Protein 8QHP (pdb70)

Structure (mmCIF, N/CA/C/O backbone):
data_8QHP
#
_entry.id   8QHP
#
_cell.length_a   1.00
_cell.length_b   1.00
_cell.length_c   1.00
_cell.angle_alpha   90.00
_cell.angle_beta   90.00
_cell.angle_gamma   90.00
#
_symmetry.space_group_name_H-M   'P 1'
#
loop_
_entity.id
_entity.type
_entity.pdbx_description
1 polymer 'Cysteine--tRNA ligase'
2 non-polymer 'ZINC ION'
#
loop_
_atom_site.group_PDB
_atom_site.id
_atom_site.type_symbol
_atom_site.label_atom_id
_atom_site.label_alt_id
_atom_site.label_comp_id
_atom_site.label_asym_id
_atom_site.label_entity_id
_atom_site.label_seq_id
_atom_site.pdbx_PDB_ins_code
_atom_site.Cartn_x
_atom_site.Cartn_y
_atom_site.Cartn_z
_atom_site.occupancy
_atom_site.B_iso_or_equiv
_atom_site.auth_seq_id
_atom_site.auth_comp_id
_atom_site.auth_asym_id
_atom_site.auth_atom_id
_atom_site.pdbx_PDB_model_num
ATOM 1 N N . GLY A 1 13 ? 127.91100 115.52000 104.92800 1.000 127.19441 0 GLY A N 1
ATOM 2 C CA . GLY A 1 13 ? 126.85900 114.69400 105.49200 1.000 128.64666 0 GLY A CA 1
ATOM 3 C C . GLY A 1 13 ? 125.53900 114.82900 104.76000 1.000 127.42163 0 GLY A C 1
ATOM 4 O O . GLY A 1 13 ? 124.62600 114.02600 104.95200 1.000 127.44435 0 GLY A O 1
ATOM 5 N N . GLY A 1 14 ? 125.43700 115.85400 103.91500 1.000 123.88571 1 GLY A N 1
ATOM 6 C CA . GLY A 1 14 ? 124.22400 116.07800 103.16200 1.000 114.00118 1 GLY A CA 1
ATOM 7 C C . GLY A 1 14 ? 124.08600 115.13500 101.98400 1.000 108.55607 1 GLY A C 1
ATOM 8 O O . GLY A 1 14 ? 124.98400 114.36300 101.65200 1.000 108.60053 1 GLY A O 1
ATOM 9 N N . LEU A 1 15 ? 122.92400 115.20900 101.34000 1.000 104.57321 2 LEU A N 1
ATOM 10 C CA . LEU A 1 15 ? 122.64700 114.36500 100.18600 1.000 101.70622 2 LEU A CA 1
ATOM 11 C C . LEU A 1 15 ? 123.47300 114.82700 98.99400 1.000 99.90495 2 LEU A C 1
ATOM 12 O O . LEU A 1 15 ? 123.43300 116.00200 98.61700 1.000 104.25246 2 LEU A O 1
ATOM 17 N N . LYS A 1 16 ? 124.22100 113.90200 98.40200 1.000 96.01174 3 LYS A N 1
ATOM 18 C CA . LYS A 1 16 ? 124.99800 114.15900 97.20000 1.000 94.21685 3 LYS A CA 1
ATOM 19 C C . LYS A 1 16 ? 124.45900 113.30300 96.06500 1.000 96.92430 3 LYS A C 1
ATOM 20 O O . LYS A 1 16 ? 124.04800 112.15900 96.28100 1.000 102.74556 3 LYS A O 1
ATOM 26 N N . VAL A 1 17 ? 124.45200 113.86200 94.85900 1.000 97.89552 4 VAL A N 1
ATOM 27 C CA . VAL A 1 17 ? 123.98100 113.15600 93.67700 1.000 96.97134 4 VAL A CA 1
ATOM 28 C C . VAL A 1 17 ? 125.05600 113.22300 92.60500 1.000 101.94908 4 VAL A C 1
ATOM 29 O O . VAL A 1 17 ? 125.82500 114.18500 92.52800 1.000 105.72787 4 VAL A O 1
ATOM 33 N N . TYR A 1 18 ? 125.10700 112.18800 91.77300 1.000 102.67645 5 TYR A N 1
ATOM 34 C CA . TYR A 1 18 ? 126.07200 112.12000 90.68200 1.000 103.16711 5 TYR A CA 1
ATOM 35 C C . TYR A 1 18 ? 125.49200 112.85300 89.48000 1.000 106.89533 5 TYR A C 1
ATOM 36 O O . TYR A 1 18 ? 124.50900 112.40400 88.88200 1.000 107.49931 5 TYR A O 1
ATOM 45 N N . ASN A 1 19 ? 126.10000 113.98100 89.12700 1.000 109.25788 6 ASN A N 1
ATOM 46 C CA . ASN A 1 19 ? 125.69000 114.76200 87.97200 1.000 110.94152 6 ASN A CA 1
ATOM 47 C C . ASN A 1 19 ? 126.45700 114.27400 86.75000 1.000 113.76757 6 ASN A C 1
ATOM 48 O O . ASN A 1 19 ? 127.69800 114.28000 86.74100 1.000 117.47793 6 ASN A O 1
ATOM 53 N N . THR A 1 20 ? 125.71100 113.82100 85.73800 1.000 112.36140 7 THR A N 1
ATOM 54 C CA . THR A 1 20 ? 126.30800 113.40000 84.47700 1.000 116.18207 7 THR A CA 1
ATOM 55 C C . THR A 1 20 ? 126.85100 114.58900 83.69600 1.000 122.07469 7 THR A C 1
ATOM 56 O O . THR A 1 20 ? 127.81500 114.44400 82.93700 1.000 126.82562 7 THR A O 1
ATOM 60 N N . LEU A 1 21 ? 126.24700 115.76600 83.87300 1.000 121.73592 8 LEU A N 1
ATOM 61 C CA . LEU A 1 21 ? 126.72100 116.95900 83.18100 1.000 125.26379 8 LEU A CA 1
ATOM 62 C C . LEU A 1 21 ? 128.15500 117.28400 83.57500 1.000 125.46221 8 LEU A C 1
ATOM 63 O O . LEU A 1 21 ? 128.98300 117.61700 82.72000 1.000 129.71750 8 LEU A O 1
ATOM 68 N N . THR A 1 22 ? 128.46700 117.18900 84.86400 1.000 122.19693 9 THR A N 1
ATOM 69 C CA . THR A 1 22 ? 129.82600 117.36400 85.35300 1.000 121.83199 9 THR A CA 1
ATOM 70 C C . THR A 1 22 ? 130.51200 116.04100 85.65700 1.000 120.07069 9 THR A C 1
ATOM 71 O O . THR A 1 22 ? 131.69500 116.04100 86.01100 1.000 120.46814 9 THR A O 1
ATOM 75 N N . LYS A 1 23 ? 129.79800 114.92100 85.52500 1.000 119.83085 10 LYS A N 1
ATOM 76 C CA . LYS A 1 23 ? 130.36500 113.58900 85.73100 1.000 117.52573 10 LYS A CA 1
ATOM 77 C C . LYS A 1 23 ? 130.99000 113.45400 87.11600 1.000 115.10247 10 LYS A C 1
ATOM 78 O O . LYS A 1 23 ? 132.05300 112.85300 87.27900 1.000 115.25942 10 LYS A O 1
ATOM 84 N N . GLN A 1 24 ? 130.33200 114.01600 88.12600 1.000 113.62795 11 GLN A N 1
ATOM 85 C CA . GLN A 1 24 ? 130.91200 114.00600 89.46500 1.000 111.25575 11 GLN A CA 1
ATOM 86 C C . GLN A 1 24 ? 129.80400 114.14600 90.49600 1.000 112.42444 11 GLN A C 1
ATOM 87 O O . GLN A 1 24 ? 128.68300 114.53800 90.17500 1.000 115.42306 11 GLN A O 1
ATOM 93 N N . LYS A 1 25 ? 130.13300 113.83000 91.74400 1.000 109.60375 12 LYS A N 1
ATOM 94 C CA . LYS A 1 25 ? 129.16600 113.91400 92.83000 1.000 108.19152 12 LYS A CA 1
ATOM 95 C C . LYS A 1 25 ? 129.13800 115.32700 93.39700 1.000 111.23718 12 LYS A C 1
ATOM 96 O O . LYS A 1 25 ? 130.17500 115.86600 93.79500 1.000 115.86274 12 LYS A O 1
ATOM 102 N N . GLU A 1 26 ? 127.94700 115.91900 93.43200 1.000 110.55519 13 GLU A N 1
ATOM 103 C CA . GLU A 1 26 ? 127.74200 117.27200 93.92100 1.000 110.00859 13 GLU A CA 1
ATOM 104 C C . GLU A 1 26 ? 126.67800 117.27300 95.00800 1.000 108.57863 13 GLU A C 1
ATOM 105 O O . GLU A 1 26 ? 125.74700 116.46200 94.98700 1.000 109.37587 13 GLU A O 1
ATOM 111 N N . GLU A 1 27 ? 126.82100 118.19700 95.95500 1.000 106.78214 14 GLU A N 1
ATOM 112 C CA . GLU A 1 27 ? 125.81800 118.35200 96.99800 1.000 105.44372 14 GLU A CA 1
ATOM 113 C C . GLU A 1 27 ? 124.50500 118.82300 96.38800 1.000 107.46876 14 GLU A C 1
ATOM 114 O O . GLU A 1 27 ? 124.48100 119.74600 95.57000 1.000 112.40534 14 GLU A O 1
ATOM 120 N N . PHE A 1 28 ? 123.41000 118.18400 96.79000 1.000 105.53842 15 PHE A N 1
ATOM 121 C CA . PHE A 1 28 ? 122.10400 118.44800 96.19400 1.000 104.41044 15 PHE A CA 1
ATOM 122 C C . PHE A 1 28 ? 121.51500 119.71400 96.80200 1.000 107.65753 15 PHE A C 1
ATOM 123 O O . PHE A 1 28 ? 121.16600 119.74000 97.98600 1.000 107.35593 15 PHE A O 1
ATOM 131 N N . LYS A 1 29 ? 121.40700 120.76200 95.99500 1.000 108.60341 16 LYS A N 1
ATOM 132 C CA . LYS A 1 29 ? 120.77100 122.01300 96.40700 1.000 109.31118 16 LYS A CA 1
ATOM 133 C C . LYS A 1 29 ? 119.67000 122.36700 95.42100 1.000 111.28473 16 LYS A C 1
ATOM 134 O O . LYS A 1 29 ? 119.97100 122.74500 94.27100 1.000 115.14193 16 LYS A O 1
ATOM 140 N N . PRO A 1 30 ? 118.39900 122.26500 95.79900 1.000 109.06221 17 PRO A N 1
ATOM 141 C CA . PRO A 1 30 ? 117.32000 122.58500 94.86100 1.000 107.84998 17 PRO A CA 1
ATOM 142 C C . PRO A 1 30 ? 117.23100 124.07900 94.58600 1.000 114.87930 17 PRO A C 1
ATOM 143 O O . PRO A 1 30 ? 117.70900 124.91600 95.35500 1.000 116.66482 17 PRO A O 1
ATOM 147 N N . LEU A 1 31 ? 116.60400 124.40300 93.45200 1.000 114.97362 18 LEU A N 1
ATOM 148 C CA . LEU A 1 31 ? 116.45400 125.80200 93.06000 1.000 112.65312 18 LEU A CA 1
ATOM 149 C C . LEU A 1 31 ? 115.59200 126.57000 94.05400 1.000 113.09572 18 LEU A C 1
ATOM 150 O O . LEU A 1 31 ? 115.91300 127.70900 94.41400 1.000 115.99694 18 LEU A O 1
ATOM 155 N N . ARG A 1 32 ? 114.49600 125.96900 94.50600 1.000 110.08143 19 ARG A N 1
ATOM 156 C CA . ARG A 1 32 ? 113.61200 126.58100 95.48700 1.000 112.16184 19 ARG A CA 1
ATOM 157 C C . ARG A 1 32 ? 113.58300 125.69800 96.72400 1.000 113.50827 19 ARG A C 1
ATOM 158 O O . ARG A 1 32 ? 113.42600 124.47800 96.61500 1.000 116.61059 19 ARG A O 1
ATOM 166 N N . GLU A 1 33 ? 113.74200 126.31600 97.89300 1.000 114.00749 20 GLU A N 1
ATOM 167 C CA . GLU A 1 33 ? 113.91000 125.56000 99.12700 1.000 114.69621 20 GLU A CA 1
ATOM 168 C C . GLU A 1 33 ? 112.66200 124.74400 99.43400 1.000 111.15203 20 GLU A C 1
ATOM 169 O O . GLU A 1 33 ? 111.54200 125.25900 99.38900 1.000 112.73255 20 GLU A O 1
ATOM 175 N N . GLY A 1 34 ? 112.86200 123.46800 99.75300 1.000 103.98127 21 GLY A N 1
ATOM 176 C CA . GLY A 1 34 ? 111.77200 122.58200 100.09200 1.000 100.29587 21 GLY A CA 1
ATOM 177 C C . GLY A 1 34 ? 111.03900 121.97600 98.91800 1.000 98.70066 21 GLY A C 1
ATOM 178 O O . GLY A 1 34 ? 110.09400 121.20700 99.13400 1.000 100.20303 21 GLY A O 1
ATOM 179 N N . GLU A 1 35 ? 111.43400 122.29100 97.68700 1.000 100.47197 22 GLU A N 1
ATOM 180 C CA . GLU A 1 35 ? 110.75800 121.78700 96.50000 1.000 100.72220 22 GLU A CA 1
ATOM 181 C C . GLU A 1 35 ? 111.77700 121.18900 95.54400 1.000 101.77202 22 GLU A C 1
ATOM 182 O O . GLU A 1 35 ? 112.82200 121.79300 95.28700 1.000 104.85110 22 GLU A O 1
ATOM 188 N N . VAL A 1 36 ? 111.46600 120.00900 95.02100 1.000 99.83996 23 VAL A N 1
ATOM 189 C CA . VAL A 1 36 ? 112.26500 119.35500 93.99500 1.000 99.27385 23 VAL A CA 1
ATOM 190 C C . VAL A 1 36 ? 111.35200 119.10500 92.80400 1.000 102.62054 23 VAL A C 1
ATOM 191 O O . VAL A 1 36 ? 110.39300 118.33000 92.90100 1.000 103.77141 23 VAL A O 1
ATOM 195 N N . LYS A 1 37 ? 111.64600 119.75600 91.68500 1.000 103.53564 24 LYS A N 1
ATOM 196 C CA . LYS A 1 37 ? 110.89800 119.57000 90.44500 1.000 99.88114 24 LYS A CA 1
ATOM 197 C C . LYS A 1 37 ? 111.67600 118.58300 89.58500 1.000 100.50754 24 LYS A C 1
ATOM 198 O O . LYS A 1 37 ? 112.69000 118.93400 88.97900 1.000 103.71657 24 LYS A O 1
ATOM 204 N N . MET A 1 38 ? 111.19500 117.34600 89.53000 1.000 97.07902 25 MET A N 1
ATOM 205 C CA . MET A 1 38 ? 111.88000 116.26300 88.84200 1.000 95.33593 25 MET A CA 1
ATOM 206 C C . MET A 1 38 ? 111.10200 115.88300 87.59200 1.000 97.87360 25 MET A C 1
ATOM 207 O O . MET A 1 38 ? 109.87900 115.72400 87.64000 1.000 101.11812 25 MET A O 1
ATOM 212 N N . TYR A 1 39 ? 111.81400 115.74900 86.47800 1.000 100.61537 26 TYR A N 1
ATOM 213 C CA . TYR A 1 39 ? 111.23200 115.35600 85.20500 1.000 97.41156 26 TYR A CA 1
ATOM 214 C C . TYR A 1 39 ? 111.91300 114.08400 84.73000 1.000 102.31209 26 TYR A C 1
ATOM 215 O O . TYR A 1 39 ? 113.14400 114.00500 84.71800 1.000 111.88821 26 TYR A O 1
ATOM 224 N N . VAL A 1 40 ? 111.11800 113.09000 84.34900 1.000 101.79114 27 VAL A N 1
ATOM 225 C CA . VAL A 1 40 ? 111.65700 111.84500 83.82100 1.000 102.31514 27 VAL A CA 1
ATOM 226 C C . VAL A 1 40 ? 111.05200 111.59600 82.44800 1.000 108.05437 27 VAL A C 1
ATOM 227 O O . VAL A 1 40 ? 109.89200 111.93000 82.18700 1.000 114.49462 27 VAL A O 1
ATOM 231 N N . CYS A 1 41 ? 111.85800 111.02800 81.55600 1.000 108.74356 28 CYS A N 1
ATOM 232 C CA . CYS A 1 41 ? 111.39100 110.70300 80.21600 1.000 111.75155 28 CYS A CA 1
ATOM 233 C C . CYS A 1 41 ? 110.55200 109.43500 80.27300 1.000 113.07537 28 CYS A C 1
ATOM 234 O O . CYS A 1 41 ? 111.03800 108.37900 80.69200 1.000 116.69608 28 CYS A O 1
ATOM 237 N N . GLY A 1 42 ? 109.29500 109.53800 79.85200 1.000 114.24484 29 GLY A N 1
ATOM 238 C CA . GLY A 1 42 ? 108.40500 108.40600 79.87100 1.000 113.68221 29 GLY A CA 1
ATOM 239 C C . GLY A 1 42 ? 108.66700 107.45800 78.72600 1.000 116.22324 29 GLY A C 1
ATOM 240 O O . GLY A 1 42 ? 109.47800 107.71300 77.82700 1.000 118.28272 29 GLY A O 1
ATOM 241 N N . PRO A 1 43 ? 107.96800 106.33000 78.74900 1.000 113.47236 30 PRO A N 1
ATOM 242 C CA . PRO A 1 43 ? 108.16500 105.31100 77.71800 1.000 119.88336 30 PRO A CA 1
ATOM 243 C C . PRO A 1 43 ? 107.40700 105.65700 76.44300 1.000 128.36486 30 PRO A C 1
ATOM 244 O O . PRO A 1 43 ? 106.50100 106.49100 76.42700 1.000 131.35673 30 PRO A O 1
ATOM 248 N N . THR A 1 44 ? 107.79800 104.99100 75.36100 1.000 132.97316 31 THR A N 1
ATOM 249 C CA . THR A 1 44 ? 107.06500 105.06800 74.10500 1.000 138.55146 31 THR A CA 1
ATOM 250 C C . THR A 1 44 ? 106.08700 103.90100 74.05700 1.000 137.75501 31 THR A C 1
ATOM 251 O O . THR A 1 44 ? 106.49500 102.73500 74.12000 1.000 139.41607 31 THR A O 1
ATOM 255 N N . VAL A 1 45 ? 104.79900 104.21700 73.95400 1.000 134.82221 32 VAL A N 1
ATOM 256 C CA . VAL A 1 45 ? 103.73800 103.23600 74.17500 1.000 134.84855 32 VAL A CA 1
ATOM 257 C C . VAL A 1 45 ? 103.42400 102.59200 72.81800 1.000 139.88940 32 VAL A C 1
ATOM 258 O O . VAL A 1 45 ? 102.51400 103.00600 72.10400 1.000 144.09365 32 VAL A O 1
ATOM 262 N N . TYR A 1 46 ? 104.19300 101.56100 72.48200 1.000 137.59413 33 TYR A N 1
ATOM 263 C CA . TYR A 1 46 ? 103.88200 100.71600 71.33600 1.000 138.78018 33 TYR A CA 1
ATOM 264 C C . TYR A 1 46 ? 103.90400 99.23000 71.65300 1.000 141.22387 33 TYR A C 1
ATOM 265 O O . TYR A 1 46 ? 103.30200 98.45600 70.89900 1.000 144.17640 33 TYR A O 1
ATOM 274 N N . ASP A 1 47 ? 104.58200 98.80100 72.71600 1.000 139.41871 34 ASP A N 1
ATOM 275 C CA . ASP A 1 47 ? 104.57900 97.40600 73.12900 1.000 136.41228 34 ASP A CA 1
ATOM 276 C C . ASP A 1 47 ? 104.60600 97.35900 74.65200 1.000 132.69601 34 ASP A C 1
ATOM 277 O O . ASP A 1 47 ? 104.68500 98.39100 75.32200 1.000 131.04080 34 ASP A O 1
ATOM 282 N N . TYR A 1 48 ? 104.53500 96.14700 75.19500 1.000 128.76698 35 TYR A N 1
ATOM 283 C CA . TYR A 1 48 ? 104.48400 95.97700 76.64000 1.000 122.78681 35 TYR A CA 1
ATOM 284 C C . TYR A 1 48 ? 105.79600 96.43400 77.27500 1.000 122.95009 35 TYR A C 1
ATOM 285 O O . TYR A 1 48 ? 106.86300 96.28400 76.67300 1.000 126.74352 35 TYR A O 1
ATOM 294 N N . PRO A 1 49 ? 105.74700 97.00300 78.47600 1.000 118.55114 36 PRO A N 1
ATOM 295 C CA . PRO A 1 49 ? 106.98700 97.39400 79.15500 1.000 117.40650 36 PRO A CA 1
ATOM 296 C C . PRO A 1 49 ? 107.84200 96.18300 79.48800 1.000 118.77281 36 PRO A C 1
ATOM 297 O O . PRO A 1 49 ? 107.33900 95.09900 79.79000 1.000 121.63161 36 PRO A O 1
ATOM 301 N N . HIS A 1 50 ? 109.15400 96.38100 79.43400 1.000 116.15271 37 HIS A N 1
ATOM 302 C CA . HIS A 1 50 ? 110.12000 95.34000 79.73800 1.000 114.73432 37 HIS A CA 1
ATOM 303 C C . HIS A 1 50 ? 110.86600 95.68900 81.02500 1.000 113.70864 37 HIS A C 1
ATOM 304 O O . HIS A 1 50 ? 110.53600 96.65800 81.71800 1.000 114.19407 37 HIS A O 1
ATOM 311 N N . LEU A 1 51 ? 111.88000 94.88500 81.34900 1.000 113.51808 38 LEU A N 1
ATOM 312 C CA . LEU A 1 51 ? 112.58000 95.04900 82.61700 1.000 110.33709 38 LEU A CA 1
ATOM 313 C C . LEU A 1 51 ? 113.42100 96.31800 82.66400 1.000 109.89811 38 LEU A C 1
ATOM 314 O O . LEU A 1 51 ? 113.70700 96.81000 83.75800 1.000 112.35948 38 LEU A O 1
ATOM 319 N N . GLY A 1 52 ? 113.82700 96.86200 81.51700 1.000 108.00214 39 GLY A N 1
ATOM 320 C CA . GLY A 1 52 ? 114.55100 98.12300 81.53200 1.000 106.54937 39 GLY A CA 1
ATOM 321 C C . GLY A 1 52 ? 113.69700 99.27400 82.02800 1.000 105.71143 39 GLY A C 1
ATOM 322 O O . GLY A 1 52 ? 114.14400 100.08700 82.84600 1.000 105.38308 39 GLY A O 1
ATOM 323 N N . HIS A 1 53 ? 112.45400 99.35200 81.54900 1.000 107.84948 40 HIS A N 1
ATOM 324 C CA . HIS A 1 53 ? 111.53000 100.36400 82.04700 1.000 107.02959 40 HIS A CA 1
ATOM 325 C C . HIS A 1 53 ? 111.27000 100.17500 83.53300 1.000 102.80462 40 HIS A C 1
ATOM 326 O O . HIS A 1 53 ? 111.24300 101.14900 84.29400 1.000 103.84592 40 HIS A O 1
ATOM 333 N N . ALA A 1 54 ? 111.08300 98.92600 83.96400 1.000 102.57147 41 ALA A N 1
ATOM 334 C CA . ALA A 1 54 ? 110.86900 98.66100 85.38200 1.000 100.13978 41 ALA A CA 1
ATOM 335 C C . ALA A 1 54 ? 112.05900 99.12000 86.20900 1.000 96.97073 41 ALA A C 1
ATOM 336 O O . ALA A 1 54 ? 111.88800 99.77300 87.24100 1.000 100.13383 41 ALA A O 1
ATOM 338 N N . ARG A 1 55 ? 113.27500 98.81500 85.75600 1.000 95.74022 42 ARG A N 1
ATOM 339 C CA . ARG A 1 55 ? 114.46900 99.21500 86.49200 1.000 95.50913 42 ARG A CA 1
ATOM 340 C C . ARG A 1 55 ? 114.56200 100.73100 86.59700 1.000 97.24385 42 ARG A C 1
ATOM 341 O O . ARG A 1 55 ? 114.72900 101.28100 87.69400 1.000 101.63103 42 ARG A O 1
ATOM 349 N N . THR A 1 56 ? 114.42600 101.42400 85.46500 1.000 97.35793 43 THR A N 1
ATOM 350 C CA . THR A 1 56 ? 114.55300 102.87800 85.46500 1.000 96.59755 43 THR A CA 1
ATOM 351 C C . THR A 1 56 ? 113.49500 103.52400 86.35300 1.000 97.69396 43 THR A C 1
ATOM 352 O O . THR A 1 56 ? 113.80400 104.38700 87.18600 1.000 101.67060 43 THR A O 1
ATOM 356 N N . TYR A 1 57 ? 112.24000 103.09900 86.21000 1.000 98.03661 44 TYR A N 1
ATOM 357 C CA . TYR A 1 57 ? 111.16900 103.77100 86.92900 1.000 94.56805 44 TYR A CA 1
ATOM 358 C C . TYR A 1 57 ? 111.12900 103.38600 88.39900 1.000 96.04021 44 TYR A C 1
ATOM 359 O O . TYR A 1 57 ? 110.75300 104.21400 89.22700 1.000 98.05138 44 TYR A O 1
ATOM 368 N N . ILE A 1 58 ? 111.54800 102.17200 88.75700 1.000 93.96956 45 ILE A N 1
ATOM 369 C CA . ILE A 1 58 ? 111.67400 101.83000 90.16800 1.000 90.29116 45 ILE A CA 1
ATOM 370 C C . ILE A 1 58 ? 112.80600 102.62400 90.80500 1.000 93.00909 45 ILE A C 1
ATOM 371 O O . ILE A 1 58 ? 112.67500 103.11600 91.93200 1.000 98.68182 45 ILE A O 1
ATOM 376 N N . ALA A 1 59 ? 113.92500 102.78500 90.09200 1.000 91.50346 46 ALA A N 1
ATOM 377 C CA . ALA A 1 59 ? 115.01700 103.59200 90.62600 1.000 91.42994 46 ALA A CA 1
ATOM 378 C C . ALA A 1 59 ? 114.57700 105.03200 90.85100 1.000 93.90026 46 ALA A C 1
ATOM 379 O O . ALA A 1 59 ? 114.84600 105.61700 91.90900 1.000 97.08140 46 ALA A O 1
ATOM 381 N N . PHE A 1 60 ? 113.86400 105.61400 89.88400 1.000 94.51668 47 PHE A N 1
ATOM 382 C CA . PHE A 1 60 ? 113.43100 106.99700 90.05400 1.000 95.20723 47 PHE A CA 1
ATOM 383 C C . PHE A 1 60 ? 112.30200 107.12400 91.06900 1.000 98.69744 47 PHE A C 1
ATOM 384 O O . PHE A 1 60 ? 112.18600 108.15900 91.73000 1.000 104.09416 47 PHE A O 1
ATOM 392 N N . ASP A 1 61 ? 111.47200 106.09100 91.22000 1.000 96.05574 48 ASP A N 1
ATOM 393 C CA . ASP A 1 61 ? 110.46400 106.10300 92.27200 1.000 93.36281 48 ASP A CA 1
ATOM 394 C C . ASP A 1 61 ? 111.11600 106.06800 93.64500 1.000 93.35611 48 ASP A C 1
ATOM 395 O O . ASP A 1 61 ? 110.65600 106.73700 94.57400 1.000 95.01548 48 ASP A O 1
ATOM 400 N N . VAL A 1 62 ? 112.19500 105.29800 93.79000 1.000 94.09082 49 VAL A N 1
ATOM 401 C CA . VAL A 1 62 ? 112.92100 105.26600 95.05500 1.000 93.69778 49 VAL A CA 1
ATOM 402 C C . VAL A 1 62 ? 113.59900 106.60400 95.31700 1.000 94.93612 49 VAL A C 1
ATOM 403 O O . VAL A 1 62 ? 113.63900 107.08200 96.45700 1.000 98.81401 49 VAL A O 1
ATOM 407 N N . ILE A 1 63 ? 114.13300 107.23400 94.26900 1.000 91.59406 50 ILE A N 1
ATOM 408 C CA . ILE A 1 63 ? 114.69800 108.57300 94.42100 1.000 88.80529 50 ILE A CA 1
ATOM 409 C C . ILE A 1 63 ? 113.62800 109.55600 94.88300 1.000 93.13597 50 ILE A C 1
ATOM 410 O O . ILE A 1 63 ? 113.85800 110.36900 95.78600 1.000 95.84482 50 ILE A O 1
ATOM 415 N N . ARG A 1 64 ? 112.44100 109.49400 94.27400 1.000 94.81485 51 ARG A N 1
ATOM 416 C CA . ARG A 1 64 ? 111.35100 110.37500 94.67600 1.000 92.88090 51 ARG A CA 1
ATOM 417 C C . ARG A 1 64 ? 110.93900 110.11500 96.11800 1.000 94.41772 51 ARG A C 1
ATOM 418 O O . ARG A 1 64 ? 110.72100 111.05400 96.89100 1.000 96.24209 51 ARG A O 1
ATOM 426 N N . ARG A 1 65 ? 110.81200 108.83900 96.49500 1.000 92.12753 52 ARG A N 1
ATOM 427 C CA . ARG A 1 65 ? 110.41300 108.49800 97.85600 1.000 92.05815 52 ARG A CA 1
ATOM 428 C C . ARG A 1 65 ? 111.43000 108.99500 98.86900 1.000 92.09178 52 ARG A C 1
ATOM 429 O O . ARG A 1 65 ? 111.06000 109.49100 99.93800 1.000 96.21930 52 ARG A O 1
ATOM 437 N N . TYR A 1 66 ? 112.71800 108.86600 98.55700 1.000 89.42871 53 TYR A N 1
ATOM 438 C CA . TYR A 1 66 ? 113.73300 109.33000 99.49300 1.000 91.53542 53 TYR A CA 1
ATOM 439 C C . TYR A 1 66 ? 113.75300 110.84800 99.57700 1.000 94.28896 53 TYR A C 1
ATOM 440 O O . TYR A 1 66 ? 113.95400 111.41000 100.66000 1.000 99.79353 53 TYR A O 1
ATOM 449 N N . LEU A 1 67 ? 113.55200 111.53400 98.45000 1.000 90.85512 54 LEU A N 1
ATOM 450 C CA . LEU A 1 67 ? 113.50300 112.99000 98.49300 1.000 89.87437 54 LEU A CA 1
ATOM 451 C C . LEU A 1 67 ? 112.31300 113.47600 99.31100 1.000 92.15892 54 LEU A C 1
ATOM 452 O O . LEU A 1 67 ? 112.42500 114.45700 100.05400 1.000 94.07497 54 LEU A O 1
ATOM 457 N N . GLU A 1 68 ? 111.16400 112.80900 99.18200 1.000 91.55315 55 GLU A N 1
ATOM 458 C CA . GLU A 1 68 ? 110.01700 113.16700 100.00900 1.000 91.24059 55 GLU A CA 1
ATOM 459 C C . GLU A 1 68 ? 110.24400 112.80000 101.46900 1.000 95.14818 55 GLU A C 1
ATOM 460 O O . GLU A 1 68 ? 109.72000 113.47000 102.36500 1.000 100.66014 55 GLU A O 1
ATOM 466 N N . HIS A 1 69 ? 111.01500 111.74200 101.72400 1.000 93.36699 56 HIS A N 1
ATOM 467 C CA . HIS A 1 69 ? 111.29100 111.33700 103.09500 1.000 88.92926 56 HIS A CA 1
ATOM 468 C C . HIS A 1 69 ? 112.16400 112.35300 103.81500 1.000 91.55810 56 HIS A C 1
ATOM 469 O O . HIS A 1 69 ? 112.08300 112.47800 105.04100 1.000 96.98639 56 HIS A O 1
ATOM 476 N N . LYS A 1 70 ? 112.99400 113.08900 103.08000 1.000 91.07915 57 LYS A N 1
ATOM 477 C CA . LYS A 1 70 ? 113.86400 114.08700 103.68500 1.000 92.81900 57 LYS A CA 1
ATOM 478 C C . LYS A 1 70 ? 113.18100 115.43400 103.87400 1.000 96.10198 57 LYS A C 1
ATOM 479 O O . LYS A 1 70 ? 113.83200 116.37700 104.33500 1.000 101.12390 57 LYS A O 1
ATOM 485 N N . GLY A 1 71 ? 111.90200 115.55200 103.52800 1.000 94.53308 58 GLY A N 1
ATOM 486 C CA . GLY A 1 71 ? 111.15900 116.77600 103.73000 1.000 94.84435 58 GLY A CA 1
ATOM 487 C C . GLY A 1 71 ? 110.90200 117.59700 102.48600 1.000 96.15458 58 GLY A C 1
ATOM 488 O O . GLY A 1 71 ? 110.23500 118.63400 102.58100 1.000 102.24960 58 GLY A O 1
ATOM 489 N N . TYR A 1 72 ? 111.40100 117.17300 101.33100 1.000 92.28800 59 TYR A N 1
ATOM 490 C CA . TYR A 1 72 ? 111.14900 117.90000 100.09700 1.000 89.37954 59 TYR A CA 1
ATOM 491 C C . TYR A 1 72 ? 109.75200 117.60100 99.57000 1.000 92.22109 59 TYR A C 1
ATOM 492 O O . TYR A 1 72 ? 109.21600 116.50500 99.75000 1.000 95.38035 59 TYR A O 1
ATOM 501 N N . THR A 1 73 ? 109.16500 118.59400 98.91200 1.000 93.11164 60 THR A N 1
ATOM 502 C CA . THR A 1 73 ? 107.94700 118.41100 98.13500 1.000 90.48811 60 THR A CA 1
ATOM 503 C C . THR A 1 73 ? 108.35900 118.17700 96.68900 1.000 94.06594 60 THR A C 1
ATOM 504 O O . THR A 1 73 ? 108.94900 119.06100 96.06000 1.000 97.99742 60 THR A O 1
ATOM 508 N N . VAL A 1 74 ? 108.06900 116.99000 96.16900 1.000 94.57541 61 VAL A N 1
ATOM 509 C CA . VAL A 1 74 ? 108.57000 116.56700 94.86800 1.000 95.50308 61 VAL A CA 1
ATOM 510 C C . VAL A 1 74 ? 107.43500 116.64300 93.85900 1.000 95.34192 61 VAL A C 1
ATOM 511 O O . VAL A 1 74 ? 106.41000 115.96800 94.00900 1.000 98.95057 61 VAL A O 1
ATOM 515 N N . LEU A 1 75 ? 107.62300 117.46500 92.83300 1.000 92.34213 62 LEU A N 1
ATOM 516 C CA . LEU A 1 75 ? 106.71600 117.53400 91.69200 1.000 91.37155 62 LEU A CA 1
ATOM 517 C C . LEU A 1 75 ? 107.36600 116.74500 90.56200 1.000 95.50503 62 LEU A C 1
ATOM 518 O O . LEU A 1 75 ? 108.32900 117.20500 89.94500 1.000 100.34188 62 LEU A O 1
ATOM 523 N N . MET A 1 76 ? 106.85500 115.54400 90.30600 1.000 94.22726 63 MET A N 1
ATOM 524 C CA . MET A 1 76 ? 107.43500 114.64600 89.31700 1.000 94.88187 63 MET A CA 1
ATOM 525 C C . MET A 1 76 ? 106.57100 114.63400 88.06500 1.000 96.62633 63 MET A C 1
ATOM 526 O O . MET A 1 76 ? 105.36500 114.37800 88.13600 1.000 101.45731 63 MET A O 1
ATOM 531 N N . VAL A 1 77 ? 107.19400 114.91300 86.92400 1.000 96.47914 64 VAL A N 1
ATOM 532 C CA . VAL A 1 77 ? 106.51000 114.98800 85.63800 1.000 96.25059 64 VAL A CA 1
ATOM 533 C C . VAL A 1 77 ? 107.10600 113.93400 84.71700 1.000 102.51773 64 VAL A C 1
ATOM 534 O O . VAL A 1 77 ? 108.32200 113.92200 84.47900 1.000 108.26614 64 VAL A O 1
ATOM 538 N N . MET A 1 78 ? 106.25100 113.06400 84.18800 1.000 100.85459 65 MET A N 1
ATOM 539 C CA . MET A 1 78 ? 106.65900 112.01900 83.25900 1.000 100.17586 65 MET A CA 1
ATOM 540 C C . MET A 1 78 ? 105.83700 112.15600 81.98900 1.000 105.73217 65 MET A C 1
ATOM 541 O O . MET A 1 78 ? 104.60800 112.02800 82.02900 1.000 113.30351 65 MET A O 1
ATOM 546 N N . ASN A 1 79 ? 106.50900 112.42000 80.87100 1.000 108.22123 66 ASN A N 1
ATOM 547 C CA . ASN A 1 79 ? 105.81100 112.57300 79.60600 1.000 113.03801 66 ASN A CA 1
ATOM 548 C C . ASN A 1 79 ? 105.28400 111.23000 79.11500 1.000 116.21161 66 ASN A C 1
ATOM 549 O O . ASN A 1 79 ? 105.74200 110.16100 79.52400 1.000 120.00419 66 ASN A O 1
ATOM 554 N N . PHE A 1 80 ? 104.29700 111.29600 78.22300 1.000 115.56618 67 PHE A N 1
ATOM 555 C CA . PHE A 1 80 ? 103.69000 110.11300 77.61200 1.000 116.23383 67 PHE A CA 1
ATOM 556 C C . PHE A 1 80 ? 103.69900 110.32100 76.10200 1.000 124.53970 67 PHE A C 1
ATOM 557 O O . PHE A 1 80 ? 102.73400 110.83000 75.52900 1.000 131.76645 67 PHE A O 1
ATOM 565 N N . THR A 1 81 ? 104.79100 109.92300 75.45700 1.000 125.82815 68 THR A N 1
ATOM 566 C CA . THR A 1 81 ? 104.89500 110.05400 74.00900 1.000 131.94446 68 THR A CA 1
ATOM 567 C C . THR A 1 81 ? 103.92100 109.08700 73.35200 1.000 133.84243 68 THR A C 1
ATOM 568 O O . THR A 1 81 ? 104.17500 107.87900 73.29800 1.000 138.97080 68 THR A O 1
ATOM 572 N N . ASP A 1 82 ? 102.80500 109.61400 72.85300 1.000 130.12717 69 ASP A N 1
ATOM 573 C CA . ASP A 1 82 ? 101.76300 108.79800 72.25000 1.000 134.60087 69 ASP A CA 1
ATOM 574 C C . ASP A 1 82 ? 101.75300 108.87600 70.73000 1.000 140.24298 69 ASP A C 1
ATOM 575 O O . ASP A 1 82 ? 100.89800 108.24900 70.09600 1.000 142.78510 69 ASP A O 1
ATOM 580 N N . ILE A 1 83 ? 102.67500 109.62200 70.12700 1.000 140.17279 70 ILE A N 1
ATOM 581 C CA . ILE A 1 83 ? 102.84300 109.62300 68.67900 1.000 143.05915 70 ILE A CA 1
ATOM 582 C C . ILE A 1 83 ? 104.33100 109.52800 68.36400 1.000 147.37005 70 ILE A C 1
ATOM 583 O O . ILE A 1 83 ? 105.14500 110.25800 68.94000 1.000 147.31507 70 ILE A O 1
ATOM 588 N N . ASP A 1 84 ? 104.68600 108.60100 67.47800 1.000 150.09641 71 ASP A N 1
ATOM 589 C CA . ASP A 1 84 ? 106.06300 108.39200 67.04800 1.000 153.23028 71 ASP A CA 1
ATOM 590 C C . ASP A 1 84 ? 106.04100 107.49400 65.82000 1.000 156.82703 71 ASP A C 1
ATOM 591 O O . ASP A 1 84 ? 105.03700 106.83700 65.53200 1.000 156.53245 71 ASP A O 1
ATOM 596 N N . ASP A 1 85 ? 107.16600 107.47400 65.09900 1.000 158.51382 72 ASP A N 1
ATOM 597 C CA . ASP A 1 85 ? 107.27100 106.63500 63.90800 1.000 156.13203 72 ASP A CA 1
ATOM 598 C C . ASP A 1 85 ? 107.14400 105.15700 64.25700 1.000 155.90701 72 ASP A C 1
ATOM 599 O O . ASP A 1 85 ? 106.54000 104.38500 63.50500 1.000 155.08000 72 ASP A O 1
ATOM 604 N N . LYS A 1 86 ? 107.73400 104.73900 65.37900 1.000 156.91008 73 LYS A N 1
ATOM 605 C CA . LYS A 1 86 ? 107.60000 103.35400 65.81900 1.000 155.65230 73 LYS A CA 1
ATOM 606 C C . LYS A 1 86 ? 106.14900 103.00900 66.12500 1.000 154.11853 73 LYS A C 1
ATOM 607 O O . LYS A 1 86 ? 105.69100 101.90100 65.82600 1.000 155.20239 73 LYS A O 1
ATOM 613 N N . ILE A 1 87 ? 105.41300 103.94300 66.73000 1.000 152.34106 74 ILE A N 1
ATOM 614 C CA . ILE A 1 87 ? 104.00700 103.70300 67.04100 1.000 150.69839 74 ILE A CA 1
ATOM 615 C C . ILE A 1 87 ? 103.19600 103.54400 65.76100 1.000 155.12997 74 ILE A C 1
ATOM 616 O O . ILE A 1 87 ? 102.33800 102.66000 65.65500 1.000 157.44056 74 ILE A O 1
ATOM 621 N N . ILE A 1 88 ? 103.45300 104.40000 64.77000 1.000 155.64911 75 ILE A N 1
ATOM 622 C CA . ILE A 1 88 ? 102.74400 104.29100 63.50000 1.000 155.12955 75 ILE A CA 1
ATOM 623 C C . ILE A 1 88 ? 103.09800 102.98400 62.80300 1.000 157.29199 75 ILE A C 1
ATOM 624 O O . ILE A 1 88 ? 102.24100 102.33800 62.19000 1.000 157.56384 75 ILE A O 1
ATOM 629 N N . LYS A 1 89 ? 104.36300 102.56900 62.89100 1.000 156.75050 76 LYS A N 1
ATOM 630 C CA . LYS A 1 89 ? 104.76600 101.30000 62.29500 1.000 156.69833 76 LYS A CA 1
ATOM 631 C C . LYS A 1 89 ? 104.06000 100.12800 62.96200 1.000 158.69493 76 LYS A C 1
ATOM 632 O O . LYS A 1 89 ? 103.59200 99.20800 62.28100 1.000 161.40856 76 LYS A O 1
ATOM 638 N N . ARG A 1 90 ? 103.97000 100.14700 64.29300 1.000 157.34551 77 ARG A N 1
ATOM 639 C CA . ARG A 1 90 ? 103.26700 99.08500 65.00500 1.000 156.88019 77 ARG A CA 1
ATOM 640 C C . ARG A 1 90 ? 101.78700 99.06500 64.64900 1.000 158.17447 77 ARG A C 1
ATOM 641 O O . ARG A 1 90 ? 101.19700 97.99200 64.47600 1.000 159.95707 77 ARG A O 1
ATOM 649 N N . ALA A 1 91 ? 101.16800 100.24300 64.54300 1.000 157.47918 78 ALA A N 1
ATOM 650 C CA . ALA A 1 91 ? 99.76000 100.30300 64.16700 1.000 157.90422 78 ALA A CA 1
ATOM 651 C C . ALA A 1 91 ? 99.54400 99.77100 62.75700 1.000 160.92345 78 ALA A C 1
ATOM 652 O O . ALA A 1 91 ? 98.55900 99.07100 62.49600 1.000 162.67939 78 ALA A O 1
ATOM 654 N N . ARG A 1 92 ? 100.45400 100.09400 61.83400 1.000 161.39791 79 ARG A N 1
ATOM 655 C CA . ARG A 1 92 ? 100.35900 99.56300 60.47800 1.000 161.98225 79 ARG A CA 1
ATOM 656 C C . ARG A 1 92 ? 100.53400 98.05000 60.46200 1.000 162.82637 79 ARG A C 1
ATOM 657 O O . ARG A 1 92 ? 99.84800 97.34900 59.70800 1.000 162.03328 79 ARG A O 1
ATOM 665 N N . GLU A 1 93 ? 101.45200 97.52900 61.27900 1.000 163.42073 80 GLU A N 1
ATOM 666 C CA . GLU A 1 93 ? 101.63000 96.08300 61.36500 1.000 163.63477 80 GLU A CA 1
ATOM 667 C C . GLU A 1 93 ? 100.38000 95.40600 61.91100 1.000 164.97150 80 GLU A C 1
ATOM 668 O O . GLU A 1 93 ? 99.96800 94.35100 61.41300 1.000 167.47572 80 GLU A O 1
ATOM 674 N N . THR A 1 94 ? 99.76100 95.99700 62.93000 1.000 164.11422 81 THR A N 1
ATOM 675 C CA . THR A 1 94 ? 98.56600 95.42800 63.53600 1.000 163.92900 81 THR A CA 1
ATOM 676 C C . THR A 1 94 ? 97.27600 95.91500 62.89000 1.000 164.11143 81 THR A C 1
ATOM 677 O O . THR A 1 94 ? 96.19800 95.44300 63.26600 1.000 162.68783 81 THR A O 1
ATOM 681 N N . GLY A 1 95 ? 97.35300 96.84000 61.93700 1.000 164.42878 82 GLY A N 1
ATOM 682 C CA . GLY A 1 95 ? 96.15400 97.34100 61.29400 1.000 163.21330 82 GLY A CA 1
ATOM 683 C C . GLY A 1 95 ? 95.27300 98.19200 62.18100 1.000 164.43522 82 GLY A C 1
ATOM 684 O O . GLY A 1 95 ? 94.06300 98.26900 61.94800 1.000 163.72265 82 GLY A O 1
ATOM 685 N N . GLU A 1 96 ? 95.84500 98.83600 63.19200 1.000 164.46662 83 GLU A N 1
ATO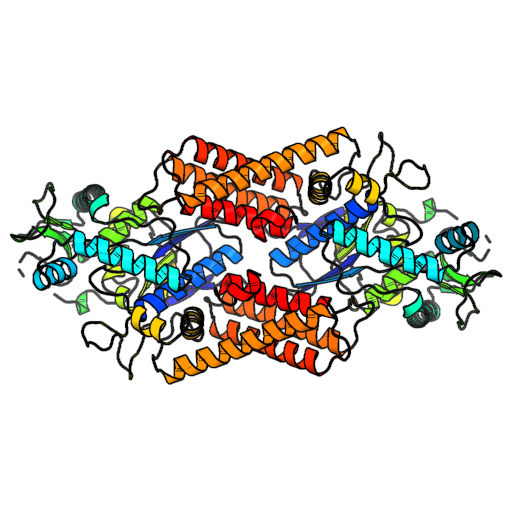M 686 C CA . GLU A 1 96 ? 95.10300 99.64300 64.14600 1.000 160.82993 83 GLU A CA 1
ATOM 687 C C . GLU A 1 96 ? 95.38100 101.12300 63.88600 1.000 160.49328 83 GLU A C 1
ATOM 688 O O . GLU A 1 96 ? 96.09600 101.48800 62.94600 1.000 160.75790 83 GLU A O 1
ATOM 694 N N . ASP A 1 97 ? 94.81000 101.98300 64.73100 1.000 159.49412 84 ASP A N 1
ATOM 695 C CA . ASP A 1 97 ? 94.99400 103.42600 64.64100 1.000 157.24422 84 ASP A CA 1
ATOM 696 C C . ASP A 1 97 ? 96.13500 103.85500 65.54800 1.000 153.30556 84 ASP A C 1
ATOM 697 O O . ASP A 1 97 ? 96.23600 103.35300 66.67700 1.000 153.92482 84 ASP A O 1
ATOM 702 N N . PRO A 1 98 ? 97.01600 104.76400 65.10100 1.000 148.67365 85 PRO A N 1
ATOM 703 C CA . PRO A 1 98 ? 98.17800 105.13900 65.92300 1.000 146.62721 85 PRO A CA 1
ATOM 704 C C . PRO A 1 98 ? 97.81100 105.80500 67.24100 1.000 146.38528 85 PRO A C 1
ATOM 705 O O . PRO A 1 98 ? 98.68900 106.06900 68.06700 1.000 144.80327 85 PRO A O 1
ATOM 709 N N . LYS A 1 99 ? 96.52500 106.08100 67.45500 1.000 146.79721 86 LYS A N 1
ATOM 710 C CA . LYS A 1 99 ? 96.05000 106.65400 68.70700 1.000 145.75519 86 LYS A CA 1
ATOM 711 C C . LYS A 1 99 ? 95.40400 105.62200 69.62100 1.000 145.35598 86 LYS A C 1
ATOM 712 O O . LYS A 1 99 ? 95.61900 105.66200 70.83500 1.000 144.72708 86 LYS A O 1
ATOM 718 N N . GLU A 1 100 ? 94.60300 104.70600 69.06800 1.000 145.39623 87 GLU A N 1
ATOM 719 C CA . GLU A 1 100 ? 94.02400 103.63900 69.88000 1.000 144.49030 87 GLU A CA 1
ATOM 720 C C . GLU A 1 100 ? 95.11300 102.77000 70.49000 1.000 143.16598 87 GLU A C 1
ATOM 721 O O . GLU A 1 100 ? 95.05800 102.42400 71.67700 1.000 143.85962 87 GLU A O 1
ATOM 727 N N . LEU A 1 101 ? 96.10600 102.39400 69.68200 1.000 142.92679 88 LEU A N 1
ATOM 728 C CA . LEU A 1 101 ? 97.23500 101.62200 70.19000 1.000 140.89261 88 LEU A CA 1
ATOM 729 C C . LEU A 1 101 ? 97.95500 102.37300 71.30000 1.000 137.77020 88 LEU A C 1
ATOM 730 O O . LEU A 1 101 ? 98.32000 101.78800 72.33000 1.000 137.87292 88 LEU A O 1
ATOM 735 N N . ALA A 1 102 ? 98.17000 103.67600 71.10100 1.000 137.30071 89 ALA A N 1
ATOM 736 C CA . ALA A 1 102 ? 98.86000 104.48600 72.09800 1.000 135.33467 89 ALA A CA 1
ATOM 737 C C . ALA A 1 102 ? 98.08400 104.52000 73.40600 1.000 132.96948 89 ALA A C 1
ATOM 738 O O . ALA A 1 102 ? 98.66200 104.36100 74.48400 1.000 132.07360 89 ALA A O 1
ATOM 740 N N . GLU A 1 103 ? 96.77000 104.73800 73.33000 1.000 132.64778 90 GLU A N 1
ATOM 741 C CA . GLU A 1 103 ? 95.95200 104.74700 74.53900 1.000 129.90469 90 GLU A CA 1
ATOM 742 C C . GLU A 1 103 ? 95.99100 103.39500 75.24200 1.000 130.75690 90 GLU A C 1
ATOM 743 O O . GLU A 1 103 ? 96.12800 103.32700 76.47200 1.000 132.08570 90 GLU A O 1
ATOM 749 N N . ARG A 1 104 ? 95.88400 102.30600 74.47400 1.000 131.56721 91 ARG A N 1
ATOM 750 C CA . ARG A 1 104 ? 95.85900 100.98100 75.08200 1.000 127.84695 91 ARG A CA 1
ATOM 751 C C . ARG A 1 104 ? 97.16400 100.68600 75.80700 1.000 126.52700 91 ARG A C 1
ATOM 752 O O . ARG A 1 104 ? 97.15700 100.19000 76.94000 1.000 125.81503 91 ARG A O 1
ATOM 760 N N . PHE A 1 105 ? 98.29800 101.01600 75.18900 1.000 127.70207 92 PHE A N 1
ATOM 761 C CA . PHE A 1 105 ? 99.56700 100.74100 75.85000 1.000 125.73561 92 PHE A CA 1
ATOM 762 C C . PHE A 1 105 ? 99.89300 101.74500 76.94700 1.000 123.04616 92 PHE A C 1
ATOM 763 O O . PHE A 1 105 ? 100.62700 101.40000 77.87600 1.000 122.25740 92 PHE A O 1
ATOM 771 N N . ILE A 1 106 ? 99.33800 102.95600 76.89200 1.000 124.68722 93 ILE A N 1
ATOM 772 C CA . ILE A 1 106 ? 99.43300 103.85100 78.04000 1.000 121.13330 93 ILE A CA 1
ATOM 773 C C . ILE A 1 106 ? 98.71900 103.24400 79.23600 1.000 117.67190 93 ILE A C 1
ATOM 774 O O . ILE A 1 106 ? 99.23800 103.25000 80.36100 1.000 116.72673 93 ILE A O 1
ATOM 779 N N . LYS A 1 107 ? 97.53500 102.67700 79.00600 1.000 119.96252 94 LYS A N 1
ATOM 780 C CA . LYS A 1 107 ? 96.81500 102.01900 80.09000 1.000 119.64362 94 LYS A CA 1
ATOM 781 C C . LYS A 1 107 ? 97.58500 100.80500 80.60400 1.000 121.16920 94 LYS A C 1
ATOM 782 O O . LYS A 1 107 ? 97.65500 100.57100 81.81700 1.000 120.24842 94 LYS A O 1
ATOM 788 N N . ILE A 1 108 ? 98.15600 100.01200 79.69100 1.000 122.47731 95 ILE A N 1
ATOM 789 C CA . ILE A 1 108 ? 98.94300 98.84500 80.09800 1.000 118.66270 95 ILE A CA 1
ATOM 790 C C . ILE A 1 108 ? 100.13300 99.27300 80.95200 1.000 113.29685 95 ILE A C 1
ATOM 791 O O . ILE A 1 108 ? 100.43400 98.66300 81.98600 1.000 114.57974 95 ILE A O 1
ATOM 796 N N . PHE A 1 109 ? 100.83200 100.32900 80.52700 1.000 112.00396 96 PHE A N 1
ATOM 797 C CA . PHE A 1 109 ? 101.98600 100.81100 81.27700 1.000 110.04619 96 PHE A CA 1
ATOM 798 C C . PHE A 1 109 ? 101.58000 101.32400 82.65100 1.000 111.53555 96 PHE A C 1
ATOM 799 O O . PHE A 1 109 ? 102.28600 101.09500 83.64100 1.000 114.08191 96 PHE A O 1
ATOM 807 N N . LEU A 1 110 ? 100.45800 102.04100 82.73000 1.000 112.61858 97 LEU A N 1
ATOM 808 C CA . LEU A 1 110 ? 99.99600 102.52700 84.02500 1.000 107.67225 97 LEU A CA 1
ATOM 809 C C . LEU A 1 110 ? 99.63300 101.37200 84.94600 1.000 108.79577 97 LEU A C 1
ATOM 810 O O . LEU A 1 110 ? 99.94900 101.40300 86.14100 1.000 109.43797 97 LEU A O 1
ATOM 815 N N . GLU A 1 111 ? 98.98900 100.33300 84.40900 1.000 111.91683 98 GLU A N 1
ATOM 816 C CA . GLU A 1 111 ? 98.68600 99.16100 85.22300 1.000 109.90668 98 GLU A CA 1
ATOM 817 C C . GLU A 1 111 ? 99.96000 98.47900 85.70500 1.000 109.51720 98 GLU A C 1
ATOM 818 O O . GLU A 1 111 ? 100.03600 98.03200 86.85500 1.000 110.68533 98 GLU A O 1
ATOM 824 N N . ASP A 1 112 ? 100.97000 98.38100 84.83800 1.000 111.48723 99 ASP A N 1
ATOM 825 C CA . ASP A 1 112 ? 102.21900 97.73600 85.23500 1.000 105.37878 99 ASP A CA 1
ATOM 826 C C . ASP A 1 112 ? 102.93800 98.53200 86.31600 1.000 102.29269 99 ASP A C 1
ATOM 827 O O . ASP A 1 112 ? 103.47900 97.95200 87.26400 1.000 102.41691 99 ASP A O 1
ATOM 832 N N . MET A 1 113 ? 102.95500 99.85900 86.19200 1.000 104.59052 100 MET A N 1
ATOM 833 C CA . MET A 1 113 ? 103.57000 100.68000 87.22800 1.000 104.21086 100 MET A CA 1
ATOM 834 C C . MET A 1 113 ? 102.78800 100.61200 88.53200 1.000 104.96377 100 MET A C 1
ATOM 835 O O . MET A 1 113 ? 103.38500 100.64800 89.61300 1.000 104.27162 100 MET A O 1
ATOM 840 N N . GLU A 1 114 ? 101.45900 100.51400 88.45600 1.000 106.57789 101 GLU A N 1
ATOM 841 C CA . GLU A 1 114 ? 100.66300 100.33900 89.66400 1.000 105.68504 101 GLU A CA 1
ATOM 842 C C . GLU A 1 114 ? 100.96700 99.00600 90.33500 1.000 106.86461 101 GLU A C 1
ATOM 843 O O . GLU A 1 114 ? 101.03400 98.92500 91.56600 1.000 108.82237 101 GLU A O 1
ATOM 849 N N . ALA A 1 115 ? 101.14900 97.94900 89.54000 1.000 107.36210 102 ALA A N 1
ATOM 850 C CA . ALA A 1 115 ? 101.47100 96.64400 90.10600 1.000 102.32340 102 ALA A CA 1
ATOM 851 C C . ALA A 1 115 ? 102.82700 96.65800 90.79900 1.000 99.78496 102 ALA A C 1
ATOM 852 O O . ALA A 1 115 ? 102.98400 96.07300 91.87700 1.000 100.55239 102 ALA A O 1
ATOM 854 N N . LEU A 1 116 ? 103.81400 97.32900 90.20700 1.000 99.52524 103 LEU A N 1
ATOM 855 C CA . LEU A 1 116 ? 105.15200 97.41400 90.78000 1.000 96.53782 103 LEU A CA 1
ATOM 856 C C . LEU A 1 116 ? 105.24600 98.41200 91.92700 1.000 99.66796 103 LEU A C 1
ATOM 857 O O . LEU A 1 116 ? 106.36100 98.74300 92.34400 1.000 101.08605 103 LEU A O 1
ATOM 862 N N . LYS A 1 117 ? 104.11000 98.90000 92.42900 1.000 102.41516 104 LYS A N 1
ATOM 863 C CA . LYS A 1 117 ? 104.06300 99.81400 93.57000 1.000 103.01982 104 LYS A CA 1
ATOM 864 C C . LYS A 1 117 ? 104.84600 101.09500 93.30800 1.000 102.15652 104 LYS A C 1
ATOM 865 O O . LYS A 1 117 ? 105.37100 101.71700 94.23400 1.000 104.75268 104 LYS A O 1
ATOM 871 N N . VAL A 1 118 ? 104.93000 101.49800 92.04600 1.000 103.13309 105 VAL A N 1
ATOM 872 C CA . VAL A 1 118 ? 105.56900 102.75700 91.68700 1.000 103.74258 105 VAL A CA 1
ATOM 873 C C . VAL A 1 118 ? 104.55500 103.88000 91.84700 1.000 107.71274 105 VAL A C 1
ATOM 874 O O . VAL A 1 118 ? 103.44000 103.80600 91.31800 1.000 109.19424 105 VAL A O 1
ATOM 878 N N . LYS A 1 119 ? 104.93300 104.91400 92.58800 1.000 107.38306 106 LYS A N 1
ATOM 879 C CA . LYS A 1 119 ? 104.03700 106.04300 92.79600 1.000 106.44841 106 LYS A CA 1
ATOM 880 C C . LYS A 1 119 ? 103.78900 106.75200 91.47100 1.000 107.65417 106 LYS A C 1
ATOM 881 O O . LYS A 1 119 ? 104.74700 107.08100 90.76100 1.000 109.58413 106 LYS A O 1
ATOM 887 N N . PRO A 1 120 ? 102.53600 107.00200 91.10100 1.000 106.30318 107 PRO A N 1
ATOM 888 C CA . PRO A 1 120 ? 102.26400 107.65500 89.81900 1.000 106.04624 107 PRO A CA 1
ATOM 889 C C . PRO A 1 120 ? 102.80100 109.07500 89.79000 1.000 104.52267 107 PRO A C 1
ATOM 890 O O . PRO A 1 120 ? 102.84600 109.77000 90.80700 1.000 105.54130 107 PRO A O 1
ATOM 894 N N . ALA A 1 121 ? 103.21700 109.49900 88.60100 1.000 102.78308 108 ALA A N 1
ATOM 895 C CA . ALA A 1 121 ? 103.72300 110.85000 88.43500 1.000 102.25524 108 ALA A CA 1
ATOM 896 C C . ALA A 1 121 ? 102.60100 111.86200 88.63300 1.000 104.11333 108 ALA A C 1
ATOM 897 O O . ALA A 1 121 ? 101.42000 111.57500 88.42200 1.000 107.91754 108 ALA A O 1
ATOM 899 N N . ASP A 1 122 ? 102.98800 113.06500 89.05700 1.000 101.80626 109 ASP A N 1
ATOM 900 C CA . ASP A 1 122 ? 101.99900 114.10400 89.31800 1.000 97.53223 109 ASP A CA 1
ATOM 901 C C . ASP A 1 122 ? 101.31600 114.55600 88.03500 1.000 97.92536 109 ASP A C 1
ATOM 902 O O . ASP A 1 122 ? 100.09800 114.76300 88.01500 1.000 103.80153 109 ASP A O 1
ATOM 907 N N . ILE A 1 123 ? 102.07700 114.71400 86.95600 1.000 93.55246 110 ILE A N 1
ATOM 908 C CA . ILE A 1 123 ? 101.53900 115.12400 85.66600 1.000 93.38834 110 ILE A CA 1
ATOM 909 C C . ILE A 1 123 ? 102.01900 114.14200 84.60800 1.000 100.39533 110 ILE A C 1
ATOM 910 O O . ILE A 1 123 ? 103.17300 113.69900 84.63700 1.000 102.76131 110 ILE A O 1
ATOM 915 N N . TYR A 1 124 ? 101.13200 113.80000 83.67100 1.000 104.42832 111 TYR A N 1
ATOM 916 C CA . TYR A 1 124 ? 101.44700 112.91700 82.54900 1.000 104.55327 111 TYR A CA 1
ATOM 917 C C . TYR A 1 124 ? 101.10500 113.64600 81.25600 1.000 110.83626 111 TYR A C 1
ATOM 918 O O . TYR A 1 124 ? 100.07500 113.36000 80.62600 1.000 120.85858 111 TYR A O 1
ATOM 927 N N . PRO A 1 125 ? 101.93800 114.59400 80.82900 1.000 105.64041 112 PRO A N 1
ATOM 928 C CA . PRO A 1 125 ? 101.64900 115.31000 79.58300 1.000 109.97309 112 PRO A CA 1
ATOM 929 C C . PRO A 1 125 ? 101.77600 114.39600 78.37500 1.000 115.33816 112 PRO A C 1
ATOM 930 O O . PRO A 1 125 ? 102.65700 113.53700 78.31100 1.000 120.55922 112 PRO A O 1
ATOM 934 N N . ARG A 1 126 ? 100.87800 114.59000 77.41500 1.000 115.62846 113 ARG A N 1
ATOM 935 C CA . ARG A 1 126 ? 100.85000 113.82200 76.18100 1.000 120.82237 113 ARG A CA 1
ATOM 936 C C . ARG A 1 126 ? 101.16900 114.72100 74.99300 1.000 126.82427 113 ARG A C 1
ATOM 937 O O . ARG A 1 126 ? 100.84600 115.91200 74.99200 1.000 130.15673 113 ARG A O 1
ATOM 945 N N . VAL A 1 127 ? 101.81000 114.13600 73.97800 1.000 125.82882 114 VAL A N 1
ATOM 946 C CA . VAL A 1 127 ? 102.22700 114.91600 72.81700 1.000 127.56958 114 VAL A CA 1
ATOM 947 C C . VAL A 1 127 ? 101.01900 115.43600 72.05000 1.000 130.69841 114 VAL A C 1
ATOM 948 O O . VAL A 1 127 ? 100.99700 116.59300 71.61400 1.000 135.14270 114 VAL A O 1
ATOM 952 N N . THR A 1 128 ? 99.99800 114.59500 71.86900 1.000 127.38318 115 THR A N 1
ATOM 953 C CA . THR A 1 128 ? 98.83200 115.00300 71.09300 1.000 131.40922 115 THR A CA 1
ATOM 954 C C . THR A 1 128 ? 98.06500 116.14600 71.74500 1.000 133.49155 115 THR A C 1
ATOM 955 O O . THR A 1 128 ? 97.31000 116.84100 71.05700 1.000 135.16767 115 THR A O 1
ATOM 959 N N . ASP A 1 129 ? 98.23400 116.35600 73.04700 1.000 131.01298 116 ASP A N 1
ATOM 960 C CA . ASP A 1 129 ? 97.56800 117.44400 73.74900 1.000 131.60071 116 ASP A CA 1
ATOM 961 C C . ASP A 1 129 ? 98.42800 118.69700 73.86500 1.000 131.39494 116 ASP A C 1
ATOM 962 O O . ASP A 1 129 ? 97.98100 119.68100 74.46200 1.000 134.41390 116 ASP A O 1
ATOM 967 N N . HIS A 1 130 ? 99.64300 118.68900 73.31500 1.000 128.19479 117 HIS A N 1
ATOM 968 C CA . HIS A 1 130 ? 100.55800 119.81900 73.43400 1.000 128.65063 117 HIS A CA 1
ATOM 969 C C . HIS A 1 130 ? 101.17200 120.18500 72.08800 1.000 133.34407 117 HIS A C 1
ATOM 970 O O . HIS A 1 130 ? 102.30900 120.65800 72.02900 1.000 137.46235 117 HIS A O 1
ATOM 977 N N . ILE A 1 131 ? 100.43200 119.97100 70.99900 1.000 134.69931 118 ILE A N 1
ATOM 978 C CA . ILE A 1 131 ? 100.96100 120.26800 69.67100 1.000 137.17510 118 ILE A CA 1
ATOM 979 C C . ILE A 1 131 ? 101.18500 121.76700 69.50100 1.000 141.79251 118 ILE A C 1
ATOM 980 O O . ILE A 1 131 ? 102.20300 122.19600 68.94400 1.000 144.02977 118 ILE A O 1
ATOM 985 N N . ASP A 1 132 ? 100.24400 122.58600 69.97700 1.000 141.86173 119 ASP A N 1
ATOM 986 C CA . ASP A 1 132 ? 100.35800 124.03100 69.80500 1.000 142.83937 119 ASP A CA 1
ATOM 987 C C . ASP A 1 132 ? 101.54900 124.59300 70.57200 1.000 143.44461 119 ASP A C 1
ATOM 988 O O . ASP A 1 132 ? 102.23400 125.50200 70.08600 1.000 147.80961 119 ASP A O 1
ATOM 993 N N . ASP A 1 133 ? 101.80700 124.07600 71.77500 1.000 141.59194 120 ASP A N 1
ATOM 994 C CA . ASP A 1 133 ? 102.97100 124.52200 72.53300 1.000 143.24549 120 ASP A CA 1
ATOM 995 C C . ASP A 1 133 ? 104.26200 124.17000 71.80700 1.000 146.20385 120 ASP A C 1
ATOM 996 O O . ASP A 1 133 ? 105.20800 124.96500 71.78400 1.000 149.15666 120 ASP A O 1
ATOM 1001 N N . ILE A 1 134 ? 104.31500 122.98200 71.20400 1.000 145.61298 121 ILE A N 1
ATOM 1002 C CA . ILE A 1 134 ? 105.48400 122.58700 70.42300 1.000 146.53604 121 ILE A CA 1
ATOM 1003 C C . ILE A 1 134 ? 105.66100 123.50900 69.22400 1.000 149.54823 121 ILE A C 1
ATOM 1004 O O . ILE A 1 134 ? 106.78300 123.90800 68.88900 1.000 152.19763 121 ILE A O 1
ATOM 1009 N N . ILE A 1 135 ? 104.56000 123.84500 68.54800 1.000 148.49735 122 ILE A N 1
ATOM 1010 C CA . ILE A 1 135 ? 104.63600 124.73700 67.39400 1.000 150.94773 122 ILE A CA 1
ATOM 1011 C C . ILE A 1 135 ? 105.15400 126.10700 67.81200 1.000 152.74627 122 ILE A C 1
ATOM 1012 O O . ILE A 1 135 ? 106.00500 126.69800 67.13600 1.000 155.95365 122 ILE A O 1
ATOM 1017 N N . GLU A 1 136 ? 104.64800 126.63500 68.92800 1.000 150.76629 123 GLU A N 1
ATOM 1018 C CA . GLU A 1 136 ? 105.13200 127.91900 69.42400 1.000 153.86521 123 GLU A CA 1
ATOM 1019 C C . GLU A 1 136 ? 106.60700 127.84300 69.80100 1.000 155.24725 123 GLU A C 1
ATOM 1020 O O . GLU A 1 136 ? 107.36900 128.78900 69.56100 1.000 159.58610 123 GLU A O 1
ATOM 1026 N N . PHE A 1 137 ? 107.02900 126.72400 70.39200 1.000 151.24565 124 PHE A N 1
ATOM 1027 C CA . PHE A 1 137 ? 108.43000 126.56500 70.76300 1.000 152.15479 124 PHE A CA 1
ATOM 1028 C C . PHE A 1 137 ? 109.32400 126.55600 69.52900 1.000 156.94070 124 PHE A C 1
ATOM 1029 O O . PHE A 1 137 ? 110.37900 127.20000 69.50700 1.000 159.64308 124 PHE A O 1
ATOM 1037 N N . ILE A 1 138 ? 108.90700 125.83900 68.48400 1.000 157.59820 125 ILE A N 1
ATOM 1038 C CA . ILE A 1 138 ? 109.69400 125.80500 67.25700 1.000 158.46044 125 ILE A CA 1
ATOM 1039 C C . ILE A 1 138 ? 109.71400 127.17600 66.59400 1.000 161.66978 125 ILE A C 1
ATOM 1040 O O . ILE A 1 138 ? 110.74200 127.59100 66.04800 1.000 166.27563 125 ILE A O 1
ATOM 1045 N N . GLY A 1 139 ? 108.59800 127.90700 66.63700 1.000 159.84459 126 GLY A N 1
ATOM 1046 C CA . GLY A 1 139 ? 108.59300 129.25700 66.09600 1.000 160.62669 126 GLY A CA 1
ATOM 1047 C C . GLY A 1 139 ? 109.54100 130.18200 66.83300 1.000 164.77860 126 GLY A C 1
ATOM 1048 O O . GLY A 1 139 ? 110.24500 130.98700 66.21700 1.000 167.58460 126 GLY A O 1
ATOM 1049 N N . LYS A 1 140 ? 109.57300 130.08000 68.16400 1.000 164.83675 127 LYS A N 1
ATOM 1050 C CA . LYS A 1 140 ? 110.50500 130.88200 68.95100 1.000 167.51494 127 LYS A CA 1
ATOM 1051 C C . LYS A 1 140 ? 111.95000 130.48900 68.68500 1.000 168.34461 127 LYS A C 1
ATOM 1052 O O . LYS A 1 140 ? 112.84300 131.34300 68.73700 1.000 170.29730 127 LYS A O 1
ATOM 1058 N N . LEU A 1 141 ? 112.20700 129.20400 68.43900 1.000 166.75454 128 LEU A N 1
ATOM 1059 C CA . LEU A 1 141 ? 113.55000 128.78800 68.04900 1.000 166.60295 128 LEU A CA 1
ATOM 1060 C C . LEU A 1 141 ? 113.92800 129.36000 66.68900 1.000 168.96714 128 LEU A C 1
ATOM 1061 O O . LEU A 1 141 ? 115.07200 129.78000 66.48000 1.000 170.61584 128 LEU A O 1
ATOM 1066 N N . LYS A 1 142 ? 112.97800 129.38000 65.75200 1.000 168.40181 129 LYS A N 1
ATOM 1067 C CA . LYS A 1 142 ? 113.26600 129.89400 64.41800 1.000 168.30890 129 LYS A CA 1
ATOM 1068 C C . LYS A 1 142 ? 113.51600 131.39600 64.44300 1.000 170.25701 129 LYS A C 1
ATOM 1069 O O . LYS A 1 142 ? 114.41800 131.88900 63.75700 1.000 171.41949 129 LYS A O 1
ATOM 1075 N N . GLU A 1 143 ? 112.72800 132.14400 65.22100 1.000 170.69781 130 GLU A N 1
ATOM 1076 C CA . GLU A 1 143 ? 112.92000 133.58900 65.26000 1.000 171.75146 130 GLU A CA 1
ATOM 1077 C C . GLU A 1 143 ? 114.24000 133.97400 65.91300 1.000 172.52049 130 GLU A C 1
ATOM 1078 O O . GLU A 1 143 ? 114.73700 135.07800 65.67000 1.000 172.71150 130 GLU A O 1
ATOM 1084 N N . LYS A 1 144 ? 114.81400 133.09600 66.73100 1.000 173.06569 131 LYS A N 1
ATOM 1085 C CA . LYS A 1 144 ? 116.14200 133.30600 67.28800 1.000 174.54374 131 LYS A CA 1
ATOM 1086 C C . LYS A 1 144 ? 117.24800 132.80700 66.36700 1.000 173.18312 131 LYS A C 1
ATOM 1087 O O . LYS A 1 144 ? 118.42700 132.93700 66.70900 1.000 171.90773 131 LYS A O 1
ATOM 1093 N N . GLY A 1 145 ? 116.89600 132.24000 65.21600 1.000 172.71947 132 GLY A N 1
ATOM 1094 C CA . GLY A 1 145 ? 117.87500 131.79600 64.24700 1.000 172.34648 132 GLY A CA 1
ATOM 1095 C C . GLY A 1 145 ? 118.43200 130.40900 64.46500 1.000 174.94289 132 GLY A C 1
ATOM 1096 O O . GLY A 1 145 ? 119.36300 130.01800 63.75300 1.000 178.39261 132 GLY A O 1
ATOM 1097 N N . TYR A 1 146 ? 117.89400 129.65100 65.41500 1.000 172.89787 133 TYR A N 1
ATOM 1098 C CA . TYR A 1 146 ? 118.40600 128.32400 65.72800 1.000 172.75711 133 TYR A CA 1
ATOM 1099 C C . TYR A 1 146 ? 117.74800 127.21600 64.91500 1.000 173.21675 133 TYR A C 1
ATOM 1100 O O . TYR A 1 146 ? 118.12000 126.04900 65.07400 1.000 174.98415 133 TYR A O 1
ATOM 1109 N N . ALA A 1 147 ? 116.78600 127.54400 64.05500 1.000 172.28790 134 ALA A N 1
ATOM 1110 C CA . ALA A 1 147 ? 116.09300 126.55400 63.24500 1.000 172.90818 134 ALA A CA 1
ATOM 1111 C C . ALA A 1 147 ? 116.02000 127.02400 61.80000 1.000 172.90309 134 ALA A C 1
ATOM 1112 O O . ALA A 1 147 ? 116.03400 128.22500 61.51800 1.000 172.14263 134 ALA A O 1
ATOM 1114 N N . TYR A 1 148 ? 115.94000 126.06200 60.88400 1.000 174.06804 135 TYR A N 1
ATOM 1115 C CA . TYR A 1 148 ? 115.80300 126.35800 59.46600 1.000 174.20853 135 TYR A CA 1
ATOM 1116 C C . TYR A 1 148 ? 114.78300 125.40500 58.86200 1.000 174.03832 135 TYR A C 1
ATOM 1117 O O . TYR A 1 148 ? 114.42100 124.39100 59.46200 1.000 175.06412 135 TYR A O 1
ATOM 1126 N N . GLU A 1 149 ? 114.30600 125.74800 57.67000 1.000 172.98646 136 GLU A N 1
ATOM 1127 C CA . GLU A 1 149 ? 113.30400 124.95000 56.97700 1.000 173.88581 136 GLU A CA 1
ATOM 1128 C C . GLU A 1 149 ? 113.97700 124.14200 55.87500 1.000 175.81685 136 GLU A C 1
ATOM 1129 O O . GLU A 1 149 ? 114.65800 124.70500 55.01300 1.000 175.91063 136 GLU A O 1
ATOM 1135 N N . GLY A 1 150 ? 113.78300 122.82400 55.90900 1.000 177.49379 137 GLY A N 1
ATOM 1136 C CA . GLY A 1 150 ? 114.26500 121.94200 54.87200 1.000 177.98613 137 GLY A CA 1
ATOM 1137 C C . GLY A 1 150 ? 113.16500 121.55900 53.89800 1.000 177.58386 137 GLY A C 1
ATOM 1138 O O . GLY A 1 150 ? 112.04400 122.06800 53.93900 1.000 177.39783 137 GLY A O 1
ATOM 1139 N N . SER A 1 151 ? 113.50600 120.63100 53.00300 1.000 178.74938 138 SER A N 1
ATOM 1140 C CA . SER A 1 151 ? 112.53400 120.16500 52.02100 1.000 181.38352 138 SER A CA 1
ATOM 1141 C C . SER A 1 151 ? 111.45600 119.29100 52.64400 1.000 180.56213 138 SER A C 1
ATOM 1142 O O . SER A 1 151 ? 110.37100 119.16200 52.06600 1.000 179.69290 138 SER A O 1
ATOM 1145 N N . ASP A 1 152 ? 111.72300 118.68900 53.80300 1.000 178.79418 139 ASP A N 1
ATOM 1146 C CA . ASP A 1 152 ? 110.77100 117.79200 54.44600 1.000 175.71965 139 ASP A CA 1
ATOM 1147 C C . ASP A 1 152 ? 110.44700 118.18800 55.88100 1.000 172.30555 139 ASP A C 1
ATOM 1148 O O . ASP A 1 152 ? 109.86400 117.37800 56.61300 1.000 169.90057 139 ASP A O 1
ATOM 1153 N N . GLY A 1 153 ? 110.80600 119.38800 56.31000 1.000 172.00094 140 GLY A N 1
ATOM 1154 C CA . GLY A 1 153 ? 110.42600 119.85400 57.62600 1.000 168.88370 140 GLY A CA 1
ATOM 1155 C C . GLY A 1 153 ? 111.40200 120.88600 58.15800 1.000 170.40270 140 GLY A C 1
ATOM 1156 O O . GLY A 1 153 ? 112.26900 121.38200 57.44600 1.000 173.19090 140 GLY A O 1
ATOM 1157 N N . ILE A 1 154 ? 111.23000 121.18700 59.44300 1.000 167.59032 141 ILE A N 1
ATOM 1158 C CA . ILE A 1 154 ? 112.03700 122.16400 60.16400 1.000 168.80688 141 ILE A CA 1
ATOM 1159 C C . ILE A 1 154 ? 113.09500 121.42300 60.96900 1.000 169.81032 141 ILE A C 1
ATOM 1160 O O . ILE A 1 154 ? 112.77000 120.50100 61.73100 1.000 170.08847 141 ILE A O 1
ATOM 1165 N N . TYR A 1 155 ? 114.35200 121.84000 60.81400 1.000 171.39533 142 TYR A N 1
ATOM 1166 C CA . TYR A 1 155 ? 115.49900 121.21200 61.45400 1.000 172.40089 142 TYR A CA 1
ATOM 1167 C C . TYR A 1 155 ? 116.24500 122.21700 62.32200 1.000 173.21333 142 TYR A C 1
ATOM 1168 O O . TYR A 1 155 ? 116.37200 123.39400 61.96500 1.000 174.75803 142 TYR A O 1
ATOM 1177 N N . PHE A 1 156 ? 116.75700 121.73700 63.45300 1.000 173.70442 143 PHE A N 1
ATOM 1178 C CA . PHE A 1 156 ? 117.61200 122.52800 64.32700 1.000 174.89037 143 PHE A CA 1
ATOM 1179 C C . PHE A 1 156 ? 119.06000 122.42700 63.86400 1.000 179.99457 143 PHE A C 1
ATOM 1180 O O . PHE A 1 156 ? 119.54000 121.34100 63.52800 1.000 181.31660 143 PHE A O 1
ATOM 1188 N N . GLU A 1 157 ? 119.75400 123.56200 63.85100 1.000 181.58966 144 GLU A N 1
ATOM 1189 C CA . GLU A 1 157 ? 121.14100 123.62300 63.40600 1.000 184.76244 144 GLU A CA 1
ATOM 1190 C C . GLU A 1 157 ? 122.05900 123.53000 64.62000 1.000 185.93438 144 GLU A C 1
ATOM 1191 O O . GLU A 1 157 ? 122.00100 124.37900 65.51600 1.000 184.92865 144 GLU A O 1
ATOM 1197 N N . VAL A 1 158 ? 122.90900 122.50100 64.63900 1.000 188.08935 145 VAL A N 1
ATOM 1198 C CA . VAL A 1 158 ? 123.72100 122.21400 65.81800 1.000 187.39483 145 VAL A CA 1
ATOM 1199 C C . VAL A 1 158 ? 124.80600 123.26800 66.00900 1.000 1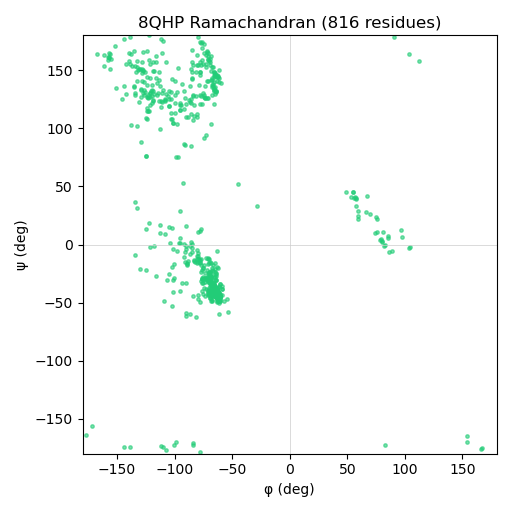87.17186 14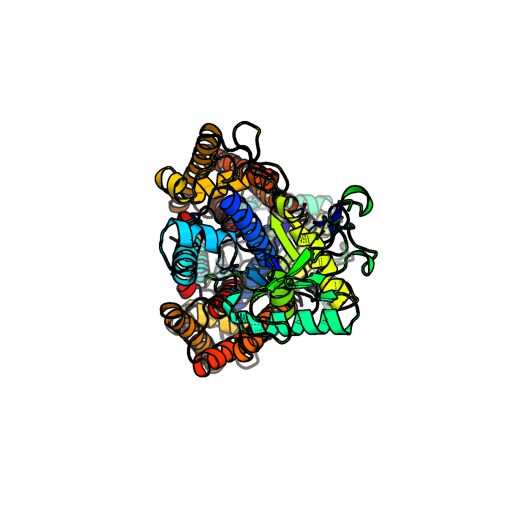5 VAL A C 1
ATOM 1200 O O . VAL A 1 158 ? 125.06300 123.71500 67.13300 1.000 185.30143 145 VAL A O 1
ATOM 1204 N N . LYS A 1 159 ? 125.45700 123.68500 64.91900 1.000 187.90816 146 LYS A N 1
ATOM 1205 C CA . LYS A 1 159 ? 126.63100 124.54600 65.02800 1.000 188.39053 146 LYS A CA 1
ATOM 1206 C C . LYS A 1 159 ? 126.31100 125.91900 65.60100 1.000 187.57874 146 LYS A C 1
ATOM 1207 O O . LYS A 1 159 ? 127.23100 126.63200 66.01700 1.000 187.07025 146 LYS A O 1
ATOM 1213 N N . LYS A 1 160 ? 125.03800 126.30800 65.63500 1.000 186.47235 147 LYS A N 1
ATOM 1214 C CA . LYS A 1 160 ? 124.65800 127.57900 66.23400 1.000 184.57051 147 LYS A CA 1
ATOM 1215 C C . LYS A 1 160 ? 124.57800 127.51000 67.75200 1.000 183.96328 147 LYS A C 1
ATOM 1216 O O . LYS A 1 160 ? 124.38900 128.54800 68.39400 1.000 181.89176 147 LYS A O 1
ATOM 1222 N N . PHE A 1 161 ? 124.71300 126.31900 68.33400 1.000 184.56101 148 PHE A N 1
ATOM 1223 C CA . PHE A 1 161 ? 124.77100 126.14800 69.78100 1.000 184.80504 148 PHE A CA 1
ATOM 1224 C C . PHE A 1 161 ? 126.16600 125.67000 70.15900 1.000 185.65669 148 PHE A C 1
ATOM 1225 O O . PHE A 1 161 ? 126.47000 124.47400 70.02500 1.000 185.17212 148 PHE A O 1
ATOM 1233 N N . PRO A 1 162 ? 127.05100 126.55800 70.62200 1.000 185.32322 149 PRO A N 1
ATOM 1234 C CA . PRO A 1 162 ? 128.44500 126.15200 70.87000 1.000 186.65418 149 PRO A CA 1
ATOM 1235 C C . PRO A 1 162 ? 128.60600 125.10000 71.95200 1.000 186.02822 149 PRO A C 1
ATOM 1236 O O . PRO A 1 162 ? 129.60900 124.37600 71.93900 1.000 186.56929 149 PRO A O 1
ATOM 1240 N N . GLU A 1 163 ? 127.66200 124.98900 72.88500 1.000 184.73753 150 GLU A N 1
ATOM 1241 C CA . GLU A 1 163 ? 127.79400 124.08200 74.01600 1.000 184.34979 150 GLU A CA 1
ATOM 1242 C C . GLU A 1 163 ? 127.22200 122.69700 73.73600 1.000 183.77437 150 GLU A C 1
ATOM 1243 O O . GLU A 1 163 ? 126.99000 121.93100 74.67800 1.000 181.82566 150 GLU A O 1
ATOM 1249 N N . TYR A 1 164 ? 126.98700 122.36100 72.46900 1.000 184.37095 151 TYR A N 1
ATOM 1250 C CA . TYR A 1 164 ? 126.53400 121.02000 72.12500 1.000 183.02502 151 TYR A CA 1
ATOM 1251 C C . TYR A 1 164 ? 127.62800 120.01000 72.44500 1.000 183.42167 151 TYR A C 1
ATOM 1252 O O . TYR A 1 164 ? 128.79600 120.21500 72.10100 1.000 186.37687 151 TYR A O 1
ATOM 1261 N N . GLY A 1 165 ? 127.25100 118.92100 73.10400 1.000 181.27900 152 GLY A N 1
ATOM 1262 C CA . GLY A 1 165 ? 128.21100 117.96800 73.61600 1.000 181.76763 152 GLY A CA 1
ATOM 1263 C C . GLY A 1 165 ? 128.56500 118.15200 75.07300 1.000 179.96312 152 GLY A C 1
ATOM 1264 O O . GLY A 1 165 ? 129.54500 117.55600 75.53400 1.000 179.89712 152 GLY A O 1
ATOM 1265 N N . LYS A 1 166 ? 127.80300 118.96400 75.80800 1.000 178.03668 153 LYS A N 1
ATOM 1266 C CA . LYS A 1 166 ? 128.10800 119.22200 77.21000 1.000 173.41121 153 LYS A CA 1
ATOM 1267 C C . LYS A 1 166 ? 127.83300 117.99600 78.07300 1.000 170.34158 153 LYS A C 1
ATOM 1268 O O . LYS A 1 166 ? 128.60600 117.68700 78.98600 1.000 165.55476 153 LYS A O 1
ATOM 1274 N N . LEU A 1 167 ? 126.73600 117.28800 77.79800 1.000 170.49225 154 LEU A N 1
ATOM 1275 C CA . LEU A 1 167 ? 126.33500 116.16200 78.63400 1.000 166.35837 154 LEU A CA 1
ATOM 1276 C C . LEU A 1 167 ? 127.10400 114.89600 78.27500 1.000 168.27915 154 LEU A C 1
ATOM 1277 O O . LEU A 1 167 ? 127.84400 114.34900 79.09900 1.000 164.11579 154 LEU A O 1
ATOM 1282 N N . SER A 1 168 ? 126.94100 114.41600 77.04100 1.000 170.92052 155 SER A N 1
ATOM 1283 C CA . SER A 1 168 ? 127.55500 113.15500 76.64100 1.000 176.66276 155 SER A CA 1
ATOM 1284 C C . SER A 1 168 ? 129.05100 113.28800 76.39300 1.000 182.44190 155 SER A C 1
ATOM 1285 O O . SER A 1 168 ? 129.79000 112.31200 76.56200 1.000 183.39008 155 SER A O 1
ATOM 1288 N N . GLY A 1 169 ? 129.51600 114.47000 75.99700 1.000 183.66737 156 GLY A N 1
ATOM 1289 C CA . GLY A 1 169 ? 130.90400 114.65700 75.63700 1.000 186.23282 156 GLY A CA 1
ATOM 1290 C C . GLY A 1 169 ? 131.24600 114.30800 74.20600 1.000 193.54996 156 GLY A C 1
ATOM 1291 O O . GLY A 1 169 ? 132.42800 114.34500 73.84400 1.000 196.09042 156 GLY A O 1
ATOM 1292 N N . VAL A 1 170 ? 130.25700 113.97200 73.38300 1.000 195.30142 157 VAL A N 1
ATOM 1293 C CA . VAL A 1 170 ? 130.50100 113.63700 71.98400 1.000 200.11878 157 VAL A CA 1
ATOM 1294 C C . VAL A 1 170 ? 130.79300 114.91500 71.21000 1.000 206.15427 157 VAL A C 1
ATOM 1295 O O . VAL A 1 170 ? 130.01200 115.87300 71.25000 1.000 202.57790 157 VAL A O 1
ATOM 1299 N N . LYS A 1 171 ? 131.91800 114.93000 70.50200 1.000 212.39059 158 LYS A N 1
ATOM 1300 C CA . LYS A 1 171 ? 132.31000 116.09100 69.72000 1.000 214.59356 158 LYS A CA 1
ATOM 1301 C C . LYS A 1 171 ? 131.51200 116.16400 68.42400 1.000 217.78638 158 LYS A C 1
ATOM 1302 O O . LYS A 1 171 ? 131.03100 115.15200 67.90500 1.000 218.84078 158 LYS A O 1
ATOM 1308 N N . ILE A 1 172 ? 131.37000 117.38500 67.90400 1.000 218.42564 159 ILE A N 1
ATOM 1309 C CA . ILE A 1 172 ? 130.64300 117.58000 66.65300 1.000 219.51391 159 ILE A CA 1
ATOM 1310 C C . ILE A 1 172 ? 131.38700 116.92700 65.49500 1.000 223.94650 159 ILE A C 1
ATOM 1311 O O . ILE A 1 172 ? 130.77100 116.35100 64.58900 1.000 223.85684 159 ILE A O 1
ATOM 1316 N N . GLU A 1 173 ? 132.72000 117.00400 65.50500 1.000 226.14611 160 GLU A N 1
ATOM 1317 C CA . GLU A 1 173 ? 133.50700 116.44100 64.41300 1.000 226.12788 160 GLU A CA 1
ATOM 1318 C C . GLU A 1 173 ? 133.36100 114.92700 64.32900 1.000 226.33618 160 GLU A C 1
ATOM 1319 O O . GLU A 1 173 ? 133.44900 114.35800 63.23500 1.000 225.37070 160 GLU A O 1
ATOM 1325 N N . ASP A 1 174 ? 133.14300 114.25900 65.46500 1.000 226.79375 161 ASP A N 1
ATOM 1326 C CA . ASP A 1 174 ? 132.94600 112.81300 65.44100 1.000 226.28797 161 ASP A CA 1
ATOM 1327 C C . ASP A 1 174 ? 131.62500 112.43700 64.78200 1.000 225.62606 161 ASP A C 1
ATOM 1328 O O . ASP A 1 174 ? 131.53600 111.38900 64.13200 1.000 224.93037 161 ASP A O 1
ATOM 1333 N N . LEU A 1 175 ? 130.59500 113.27200 64.93700 1.000 225.31351 162 LEU A N 1
ATOM 1334 C CA . LEU A 1 175 ? 129.30700 112.98200 64.31500 1.000 223.95760 162 LEU A CA 1
ATOM 1335 C C . LEU A 1 175 ? 129.37200 113.10700 62.79900 1.000 226.02116 162 LEU A C 1
ATOM 1336 O O . LEU A 1 175 ? 128.67600 112.37200 62.08900 1.000 225.14388 162 LEU A O 1
ATOM 1341 N N . GLN A 1 176 ? 130.19200 114.02000 62.28800 1.000 226.40775 163 GLN A N 1
ATOM 1342 C CA . GLN A 1 176 ? 130.32600 114.21200 60.84900 1.000 223.36245 163 GLN A CA 1
ATOM 1343 C C . GLN A 1 176 ? 131.05900 113.04100 60.20500 1.000 224.09257 163 GLN A C 1
ATOM 1344 O O . GLN A 1 176 ? 130.61700 112.50200 59.19000 1.000 221.70586 163 GLN A O 1
ATOM 1350 N N . GLY A 1 186 ? 116.24400 116.54600 53.25900 1.000 180.80396 173 GLY A N 1
ATOM 1351 C CA . GLY A 1 186 ? 116.63700 117.93600 53.12400 1.000 183.37598 173 GLY A CA 1
ATOM 1352 C C . GLY A 1 186 ? 117.29400 118.48900 54.37200 1.000 184.83574 173 GLY A C 1
ATOM 1353 O O . GLY A 1 186 ? 116.89800 119.53700 54.88200 1.000 183.52822 173 GLY A O 1
ATOM 1354 N N . LYS A 1 187 ? 118.30300 117.78000 54.86600 1.000 186.13853 174 LYS A N 1
ATOM 1355 C CA . LYS A 1 187 ? 119.03700 118.18100 56.05800 1.000 185.73146 174 LYS A CA 1
ATOM 1356 C C . LYS A 1 187 ? 120.39100 118.74700 55.65100 1.000 189.58384 174 LYS A C 1
ATOM 1357 O O . LYS A 1 187 ? 121.10000 118.14900 54.83500 1.000 190.96936 174 LYS A O 1
ATOM 1363 N N . LYS A 1 188 ? 120.74100 119.90500 56.21600 1.000 189.26851 175 LYS A N 1
ATOM 1364 C CA . LYS A 1 188 ? 121.98200 120.57300 55.83500 1.000 190.96644 175 LYS A CA 1
ATOM 1365 C C . LYS A 1 188 ? 123.20300 119.79500 56.31100 1.000 193.62780 175 LYS A C 1
ATOM 1366 O O . LYS A 1 188 ? 124.15400 119.58600 55.54900 1.000 193.23478 175 LYS A O 1
ATOM 1372 N N . ASN A 1 189 ? 123.19400 119.35200 57.56300 1.000 195.01208 176 ASN A N 1
ATOM 1373 C CA . ASN A 1 189 ? 124.35400 118.69900 58.14200 1.000 196.74889 176 ASN A CA 1
ATOM 1374 C C . ASN A 1 189 ? 123.95400 117.36500 58.75000 1.000 197.75399 176 ASN A C 1
ATOM 1375 O O . ASN A 1 189 ? 122.83300 117.21400 59.24400 1.000 197.31855 176 ASN A O 1
ATOM 1380 N N . PRO A 1 190 ? 124.85300 116.37600 58.72300 1.000 199.20673 177 PRO A N 1
ATOM 1381 C CA . PRO A 1 190 ? 124.50800 115.06700 59.30500 1.000 200.51295 177 PRO A CA 1
ATOM 1382 C C . PRO A 1 190 ? 124.17400 115.13100 60.78400 1.000 200.17312 177 PRO A C 1
ATOM 1383 O O . PRO A 1 190 ? 123.32000 114.36900 61.25400 1.000 199.67616 177 PRO A O 1
ATOM 1387 N N . GLU A 1 191 ? 124.82000 116.02200 61.53700 1.000 201.02066 178 GLU A N 1
ATOM 1388 C CA . GLU A 1 191 ? 124.57400 116.10500 62.97000 1.000 200.58862 178 GLU A CA 1
ATOM 1389 C C . GLU A 1 191 ? 123.29000 116.84600 63.31400 1.000 198.11789 178 GLU A C 1
ATOM 1390 O O . GLU A 1 191 ? 122.84600 116.77400 64.46500 1.000 195.56014 178 GLU A O 1
ATOM 1396 N N . ASP A 1 192 ? 122.68500 117.54600 62.35800 1.000 196.73025 179 ASP A N 1
ATOM 1397 C CA . ASP A 1 192 ? 121.42000 118.21200 62.61900 1.000 192.52975 179 ASP A CA 1
ATOM 1398 C C . ASP A 1 192 ? 120.31100 117.18300 62.82100 1.000 189.32952 179 ASP A C 1
ATOM 1399 O O . ASP A 1 192 ? 120.43800 116.01000 62.45900 1.000 191.47116 179 ASP A O 1
ATOM 1404 N N . PHE A 1 193 ? 119.21100 117.63800 63.41400 1.000 182.44142 180 PHE A N 1
ATOM 1405 C CA . PHE A 1 193 ? 118.10300 116.75600 63.74600 1.000 178.61411 180 PHE A CA 1
ATOM 1406 C C . PHE A 1 193 ? 116.78600 117.45200 63.44400 1.000 176.01550 180 PHE A C 1
ATOM 1407 O O . PHE A 1 193 ? 116.70400 118.68100 63.38000 1.000 176.41062 180 PHE A O 1
ATOM 1415 N N . ALA A 1 194 ? 115.74800 116.64100 63.26200 1.000 173.89635 181 ALA A N 1
ATOM 1416 C CA . ALA A 1 194 ? 114.44100 117.14700 62.87400 1.000 170.43468 181 ALA A CA 1
ATOM 1417 C C . ALA A 1 194 ? 113.68100 117.66600 64.08700 1.000 168.53878 181 ALA A C 1
ATOM 1418 O O . ALA A 1 194 ? 113.53600 116.96100 65.09100 1.000 168.75483 181 ALA A O 1
ATOM 1420 N N . LEU A 1 195 ? 113.19700 118.90300 63.99000 1.000 168.72356 182 LEU A N 1
ATOM 1421 C CA . LEU A 1 195 ? 112.27600 119.46900 64.96700 1.000 166.32134 182 LEU A CA 1
ATOM 1422 C C . LEU A 1 195 ? 110.82300 119.29200 64.56100 1.000 163.07343 182 LEU A C 1
ATOM 1423 O O . LEU A 1 195 ? 109.95600 119.12800 65.42400 1.000 159.62759 182 LEU A O 1
ATOM 1428 N N . TRP A 1 196 ? 110.54000 119.32600 63.26200 1.000 162.66763 183 TRP A N 1
ATOM 1429 C CA . TRP A 1 196 ? 109.18900 119.10100 62.76200 1.000 157.54225 183 TRP A CA 1
ATOM 1430 C C . TRP A 1 196 ? 109.30200 118.37300 61.43400 1.000 158.91982 183 TRP A C 1
ATOM 1431 O O . TRP A 1 196 ? 109.99000 118.85100 60.53100 1.000 161.78833 183 TRP A O 1
ATOM 1442 N N . LYS A 1 197 ? 108.64100 117.22600 61.31400 1.000 155.97790 184 LYS A N 1
ATOM 1443 C CA . LYS A 1 197 ? 108.73800 116.39000 60.12600 1.000 155.91110 184 LYS A CA 1
ATOM 1444 C C . LYS A 1 197 ? 107.43700 116.46900 59.34200 1.000 157.07359 184 LYS A C 1
ATOM 1445 O O . LYS A 1 197 ? 106.36300 116.20300 59.89000 1.000 157.16986 184 LYS A O 1
ATOM 1451 N N . LYS A 1 198 ? 107.53500 116.82800 58.06400 1.000 159.91371 185 LYS A N 1
ATOM 1452 C CA . LYS A 1 198 ? 106.34500 116.90900 57.23000 1.000 160.96976 185 LYS A CA 1
ATOM 1453 C C . LYS A 1 198 ? 105.72200 115.52900 57.06500 1.000 161.91858 185 LYS A C 1
ATOM 1454 O O . LYS A 1 198 ? 106.41500 114.51000 56.99900 1.000 162.83200 185 LYS A O 1
ATOM 1460 N N . ALA A 1 199 ? 104.39400 115.50600 57.00100 1.000 162.10453 186 ALA A N 1
ATOM 1461 C CA . ALA A 1 199 ? 103.64700 114.26300 57.11300 1.000 163.64511 186 ALA A CA 1
ATOM 1462 C C . ALA A 1 199 ? 103.76200 113.41800 55.85300 1.000 166.07852 186 ALA A C 1
ATOM 1463 O O . ALA A 1 199 ? 103.66900 113.92600 54.73200 1.000 164.43775 186 ALA A O 1
ATOM 1465 N N . LYS A 1 200 ? 103.96700 112.11700 56.05000 1.000 168.29068 187 LYS A N 1
ATOM 1466 C CA . LYS A 1 200 ? 103.81700 111.14900 54.97900 1.000 168.02638 187 LYS A CA 1
ATOM 1467 C C . LYS A 1 200 ? 102.33500 110.83200 54.78900 1.000 170.12045 187 LYS A C 1
ATOM 1468 O O . LYS A 1 200 ? 101.54000 110.98300 55.72100 1.000 169.93667 187 LYS A O 1
ATOM 1474 N N . PRO A 1 201 ? 101.93200 110.41100 53.59300 1.000 171.04442 188 PRO A N 1
ATOM 1475 C CA . PRO A 1 201 ? 100.53700 109.99900 53.40400 1.000 173.03216 188 PRO A CA 1
ATOM 1476 C C . PRO A 1 201 ? 100.18500 108.82000 54.30100 1.000 173.04790 188 PRO A C 1
ATOM 1477 O O . PRO A 1 201 ? 100.98100 107.89700 54.48700 1.000 171.83403 188 PRO A O 1
ATOM 1481 N N . GLY A 1 202 ? 98.97600 108.86400 54.86100 1.000 171.01926 189 GLY A N 1
ATOM 1482 C CA . GLY A 1 202 ? 98.45100 107.77800 55.66000 1.000 169.19148 189 GLY A CA 1
ATOM 1483 C C . GLY A 1 202 ? 98.78100 107.82500 57.13700 1.000 169.27014 189 GLY A C 1
ATOM 1484 O O . GLY A 1 202 ? 98.27800 106.98100 57.89100 1.000 170.68693 189 GLY A O 1
ATOM 1485 N N . GLU A 1 203 ? 99.60100 108.77100 57.57900 1.000 166.30564 190 GLU A N 1
ATOM 1486 C CA . GLU A 1 203 ? 99.98500 108.88000 58.97700 1.000 162.91092 190 GLU A CA 1
ATOM 1487 C C . GLU A 1 203 ? 99.31200 110.08000 59.63300 1.000 161.46058 190 GLU A C 1
ATOM 1488 O O . GLU A 1 203 ? 98.89800 111.02400 58.95200 1.000 161.70030 190 GLU A O 1
ATOM 1494 N N . PRO A 1 204 ? 99.17300 110.07000 60.96000 1.000 158.64395 191 PRO A N 1
ATOM 1495 C CA . PRO A 1 204 ? 98.57100 111.21900 61.64600 1.000 156.87336 191 PRO A CA 1
ATOM 1496 C C . PRO A 1 204 ? 99.38800 112.48600 61.44200 1.000 158.08119 191 PRO A C 1
ATOM 1497 O O . PRO A 1 204 ? 100.60900 112.44700 61.27700 1.000 159.53414 191 PRO A O 1
ATOM 1501 N N . LYS A 1 205 ? 98.69400 113.62200 61.45400 1.000 156.15512 192 LYS A N 1
ATOM 1502 C CA . LYS A 1 205 ? 99.32500 114.90300 61.16800 1.000 153.97247 192 LYS A CA 1
ATOM 1503 C C . LYS A 1 205 ? 98.50000 116.01600 61.79600 1.000 152.76070 192 LYS A C 1
ATOM 1504 O O . LYS A 1 205 ? 97.32600 115.83100 62.13000 1.000 152.69928 192 LYS A O 1
ATOM 1510 N N . TRP A 1 206 ? 99.13200 117.17700 61.95200 1.000 153.03045 193 TRP A N 1
ATOM 1511 C CA . TRP A 1 206 ? 98.47900 118.34600 62.52200 1.000 153.90288 193 TRP A CA 1
ATOM 1512 C C . TRP A 1 206 ? 98.85500 119.58100 61.71700 1.000 155.46128 193 TRP A C 1
ATOM 1513 O O . TRP A 1 206 ? 99.91900 119.63500 61.09500 1.000 156.50240 193 TRP A O 1
ATOM 1524 N N . ASP A 1 207 ? 97.96900 120.57400 61.74000 1.000 156.51591 194 ASP A N 1
ATOM 1525 C CA . ASP A 1 207 ? 98.22600 121.82300 61.03900 1.000 158.42202 194 ASP A CA 1
ATOM 1526 C C . ASP A 1 207 ? 99.39700 122.56000 61.67500 1.000 157.06729 194 ASP A C 1
ATOM 1527 O O . ASP A 1 207 ? 99.58400 122.53200 62.89400 1.000 156.74962 194 ASP A O 1
ATOM 1532 N N . SER A 1 208 ? 100.19000 123.22300 60.83700 1.000 157.14891 195 SER A N 1
ATOM 1533 C CA . SER A 1 208 ? 101.34500 123.97600 61.30300 1.000 158.23223 195 SER A CA 1
ATOM 1534 C C . SER A 1 208 ? 101.66000 125.05200 60.27800 1.000 160.70761 195 SER A C 1
ATOM 1535 O O . SER A 1 208 ? 101.37400 124.87000 59.09000 1.000 162.68261 195 SER A O 1
ATOM 1538 N N . PRO A 1 209 ? 102.24000 126.17800 60.69900 1.000 159.86943 196 PRO A N 1
ATOM 1539 C CA . PRO A 1 209 ? 102.61000 127.22000 59.72800 1.000 161.47162 196 PRO A CA 1
ATOM 1540 C C . PRO A 1 209 ? 103.64900 126.77000 58.71700 1.000 161.98633 196 PRO A C 1
ATOM 1541 O O . PRO A 1 209 ? 103.77500 127.40100 57.66000 1.000 162.62183 196 PRO A O 1
ATOM 1545 N N . TRP A 1 210 ? 104.39800 125.70600 59.00500 1.000 162.21056 197 TRP A N 1
ATOM 1546 C CA . TRP A 1 210 ? 105.45200 125.22200 58.12400 1.000 164.30507 197 TRP A CA 1
ATOM 1547 C C . TRP A 1 210 ? 105.04300 123.96000 57.37200 1.000 165.44062 197 TRP A C 1
ATOM 1548 O O . TRP A 1 210 ? 105.90100 123.26700 56.81700 1.000 165.14122 197 TRP A O 1
ATOM 1559 N N . GLY A 1 211 ? 103.75700 123.64700 57.34700 1.000 164.65962 198 GLY A N 1
ATOM 1560 C CA . GLY A 1 211 ? 103.25200 122.46900 56.67900 1.000 162.37032 198 GLY A CA 1
ATOM 1561 C C . GLY A 1 211 ? 102.71000 121.44700 57.66700 1.000 160.90330 198 GLY A C 1
ATOM 1562 O O . GLY A 1 211 ? 103.06600 121.42300 58.84900 1.000 160.21389 198 GLY A O 1
ATOM 1563 N N . GLU A 1 212 ? 101.84300 120.57600 57.15900 1.000 159.14112 199 GLU A N 1
ATOM 1564 C CA . GLU A 1 212 ? 101.19800 119.57400 57.99800 1.000 157.85933 199 GLU A CA 1
ATOM 1565 C C . GLU A 1 212 ? 102.17600 118.44200 58.28200 1.000 156.87391 199 GLU A C 1
ATOM 1566 O O . GLU A 1 212 ? 102.75900 117.86900 57.35600 1.000 157.50011 199 GLU A O 1
ATOM 1572 N N . GLY A 1 213 ? 102.35200 118.12000 59.55500 1.000 155.91954 200 GLY A N 1
ATOM 1573 C CA . GLY A 1 213 ? 103.30600 117.10100 59.92400 1.000 154.58096 200 GLY A CA 1
ATOM 1574 C C . GLY A 1 213 ? 103.20700 116.73800 61.38700 1.000 151.42450 200 GLY A C 1
ATOM 1575 O O . GLY A 1 213 ? 102.16700 116.91700 62.02200 1.000 152.45087 200 GLY A O 1
ATOM 1576 N N . ARG A 1 214 ? 104.30900 116.22100 61.90900 1.000 149.58635 201 ARG A N 1
ATOM 1577 C CA . ARG A 1 214 ? 104.41200 115.73700 63.27500 1.000 147.24060 201 ARG A CA 1
ATOM 1578 C C . ARG A 1 214 ? 105.61000 116.37500 63.95500 1.000 148.19130 201 ARG A C 1
ATOM 1579 O O . ARG A 1 214 ? 106.54300 116.83700 63.28700 1.000 152.91551 201 ARG A O 1
ATOM 1587 N N . PRO A 1 215 ? 105.60900 116.43900 65.28300 1.000 146.08115 202 PRO A N 1
ATOM 1588 C CA . PRO A 1 215 ? 106.78600 116.94400 65.99700 1.000 149.04429 202 PRO A CA 1
ATOM 1589 C C . PRO A 1 215 ? 107.93200 115.94700 65.93000 1.000 152.24307 202 PRO A C 1
ATOM 1590 O O . PRO A 1 215 ? 107.77300 114.78500 65.55300 1.000 152.32450 202 PRO A O 1
ATOM 1594 N N . GLY A 1 216 ? 109.11400 116.42700 66.30900 1.000 156.06634 203 GLY A N 1
ATOM 1595 C CA . GLY A 1 216 ? 110.28300 115.58100 66.37900 1.000 159.20737 203 GLY A CA 1
ATOM 1596 C C . GLY A 1 216 ? 110.27800 114.71200 67.62100 1.000 161.77632 203 GLY A C 1
ATOM 1597 O O . GLY A 1 216 ? 109.35600 114.73400 68.43600 1.000 160.78870 203 GLY A O 1
ATOM 1598 N N . TRP A 1 217 ? 111.34100 113.92900 67.76900 1.000 163.64006 204 TRP A N 1
ATOM 1599 C CA . TRP A 1 217 ? 111.44400 112.99900 68.88500 1.000 165.41864 204 TRP A CA 1
ATOM 1600 C C . TRP A 1 217 ? 112.14500 113.59600 70.09600 1.000 163.20963 204 TRP A C 1
ATOM 1601 O O . TRP A 1 217 ? 112.30200 112.89900 71.10300 1.000 164.98761 204 TRP A O 1
ATOM 1612 N N . HIS A 1 218 ? 112.56400 114.86000 70.03000 1.000 157.46632 205 HIS A N 1
ATOM 1613 C CA . HIS A 1 218 ? 113.28300 115.48700 71.12600 1.000 157.76748 205 HIS A CA 1
ATOM 1614 C C . HIS A 1 218 ? 112.65400 116.78000 71.61700 1.000 155.00541 205 HIS A C 1
ATOM 1615 O O . HIS A 1 218 ? 112.91700 117.17900 72.75700 1.000 152.63765 205 HIS A O 1
ATOM 1622 N N . ILE A 1 219 ? 111.84200 117.44500 70.79400 1.000 153.63974 206 ILE A N 1
ATOM 1623 C CA . ILE A 1 219 ? 111.24400 118.71500 71.18600 1.000 149.73023 206 ILE A CA 1
ATOM 1624 C C . ILE A 1 219 ? 110.16300 118.51100 72.24300 1.000 146.70413 206 ILE A C 1
ATOM 1625 O O . ILE A 1 219 ? 109.91600 119.40000 73.06900 1.000 143.68720 206 ILE A O 1
ATOM 1630 N N . GLU A 1 220 ? 109.51900 117.34100 72.24900 1.000 147.30399 207 GLU A N 1
ATOM 1631 C CA . GLU A 1 220 ? 108.35000 117.12300 73.09800 1.000 141.77044 207 GLU A CA 1
ATOM 1632 C C . GLU A 1 220 ? 108.70600 117.21900 74.57600 1.000 138.93560 207 GLU A C 1
ATOM 1633 O O . GLU A 1 220 ? 108.02000 117.89900 75.35100 1.000 138.33668 207 GLU A O 1
ATOM 1639 N N . CYS A 1 221 ? 109.77100 116.52800 74.98700 1.000 136.80599 208 CYS A N 1
ATOM 1640 C CA . CYS A 1 221 ? 110.12500 116.50000 76.40100 1.000 136.95996 208 CYS A CA 1
ATOM 1641 C C . CYS A 1 221 ? 110.53300 117.88000 76.89600 1.000 135.62141 208 CYS A C 1
ATOM 1642 O O . CYS A 1 221 ? 110.13700 118.29400 77.99200 1.000 134.33068 208 CYS A O 1
ATOM 1645 N N . SER A 1 222 ? 111.30700 118.61500 76.09500 1.000 134.79550 209 SER A N 1
ATOM 1646 C CA . SER A 1 222 ? 111.69400 119.96600 76.48500 1.000 132.74394 209 SER A CA 1
ATOM 1647 C C . SER A 1 222 ? 110.47900 120.87600 76.59300 1.000 129.85494 209 SER A C 1
ATOM 1648 O O . SER A 1 222 ? 110.36500 121.65800 77.54600 1.000 130.39525 209 SER A O 1
ATOM 1651 N N . VAL A 1 223 ? 109.55000 120.77900 75.63700 1.000 131.42619 210 VAL A N 1
ATOM 1652 C CA . VAL A 1 223 ? 108.36300 121.62900 75.67400 1.000 133.39618 210 VAL A CA 1
ATOM 1653 C C . VAL A 1 223 ? 107.54300 121.34300 76.92500 1.000 130.48354 210 VAL A C 1
ATOM 1654 O O . VAL A 1 223 ? 107.13700 122.26200 77.64400 1.000 129.28518 210 VAL A O 1
ATOM 1658 N N . MET A 1 224 ? 107.30600 120.06200 77.21600 1.000 129.20231 211 MET A N 1
ATOM 1659 C CA . MET A 1 224 ? 106.48000 119.71700 78.37100 1.000 124.75499 211 MET A CA 1
ATOM 1660 C C . MET A 1 224 ? 107.16400 120.09300 79.68000 1.000 124.56399 211 MET A C 1
ATOM 1661 O O . MET A 1 224 ? 106.51000 120.58600 80.60900 1.000 124.20953 211 MET A O 1
ATOM 1666 N N . SER A 1 225 ? 108.47600 119.86500 79.77700 1.000 124.36621 212 SER A N 1
ATOM 1667 C CA . SER A 1 225 ? 109.19500 120.22300 80.99200 1.000 121.75822 212 SER A CA 1
ATOM 1668 C C . SER A 1 225 ? 109.17100 121.72700 81.22200 1.000 124.34301 212 SER A C 1
ATOM 1669 O O . SER A 1 225 ? 108.93800 122.18400 82.34500 1.000 123.09376 212 SER A O 1
ATOM 1672 N N . SER A 1 226 ? 109.38700 122.51600 80.16700 1.000 127.78176 213 SER A N 1
ATOM 1673 C CA . SER A 1 226 ? 109.35300 123.96400 80.33000 1.000 127.50865 213 SER A CA 1
ATOM 1674 C C . SER A 1 226 ? 107.93900 124.46600 80.59000 1.000 126.77699 213 SER A C 1
ATOM 1675 O O . SER A 1 226 ? 107.76300 125.51400 81.22100 1.000 129.24114 213 SER A O 1
ATOM 1678 N N . LYS A 1 227 ? 106.92300 123.73800 80.11700 1.000 123.54520 214 LYS A N 1
ATOM 1679 C CA . LYS A 1 227 ? 105.54600 124.16200 80.34400 1.000 119.83888 214 LYS A CA 1
ATOM 1680 C C . LYS A 1 227 ? 105.10400 123.89700 81.77800 1.000 119.30099 214 LYS A C 1
ATOM 1681 O O . LYS A 1 227 ? 104.44600 124.74200 82.39400 1.000 119.03044 214 LYS A O 1
ATOM 1687 N N . TYR A 1 228 ? 105.45000 122.73200 82.32700 1.000 120.68282 215 TYR A N 1
ATOM 1688 C CA . TYR A 1 228 ? 104.91100 122.34000 83.62400 1.000 117.34086 215 TYR A CA 1
ATOM 1689 C C . TYR A 1 228 ? 105.86300 122.56300 84.79200 1.000 116.47992 215 TYR A C 1
ATOM 1690 O O . TYR A 1 228 ? 105.40900 122.57100 85.94000 1.000 115.82142 215 TYR A O 1
ATOM 1699 N N . LEU A 1 229 ? 107.15700 122.75200 84.54100 1.000 117.12356 216 LEU A N 1
ATOM 1700 C CA . LEU A 1 229 ? 108.12400 122.96400 85.60600 1.000 115.74661 216 LEU A CA 1
ATOM 1701 C C . LEU A 1 229 ? 108.80600 124.32000 85.53400 1.000 119.59686 216 LEU A C 1
ATOM 1702 O O . LEU A 1 229 ? 109.62500 124.63100 86.40500 1.000 122.83315 216 LEU A O 1
ATOM 1707 N N . GLY A 1 230 ? 108.49500 125.13300 84.53100 1.000 120.39919 217 GLY A N 1
ATOM 1708 C CA . GLY A 1 230 ? 109.16800 126.40100 84.35200 1.000 123.97944 217 GLY A CA 1
ATOM 1709 C C . GLY A 1 230 ? 110.39200 126.27700 83.47200 1.000 129.25867 217 GLY A C 1
ATOM 1710 O O . GLY A 1 230 ? 110.76700 125.20200 82.99700 1.000 128.82797 217 GLY A O 1
ATOM 1711 N N . GLU A 1 231 ? 111.03700 127.42400 83.25500 1.000 134.88977 218 GLU A N 1
ATOM 1712 C CA . GLU A 1 231 ? 112.20800 127.47600 82.39100 1.000 141.90795 218 GLU A CA 1
ATOM 1713 C C . GLU A 1 231 ? 113.42800 126.80000 83.00100 1.000 137.59148 218 GLU A C 1
ATOM 1714 O O . GLU A 1 231 ? 114.41200 126.58000 82.28800 1.000 140.33761 218 GLU A O 1
ATOM 1720 N N . SER A 1 232 ? 113.39500 126.47300 84.29100 1.000 129.28858 219 SER A N 1
ATOM 1721 C CA . SER A 1 232 ? 114.49600 125.77000 84.93500 1.000 124.82468 219 SER A CA 1
ATOM 1722 C C . SER A 1 232 ? 113.94800 124.94100 86.08400 1.000 120.03597 219 SER A C 1
ATOM 1723 O O . SER A 1 232 ? 113.13100 125.43200 86.86800 1.000 123.18925 219 SER A O 1
ATOM 1726 N N . PHE A 1 233 ? 114.39400 123.69000 86.18100 1.000 116.90530 220 PHE A N 1
ATOM 1727 C CA . PHE A 1 233 ? 114.00600 122.81200 87.27500 1.000 115.77798 220 PHE A CA 1
ATOM 1728 C C . PHE A 1 233 ? 115.22800 122.02600 87.73300 1.000 115.61374 220 PHE A C 1
ATOM 1729 O O . PHE A 1 233 ? 116.35000 122.25300 87.26900 1.000 120.41109 220 PHE A O 1
ATOM 1737 N N . ASP A 1 234 ? 115.00500 121.09100 88.65600 1.000 110.47994 221 ASP A N 1
ATOM 1738 C CA . ASP A 1 234 ? 116.09800 120.47500 89.40100 1.000 105.31623 221 ASP A CA 1
ATOM 1739 C C . ASP A 1 234 ? 116.65600 119.22800 88.72000 1.000 105.74054 221 ASP A C 1
ATOM 1740 O O . ASP A 1 234 ? 117.83500 119.18700 88.35800 1.000 112.73149 221 ASP A O 1
ATOM 1745 N N . ILE A 1 235 ? 115.82300 118.20700 88.53600 1.000 102.38327 222 ILE A N 1
ATOM 1746 C CA . ILE A 1 235 ? 116.28300 116.88000 88.14700 1.000 101.00101 222 ILE A CA 1
ATOM 1747 C C . ILE A 1 235 ? 115.62900 116.48200 86.83300 1.000 103.92213 222 ILE A C 1
ATOM 1748 O O . ILE A 1 235 ? 114.40100 116.53400 86.70200 1.000 111.28343 222 ILE A O 1
ATOM 1753 N N . HIS A 1 236 ? 116.45100 116.08600 85.86600 1.000 100.82398 223 HIS A N 1
ATOM 1754 C CA . HIS A 1 2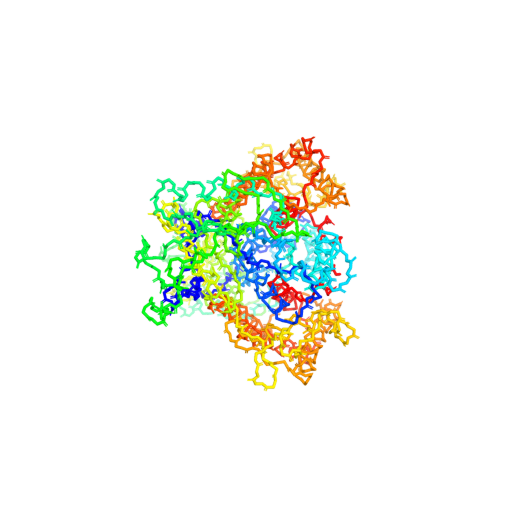36 ? 115.99200 115.44000 84.64500 1.000 103.14925 223 HIS A CA 1
ATOM 1755 C C . HIS A 1 236 ? 116.52800 114.01700 84.63100 1.000 104.45575 223 HIS A C 1
ATOM 1756 O O . HIS A 1 236 ? 117.72500 113.80000 84.84300 1.000 109.96749 223 HIS A O 1
ATOM 1763 N N . GLY A 1 237 ? 115.64400 113.05100 84.38200 1.000 105.08521 224 GLY A N 1
ATOM 1764 C CA . GLY A 1 237 ? 116.00700 111.65700 84.48200 1.000 101.66439 224 GLY A CA 1
ATOM 1765 C C . GLY A 1 237 ? 115.65500 110.88900 83.22400 1.000 110.68570 224 GLY A C 1
ATOM 1766 O O . GLY A 1 237 ? 114.89700 111.34800 82.37100 1.000 116.50665 224 GLY A O 1
ATOM 1767 N N . GLY A 1 238 ? 116.22800 109.69700 83.12700 1.000 113.00137 225 GLY A N 1
ATOM 1768 C CA . GLY A 1 238 ? 115.97000 108.83100 81.99600 1.000 117.70975 225 GLY A CA 1
ATOM 1769 C C . GLY A 1 238 ? 116.97100 107.69900 81.96600 1.000 122.31878 225 GLY A C 1
ATOM 1770 O O . GLY A 1 238 ? 117.80200 107.54400 82.86500 1.000 120.92954 225 GLY A O 1
ATOM 1771 N N . GLY A 1 239 ? 116.87400 106.90300 80.90400 1.000 126.86642 226 GLY A N 1
ATOM 1772 C CA . GLY A 1 239 ? 117.80000 105.81100 80.71100 1.000 129.56564 226 GLY A CA 1
ATOM 1773 C C . GLY A 1 239 ? 119.16700 106.28600 80.26400 1.000 135.14204 226 GLY A C 1
ATOM 1774 O O . GLY A 1 239 ? 119.35700 107.42400 79.83500 1.000 140.51440 226 GLY A O 1
ATOM 1775 N N . ASN A 1 240 ? 120.14300 105.38200 80.37100 1.000 133.33472 227 ASN A N 1
ATOM 1776 C CA . ASN A 1 240 ? 121.50400 105.72100 79.97400 1.000 137.76004 227 ASN A CA 1
ATOM 1777 C C . ASN A 1 240 ? 121.64200 105.86700 78.46500 1.000 143.17071 227 ASN A C 1
ATOM 1778 O O . ASN A 1 240 ? 122.55400 106.56300 78.00500 1.000 144.22860 227 ASN A O 1
ATOM 1783 N N . ASP A 1 241 ? 120.76200 105.23000 77.68800 1.000 145.17939 228 ASP A N 1
ATOM 1784 C CA . ASP A 1 241 ? 120.79600 105.40700 76.24000 1.000 148.76437 228 ASP A CA 1
ATOM 1785 C C . ASP A 1 241 ? 120.33600 106.80200 75.83800 1.000 151.07253 228 ASP A C 1
ATOM 1786 O O . ASP A 1 241 ? 120.71800 107.29900 74.77200 1.000 153.71332 228 ASP A O 1
ATOM 1791 N N . LEU A 1 242 ? 119.52900 107.44700 76.68200 1.000 150.01586 229 LEU A N 1
ATOM 1792 C CA . LEU A 1 242 ? 119.01200 108.77700 76.39100 1.000 152.04044 229 LEU A CA 1
ATOM 1793 C C . LEU A 1 242 ? 120.06400 109.86900 76.51800 1.000 153.16544 229 LEU A C 1
ATOM 1794 O O . LEU A 1 242 ? 119.79700 111.00500 76.11200 1.000 155.78916 229 LEU A O 1
ATOM 1799 N N . ILE A 1 243 ? 121.23600 109.56100 77.08400 1.000 151.36706 230 ILE A N 1
ATOM 1800 C CA . ILE A 1 243 ? 122.29100 110.56600 77.22000 1.000 152.33983 230 ILE A CA 1
ATOM 1801 C C . ILE A 1 243 ? 122.60200 111.19100 75.86700 1.000 161.09141 230 ILE A C 1
ATOM 1802 O O . ILE A 1 243 ? 122.70100 112.41600 75.73200 1.000 164.97349 230 ILE A O 1
ATOM 1807 N N . PHE A 1 244 ? 122.76700 110.35400 74.84600 1.000 161.77414 231 PHE A N 1
ATOM 1808 C CA . PHE A 1 244 ? 122.93800 110.82500 73.48500 1.000 164.96181 231 PHE A CA 1
ATOM 1809 C C . PHE A 1 244 ? 122.06000 109.98200 72.56900 1.000 165.39546 231 PHE A C 1
ATOM 1810 O O . PHE A 1 244 ? 122.02700 108.74600 72.70700 1.000 164.53777 231 PHE A O 1
ATOM 1818 N N . PRO A 1 245 ? 121.33600 110.59500 71.62800 1.000 166.93928 232 PRO A N 1
ATOM 1819 C CA . PRO A 1 245 ? 121.23000 112.03600 71.37400 1.000 167.59894 232 PRO A CA 1
ATOM 1820 C C . PRO A 1 245 ? 120.08600 112.70900 72.12700 1.000 165.71329 232 PRO A C 1
ATOM 1821 O O . PRO A 1 245 ? 119.97200 113.93000 72.09400 1.000 167.15420 232 PRO A O 1
ATOM 1825 N N . HIS A 1 246 ? 119.23900 111.94400 72.81900 1.000 164.03281 233 HIS A N 1
ATOM 1826 C CA . HIS A 1 246 ? 117.95900 112.46900 73.29100 1.000 161.72092 233 HIS A CA 1
ATOM 1827 C C . HIS A 1 246 ? 118.14600 113.63500 74.26000 1.000 159.62726 233 HIS A C 1
ATOM 1828 O O . HIS A 1 246 ? 117.68100 114.75400 74.00600 1.000 160.65023 233 HIS A O 1
ATOM 1835 N N . HIS A 1 247 ? 118.83800 113.39700 75.37500 1.000 155.05894 234 HIS A N 1
ATOM 1836 C CA . HIS A 1 247 ? 118.94700 114.43500 76.39500 1.000 153.64717 234 HIS A CA 1
ATOM 1837 C C . HIS A 1 247 ? 119.89500 115.55300 75.98200 1.000 157.13400 234 HIS A C 1
ATOM 1838 O O . HIS A 1 247 ? 119.70400 116.70400 76.39500 1.000 157.86844 234 HIS A O 1
ATOM 1845 N N . GLU A 1 248 ? 120.91100 115.24300 75.17300 1.000 160.30897 235 GLU A N 1
ATOM 1846 C CA . GLU A 1 248 ? 121.72900 116.30000 74.58900 1.000 162.80651 235 GLU A CA 1
ATOM 1847 C C . GLU A 1 248 ? 120.88600 117.21100 73.70900 1.000 164.30292 235 GLU A C 1
ATOM 1848 O O . GLU A 1 248 ? 121.02200 118.43900 73.75900 1.000 164.32238 235 GLU A O 1
ATOM 1854 N N . ASN A 1 249 ? 119.99800 116.62500 72.90500 1.000 165.54630 236 ASN A N 1
ATOM 1855 C CA . ASN A 1 249 ? 119.07300 117.42300 72.11000 1.000 163.03226 236 ASN A CA 1
ATOM 1856 C C . ASN A 1 249 ? 118.17400 118.26800 73.00300 1.000 160.81732 236 ASN A C 1
ATOM 1857 O O . ASN A 1 249 ? 117.91100 119.43900 72.70600 1.000 161.56166 236 ASN A O 1
ATOM 1862 N N . GLU A 1 250 ? 117.68900 117.68800 74.10400 1.000 159.66526 237 GLU A N 1
ATOM 1863 C CA . GLU A 1 250 ? 116.81200 118.43300 75.00400 1.000 156.45009 237 GLU A CA 1
ATOM 1864 C C . GLU A 1 250 ? 117.52400 119.64700 75.59000 1.000 155.33042 237 GLU A C 1
ATOM 1865 O O . GLU A 1 250 ? 116.98700 120.76200 75.57900 1.000 155.18399 237 GLU A O 1
ATOM 1871 N N . ILE A 1 251 ? 118.73900 119.44800 76.10800 1.000 154.83664 238 ILE A N 1
ATOM 1872 C CA . ILE A 1 251 ? 119.44900 120.56300 76.72700 1.000 154.40439 238 ILE A CA 1
ATOM 1873 C C . ILE A 1 251 ? 119.84000 121.59500 75.67700 1.000 157.93327 238 ILE A C 1
ATOM 1874 O O . ILE A 1 251 ? 119.78800 122.80400 75.94000 1.000 160.12671 238 ILE A O 1
ATOM 1879 N N . ALA A 1 252 ? 120.20200 121.15100 74.46900 1.000 157.93498 239 ALA A N 1
ATOM 1880 C CA . ALA A 1 252 ? 120.53100 122.09300 73.40500 1.000 161.07645 239 ALA A CA 1
ATOM 1881 C C . ALA A 1 252 ? 119.33000 122.95700 73.04700 1.000 164.09680 239 ALA A C 1
ATOM 1882 O O . ALA A 1 252 ? 119.43800 124.18600 72.96700 1.000 167.25554 239 ALA A O 1
ATOM 1884 N N . GLN A 1 253 ? 118.16500 122.33200 72.85100 1.000 161.51478 240 GLN A N 1
ATOM 1885 C CA . GLN A 1 253 ? 116.96500 123.09300 72.51600 1.000 159.67246 240 GLN A CA 1
ATOM 1886 C C . GLN A 1 253 ? 116.59400 124.05500 73.63400 1.000 160.58537 240 GLN A C 1
ATOM 1887 O O . GLN A 1 253 ? 116.26400 125.22100 73.38100 1.000 162.52151 240 GLN A O 1
ATOM 1893 N N . SER A 1 254 ? 116.65600 123.58800 74.88200 1.000 160.69446 241 SER A N 1
ATOM 1894 C CA . SER A 1 254 ? 116.23400 124.42500 75.99700 1.000 159.41457 241 SER A CA 1
ATOM 1895 C C . SER A 1 254 ? 117.15700 125.62200 76.17900 1.000 163.38569 241 SER A C 1
ATOM 1896 O O . SER A 1 254 ? 116.68500 126.74700 76.38300 1.000 165.61395 241 SER A O 1
ATOM 1899 N N . GLU A 1 255 ? 118.47300 125.40900 76.11600 1.000 162.68260 242 GLU A N 1
ATOM 1900 C CA . GLU A 1 255 ? 119.38500 126.53500 76.26900 1.000 165.84290 242 GLU A CA 1
ATOM 1901 C C . GLU A 1 255 ? 119.40200 127.43700 75.04200 1.000 168.65051 242 GLU A C 1
ATOM 1902 O O . GLU A 1 255 ? 119.74600 128.61700 75.16500 1.000 170.66181 242 GLU A O 1
ATOM 1908 N N . ALA A 1 256 ? 119.04500 126.91800 73.86400 1.000 167.87349 243 ALA A N 1
ATOM 1909 C CA . ALA A 1 256 ? 118.87600 127.79100 72.70900 1.000 169.60826 243 ALA A CA 1
ATOM 1910 C C . ALA A 1 256 ? 117.65300 128.68200 72.87400 1.000 169.46299 243 ALA A C 1
ATOM 1911 O O . ALA A 1 256 ? 117.68000 129.86100 72.50300 1.000 170.51078 243 ALA A O 1
ATOM 1913 N N . CYS A 1 257 ? 116.56800 128.13400 73.42500 1.000 167.69484 244 CYS A N 1
ATOM 1914 C CA . CYS A 1 257 ? 115.34500 128.91000 73.58900 1.000 166.99654 244 CYS A CA 1
ATOM 1915 C C . CYS A 1 257 ? 115.42100 129.88800 74.75500 1.000 167.61488 244 CYS A C 1
ATOM 1916 O O . CYS A 1 257 ? 114.83300 130.97200 74.68400 1.000 166.60471 244 CYS A O 1
ATOM 1919 N N . PHE A 1 258 ? 116.13000 129.53400 75.82700 1.000 169.21713 245 PHE A N 1
ATOM 1920 C CA . PHE A 1 258 ? 116.13000 130.33300 77.04500 1.000 169.19940 245 PHE A CA 1
ATOM 1921 C C . PHE A 1 258 ? 117.41600 131.10500 77.28200 1.000 169.23645 245 PHE A C 1
ATOM 1922 O O . PHE A 1 258 ? 117.36900 132.18400 77.87700 1.000 168.26095 245 PHE A O 1
ATOM 1930 N N . GLY A 1 259 ? 118.55700 130.58800 76.83400 1.000 169.12486 246 GLY A N 1
ATOM 1931 C CA . GLY A 1 259 ? 119.81500 131.27600 77.04400 1.000 169.94891 246 GLY A CA 1
ATOM 1932 C C . GLY A 1 259 ? 120.37600 131.18600 78.44500 1.000 171.21944 246 GLY A C 1
ATOM 1933 O O . GLY A 1 259 ? 121.32400 131.91000 78.76200 1.000 171.64361 246 GLY A O 1
ATOM 1934 N N . HIS A 1 260 ? 119.82100 130.32500 79.29600 1.000 169.17828 247 HIS A N 1
ATOM 1935 C CA . HIS A 1 260 ? 120.33100 130.11800 80.64400 1.000 165.92978 247 HIS A CA 1
ATOM 1936 C C . HIS A 1 260 ? 120.29900 128.62600 80.95000 1.000 165.02624 247 HIS A C 1
ATOM 1937 O O . HIS A 1 260 ? 119.87400 127.81100 80.12400 1.000 164.21241 247 HIS A O 1
ATOM 1944 N N . GLU A 1 261 ? 120.75700 128.26700 82.14700 1.000 162.51051 248 GLU A N 1
ATOM 1945 C CA . GLU A 1 261 ? 120.80300 126.86500 82.53600 1.000 155.84529 248 GLU A CA 1
ATOM 1946 C C . GLU A 1 261 ? 119.39400 126.30700 82.68600 1.000 150.93281 248 GLU A C 1
ATOM 1947 O O . GLU A 1 261 ? 118.50800 126.95200 83.25300 1.000 150.58972 248 GLU A O 1
ATOM 1953 N N . TRP A 1 262 ? 119.19100 125.09400 82.17400 1.000 144.04409 249 TRP A N 1
ATOM 1954 C CA . TRP A 1 262 ? 117.87200 124.47700 82.11900 1.000 138.05248 249 TRP A CA 1
ATOM 1955 C C . TRP A 1 262 ? 117.65800 123.43200 83.20600 1.000 132.34134 249 TRP A C 1
ATOM 1956 O O . TRP A 1 262 ? 116.67600 123.50500 83.94800 1.000 132.93835 249 TRP A O 1
ATOM 1967 N N . VAL A 1 263 ? 118.55700 122.45800 83.31900 1.000 128.25857 250 VAL A N 1
ATOM 1968 C CA . VAL A 1 263 ? 118.46100 121.40400 84.32200 1.000 120.01164 250 VAL A CA 1
ATOM 1969 C C . VAL A 1 263 ? 119.71400 121.44300 85.18100 1.000 121.36230 250 VAL A C 1
ATOM 1970 O O . VAL A 1 263 ? 120.83200 121.48100 84.65500 1.000 127.39067 250 VAL A O 1
ATOM 1974 N N . LYS A 1 264 ? 119.52700 121.43400 86.50100 1.000 115.96961 251 LYS A N 1
ATOM 1975 C CA . LYS A 1 264 ? 120.66300 121.52300 87.41000 1.000 117.45587 251 LYS A CA 1
ATOM 1976 C C . LYS A 1 264 ? 121.36500 120.18000 87.57600 1.000 116.73738 251 LYS A C 1
ATOM 1977 O O . LYS A 1 264 ? 122.59900 120.12100 87.56200 1.000 118.74832 251 LYS A O 1
ATOM 1983 N N . TYR A 1 265 ? 120.60600 119.09600 87.72800 1.000 112.11953 252 TYR A N 1
ATOM 1984 C CA . TYR A 1 265 ? 121.17000 117.77200 87.96200 1.000 106.77554 252 TYR A CA 1
ATOM 1985 C C . TYR A 1 265 ? 120.59600 116.78300 86.96000 1.000 107.17596 252 TYR A C 1
ATOM 1986 O O . TYR A 1 265 ? 119.37600 116.70000 86.79400 1.000 111.80964 252 TYR A O 1
ATOM 1995 N N . TRP A 1 266 ? 121.47500 116.02800 86.30600 1.000 108.27414 253 TRP A N 1
ATOM 1996 C CA . TRP A 1 266 ? 121.08900 114.99900 85.34900 1.000 110.24918 253 TRP A CA 1
ATOM 1997 C C . TRP A 1 266 ? 121.35200 113.63100 85.96100 1.000 112.77700 253 TRP A C 1
ATOM 1998 O O . TRP A 1 266 ? 122.47900 113.34000 86.37700 1.000 116.65788 253 TRP A O 1
ATOM 2009 N N . LEU A 1 267 ? 120.31900 112.79500 86.01200 1.000 109.13534 254 LEU A N 1
ATOM 2010 C CA . LEU A 1 267 ? 120.41900 111.44800 86.55500 1.000 105.21775 254 LEU A CA 1
ATOM 2011 C C . LEU A 1 267 ? 120.05500 110.44700 85.47000 1.000 109.99154 254 LEU A C 1
ATOM 2012 O O . LEU A 1 267 ? 119.04000 110.61200 84.78600 1.000 116.80701 254 LEU A O 1
ATOM 2017 N N . HIS A 1 268 ? 120.87600 109.41100 85.31700 1.000 109.87005 255 HIS A N 1
ATOM 2018 C CA . HIS A 1 268 ? 120.64100 108.37000 84.32600 1.000 113.36410 255 HIS A CA 1
ATOM 2019 C C . HIS A 1 268 ? 120.84400 107.00700 84.96500 1.000 112.97237 255 HIS A C 1
ATOM 2020 O O . HIS A 1 268 ? 121.88000 106.76000 85.59000 1.000 115.45169 255 HIS A O 1
ATOM 2027 N N . THR A 1 269 ? 119.86300 106.12600 84.80300 1.000 111.04226 256 THR A N 1
ATOM 2028 C CA . THR A 1 269 ? 119.97400 104.76900 85.31200 1.000 104.93347 256 THR A CA 1
ATOM 2029 C C . THR A 1 269 ? 120.78700 103.90700 84.35500 1.000 111.46286 256 THR A C 1
ATOM 2030 O O . THR A 1 269 ? 120.77400 104.11000 83.13900 1.000 119.67386 256 THR A O 1
ATOM 2034 N N . GLY A 1 270 ? 121.49700 102.93600 84.91600 1.000 108.32770 257 GLY A N 1
ATOM 2035 C CA . GLY A 1 270 ? 122.30700 102.05000 84.10900 1.000 109.84702 257 GLY A CA 1
ATOM 2036 C C . GLY A 1 270 ? 121.46800 101.08600 83.29200 1.000 111.34048 257 GLY A C 1
ATOM 2037 O O . GLY A 1 270 ? 120.27400 100.89000 83.51800 1.000 109.31492 257 GLY A O 1
ATOM 2038 N N . PHE A 1 271 ? 122.12200 100.47000 82.31100 1.000 113.97412 258 PHE A N 1
ATOM 2039 C CA . PHE A 1 271 ? 121.44100 99.53200 81.43300 1.000 114.40916 258 PHE A CA 1
ATOM 2040 C C . PHE A 1 271 ? 121.13400 98.22600 82.15400 1.000 113.18579 258 PHE A C 1
ATOM 2041 O O . PHE A 1 271 ? 121.79800 97.85000 83.12300 1.000 114.17958 258 PHE A O 1
ATOM 2049 N N . VAL A 1 272 ? 120.11200 97.53300 81.66500 1.000 111.55726 259 VAL A N 1
ATOM 2050 C CA . VAL A 1 272 ? 119.85500 96.15000 82.04400 1.000 111.62104 259 VAL A CA 1
ATOM 2051 C C . VAL A 1 272 ? 120.56300 95.24900 81.04200 1.000 115.31776 259 VAL A C 1
ATOM 2052 O O . VAL A 1 272 ? 120.45600 95.45200 79.82700 1.000 122.52568 259 VAL A O 1
ATOM 2056 N N . MET A 1 273 ? 121.29600 94.26300 81.54500 1.000 114.60459 260 MET A N 1
ATOM 2057 C CA . MET A 1 273 ? 122.11300 93.39300 80.71400 1.000 120.03112 260 MET A CA 1
ATOM 2058 C C . MET A 1 273 ? 121.55600 91.97700 80.72600 1.000 123.48409 260 MET A C 1
ATOM 2059 O O . MET A 1 273 ? 121.16900 91.45800 81.77800 1.000 123.06319 260 MET A O 1
ATOM 2064 N N . VAL A 1 274 ? 121.50800 91.36000 79.54800 1.000 125.81512 261 VAL A N 1
ATOM 2065 C CA . VAL A 1 274 ? 121.11300 89.96500 79.39400 1.000 124.63354 261 VAL A CA 1
ATOM 2066 C C . VAL A 1 274 ? 122.26300 89.23300 78.72000 1.000 131.36254 261 VAL A C 1
ATOM 2067 O O . VAL A 1 274 ? 122.58200 89.50900 77.55800 1.000 134.18139 261 VAL A O 1
ATOM 2071 N N . LYS A 1 275 ? 122.86600 88.29100 79.43800 1.000 133.51534 262 LYS A N 1
ATOM 2072 C CA . LYS A 1 275 ? 124.01100 87.53000 78.94500 1.000 135.71698 262 LYS A CA 1
ATOM 2073 C C . LYS A 1 275 ? 125.08200 88.44900 78.36300 1.000 134.01044 262 LYS A C 1
ATOM 2074 O O . LYS A 1 275 ? 125.63300 88.21000 77.28800 1.000 133.36435 262 LYS A O 1
ATOM 2080 N N . GLY A 1 276 ? 125.36900 89.52400 79.09000 1.000 132.74799 263 GLY A N 1
ATOM 2081 C CA . GLY A 1 276 ? 126.44500 90.41800 78.72300 1.000 135.06069 263 GLY A CA 1
ATOM 2082 C C . GLY A 1 276 ? 126.12900 91.42100 77.63500 1.000 136.48985 263 GLY A C 1
ATOM 2083 O O . GLY A 1 276 ? 127.02200 92.18300 77.24500 1.000 137.44733 263 GLY A O 1
ATOM 2084 N N . GLU A 1 277 ? 124.89800 91.45700 77.13500 1.000 135.55204 264 GLU A N 1
ATOM 2085 C CA . GLU A 1 277 ? 124.50700 92.40300 76.10300 1.000 134.31914 264 GLU A CA 1
ATOM 2086 C C . GLU A 1 277 ? 123.33200 93.24100 76.58900 1.000 134.76557 264 GLU A C 1
ATOM 2087 O O . GLU A 1 277 ? 122.60000 92.85400 77.50400 1.000 133.40748 264 GLU A O 1
ATOM 2093 N N . LYS A 1 278 ? 123.16200 94.40100 75.96100 1.000 134.78324 265 LYS A N 1
ATOM 2094 C CA . LYS A 1 278 ? 122.14600 95.35200 76.39200 1.000 132.89180 265 LYS A CA 1
ATOM 2095 C C . LYS A 1 278 ? 120.74400 94.79900 76.16100 1.000 134.48922 265 LYS A C 1
ATOM 2096 O O . LYS A 1 278 ? 120.45500 94.22400 75.10700 1.000 137.54107 265 LYS A O 1
ATOM 2102 N N . MET A 1 279 ? 119.87500 94.97700 77.15300 1.000 133.31821 266 MET A N 1
ATOM 2103 C CA . MET A 1 279 ? 118.47100 94.60600 77.03000 1.000 135.40945 266 MET A CA 1
ATOM 2104 C C . MET A 1 279 ? 117.74900 95.64300 76.17800 1.000 140.93846 266 MET A C 1
ATOM 2105 O O . MET A 1 279 ? 117.74300 96.83300 76.51000 1.000 143.07761 266 MET A O 1
ATOM 2110 N N . SER A 1 280 ? 117.15700 95.19500 75.07500 1.000 145.31818 267 SER A N 1
ATOM 2111 C CA . SER A 1 280 ? 116.39200 96.07300 74.20200 1.000 148.46161 267 SER A CA 1
ATOM 2112 C C . SER A 1 280 ? 115.48300 95.21700 73.33300 1.000 150.21491 267 SER A C 1
ATOM 2113 O O . SER A 1 280 ? 115.67600 94.00600 73.20200 1.000 148.70541 267 SER A O 1
ATOM 2116 N N . LYS A 1 281 ? 114.48400 95.86600 72.73700 1.000 150.88859 268 LYS A N 1
ATOM 2117 C CA . LYS A 1 281 ? 113.53200 95.15900 71.89000 1.000 150.85773 268 LYS A CA 1
ATOM 2118 C C . LYS A 1 281 ? 114.08500 94.84800 70.50600 1.000 152.52461 268 LYS A C 1
ATOM 2119 O O . LYS A 1 281 ? 113.51800 94.00500 69.80500 1.000 152.26856 268 LYS A O 1
ATOM 2125 N N . SER A 1 282 ? 115.17400 95.50300 70.09700 1.000 153.38145 269 SER A N 1
ATOM 2126 C CA . SER A 1 282 ? 115.72000 95.26200 68.76500 1.000 153.53775 269 SER A CA 1
ATOM 2127 C C . SER A 1 282 ? 116.35900 93.88200 68.66700 1.000 154.35744 269 SER A C 1
ATOM 2128 O O . SER A 1 282 ? 116.16900 93.17500 67.67100 1.000 153.02348 269 SER A O 1
ATOM 2131 N N . LEU A 1 283 ? 117.11900 93.48000 69.68600 1.000 153.61997 270 LEU A N 1
ATOM 2132 C CA . LEU A 1 283 ? 117.72700 92.15700 69.69100 1.000 151.89042 270 LEU A CA 1
ATOM 2133 C C . LEU A 1 283 ? 116.75700 91.06600 70.12100 1.000 151.36359 270 LEU A C 1
ATOM 2134 O O . LEU A 1 283 ? 117.08600 89.88200 69.99300 1.000 150.65190 270 LEU A O 1
ATOM 2139 N N . GLY A 1 284 ? 115.58100 91.43100 70.62600 1.000 150.11646 271 GLY A N 1
ATOM 2140 C CA . GLY A 1 284 ? 114.59200 90.46000 71.04100 1.000 149.92601 271 GLY A CA 1
ATOM 2141 C C . GLY A 1 284 ? 114.85100 89.80700 72.37700 1.000 148.55447 271 GLY A C 1
ATOM 2142 O O . GLY A 1 284 ? 114.08900 88.91400 72.76900 1.000 147.62691 271 GLY A O 1
ATOM 2143 N N . ASN A 1 285 ? 115.89300 90.21900 73.08900 1.000 147.61397 272 ASN A N 1
ATOM 2144 C CA . ASN A 1 285 ? 116.19700 89.68500 74.41700 1.000 142.44381 272 ASN A CA 1
ATOM 2145 C C . ASN A 1 285 ? 115.55900 90.53200 75.51200 1.000 139.78175 272 ASN A C 1
ATOM 2146 O O . ASN A 1 285 ? 116.22600 90.97200 76.45100 1.000 138.27485 272 ASN A O 1
ATOM 2151 N N . PHE A 1 286 ? 114.25200 90.76200 75.41300 1.000 138.66822 273 PHE A N 1
ATOM 2152 C CA . PHE A 1 286 ? 113.52400 91.57800 76.37300 1.000 135.34645 273 PHE A CA 1
ATOM 2153 C C . PHE A 1 286 ? 112.42900 90.75000 77.02500 1.000 130.74155 273 PHE A C 1
ATOM 2154 O O . PHE A 1 286 ? 111.67500 90.05300 76.33600 1.000 132.51072 273 PHE A O 1
ATOM 2162 N N . VAL A 1 287 ? 112.35900 90.81800 78.35200 1.000 123.76566 274 VAL A N 1
ATOM 2163 C CA . VAL A 1 287 ? 111.34300 90.12600 79.13300 1.000 119.06550 274 VAL A CA 1
ATOM 2164 C C . VAL A 1 287 ? 110.36200 91.16100 79.66200 1.000 121.16575 274 VAL A C 1
ATOM 2165 O O . VAL A 1 287 ? 110.77100 92.17900 80.23300 1.000 122.85187 274 VAL A O 1
ATOM 2169 N N . THR A 1 288 ? 109.07200 90.91600 79.45900 1.000 117.68438 275 THR A N 1
ATOM 2170 C CA . THR A 1 288 ? 108.06300 91.89000 79.84000 1.000 114.49010 275 THR A CA 1
ATOM 2171 C C . THR A 1 288 ? 107.81000 91.84400 81.34300 1.000 115.84710 275 THR A C 1
ATOM 2172 O O . THR A 1 288 ? 108.06100 90.84100 82.01300 1.000 117.59459 275 THR A O 1
ATOM 2176 N N . ILE A 1 289 ? 107.30400 92.96100 81.87000 1.000 113.39547 276 ILE A N 1
ATOM 2177 C CA . ILE A 1 289 ? 106.92900 93.01400 83.28100 1.000 108.36522 276 ILE A CA 1
ATOM 2178 C C . ILE A 1 289 ? 105.78000 92.05500 83.55800 1.000 111.89162 276 ILE A C 1
ATOM 2179 O O . ILE A 1 289 ? 105.71800 91.42600 84.62200 1.000 115.13860 276 ILE A O 1
ATOM 2184 N N . ARG A 1 290 ? 104.85100 91.92900 82.60900 1.000 112.13932 277 ARG A N 1
ATOM 2185 C CA . ARG A 1 290 ? 103.74700 90.98900 82.77000 1.000 113.25593 277 ARG A CA 1
ATOM 2186 C C . ARG A 1 290 ? 104.25900 89.55800 82.88300 1.000 116.54973 277 ARG A C 1
ATOM 2187 O O . ARG A 1 290 ? 103.70400 88.74900 83.63600 1.000 117.82175 277 ARG A O 1
ATOM 2195 N N . GLU A 1 291 ? 105.31400 89.22800 82.13600 1.000 116.91614 278 GLU A N 1
ATOM 2196 C CA . GLU A 1 291 ? 105.89500 87.89100 82.21500 1.000 116.13112 278 GLU A CA 1
ATOM 2197 C C . GLU A 1 291 ? 106.53400 87.64200 83.57600 1.000 115.58556 278 GLU A C 1
ATOM 2198 O O . GLU A 1 291 ? 106.38600 86.55500 84.14600 1.000 117.45471 278 GLU A O 1
ATOM 2204 N N . LEU A 1 292 ? 107.24700 88.63500 84.11300 1.000 112.74153 279 LEU A N 1
ATOM 2205 C CA . LEU A 1 292 ? 107.87300 88.47100 85.42100 1.000 110.37790 279 LEU A CA 1
ATOM 2206 C C . LEU A 1 292 ? 106.83100 88.37800 86.52800 1.000 111.11570 279 LEU A C 1
ATOM 2207 O O . LEU A 1 292 ? 107.00500 87.61600 87.48700 1.000 112.27123 279 LEU A O 1
ATOM 2212 N N . LEU A 1 293 ? 105.74600 89.14600 86.41800 1.000 112.38126 280 LEU A N 1
ATOM 2213 C CA . LEU A 1 293 ? 104.70800 89.10900 87.44300 1.000 111.52681 280 LEU A CA 1
ATOM 2214 C C . LEU A 1 293 ? 104.04200 87.74300 87.52400 1.000 114.21606 280 LEU A C 1
ATOM 2215 O O . LEU A 1 293 ? 103.50600 87.37900 88.57600 1.000 117.54262 280 LEU A O 1
ATOM 2220 N N . LYS A 1 294 ? 104.05700 86.97800 86.43100 1.000 114.49597 281 LYS A N 1
ATOM 2221 C CA . LYS A 1 294 ? 103.50700 85.62900 86.46500 1.000 116.58428 281 LYS A CA 1
ATOM 2222 C C . LYS A 1 294 ? 104.37500 84.67000 87.26900 1.000 114.31473 281 LYS A C 1
ATOM 2223 O O . LYS A 1 294 ? 103.90000 83.59400 87.64700 1.000 115.59513 281 LYS A O 1
ATOM 2229 N N . ARG A 1 295 ? 105.62800 85.02700 87.53200 1.000 111.93717 282 ARG A N 1
ATOM 2230 C CA . ARG A 1 295 ? 106.54500 84.16300 88.26100 1.000 111.21396 282 ARG A CA 1
ATOM 2231 C C . ARG A 1 295 ? 107.01200 84.72900 89.59200 1.000 112.98679 282 ARG A C 1
ATOM 2232 O O . ARG A 1 295 ? 107.34200 83.95100 90.48800 1.000 113.78107 282 ARG A O 1
ATOM 2240 N N . TYR A 1 296 ? 107.05400 86.05000 89.75000 1.000 112.62500 283 TYR A N 1
ATOM 2241 C CA . TYR A 1 296 ? 107.58200 86.66400 90.95900 1.000 109.06040 283 TYR A CA 1
ATOM 2242 C C . TYR A 1 296 ? 106.65900 87.77300 91.44200 1.000 111.73224 283 TYR A C 1
ATOM 2243 O O . TYR A 1 296 ? 105.92900 88.38500 90.65800 1.000 113.67461 283 TYR A O 1
ATOM 2252 N N . GLU A 1 297 ? 106.70100 88.02000 92.74900 1.000 109.39725 284 GLU A N 1
ATOM 2253 C CA . GLU A 1 297 ? 105.92400 89.09700 93.33600 1.000 106.41621 284 GLU A CA 1
ATOM 2254 C C . GLU A 1 297 ? 106.53200 90.44800 92.96000 1.000 102.73419 284 GLU A C 1
ATOM 2255 O O . GLU A 1 297 ? 107.73300 90.54500 92.69800 1.000 102.84976 284 GLU A O 1
ATOM 2261 N N . PRO A 1 298 ? 105.71900 91.50700 92.91600 1.000 101.39857 285 PRO A N 1
ATOM 2262 C CA . PRO A 1 298 ? 106.27000 92.83000 92.57900 1.000 99.89045 285 PRO A CA 1
ATOM 2263 C C . PRO A 1 298 ? 107.35300 93.30000 93.53200 1.000 97.24976 285 PRO A C 1
ATOM 2264 O O . PRO A 1 298 ? 108.31100 93.95300 93.09500 1.000 98.92182 285 PRO A O 1
ATOM 2268 N N . GLU A 1 299 ? 107.23800 92.98600 94.82400 1.000 94.70842 286 GLU A N 1
ATOM 2269 C CA . GLU A 1 299 ? 108.27800 93.39200 95.76200 1.000 95.39961 286 GLU A CA 1
ATOM 2270 C C . GLU A 1 299 ? 109.57500 92.63700 95.51500 1.000 97.52181 286 GLU A C 1
ATOM 2271 O O . GLU A 1 299 ? 110.65700 93.17200 95.77300 1.000 99.62450 286 GLU A O 1
ATOM 2277 N N . VAL A 1 300 ? 109.49300 91.40700 95.00500 1.000 98.55002 287 VAL A N 1
ATOM 2278 C CA . VAL A 1 300 ? 110.70400 90.68500 94.62900 1.000 93.58722 287 VAL A CA 1
ATOM 2279 C C . VAL A 1 300 ? 111.42100 91.40600 93.49400 1.000 92.61026 287 VAL A C 1
ATOM 2280 O O . VAL A 1 300 ? 112.65000 91.54200 93.50600 1.000 93.65976 287 VAL A O 1
ATOM 2284 N N . ILE A 1 301 ? 110.66900 91.88300 92.50000 1.000 93.40784 288 ILE A N 1
ATOM 2285 C CA . ILE A 1 301 ? 111.27700 92.62800 91.40200 1.000 91.27339 288 ILE A CA 1
ATOM 2286 C C . ILE A 1 301 ? 111.86200 93.94100 91.90500 1.000 91.79369 288 ILE A C 1
ATOM 2287 O O . ILE A 1 301 ? 112.95100 94.35100 91.48500 1.000 96.96189 288 ILE A O 1
ATOM 2292 N N . ARG A 1 302 ? 111.15300 94.62200 92.80900 1.000 89.57123 289 ARG A N 1
ATOM 2293 C CA . ARG A 1 302 ? 111.69000 95.85300 93.37900 1.000 90.05079 289 ARG A CA 1
ATOM 2294 C C . ARG A 1 302 ? 112.99200 95.59200 94.12500 1.000 93.86439 289 ARG A C 1
ATOM 2295 O O . ARG A 1 302 ? 113.95100 96.36200 94.00200 1.000 99.22817 289 ARG A O 1
ATOM 2303 N N . PHE A 1 303 ? 113.04500 94.51000 94.90200 1.000 90.87778 290 PHE A N 1
ATOM 2304 C CA . PHE A 1 303 ? 114.25900 94.17800 95.63700 1.000 87.31020 290 PHE A CA 1
ATOM 2305 C C . PHE A 1 303 ? 115.39700 93.82100 94.69000 1.000 93.18539 290 PHE A C 1
ATOM 2306 O O . PHE A 1 303 ? 116.55100 94.19500 94.92900 1.000 98.78551 290 PHE A O 1
ATOM 2314 N N . PHE A 1 304 ? 115.09400 93.09600 93.61100 1.000 94.40429 291 PHE A N 1
ATOM 2315 C CA . PHE A 1 304 ? 116.12300 92.75800 92.63300 1.000 94.08173 291 PHE A CA 1
ATOM 2316 C C . PHE A 1 304 ? 116.67300 94.00700 91.95900 1.000 93.70064 291 PHE A C 1
ATOM 2317 O O . PHE A 1 304 ? 117.87800 94.10100 91.70000 1.000 97.96330 291 PHE A O 1
ATOM 2325 N N . VAL A 1 305 ? 115.80400 94.97200 91.65800 1.000 92.91459 292 VAL A N 1
ATOM 2326 C CA . VAL A 1 305 ? 116.27100 96.22700 91.07600 1.000 92.59527 292 VAL A CA 1
ATOM 2327 C C . VAL A 1 305 ? 117.11600 97.00200 92.08000 1.000 92.29283 292 VAL A C 1
ATOM 2328 O O . VAL A 1 305 ? 118.16000 97.56400 91.73000 1.000 95.75320 292 VAL A O 1
ATOM 2332 N N . LEU A 1 306 ? 116.69100 97.03500 93.34300 1.000 90.48070 293 LEU A N 1
ATOM 2333 C CA . LEU A 1 306 ? 117.36200 97.84400 94.35300 1.000 91.15658 293 LEU A CA 1
ATOM 2334 C C . LEU A 1 306 ? 118.62900 97.20500 94.90400 1.000 93.75953 293 LEU A C 1
ATOM 2335 O O . LEU A 1 306 ? 119.37300 97.88000 95.62400 1.000 97.45074 293 LEU A O 1
ATOM 2340 N N . GLN A 1 307 ? 118.90000 95.93600 94.59700 1.000 93.12913 294 GLN A N 1
ATOM 2341 C CA . GLN A 1 307 ? 120.13700 95.32100 95.06000 1.000 91.24482 294 GLN A CA 1
ATOM 2342 C C . GLN A 1 307 ? 121.36800 95.88900 94.37100 1.000 98.52022 294 GLN A C 1
ATOM 2343 O O . GLN A 1 307 ? 122.48300 95.67100 94.85500 1.000 107.89720 294 GLN A O 1
ATOM 2349 N N . LYS A 1 308 ? 121.19600 96.60800 93.26800 1.000 98.76980 295 LYS A N 1
ATOM 2350 C CA . LYS A 1 308 ? 122.29400 97.22600 92.54400 1.000 97.37014 295 LYS A CA 1
ATOM 2351 C C . LYS A 1 308 ? 122.10800 98.73600 92.51500 1.000 99.57836 295 LYS A C 1
ATOM 2352 O O . LYS A 1 308 ? 120.98200 99.24000 92.53000 1.000 101.63045 295 LYS A O 1
ATOM 2358 N N . HIS A 1 309 ? 123.22800 99.45200 92.48300 1.000 99.52878 296 HIS A N 1
ATOM 2359 C CA . HIS A 1 309 ? 123.18200 100.90000 92.34700 1.000 98.27204 296 HIS A CA 1
ATOM 2360 C C . HIS A 1 309 ? 122.54200 101.26900 91.01500 1.000 102.31623 296 HIS A C 1
ATOM 2361 O O . HIS A 1 309 ? 122.71800 100.57400 90.01100 1.000 107.47181 296 HIS A O 1
ATOM 2368 N N . TYR A 1 310 ? 121.78500 102.36900 91.00900 1.000 99.40884 297 TYR A N 1
ATOM 2369 C CA . TYR A 1 310 ? 120.98700 102.69300 89.83100 1.000 96.70965 297 TYR A CA 1
ATOM 2370 C C . TYR A 1 310 ? 121.85700 103.07400 88.64000 1.000 100.34388 297 TYR A C 1
ATOM 2371 O O . TYR A 1 310 ? 121.44500 102.87700 87.49100 1.000 103.90526 297 TYR A O 1
ATOM 2380 N N . ARG A 1 311 ? 123.05400 103.60900 88.88000 1.000 99.41277 298 ARG A N 1
ATOM 2381 C CA . ARG A 1 311 ? 123.95100 103.91500 87.77400 1.000 98.02128 298 ARG A CA 1
ATOM 2382 C C . ARG A 1 311 ? 124.71200 102.69400 87.27800 1.000 99.51258 298 ARG A C 1
ATOM 2383 O O . ARG A 1 311 ? 125.27700 102.73700 86.18000 1.000 101.74024 298 ARG A O 1
ATOM 2391 N N . SER A 1 312 ? 124.74500 101.61700 88.05500 1.000 102.32354 299 SER A N 1
ATOM 2392 C CA . SER A 1 312 ? 125.47800 100.43100 87.65100 1.000 102.56120 299 SER A CA 1
ATOM 2393 C C . SER A 1 312 ? 124.62300 99.54900 86.74300 1.000 100.59317 299 SER A C 1
ATOM 2394 O O . SER A 1 312 ? 123.39800 99.50900 86.87900 1.000 99.04318 299 SER A O 1
ATOM 2397 N N . PRO A 1 313 ? 125.25000 98.84100 85.80600 1.000 101.34917 300 PRO A N 1
ATOM 2398 C CA . PRO A 1 313 ? 124.49400 97.91100 84.95900 1.000 103.81463 300 PRO A CA 1
ATOM 2399 C C . PRO A 1 313 ? 123.88400 96.79000 85.78200 1.000 105.64476 300 PRO A C 1
ATOM 2400 O O . PRO A 1 313 ? 124.46400 96.33000 86.76800 1.000 110.34519 300 PRO A O 1
ATOM 2404 N N . LEU A 1 314 ? 122.70300 96.34600 85.36500 1.000 104.54893 301 LEU A N 1
ATOM 2405 C CA . LEU A 1 314 ? 121.96600 95.29700 86.05600 1.000 104.61490 301 LEU A CA 1
ATOM 2406 C C . LEU A 1 314 ? 121.93400 94.05500 85.17800 1.000 109.08855 301 LEU A C 1
ATOM 2407 O O . LEU A 1 314 ? 121.39200 94.08900 84.06900 1.000 112.28967 301 LEU A O 1
ATOM 2412 N N . GLU A 1 315 ? 122.51000 92.96500 85.67500 1.000 111.18567 302 GLU A N 1
ATOM 2413 C CA . GLU A 1 315 ? 122.52000 91.70400 84.94500 1.000 112.15253 302 GLU A CA 1
ATOM 2414 C C . GLU A 1 315 ? 121.24700 90.93200 85.26300 1.000 110.84006 302 GLU A C 1
ATOM 2415 O O . GLU A 1 315 ? 120.96800 90.63900 86.43100 1.000 112.92844 302 GLU A O 1
ATOM 2421 N N . TYR A 1 316 ? 120.47400 90.60200 84.23300 1.000 111.13243 303 TYR A N 1
ATOM 2422 C CA . TYR A 1 316 ? 119.21800 89.88300 84.41000 1.000 110.13636 303 TYR A CA 1
ATOM 2423 C C . TYR A 1 316 ? 119.48300 88.38400 84.34000 1.000 113.06505 303 TYR A C 1
ATOM 2424 O O . TYR A 1 316 ? 119.79800 87.85000 83.27200 1.000 117.59066 303 TYR A O 1
ATOM 2433 N N . THR A 1 317 ? 119.36100 87.71100 85.47900 1.000 111.35532 304 THR A N 1
ATOM 2434 C CA . THR A 1 317 ? 119.40000 86.26000 85.54800 1.000 113.26157 304 THR A CA 1
ATOM 2435 C C . THR A 1 317 ? 118.25100 85.77800 86.42100 1.000 117.86248 304 THR A C 1
ATOM 2436 O O . THR A 1 317 ? 117.83800 86.46100 87.36000 1.000 121.53339 304 THR A O 1
ATOM 2440 N N . GLU A 1 318 ? 117.73300 84.59200 86.10200 1.000 115.76512 305 GLU A N 1
ATOM 2441 C CA . GLU A 1 318 ? 116.69200 84.00200 86.93600 1.000 116.69618 305 GLU A CA 1
ATOM 2442 C C . GLU A 1 318 ? 117.23500 83.64600 88.31300 1.000 117.88940 305 GLU A C 1
ATOM 2443 O O . GLU A 1 318 ? 116.51100 83.72900 89.31200 1.000 118.58793 305 GLU A O 1
ATOM 2449 N N . GLU A 1 319 ? 118.50200 83.23600 88.38300 1.000 118.76659 306 GLU A N 1
ATOM 2450 C CA . GLU A 1 319 ? 119.12200 82.96400 89.67400 1.000 119.83966 306 GLU A CA 1
ATOM 2451 C C . GLU A 1 319 ? 119.21800 84.22900 90.51700 1.000 118.43013 306 GLU A C 1
ATOM 2452 O O . GLU A 1 319 ? 119.04000 84.18200 91.73800 1.000 120.20322 306 GLU A O 1
ATOM 2458 N N . GLY A 1 320 ? 119.52000 85.36700 89.88800 1.000 114.89222 307 GLY A N 1
ATOM 2459 C CA . GLY A 1 320 ? 119.52400 86.62300 90.62100 1.000 113.55750 307 GLY A CA 1
ATOM 2460 C C . GLY A 1 320 ? 118.16400 86.96300 91.19700 1.000 113.57849 307 GLY A C 1
ATOM 2461 O O . GLY A 1 320 ? 118.05500 87.40900 92.34300 1.000 115.18402 307 GLY A O 1
ATOM 2462 N N . LEU A 1 321 ? 117.10500 86.74900 90.41300 1.000 110.46482 308 LEU A N 1
ATOM 2463 C CA . LEU A 1 321 ? 115.75500 86.98100 90.91200 1.000 107.99144 308 LEU A CA 1
ATOM 2464 C C . LEU A 1 321 ? 115.41300 86.01600 92.04000 1.000 111.46526 308 LEU A C 1
ATOM 2465 O O . LEU A 1 321 ? 114.74300 86.39500 93.00600 1.000 113.63853 308 LEU A O 1
ATOM 2470 N N . GLN A 1 322 ? 115.87000 84.76700 91.94000 1.000 112.62445 309 GLN A N 1
ATOM 2471 C CA . GLN A 1 322 ? 115.64200 83.81100 93.01900 1.000 111.24601 309 GLN A CA 1
ATOM 2472 C C . GLN A 1 322 ? 116.36100 84.23700 94.29400 1.000 111.28060 309 GLN A C 1
ATOM 2473 O O . GLN A 1 322 ? 115.81900 84.10200 95.39700 1.000 113.05731 309 GLN A O 1
ATOM 2479 N N . HIS A 1 323 ? 117.58700 84.74800 94.16400 1.000 110.56116 310 HIS A N 1
ATOM 2480 C CA . HIS A 1 323 ? 118.31700 85.22600 95.33500 1.000 112.66085 310 HIS A CA 1
ATOM 2481 C C . HIS A 1 323 ? 117.63000 86.43300 95.95900 1.000 109.62506 310 HIS A C 1
ATOM 2482 O O . HIS A 1 323 ? 117.55500 86.54900 97.18900 1.000 111.25868 310 HIS A O 1
ATOM 2489 N N . ALA A 1 324 ? 117.13200 87.34900 95.12600 1.000 103.86955 311 ALA A N 1
ATOM 2490 C CA . ALA A 1 324 ? 116.38800 88.48800 95.65100 1.000 102.68063 311 ALA A CA 1
ATOM 2491 C C . ALA A 1 324 ? 115.12500 88.02800 96.36600 1.000 101.73457 311 ALA A C 1
ATOM 2492 O O . ALA A 1 324 ? 114.76900 88.56000 97.42400 1.000 102.54168 311 ALA A O 1
ATOM 2494 N N . LYS A 1 325 ? 114.44400 87.02600 95.80600 1.000 100.51212 312 LYS A N 1
ATOM 2495 C CA . LYS A 1 325 ? 113.26300 86.46400 96.45000 1.000 100.71882 312 LYS A CA 1
ATOM 2496 C C . LYS A 1 325 ? 113.60800 85.85800 97.80400 1.000 103.34422 312 LYS A C 1
ATOM 2497 O O . LYS A 1 325 ? 112.87700 86.04800 98.78200 1.000 106.25817 312 LYS A O 1
ATOM 2503 N N . ASN A 1 326 ? 114.72000 85.12700 97.87900 1.000 102.51757 313 ASN A N 1
ATOM 2504 C CA . ASN A 1 326 ? 115.11500 84.50800 99.14100 1.000 100.81403 313 ASN A CA 1
ATOM 2505 C C . ASN A 1 326 ? 115.48100 85.55600 100.18600 1.000 101.48821 313 ASN A C 1
ATOM 2506 O O . ASN A 1 326 ? 115.12000 85.41900 101.36100 1.000 102.28491 313 ASN A O 1
ATOM 2511 N N . ASN A 1 327 ? 116.19500 86.60800 99.78300 1.000 100.49736 314 ASN A N 1
ATOM 2512 C CA . ASN A 1 327 ? 116.53800 87.66400 100.73300 1.000 99.27030 314 ASN A CA 1
ATOM 2513 C C . ASN A 1 327 ? 115.29400 88.40000 101.21900 1.000 99.92998 314 ASN A C 1
ATOM 2514 O O . ASN A 1 327 ? 115.16900 88.71100 102.41300 1.000 104.54975 314 ASN A O 1
ATOM 2519 N N . LEU A 1 328 ? 114.35700 88.68100 100.31100 1.000 96.41005 315 LEU A N 1
ATOM 2520 C CA . LEU A 1 328 ? 113.12000 89.33200 100.72300 1.000 93.21720 315 LEU A CA 1
ATOM 2521 C C . LEU A 1 328 ? 112.31200 88.43100 101.64500 1.000 97.63663 315 LEU A C 1
ATOM 2522 O O . LEU A 1 328 ? 111.66400 88.91100 102.58000 1.000 102.58947 315 LEU A O 1
ATOM 2527 N N . GLN A 1 329 ? 112.33700 87.11900 101.40100 1.000 96.02321 316 GLN A N 1
ATOM 2528 C CA . GLN A 1 329 ? 111.66200 86.19200 102.30000 1.000 95.35943 316 GLN A CA 1
ATOM 2529 C C . GLN A 1 329 ? 112.32400 86.16000 103.67000 1.000 96.95043 316 GLN A C 1
ATOM 2530 O O . GLN A 1 329 ? 111.63500 86.02500 104.68400 1.000 99.23452 316 GLN A O 1
ATOM 2536 N N . ARG A 1 330 ? 113.65200 86.27700 103.72100 1.000 96.76118 317 ARG A N 1
ATOM 2537 C CA . ARG A 1 330 ? 114.33400 86.37100 105.00900 1.000 96.00444 317 ARG A CA 1
ATOM 2538 C C . ARG A 1 330 ? 113.90300 87.62000 105.76700 1.000 94.83269 317 ARG A C 1
ATOM 2539 O O . ARG A 1 330 ? 113.65900 87.57100 106.98100 1.000 98.95730 317 ARG A O 1
ATOM 2547 N N . LEU A 1 331 ? 113.80000 88.74900 105.06700 1.000 92.03717 318 LEU A N 1
ATOM 2548 C CA . LEU A 1 331 ? 113.33000 89.96900 105.72100 1.000 91.55186 318 LEU A CA 1
ATOM 2549 C C . LEU A 1 331 ? 111.88000 89.83100 106.17800 1.000 92.91055 318 LEU A C 1
ATOM 2550 O O . LEU A 1 331 ? 111.51100 90.31600 107.25700 1.000 96.35276 318 LEU A O 1
ATOM 2555 N N . TYR A 1 332 ? 111.04400 89.16600 105.37600 1.000 93.92780 319 TYR A N 1
ATOM 2556 C CA . TYR A 1 332 ? 109.66600 88.91100 105.78200 1.000 94.40892 319 TYR A CA 1
ATOM 2557 C C . TYR A 1 332 ? 109.61400 88.04600 107.03300 1.000 97.67962 319 TYR A C 1
ATOM 2558 O O . TYR A 1 332 ? 108.79100 88.27900 107.92400 1.000 102.13381 319 TYR A O 1
ATOM 2567 N N . ASN A 1 333 ? 110.47300 87.02900 107.10600 1.000 95.95521 320 ASN A N 1
ATOM 2568 C CA . ASN A 1 333 ? 110.52100 86.18300 108.29200 1.000 96.64402 320 ASN A CA 1
ATOM 2569 C C . ASN A 1 333 ? 110.95700 86.98000 109.51100 1.000 95.89055 320 ASN A C 1
ATOM 2570 O O . ASN A 1 333 ? 110.42200 86.79000 110.60800 1.000 98.42742 320 ASN A O 1
ATOM 2575 N N . THR A 1 334 ? 111.92700 87.88000 109.33900 1.000 93.45777 321 THR A N 1
ATOM 2576 C CA . THR A 1 334 ? 112.34100 88.72800 110.45200 1.000 94.09732 321 THR A CA 1
ATOM 2577 C C . THR A 1 334 ? 111.18900 89.60200 110.93800 1.000 95.47410 321 THR A C 1
ATOM 2578 O O . THR A 1 334 ? 110.94800 89.71500 112.14800 1.000 100.63145 321 THR A O 1
ATOM 2582 N N . LEU A 1 335 ? 110.45500 90.21500 110.00700 1.000 93.68390 322 LEU A N 1
ATOM 2583 C CA . LEU A 1 335 ? 109.33000 91.06000 110.39900 1.000 93.03374 322 LEU A CA 1
ATOM 2584 C C . LEU A 1 335 ? 108.23500 90.24700 111.08000 1.000 96.90989 322 LEU A C 1
ATOM 2585 O O . LEU A 1 335 ? 107.63300 90.70300 112.06100 1.000 102.01083 322 LEU A O 1
ATOM 2590 N N . GLU A 1 336 ? 107.96300 89.04100 110.57900 1.000 97.48880 323 GLU A N 1
ATOM 2591 C CA . GLU A 1 336 ? 106.95500 88.19300 111.20400 1.000 99.51603 323 GLU A CA 1
ATOM 2592 C C . GLU A 1 336 ? 107.38000 87.77300 112.60400 1.000 100.13904 323 GLU A C 1
ATOM 2593 O O . GLU A 1 336 ? 106.55000 87.70900 113.51700 1.000 105.53973 323 GLU A O 1
ATOM 2599 N N . ASN A 1 337 ? 108.66800 87.47900 112.79400 1.000 96.69707 324 ASN A N 1
ATOM 2600 C CA . ASN A 1 337 ? 109.15800 87.13900 114.12500 1.000 96.77031 324 ASN A CA 1
ATOM 2601 C C . ASN A 1 337 ? 109.01900 88.31800 115.07600 1.000 98.49051 324 ASN A C 1
ATOM 2602 O O . ASN A 1 337 ? 108.65100 88.14100 116.24200 1.000 100.76164 324 ASN A O 1
ATOM 2607 N N . ILE A 1 338 ? 109.30300 89.53000 114.59500 1.000 97.17003 325 ILE A N 1
ATOM 2608 C CA . ILE A 1 338 ? 109.11200 90.71400 115.43200 1.000 94.19907 325 ILE A CA 1
ATOM 2609 C C . ILE A 1 338 ? 107.64500 90.86200 115.81700 1.000 97.49328 325 ILE A C 1
ATOM 2610 O O . ILE A 1 338 ? 107.31500 91.14300 116.97700 1.000 100.55997 325 ILE A O 1
ATOM 2615 N N . ARG A 1 339 ? 106.74300 90.67000 114.85300 1.000 97.40253 326 ARG A N 1
ATOM 2616 C CA . ARG A 1 339 ? 105.31600 90.78900 115.13900 1.000 99.14508 326 ARG A CA 1
ATOM 2617 C C . ARG A 1 339 ? 104.86400 89.74900 116.15700 1.000 100.76550 326 ARG A C 1
ATOM 2618 O O . ARG A 1 339 ? 104.08400 90.05700 117.06600 1.000 105.32127 326 ARG A O 1
ATOM 2626 N N . VAL A 1 340 ? 105.33800 88.51100 116.01700 1.000 99.25623 327 VAL A N 1
ATOM 2627 C CA . VAL A 1 340 ? 104.96100 87.45900 116.95600 1.000 101.75535 327 VAL A CA 1
ATOM 2628 C C . VAL A 1 340 ? 105.50800 87.76100 118.34500 1.000 105.81086 327 VAL A C 1
ATOM 2629 O O . VAL A 1 340 ? 104.81100 87.58600 119.35200 1.000 110.47365 327 VAL A O 1
ATOM 2633 N N . ALA A 1 341 ? 106.75500 88.23100 118.42500 1.000 102.19583 328 ALA A N 1
ATOM 2634 C CA . ALA A 1 341 ? 107.35700 88.51300 119.72300 1.000 101.79346 328 ALA A CA 1
ATOM 2635 C C . ALA A 1 341 ? 106.71400 89.71600 120.39900 1.000 105.60158 328 ALA A C 1
ATOM 2636 O O . ALA A 1 341 ? 106.72200 89.80700 121.63100 1.000 110.73233 328 ALA A O 1
ATOM 2638 N N . LEU A 1 342 ? 106.16000 90.64800 119.62100 1.000 102.51400 329 LEU A N 1
ATOM 2639 C CA . LEU A 1 342 ? 105.51900 91.81300 120.22200 1.000 101.10739 329 LEU A CA 1
ATOM 2640 C C . LEU A 1 342 ? 104.23900 91.46100 120.96700 1.000 105.08514 329 LEU A C 1
ATOM 2641 O O . LEU A 1 342 ? 103.75800 92.27700 121.76000 1.000 106.65751 329 LEU A O 1
ATOM 2646 N N . ARG A 1 343 ? 103.67300 90.27700 120.73100 1.000 106.74123 330 ARG A N 1
ATOM 2647 C CA . ARG A 1 343 ? 102.46200 89.89100 121.44600 1.000 108.20646 330 ARG A CA 1
ATOM 2648 C C . ARG A 1 343 ? 102.74200 89.61100 122.91700 1.000 113.31984 330 ARG A C 1
ATOM 2649 O O . ARG A 1 343 ? 101.87400 89.84500 123.76600 1.000 116.21401 330 ARG A O 1
ATOM 2657 N N . ASN A 1 344 ? 103.93600 89.11600 123.23800 1.000 113.97603 331 ASN A N 1
ATOM 2658 C CA . ASN A 1 344 ? 104.32200 88.84100 124.61600 1.000 115.95492 331 ASN A CA 1
ATOM 2659 C C . ASN A 1 344 ? 105.43500 89.75900 125.10200 1.000 114.23353 331 ASN A C 1
ATOM 2660 O O . ASN A 1 344 ? 105.99200 89.52200 126.18000 1.000 115.37801 331 ASN A O 1
ATOM 2665 N N . ALA A 1 345 ? 105.77800 90.79100 124.33800 1.000 112.01269 332 ALA A N 1
ATOM 2666 C CA . ALA A 1 345 ? 106.81000 91.72200 124.76800 1.000 109.12116 332 ALA A CA 1
ATOM 2667 C C . ALA A 1 345 ? 106.30100 92.58200 125.91500 1.000 112.35567 332 ALA A C 1
ATOM 2668 O O . ALA A 1 345 ? 105.14300 93.00800 125.92900 1.000 117.28932 332 ALA A O 1
ATOM 2670 N N . GLU A 1 346 ? 107.17600 92.83800 126.87900 1.000 109.03520 333 GLU A N 1
ATOM 2671 C CA . GLU A 1 346 ? 106.84000 93.61800 128.05800 1.000 109.98428 333 GLU A CA 1
ATOM 2672 C C . GLU A 1 346 ? 107.66200 94.89800 128.08700 1.000 108.05685 333 GLU A C 1
ATOM 2673 O O . GLU A 1 346 ? 108.67900 95.02600 127.40100 1.000 107.45643 333 GLU A O 1
ATOM 2679 N N . ILE A 1 347 ? 107.20200 95.85700 128.89100 1.000 106.95742 334 ILE A N 1
ATOM 2680 C CA . ILE A 1 347 ? 107.93000 97.10900 129.02600 1.000 105.27588 334 ILE A CA 1
ATOM 2681 C C . ILE A 1 347 ? 109.23600 96.85300 129.76700 1.000 104.02537 334 ILE A C 1
ATOM 2682 O O . ILE A 1 347 ? 109.36400 95.89700 130.54300 1.000 105.51115 334 ILE A O 1
ATOM 2687 N N . SER A 1 348 ? 110.22000 97.70800 129.52000 1.000 99.13199 335 SER A N 1
ATOM 2688 C CA . SER A 1 348 ? 111.56500 97.52200 130.04700 1.000 98.06715 335 SER A CA 1
ATOM 2689 C C . SER A 1 348 ? 111.78200 98.46900 131.21900 1.000 98.32386 335 SER A C 1
ATOM 2690 O O . SER A 1 348 ? 111.92000 99.68200 131.02900 1.000 99.41050 335 SER A O 1
ATOM 2693 N N . TYR A 1 349 ? 111.81500 97.91400 132.43000 1.000 97.89677 336 TYR A N 1
ATOM 2694 C CA . TYR A 1 349 ? 112.22900 98.68500 133.59300 1.000 95.26057 336 TYR A CA 1
ATOM 2695 C C . TYR A 1 349 ? 113.74100 98.80100 133.68800 1.000 98.06981 336 TYR A C 1
ATOM 2696 O O . TYR A 1 349 ? 114.24200 99.63400 134.45100 1.000 102.56408 336 TYR A O 1
ATOM 2705 N N . THR A 1 350 ? 114.47100 97.98200 132.93700 1.000 98.51235 337 THR A N 1
ATOM 2706 C CA . THR A 1 350 ? 115.92200 98.05000 132.88000 1.000 97.35218 337 THR A CA 1
ATOM 2707 C C . THR A 1 350 ? 116.37700 97.41600 131.57600 1.000 98.38819 337 THR A C 1
ATOM 2708 O O . THR A 1 350 ? 115.63700 96.65800 130.94300 1.000 101.11260 337 THR A O 1
ATOM 2712 N N . TRP A 1 351 ? 117.60200 97.73900 131.17900 1.000 96.16250 338 TRP A N 1
ATOM 2713 C CA . TRP A 1 351 ? 118.20600 97.19000 129.97500 1.000 95.54270 338 TRP A CA 1
ATOM 2714 C C . TRP A 1 351 ? 119.51300 96.50200 130.33300 1.000 99.65708 338 TRP A C 1
ATOM 2715 O O . TRP A 1 351 ? 120.37000 97.09500 130.99700 1.000 102.48852 338 TRP A O 1
ATOM 2726 N N . GLY A 1 352 ? 119.66200 95.25700 129.89000 1.000 99.52344 339 GLY A N 1
ATOM 2727 C CA . GLY A 1 352 ? 120.89500 94.52200 130.06000 1.000 97.40142 339 GLY A CA 1
ATOM 2728 C C . GLY A 1 352 ? 121.88900 94.84300 128.96500 1.000 102.27871 339 GLY A C 1
ATOM 2729 O O . GLY A 1 352 ? 121.70600 95.75600 128.15900 1.000 105.31483 339 GLY A O 1
ATOM 2730 N N . GLU A 1 353 ? 122.97400 94.06900 128.94500 1.000 103.52971 340 GLU A N 1
ATOM 2731 C CA . GLU A 1 353 ? 123.97900 94.25500 127.90600 1.000 107.70820 340 GLU A CA 1
ATOM 2732 C C . GLU A 1 353 ? 123.44700 93.85900 126.53600 1.000 105.35671 340 GLU A C 1
ATOM 2733 O O . GLU A 1 353 ? 123.81400 94.47500 125.52800 1.000 104.54143 340 GLU A O 1
ATOM 2739 N N . LEU A 1 354 ? 122.58000 92.84500 126.48100 1.000 102.92354 341 LEU A N 1
ATOM 2740 C CA . LEU A 1 354 ? 122.01300 92.42100 125.20600 1.000 100.27309 341 LEU A CA 1
ATOM 2741 C C . LEU A 1 354 ? 121.10900 93.49500 124.61300 1.000 99.53230 341 LEU A C 1
ATOM 2742 O O . LEU A 1 354 ? 121.15300 93.75500 123.40300 1.000 100.74394 341 LEU A O 1
ATOM 2747 N N . GLU A 1 355 ? 120.27900 94.12800 125.44600 1.000 97.56845 342 GLU A N 1
ATOM 2748 C CA . GLU A 1 355 ? 119.40200 95.18200 124.94800 1.000 94.29782 342 GLU A CA 1
ATOM 2749 C C . GLU A 1 355 ? 120.20500 96.36500 124.42800 1.000 95.00945 342 GLU A C 1
ATOM 2750 O O . GLU A 1 355 ? 119.88000 96.93000 123.37800 1.000 97.01811 342 GLU A O 1
ATOM 2756 N N . PHE A 1 356 ? 121.26000 96.75400 125.14600 1.000 94.82906 343 PHE A N 1
ATOM 2757 C CA . PHE A 1 356 ? 122.09000 97.85900 124.68000 1.000 96.38042 343 PHE A CA 1
ATOM 2758 C C . PHE A 1 356 ? 122.83500 97.49400 123.40300 1.000 97.44064 343 PHE A C 1
ATOM 2759 O O . PHE A 1 356 ? 122.98000 98.33100 122.50700 1.000 100.88053 343 PHE A O 1
ATOM 2767 N N . LYS A 1 357 ? 123.30700 96.25000 123.29400 1.000 96.25566 344 LYS A N 1
ATOM 2768 C CA . LYS A 1 357 ? 123.95900 95.81700 122.06200 1.000 94.05016 344 LYS A CA 1
ATOM 2769 C C . LYS A 1 357 ? 123.00100 95.90300 120.88200 1.000 94.20428 344 LYS A C 1
ATOM 2770 O O . LYS A 1 357 ? 123.34800 96.43300 119.81700 1.000 96.21752 344 LYS A O 1
ATOM 2776 N N . THR A 1 358 ? 121.77700 95.40200 121.06100 1.000 92.69358 345 THR A N 1
ATOM 2777 C CA . THR A 1 358 ? 120.80200 95.43900 119.97800 1.000 89.58589 345 THR A CA 1
ATOM 2778 C C . THR A 1 358 ? 120.43300 96.87200 119.61800 1.000 92.38013 345 THR A C 1
ATOM 2779 O O . THR A 1 358 ? 120.31000 97.20800 118.43400 1.000 96.42929 345 THR A O 1
ATOM 2783 N N . TYR A 1 359 ? 120.25500 97.73300 120.62400 1.000 89.87401 346 TYR A N 1
ATOM 2784 C CA . TYR A 1 359 ? 119.93800 99.13000 120.35200 1.000 89.10353 346 TYR A CA 1
ATOM 2785 C C . TYR A 1 359 ? 121.06500 99.81100 119.59000 1.000 92.07505 346 TYR A C 1
ATOM 2786 O O . TYR A 1 359 ? 120.81300 100.59200 118.66600 1.000 95.83308 346 TYR A O 1
ATOM 2795 N N . GLU A 1 360 ? 122.31400 99.53900 119.97100 1.000 91.01048 347 GLU A N 1
ATOM 2796 C CA . GLU A 1 360 ? 123.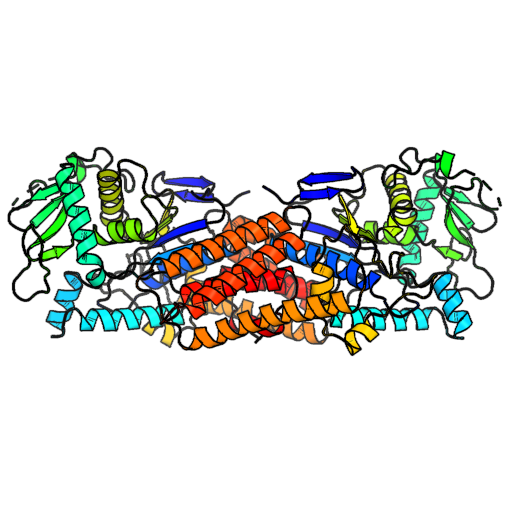44000 100.13700 119.26700 1.000 93.16871 347 GLU A CA 1
ATOM 2797 C C . GLU A 1 360 ? 123.48800 99.67400 117.82000 1.000 94.35516 347 GLU A C 1
ATOM 2798 O O . GLU A 1 360 ? 123.73700 100.47600 116.91400 1.000 99.63565 347 GLU A O 1
ATOM 2804 N N . ILE A 1 361 ? 123.23700 98.38600 117.57900 1.000 92.12493 348 ILE A N 1
ATOM 2805 C CA . ILE A 1 361 ? 123.25800 97.90300 116.20300 1.000 88.27412 348 ILE A CA 1
ATOM 2806 C C . ILE A 1 361 ? 122.12400 98.52600 115.39600 1.000 88.31915 348 ILE A C 1
ATOM 2807 O O . ILE A 1 361 ? 122.30900 98.89200 114.23200 1.000 92.83793 348 ILE A O 1
ATOM 2812 N N . ILE A 1 362 ? 120.94000 98.66900 115.99700 1.000 87.99191 349 ILE A N 1
ATOM 2813 C CA . ILE A 1 362 ? 119.81500 99.27400 115.28300 1.000 88.71238 349 ILE A CA 1
ATOM 2814 C C . ILE A 1 362 ? 120.10700 100.73300 114.95300 1.000 90.91302 349 ILE A C 1
ATOM 2815 O O . ILE A 1 362 ? 119.84700 101.20000 113.83400 1.000 93.47195 349 ILE A O 1
ATOM 2820 N N . ARG A 1 363 ? 120.65100 101.47600 115.91900 1.000 89.10514 350 ARG A N 1
ATOM 2821 C CA . ARG A 1 363 ? 120.97900 102.87900 115.69000 1.000 89.55016 350 ARG A CA 1
ATOM 2822 C C . ARG A 1 363 ? 122.04000 103.02400 114.60800 1.000 94.59479 350 ARG A C 1
ATOM 2823 O O . ARG A 1 363 ? 121.92800 103.87800 113.71800 1.000 100.82466 350 ARG A O 1
ATOM 2831 N N . GLU A 1 364 ? 123.08100 102.19000 114.66300 1.000 93.37996 351 GLU A N 1
ATOM 2832 C CA . GLU A 1 364 ? 124.12700 102.25800 113.65300 1.000 94.58293 351 GLU A CA 1
ATOM 2833 C C . GLU A 1 364 ? 123.60300 101.85000 112.28600 1.000 93.99612 351 GLU A C 1
ATOM 2834 O O . GLU A 1 364 ? 124.02800 102.40800 111.27200 1.000 97.66602 351 GLU A O 1
ATOM 2840 N N . GLY A 1 365 ? 122.67300 100.89600 112.23700 1.000 91.20210 352 GLY A N 1
ATOM 2841 C CA . GLY A 1 365 ? 122.08000 100.52100 110.96700 1.000 90.21096 352 GLY A CA 1
ATOM 2842 C C . GLY A 1 365 ? 121.24500 101.63100 110.36700 1.000 90.05823 352 GLY A C 1
ATOM 2843 O O . GLY A 1 365 ? 121.28000 101.85700 109.15700 1.000 94.07862 352 GLY A O 1
ATOM 2844 N N . LYS A 1 366 ? 120.48300 102.34100 111.20100 1.000 87.25120 353 LYS A N 1
ATOM 2845 C CA . LYS A 1 366 ? 119.72800 103.48900 110.70400 1.000 87.60077 353 LYS A CA 1
ATOM 2846 C C . LYS A 1 366 ? 120.66100 104.58200 110.19600 1.000 88.48400 353 LYS A C 1
ATOM 2847 O O . LYS A 1 366 ? 120.42700 105.17200 109.13000 1.000 92.19103 353 LYS A O 1
ATOM 2853 N N . ARG A 1 367 ? 121.73500 104.85800 110.94200 1.000 87.52242 354 ARG A N 1
ATOM 2854 C CA . ARG A 1 367 ? 122.69200 105.86900 110.50500 1.000 87.00108 354 ARG A CA 1
ATOM 2855 C C . ARG A 1 367 ? 123.35300 105.47200 109.19100 1.000 90.94940 354 ARG A C 1
ATOM 2856 O O . ARG A 1 367 ? 123.51600 106.30600 108.29500 1.000 95.16659 354 ARG A O 1
ATOM 2864 N N . LYS A 1 368 ? 123.73500 104.19900 109.05500 1.000 88.76338 355 LYS A N 1
ATOM 2865 C CA . LYS A 1 368 ? 124.35200 103.73600 107.81700 1.000 84.61617 355 LYS A CA 1
ATOM 2866 C C . LYS A 1 368 ? 123.36500 103.74000 106.66100 1.000 86.72791 355 LYS A C 1
ATOM 2867 O O . LYS A 1 368 ? 123.75400 104.01200 105.52400 1.000 90.90170 355 LYS A O 1
ATOM 2873 N N . PHE A 1 369 ? 122.09300 103.44100 106.92600 1.000 85.40751 356 PHE A N 1
ATOM 2874 C CA . PHE A 1 369 ? 121.07700 103.52300 105.88400 1.000 86.31583 356 PHE A CA 1
ATOM 2875 C C . PHE A 1 369 ? 120.95400 104.94700 105.36300 1.000 90.76503 356 PHE A C 1
ATOM 2876 O O . PHE A 1 369 ? 120.93200 105.17900 104.14700 1.000 96.29975 356 PHE A O 1
ATOM 2884 N N . TYR A 1 370 ? 120.88700 105.92000 106.27400 1.000 89.65206 357 TYR A N 1
ATOM 2885 C CA . TYR A 1 370 ? 120.78900 107.30900 105.83600 1.000 87.17106 357 TYR A CA 1
ATOM 2886 C C . TYR A 1 370 ? 122.06100 107.76000 105.12900 1.000 90.54485 357 TYR A C 1
ATOM 2887 O O . TYR A 1 370 ? 121.99700 108.50100 104.14300 1.000 97.26335 357 TYR A O 1
ATOM 2896 N N . GLU A 1 371 ? 123.22400 107.31200 105.60500 1.000 87.47430 358 GLU A N 1
ATOM 2897 C CA . GLU A 1 371 ? 124.48000 107.68200 104.96100 1.000 89.72008 358 GLU A CA 1
ATOM 2898 C C . GLU A 1 371 ? 124.57900 107.09200 103.55900 1.000 92.12562 358 GLU A C 1
ATOM 2899 O O . GLU A 1 371 ? 125.08500 107.74500 102.63900 1.000 98.37282 358 GLU A O 1
ATOM 2905 N N . ALA A 1 372 ? 124.10600 105.85800 103.38000 1.000 88.44469 359 ALA A N 1
ATOM 2906 C CA . ALA A 1 372 ? 124.14600 105.22600 102.06700 1.000 88.40000 359 ALA A CA 1
ATOM 2907 C C . ALA A 1 372 ? 123.16300 105.87900 101.10900 1.000 93.04614 359 ALA A C 1
ATOM 2908 O O . ALA A 1 372 ? 123.48900 106.11000 99.93900 1.000 95.58362 359 ALA A O 1
ATOM 2910 N N . MET A 1 373 ? 121.95100 106.18100 101.58000 1.000 90.21557 360 MET A N 1
ATOM 2911 C CA . MET A 1 373 ? 120.97800 106.82800 100.70800 1.000 87.62796 360 MET A CA 1
ATOM 2912 C C . MET A 1 373 ? 121.37600 108.26400 100.39300 1.000 94.52039 360 MET A C 1
ATOM 2913 O O . MET A 1 373 ? 120.98100 108.79900 99.35200 1.000 100.41705 360 MET A O 1
ATOM 2918 N N . ASP A 1 374 ? 122.15300 108.90200 101.26900 1.000 94.35106 361 ASP A N 1
ATOM 2919 C CA . ASP A 1 374 ? 122.68700 110.22500 100.97900 1.000 93.21608 361 ASP A CA 1
ATOM 2920 C C . ASP A 1 374 ? 123.87600 110.18800 100.03100 1.000 93.15766 361 ASP A C 1
ATOM 2921 O O . ASP A 1 374 ? 124.27200 111.24000 99.52100 1.000 100.80456 361 ASP A O 1
ATOM 2926 N N . ASP A 1 375 ? 124.45800 109.01400 99.79000 1.000 91.94357 362 ASP A N 1
ATOM 2927 C CA . ASP A 1 375 ? 125.61100 108.88100 98.90300 1.000 95.49675 362 ASP A CA 1
ATOM 2928 C C . ASP A 1 375 ? 125.12000 108.40800 97.53800 1.000 99.40578 362 ASP A C 1
ATOM 2929 O O . ASP A 1 375 ? 125.27200 107.24800 97.15600 1.000 104.97604 362 ASP A O 1
ATOM 2934 N N . ASP A 1 376 ? 124.52400 109.34200 96.79500 1.000 95.27193 363 ASP A N 1
ATOM 2935 C CA . ASP A 1 376 ? 124.05500 109.09500 95.43100 1.000 92.12383 363 ASP A CA 1
ATOM 2936 C C . ASP A 1 376 ? 123.05300 107.94400 95.38200 1.000 93.55783 363 ASP A C 1
ATOM 2937 O O . ASP A 1 376 ? 123.06800 107.12200 94.46400 1.000 99.52511 363 ASP A O 1
ATOM 2942 N N . PHE A 1 377 ? 122.17500 107.88800 96.38400 1.000 91.79125 364 PHE A N 1
ATOM 2943 C CA . PHE A 1 377 ? 121.10900 106.88700 96.45300 1.000 94.15389 364 PHE A CA 1
ATOM 2944 C C . PHE A 1 377 ? 121.66300 105.46900 96.34500 1.000 96.29787 364 PHE A C 1
ATOM 2945 O O . PHE A 1 377 ? 121.13900 104.62700 95.61400 1.000 98.80724 364 PHE A O 1
ATOM 2953 N N . ASN A 1 378 ? 122.73600 105.20200 97.08600 1.000 94.54069 365 ASN A N 1
ATOM 2954 C CA . ASN A 1 378 ? 123.36400 103.88800 97.05500 1.000 93.94608 365 ASN A CA 1
ATOM 2955 C C . ASN A 1 378 ? 122.51700 102.88300 97.82100 1.000 97.98961 365 ASN A C 1
ATOM 2956 O O . ASN A 1 378 ? 122.68000 102.72200 99.03400 1.000 101.62209 365 ASN A O 1
ATOM 2961 N N . THR A 1 379 ? 121.61000 102.20100 97.12100 1.000 98.10419 366 THR A N 1
ATOM 2962 C CA . THR A 1 379 ? 120.70300 101.27500 97.78500 1.000 95.03082 366 THR A CA 1
ATOM 2963 C C . THR A 1 379 ? 121.38300 99.97600 98.19600 1.000 94.90745 366 THR A C 1
ATOM 2964 O O . THR A 1 379 ? 120.84400 99.25700 99.04200 1.000 98.38024 366 THR A O 1
ATOM 2968 N N . ALA A 1 380 ? 122.54600 99.65600 97.62600 1.000 91.76130 367 ALA A N 1
ATOM 2969 C CA . ALA A 1 380 ? 123.22900 98.42000 97.99900 1.000 91.95625 367 ALA A CA 1
ATOM 2970 C C . ALA A 1 380 ? 123.72500 98.47900 99.43900 1.000 95.09339 367 ALA A C 1
ATOM 2971 O O . ALA A 1 380 ? 123.48800 97.55600 100.22800 1.000 96.16563 367 ALA A O 1
ATOM 2973 N N . GLU A 1 381 ? 124.40400 99.56700 99.80700 1.000 92.69775 368 GLU A N 1
ATOM 2974 C CA . GLU A 1 381 ? 124.84800 99.72200 101.18700 1.000 95.18359 368 GLU A CA 1
ATOM 2975 C C . GLU A 1 381 ? 123.66900 99.88600 102.13600 1.000 95.53663 368 GLU A C 1
ATOM 2976 O O . GLU A 1 381 ? 123.72900 99.43200 103.28700 1.000 98.20149 368 GLU A O 1
ATOM 2982 N N . ALA A 1 382 ? 122.59000 100.52300 101.67700 1.000 91.70507 369 ALA A N 1
ATOM 2983 C CA . ALA A 1 382 ? 121.39000 100.61900 102.49800 1.000 90.07303 369 ALA A CA 1
ATOM 2984 C C . ALA A 1 382 ? 120.82000 99.23900 102.79600 1.000 94.10454 369 ALA A C 1
ATOM 2985 O O . ALA A 1 382 ? 120.43800 98.94800 103.93500 1.000 95.77669 369 ALA A O 1
ATOM 2987 N N . LEU A 1 383 ? 120.77200 98.36600 101.78700 1.000 93.69339 370 LEU A N 1
ATOM 2988 C CA . LEU A 1 383 ? 120.31300 97.00100 102.01800 1.000 88.72236 370 LEU A CA 1
ATOM 2989 C C . LEU A 1 383 ? 121.27300 96.23000 102.91200 1.000 90.58269 370 LEU A C 1
ATOM 2990 O O . LEU A 1 383 ? 120.83600 95.39100 103.70500 1.000 94.66708 370 LEU A O 1
ATOM 2995 N N . LYS A 1 384 ? 122.57700 96.48900 102.79700 1.000 90.35650 371 LYS A N 1
ATOM 2996 C CA . LYS A 1 384 ? 123.52400 95.85800 103.71200 1.000 91.12941 371 LYS A CA 1
ATOM 2997 C C . LYS A 1 384 ? 123.23600 96.25400 105.15500 1.000 91.26509 371 LYS A C 1
ATOM 2998 O O . LYS A 1 384 ? 123.24400 95.40500 106.05500 1.000 94.97728 371 LYS A O 1
ATOM 3004 N N . ALA A 1 385 ? 122.96600 97.53900 105.39000 1.000 87.19353 372 ALA A N 1
ATOM 3005 C CA . ALA A 1 385 ? 122.60600 97.98600 106.73300 1.000 86.71532 372 ALA A CA 1
ATOM 3006 C C . ALA A 1 385 ? 121.30200 97.34700 107.19600 1.000 87.70019 372 ALA A C 1
ATOM 3007 O O . ALA A 1 385 ? 121.16900 96.95800 108.36400 1.000 92.53301 372 ALA A O 1
ATOM 3009 N N . VAL A 1 386 ? 120.32800 97.23300 106.29100 1.000 87.99480 373 VAL A N 1
ATOM 3010 C CA . VAL A 1 386 ? 119.05500 96.60600 106.63800 1.000 87.57850 373 VAL A CA 1
ATOM 3011 C C . VAL A 1 386 ? 119.27100 95.16200 107.06400 1.000 88.53387 373 VAL A C 1
ATOM 3012 O O . VAL A 1 386 ? 118.69300 94.69700 108.05300 1.000 91.90582 373 VAL A O 1
ATOM 3016 N N . PHE A 1 387 ? 120.10400 94.42800 106.32500 1.000 85.21014 374 PHE A N 1
ATOM 3017 C CA . PHE A 1 387 ? 120.36200 93.03800 106.67800 1.000 86.41117 374 PHE A CA 1
ATOM 3018 C C . PHE A 1 387 ? 121.15500 92.92100 107.97100 1.000 89.82025 374 PHE A C 1
ATOM 3019 O O . PHE A 1 387 ? 120.94800 91.97200 108.73400 1.000 94.19293 374 PHE A O 1
ATOM 3027 N N . GLU A 1 388 ? 122.05200 93.87000 108.24500 1.000 89.25936 375 GLU A N 1
ATOM 3028 C CA . GLU A 1 388 ? 122.73300 93.87500 109.53600 1.000 86.39518 375 GLU A CA 1
ATOM 3029 C C . GLU A 1 388 ? 121.73300 94.04000 110.67400 1.000 87.74897 375 GLU A C 1
ATOM 3030 O O . GLU A 1 388 ? 121.79300 93.32400 111.68200 1.000 93.08247 375 GLU A O 1
ATOM 3036 N N . VAL A 1 389 ? 120.79100 94.97100 110.51700 1.000 87.25535 376 VAL A N 1
ATOM 3037 C CA . VAL A 1 389 ? 119.77900 95.17800 111.54900 1.000 83.17443 376 VAL A CA 1
ATOM 3038 C C . VAL A 1 389 ? 118.90600 93.93700 111.70300 1.000 87.26650 376 VAL A C 1
ATOM 3039 O O . VAL A 1 389 ? 118.55700 93.54300 112.82200 1.000 91.12245 376 VAL A O 1
ATOM 3043 N N . ALA A 1 390 ? 118.53200 93.30800 110.58700 1.000 86.63408 377 ALA A N 1
ATOM 3044 C CA . ALA A 1 390 ? 117.69400 92.11400 110.65600 1.000 87.11074 377 ALA A CA 1
ATOM 3045 C C . ALA A 1 390 ? 118.41400 90.96600 111.35200 1.000 89.11164 377 ALA A C 1
ATOM 3046 O O . ALA A 1 390 ? 117.81300 90.25000 112.16200 1.000 92.42345 377 ALA A O 1
ATOM 3048 N N . ASN A 1 391 ? 119.69800 90.77100 111.04800 1.000 90.53768 378 ASN A N 1
ATOM 3049 C CA . ASN A 1 391 ? 120.46400 89.73000 111.72500 1.000 90.86645 378 ASN A CA 1
ATOM 3050 C C . ASN A 1 391 ? 120.58900 90.02500 113.21200 1.000 90.56154 378 ASN A C 1
ATOM 3051 O O . ASN A 1 391 ? 120.48400 89.11500 114.04400 1.000 95.25941 378 ASN A O 1
ATOM 3056 N N . ALA A 1 392 ? 120.80200 91.29400 113.57000 1.000 85.65084 379 ALA A N 1
ATOM 3057 C CA . ALA A 1 392 ? 120.88200 91.64900 114.98200 1.000 85.43458 379 ALA A CA 1
ATOM 3058 C C . ALA A 1 392 ? 119.56600 91.37500 115.69500 1.000 88.67900 379 ALA A C 1
ATOM 3059 O O . ALA A 1 392 ? 119.55700 90.88400 116.82900 1.000 95.31002 379 ALA A O 1
ATOM 3061 N N . ILE A 1 393 ? 118.44400 91.68200 115.04600 1.000 86.01056 380 ILE A N 1
ATOM 3062 C CA . ILE A 1 393 ? 117.14300 91.45100 115.66400 1.000 85.30757 380 ILE A CA 1
ATOM 3063 C C . ILE A 1 393 ? 116.87300 89.96000 115.81300 1.000 90.02877 380 ILE A C 1
ATOM 3064 O O . ILE A 1 393 ? 116.32900 89.51400 116.83100 1.000 92.27522 380 ILE A O 1
ATOM 3069 N N . ASN A 1 394 ? 117.24000 89.16400 114.80700 1.000 90.64821 381 ASN A N 1
ATOM 3070 C CA . ASN A 1 394 ? 117.06900 87.71900 114.92500 1.000 87.96993 381 ASN A CA 1
ATOM 3071 C C . ASN A 1 394 ? 117.91500 87.16000 116.06000 1.000 92.52746 381 ASN A C 1
ATOM 3072 O O . ASN A 1 394 ? 117.45000 86.31500 116.83500 1.000 97.56552 381 ASN A O 1
ATOM 3077 N N . LYS A 1 395 ? 119.15700 87.63500 116.18600 1.000 93.47750 382 LYS A N 1
ATOM 3078 C CA . LYS A 1 395 ? 120.00800 87.19100 117.28400 1.000 93.65749 382 LYS A CA 1
ATOM 3079 C C . LYS A 1 395 ? 119.42200 87.59100 118.63100 1.000 95.01412 382 LYS A C 1
ATOM 3080 O O . LYS A 1 395 ? 119.44100 86.80200 119.58400 1.000 99.31566 382 LYS A O 1
ATOM 3086 N N . TYR A 1 396 ? 118.89300 88.81200 118.72900 1.000 93.39223 383 TYR A N 1
ATOM 3087 C CA . TYR A 1 396 ? 118.28600 89.26100 119.97700 1.000 93.86854 383 TYR A CA 1
ATOM 3088 C C . TYR A 1 396 ? 117.07300 88.41500 120.34000 1.000 95.19046 383 TYR A C 1
ATOM 3089 O O . TYR A 1 396 ? 116.90400 88.02800 121.50100 1.000 100.78786 383 TYR A O 1
ATOM 3098 N N . LEU A 1 397 ? 116.22000 88.11200 119.36100 1.000 93.95501 384 LEU A N 1
ATOM 3099 C CA . LEU A 1 397 ? 115.04200 87.30000 119.64400 1.000 94.48961 384 LEU A CA 1
ATOM 3100 C C . LEU A 1 397 ? 115.42100 85.86800 119.99500 1.000 99.15165 384 LEU A C 1
ATOM 3101 O O . LEU A 1 397 ? 114.71300 85.21300 120.76700 1.000 100.24170 384 LEU A O 1
ATOM 3106 N N . THR A 1 398 ? 116.52600 85.36700 119.44200 1.000 98.62612 385 THR A N 1
ATOM 3107 C CA . THR A 1 398 ? 116.97800 84.02600 119.79600 1.000 99.91609 385 THR A CA 1
ATOM 3108 C C . THR A 1 398 ? 117.56200 83.99200 121.20300 1.000 104.45295 385 THR A C 1
ATOM 3109 O O . THR A 1 398 ? 117.34200 83.03100 121.95000 1.000 106.53309 385 THR A O 1
ATOM 3113 N N . GLU A 1 399 ? 118.29700 85.03500 121.58900 1.000 104.13371 386 GLU A N 1
ATOM 3114 C CA . GLU A 1 399 ? 119.02800 85.02200 122.85100 1.000 105.57915 386 GLU A CA 1
ATOM 3115 C C . GLU A 1 399 ? 118.22200 85.55600 124.02800 1.000 108.72891 386 GLU A C 1
ATOM 3116 O O . GLU A 1 399 ? 118.40700 85.08200 125.15400 1.000 114.87919 386 GLU A O 1
ATOM 3122 N N . ALA A 1 400 ? 117.33900 86.52600 123.80600 1.000 110.55568 387 ALA A N 1
ATOM 3123 C CA . ALA A 1 400 ? 116.62300 87.15300 124.90900 1.000 112.49174 387 ALA A CA 1
ATOM 3124 C C . ALA A 1 400 ? 115.54700 86.22100 125.45100 1.000 114.02372 387 ALA A C 1
ATOM 3125 O O . ALA A 1 400 ? 114.72700 85.69500 124.69400 1.000 114.03305 387 ALA A O 1
ATOM 3127 N N . ASN A 1 401 ? 115.55300 86.02300 126.77100 1.000 116.07951 388 ASN A N 1
ATOM 3128 C CA . ASN A 1 401 ? 114.52000 85.20900 127.40300 1.000 120.92454 388 ASN A CA 1
ATOM 3129 C C . ASN A 1 401 ? 113.16200 85.89700 127.34600 1.000 123.01103 388 ASN A C 1
ATOM 3130 O O . ASN A 1 401 ? 112.14100 85.24900 127.09100 1.000 124.27287 388 ASN A O 1
ATOM 3135 N N . LYS A 1 402 ? 113.13300 87.20700 127.57800 1.000 121.41787 389 LYS A N 1
ATOM 3136 C CA . LYS A 1 402 ? 111.91500 88.00100 127.49900 1.000 118.22610 389 LYS A CA 1
ATOM 3137 C C . LYS A 1 402 ? 112.19300 89.25800 126.68600 1.000 114.00695 389 LYS A C 1
ATOM 3138 O O . LYS A 1 402 ? 112.80600 90.20500 127.19700 1.000 113.63986 389 LYS A O 1
ATOM 3144 N N . PRO A 1 403 ? 111.77800 89.30000 125.42100 1.000 109.50033 390 PRO A N 1
ATOM 3145 C CA . PRO A 1 403 ? 112.08700 90.46500 124.58300 1.000 102.93510 390 PRO A CA 1
ATOM 3146 C C . PRO A 1 403 ? 111.44000 91.73300 125.11700 1.000 102.17586 390 PRO A C 1
ATOM 3147 O O . PRO A 1 403 ? 110.30000 91.72300 125.58600 1.000 107.98971 390 PRO A O 1
ATOM 3151 N N . LYS A 1 404 ? 112.18500 92.83100 125.03800 1.000 97.49930 391 LYS A N 1
ATOM 3152 C CA . LYS A 1 404 ? 111.67300 94.12700 125.45400 1.000 93.59164 391 LYS A CA 1
ATOM 3153 C C . LYS A 1 404 ? 110.90200 94.77900 124.31500 1.000 95.44972 391 LYS A C 1
ATOM 3154 O O . LYS A 1 404 ? 111.28400 94.67600 123.14600 1.000 98.71834 391 LYS A O 1
ATOM 3160 N N . GLU A 1 405 ? 109.80900 95.45900 124.66700 1.000 95.98615 392 GLU A N 1
ATOM 3161 C CA . GLU A 1 405 ? 108.95100 96.06600 123.65700 1.000 95.67836 392 GLU A CA 1
ATOM 3162 C C . GLU A 1 405 ? 109.63200 97.23800 122.96300 1.000 96.68314 392 GLU A C 1
ATOM 3163 O O . GLU A 1 405 ? 109.38300 97.47900 121.77600 1.000 99.82061 392 GLU A O 1
ATOM 3169 N N . SER A 1 406 ? 110.48500 97.97500 123.68000 1.000 95.16412 393 SER A N 1
ATOM 3170 C CA . SER A 1 406 ? 111.14200 99.13600 123.08600 1.000 93.03875 393 SER A CA 1
ATOM 3171 C C . SER A 1 406 ? 112.09300 98.73800 121.96100 1.000 94.09248 393 SER A C 1
ATOM 3172 O O . SER A 1 406 ? 112.15100 99.41400 120.92600 1.000 99.07749 393 SER A O 1
ATOM 3175 N N . ILE A 1 407 ? 112.85300 97.65600 122.14400 1.000 91.59657 394 ILE A N 1
ATOM 3176 C CA . ILE A 1 407 ? 113.79000 97.22000 121.11000 1.000 88.97542 394 ILE A CA 1
ATOM 3177 C C . ILE A 1 407 ? 113.03800 96.82800 119.84200 1.000 89.63250 394 ILE A C 1
ATOM 3178 O O . ILE A 1 407 ? 113.40500 97.22400 118.72700 1.000 92.75795 394 ILE A O 1
ATOM 3183 N N . LEU A 1 408 ? 111.96700 96.04500 119.99600 1.000 87.16242 395 LEU A N 1
ATOM 3184 C CA . LEU A 1 408 ? 111.17500 95.64200 118.84100 1.000 86.62522 395 LEU A CA 1
ATOM 3185 C C . LEU A 1 408 ? 110.51000 96.84400 118.18600 1.000 89.75980 395 LEU A C 1
ATOM 3186 O O . LEU A 1 408 ? 110.38800 96.90000 116.95900 1.000 93.95212 395 LEU A O 1
ATOM 3191 N N . ARG A 1 409 ? 110.07800 97.81900 118.98800 1.000 88.46684 396 ARG A N 1
ATOM 3192 C CA . ARG A 1 409 ? 109.47600 99.02100 118.42500 1.000 88.38468 396 ARG A CA 1
ATOM 3193 C C . ARG A 1 409 ? 110.48600 99.81600 117.60700 1.000 93.10425 396 ARG A C 1
ATOM 3194 O O . ARG A 1 409 ? 110.15800 100.31500 116.52700 1.000 98.53068 396 ARG A O 1
ATOM 3202 N N . LYS A 1 410 ? 111.72000 99.94000 118.09800 1.000 91.58566 397 LYS A N 1
ATOM 3203 C CA . LYS A 1 410 ? 112.74400 100.64200 117.33000 1.000 92.83024 397 LYS A CA 1
ATOM 3204 C C . LYS A 1 410 ? 113.08200 99.89400 116.04600 1.000 94.35160 397 LYS A C 1
ATOM 3205 O O . LYS A 1 410 ? 113.28800 100.51200 114.99200 1.000 97.65744 397 LYS A O 1
ATOM 3211 N N . ALA A 1 411 ? 113.14200 98.56200 116.11500 1.000 90.86802 398 ALA A N 1
ATOM 3212 C CA . ALA A 1 411 ? 113.37300 97.77900 114.90600 1.000 85.08032 398 ALA A CA 1
ATOM 3213 C C . ALA A 1 411 ? 112.25500 97.99000 113.89500 1.000 90.00062 398 ALA A C 1
ATOM 3214 O O . ALA A 1 411 ? 112.51300 98.15700 112.69700 1.000 94.83019 398 ALA A O 1
ATOM 3216 N N . LEU A 1 412 ? 111.00500 97.99700 114.36200 1.000 89.29432 399 LEU A N 1
ATOM 3217 C CA . LEU A 1 412 ? 109.88300 98.23300 113.46200 1.000 86.82447 399 LEU A CA 1
ATOM 3218 C C . LEU A 1 412 ? 109.90400 99.64300 112.89400 1.000 91.02260 399 LEU A C 1
ATOM 3219 O O . LEU A 1 412 ? 109.50600 99.84300 111.74800 1.000 96.05800 399 LEU A O 1
ATOM 3224 N N . GLU A 1 413 ? 110.35500 100.62900 113.67000 1.000 89.40238 400 GLU A N 1
ATOM 3225 C CA . GLU A 1 413 ? 110.48100 101.98200 113.13500 1.000 90.94526 400 GLU A CA 1
ATOM 3226 C C . GLU A 1 413 ? 111.52400 102.03800 112.02600 1.000 93.88240 400 GLU A C 1
ATOM 3227 O O . GLU A 1 413 ? 111.30400 102.67000 110.98200 1.000 100.49949 400 GLU A O 1
ATOM 3233 N N . PHE A 1 414 ? 112.66700 101.38100 112.23100 1.000 89.88970 401 PHE A N 1
ATOM 3234 C CA . PHE A 1 414 ? 113.68600 101.34400 111.18600 1.000 87.08462 401 PHE A CA 1
ATOM 3235 C C . PHE A 1 414 ? 113.15800 100.65300 109.93400 1.000 89.39388 401 PHE A C 1
ATOM 3236 O O . PHE A 1 414 ? 113.34600 101.13900 108.81100 1.000 91.17987 401 PHE A O 1
ATOM 3244 N N . PHE A 1 415 ? 112.47200 99.52300 110.10900 1.000 88.74249 402 PHE A N 1
ATOM 3245 C CA . PHE A 1 415 ? 111.93900 98.81800 108.95000 1.000 87.81367 402 PHE A CA 1
ATOM 3246 C C . PHE A 1 415 ? 110.79800 99.58600 108.29800 1.000 93.44776 402 PHE A C 1
ATOM 3247 O O . PHE A 1 415 ? 110.57600 99.44900 107.09500 1.000 97.04128 402 PHE A O 1
ATOM 3255 N N . LYS A 1 416 ? 110.08400 100.41400 109.06000 1.000 92.78348 403 LYS A N 1
ATOM 3256 C CA . LYS A 1 416 ? 109.06100 101.27100 108.47300 1.000 91.37062 403 LYS A CA 1
ATOM 3257 C C . LYS A 1 416 ? 109.69000 102.36100 107.61900 1.000 93.53369 403 LYS A C 1
ATOM 3258 O O . LYS A 1 416 ? 109.17600 102.69100 106.54500 1.000 98.15438 403 LYS A O 1
ATOM 3264 N N . ILE A 1 417 ? 110.80900 102.92400 108.07700 1.000 90.22509 404 ILE A N 1
ATOM 3265 C CA . ILE A 1 417 ? 111.54300 103.87800 107.24800 1.000 91.20314 404 ILE A CA 1
ATOM 3266 C C . ILE A 1 417 ? 112.02200 103.20300 105.96900 1.000 94.00660 404 ILE A C 1
ATOM 3267 O O . ILE A 1 417 ? 111.92300 103.76800 104.87000 1.000 95.56547 404 ILE A O 1
ATOM 3272 N N . VAL A 1 418 ? 112.54500 101.98100 106.09300 1.000 94.98320 405 VAL A N 1
ATOM 3273 C CA . VAL A 1 418 ? 112.99000 101.23700 104.91600 1.000 90.74779 405 VAL A CA 1
ATOM 3274 C C . VAL A 1 418 ? 111.82100 100.97200 103.97500 1.000 92.43256 405 VAL A C 1
ATOM 3275 O O . VAL A 1 418 ? 111.95900 101.05400 102.75100 1.000 94.71354 405 VAL A O 1
ATOM 3279 N N . SER A 1 419 ? 110.65400 100.64600 104.53200 1.000 93.10400 406 SER A N 1
ATOM 3280 C CA . SER A 1 419 ? 109.47100 100.40400 103.71500 1.000 94.27586 406 SER A CA 1
ATOM 3281 C C . SER A 1 419 ? 109.04200 101.66100 102.97400 1.000 94.50230 406 SER A C 1
ATOM 3282 O O . SER A 1 419 ? 108.67400 101.60400 101.79600 1.000 94.34893 406 SER A O 1
ATOM 3285 N N . GLU A 1 420 ? 109.07400 102.80600 103.65500 1.000 95.70688 407 GLU A N 1
ATOM 3286 C CA . GLU A 1 420 ? 108.66000 104.05300 103.02400 1.000 93.99530 407 GLU A CA 1
ATOM 3287 C C . GLU A 1 420 ? 109.63300 104.46900 101.92800 1.000 94.06065 407 GLU A C 1
ATOM 3288 O O . GLU A 1 420 ? 109.21800 105.01200 100.89800 1.000 96.77551 407 GLU A O 1
ATOM 3294 N N . VAL A 1 421 ? 110.92800 104.22300 102.12500 1.000 95.78293 408 VAL A N 1
ATOM 3295 C CA . VAL A 1 421 ? 111.91200 104.66200 101.14000 1.000 91.73136 408 VAL A CA 1
ATOM 3296 C C . VAL A 1 421 ? 111.97000 103.70400 99.95400 1.000 92.68973 408 VAL A C 1
ATOM 3297 O O . VAL A 1 421 ? 111.96600 104.13000 98.79400 1.000 93.11608 408 VAL A O 1
ATOM 3301 N N . PHE A 1 422 ? 112.02300 102.39900 100.21800 1.000 92.77206 409 PHE A N 1
ATOM 3302 C CA . PHE A 1 422 ? 112.20700 101.41300 99.16000 1.000 89.02607 409 PHE A CA 1
ATOM 3303 C C . PHE A 1 422 ? 110.90300 100.89300 98.57500 1.000 94.00011 409 PHE A C 1
ATOM 3304 O O . PHE A 1 422 ? 110.92600 100.28200 97.50200 1.000 101.07029 409 PHE A O 1
ATOM 3312 N N . GLY A 1 423 ? 109.77400 101.11600 99.24000 1.000 94.73056 410 GLY A N 1
ATOM 3313 C CA . GLY A 1 423 ? 108.51600 100.60100 98.73800 1.000 98.02144 410 GLY A CA 1
ATOM 3314 C C . GLY A 1 423 ? 108.30600 99.12000 98.94000 1.000 99.70265 410 GLY A C 1
ATOM 3315 O O . GLY A 1 423 ? 107.50100 98.51700 98.22500 1.000 104.36012 410 GLY A O 1
ATOM 3316 N N . VAL A 1 424 ? 109.00500 98.51100 99.89600 1.000 99.58255 411 VAL A N 1
ATOM 3317 C CA . VAL A 1 424 ? 108.83000 97.09800 100.21100 1.000 100.34641 411 VAL A CA 1
ATOM 3318 C C . VAL A 1 424 ? 108.16200 96.99500 101.57400 1.000 104.71334 411 VAL A C 1
ATOM 3319 O O . VAL A 1 424 ? 107.91900 98.01200 102.23000 1.000 106.02597 411 VAL A O 1
ATOM 3323 N N . PHE A 1 425 ? 107.82900 95.77400 101.99300 1.000 105.17278 412 PHE A N 1
ATOM 3324 C CA . PHE A 1 425 ? 107.17800 95.50600 103.27600 1.000 102.54689 412 PHE A CA 1
ATOM 3325 C C . PHE A 1 425 ? 105.84200 96.22700 103.41100 1.000 110.66599 412 PHE A C 1
ATOM 3326 O O . PHE A 1 425 ? 105.37000 96.45300 104.52900 1.000 115.76497 412 PHE A O 1
ATOM 3334 N N . GLU A 1 426 ? 105.21700 96.60100 102.29200 1.000 114.93515 413 GLU A N 1
ATOM 3335 C CA . GLU A 1 426 ? 104.00700 97.41300 102.36500 1.000 118.13455 413 GLU A CA 1
ATOM 3336 C C . GLU A 1 426 ? 102.85200 96.64100 102.99100 1.000 123.29431 413 GLU A C 1
ATOM 3337 O O . GLU A 1 426 ? 102.09700 97.19400 103.80000 1.000 125.75593 413 GLU A O 1
ATOM 3343 N N . ASP A 1 427 ? 102.70400 95.36100 102.64200 1.000 124.02092 414 ASP A N 1
ATOM 3344 C CA . ASP A 1 427 ? 101.62200 94.56700 103.21400 1.000 126.55614 414 ASP A CA 1
ATOM 3345 C C . ASP A 1 427 ? 101.80500 94.36000 104.71100 1.000 125.21695 414 ASP A C 1
ATOM 3346 O O . ASP A 1 427 ? 100.81600 94.30100 105.45100 1.000 130.46973 414 ASP A O 1
ATOM 3351 N N . TYR A 1 428 ? 103.05000 94.24400 105.17500 1.000 120.19037 415 TYR A N 1
ATOM 3352 C CA . TYR A 1 428 ? 103.28800 94.03400 106.59900 1.000 118.22433 415 TYR A CA 1
ATOM 3353 C C . TYR A 1 428 ? 102.90300 95.26400 107.41000 1.000 122.13808 415 TYR A C 1
ATOM 3354 O O . TYR A 1 428 ? 102.21100 95.15600 108.43000 1.000 126.88344 415 TYR A O 1
ATOM 3363 N N . PHE A 1 429 ? 103.34200 96.44400 106.97600 1.000 119.21419 416 PHE A N 1
ATOM 3364 C CA . PHE A 1 429 ? 103.06200 97.66700 107.71500 1.000 115.50087 416 PHE A CA 1
ATOM 3365 C C . PHE A 1 429 ? 101.67000 98.22200 107.45100 1.000 124.60183 416 PHE A C 1
ATOM 3366 O O . PHE A 1 429 ? 101.23300 99.11700 108.18200 1.000 127.42846 416 PHE A O 1
ATOM 3374 N N . ARG A 1 430 ? 100.96700 97.72200 106.43400 1.000 127.58909 417 ARG A N 1
ATOM 3375 C CA . ARG A 1 430 ? 99.57400 98.11000 106.25300 1.000 130.26961 417 ARG A CA 1
ATOM 3376 C C . ARG A 1 430 ? 98.71500 97.62000 107.41300 1.000 134.16306 417 ARG A C 1
ATOM 3377 O O . ARG A 1 430 ? 97.82000 98.33600 107.87800 1.000 134.38276 417 ARG A O 1
ATOM 3385 N N . GLU A 1 431 ? 98.97500 96.40800 107.89500 1.000 135.05757 418 GLU A N 1
ATOM 3386 C CA . GLU A 1 431 ? 98.25400 95.85500 109.03600 1.000 139.24468 418 GLU A CA 1
ATOM 3387 C C . GLU A 1 431 ? 98.93300 96.22800 110.35200 1.000 135.81371 418 GLU A C 1
ATOM 3388 O O . GLU A 1 431 ? 98.42000 95.93300 111.43300 1.000 137.04453 418 GLU A O 1
ATOM 3394 N N . GLY B 1 13 ? 117.38000 126.50200 107.53200 1.000 136.49371 0 GLY B N 1
ATOM 3395 C CA . GLY B 1 13 ? 117.87700 126.55300 108.89400 1.000 137.50724 0 GLY B CA 1
ATOM 3396 C C . GLY B 1 13 ? 117.66800 125.26100 109.65800 1.000 137.92838 0 GLY B C 1
ATOM 3397 O O . GLY B 1 13 ? 116.64700 124.59200 109.49900 1.000 137.32269 0 GLY B O 1
ATOM 3398 N N . GLY B 1 14 ? 118.64000 124.90800 110.49200 1.000 131.08829 1 GLY B N 1
ATOM 3399 C CA . GLY B 1 14 ? 118.54200 123.69900 111.28000 1.000 120.65481 1 GLY B CA 1
ATOM 3400 C C . GLY B 1 14 ? 117.57300 123.84000 112.43800 1.000 115.12188 1 GLY B C 1
ATOM 3401 O O . GLY B 1 14 ? 117.04600 124.91300 112.73500 1.000 117.24172 1 GLY B O 1
ATOM 3402 N N . LEU B 1 15 ? 117.33100 122.71300 113.10200 1.000 108.75165 2 LEU B N 1
ATOM 3403 C CA . LEU B 1 15 ? 116.44900 122.70200 114.26000 1.000 103.39285 2 LEU B CA 1
ATOM 3404 C C . LEU B 1 15 ? 117.07400 123.48100 115.40900 1.000 100.63819 2 LEU B C 1
ATOM 3405 O O . LEU B 1 15 ? 118.22700 123.24500 115.78100 1.000 105.00088 2 LEU B O 1
ATOM 3410 N N . LYS B 1 16 ? 116.30900 124.41200 115.97000 1.000 95.84342 3 LYS B N 1
ATOM 3411 C CA . LYS B 1 16 ? 116.72800 125.19600 117.12100 1.000 95.57526 3 LYS B CA 1
ATOM 3412 C C . LYS B 1 16 ? 115.85900 124.84800 118.31900 1.000 98.10806 3 LYS B C 1
ATOM 3413 O O . LYS B 1 16 ? 114.65400 124.62200 118.17800 1.000 103.06499 3 LYS B O 1
ATOM 3419 N N . VAL B 1 17 ? 116.47700 124.79500 119.49500 1.000 97.14541 4 VAL B N 1
ATOM 3420 C CA . VAL B 1 17 ? 115.77300 124.49800 120.73400 1.000 95.67778 4 VAL B CA 1
ATOM 3421 C C . VAL B 1 17 ? 116.09600 125.57900 121.75100 1.000 99.08787 4 VAL B C 1
ATOM 3422 O O . VAL B 1 17 ? 117.18000 126.17000 121.73700 1.000 103.11848 4 VAL B O 1
ATOM 3426 N N . TYR B 1 18 ? 115.14600 125.83500 122.64500 1.000 100.40267 5 TYR B N 1
ATOM 3427 C CA . TYR B 1 18 ? 115.31100 126.84200 123.68500 1.000 100.51240 5 TYR B CA 1
ATOM 3428 C C . TYR B 1 18 ? 115.97100 126.18700 124.89200 1.000 104.86168 5 TYR B C 1
ATOM 3429 O O . TYR B 1 18 ? 115.34900 125.37500 125.58400 1.000 107.61092 5 TYR B O 1
ATOM 3438 N N . ASN B 1 19 ? 117.22700 126.53800 125.14300 1.000 107.32915 6 ASN B N 1
ATOM 3439 C CA . ASN B 1 19 ? 117.96600 126.02500 126.28500 1.000 106.89150 6 ASN B CA 1
ATOM 3440 C C . ASN B 1 19 ? 117.69600 126.92400 127.48500 1.000 110.14895 6 ASN B C 1
ATOM 3441 O O . ASN B 1 19 ? 117.90500 128.14400 127.41800 1.000 115.81878 6 ASN B O 1
ATOM 3446 N N . THR B 1 20 ? 117.21300 126.31700 128.57200 1.000 106.65132 7 THR B N 1
ATOM 3447 C CA . THR B 1 20 ? 116.97300 127.05800 129.80300 1.000 111.19824 7 THR B CA 1
ATOM 3448 C C . THR B 1 20 ? 118.27600 127.38600 130.51800 1.000 117.55967 7 THR B C 1
ATOM 3449 O O . THR B 1 20 ? 118.35800 128.40100 131.21800 1.000 124.29956 7 THR B O 1
ATOM 3453 N N . LEU B 1 21 ? 119.29900 126.54400 130.35700 1.000 118.27128 8 LEU B N 1
ATOM 3454 C CA . LEU B 1 21 ? 120.58500 126.81400 130.99200 1.000 122.97790 8 LEU B CA 1
ATOM 3455 C C . LEU B 1 21 ? 121.17400 128.12500 130.48800 1.000 124.28210 8 LEU B C 1
ATOM 3456 O O . LEU B 1 21 ? 121.68400 128.93000 131.27700 1.000 128.43978 8 LEU B O 1
ATOM 3461 N N . THR B 1 22 ? 121.11100 128.36000 129.17800 1.000 120.62754 9 THR B N 1
ATOM 3462 C CA . THR B 1 22 ? 121.51500 129.63100 128.59700 1.000 118.58750 9 THR B CA 1
ATOM 3463 C C . THR B 1 22 ? 120.34100 130.56500 128.34100 1.000 117.68975 9 THR B C 1
ATOM 3464 O O . THR B 1 22 ? 120.56400 131.71700 127.95300 1.000 118.17673 9 THR B O 1
ATOM 3468 N N . LYS B 1 23 ? 119.10900 130.09700 128.55000 1.000 117.66227 10 LYS B N 1
ATOM 3469 C CA . LYS B 1 23 ? 117.90400 130.91300 128.38400 1.000 115.28998 10 LYS B CA 1
ATOM 3470 C C . LYS B 1 23 ? 117.81500 131.51200 126.98300 1.000 111.93899 10 LYS B C 1
ATOM 3471 O O . LYS B 1 23 ? 117.43000 132.67000 126.81100 1.000 112.19376 10 LYS B O 1
ATOM 3477 N N . GLN B 1 24 ? 118.16900 130.72700 125.97000 1.000 111.34191 11 GLN B N 1
ATOM 3478 C CA . GLN B 1 24 ? 118.17400 131.25500 124.61000 1.000 111.11009 11 GLN B CA 1
ATOM 3479 C C . GLN B 1 24 ? 118.04700 130.10600 123.62100 1.000 110.55581 11 GLN B C 1
ATOM 3480 O O . GLN B 1 24 ? 118.23500 128.93900 123.96600 1.000 112.93821 11 GLN B O 1
ATOM 3486 N N . LYS B 1 25 ? 117.72100 130.45300 122.38000 1.000 108.56986 12 LYS B N 1
ATOM 3487 C CA . LYS B 1 25 ? 117.58100 129.45600 121.32800 1.000 108.54768 12 LYS B CA 1
ATOM 3488 C C . LYS B 1 25 ? 118.94100 129.13300 120.72400 1.000 112.05011 12 LYS B C 1
ATOM 3489 O O . LYS B 1 25 ? 119.68400 130.03300 120.32100 1.000 116.25966 12 LYS B O 1
ATOM 3495 N N . GLU B 1 26 ? 119.26200 127.84300 120.66200 1.000 109.94330 13 GLU B N 1
ATOM 3496 C CA . GLU B 1 26 ? 120.52500 127.36400 120.12600 1.000 107.31178 13 GLU B CA 1
ATOM 3497 C C . GLU B 1 26 ? 120.26100 126.29900 119.07500 1.000 107.42672 13 GLU B C 1
ATOM 3498 O O . GLU B 1 26 ? 119.26100 125.57700 119.13600 1.000 109.69750 13 GLU B O 1
ATOM 3504 N N . GLU B 1 27 ? 121.17500 126.20000 118.11300 1.000 106.94162 14 GLU B N 1
ATOM 3505 C CA . GLU B 1 27 ? 121.10100 125.13200 117.12800 1.000 106.45798 14 GLU B CA 1
ATOM 3506 C C . GLU B 1 27 ? 121.28200 123.78600 117.81400 1.000 105.49994 14 GLU B C 1
ATOM 3507 O O . GLU B 1 27 ? 122.20400 123.60200 118.61200 1.000 111.76463 14 GLU B O 1
ATOM 3513 N N . PHE B 1 28 ? 120.39800 122.84400 117.50200 1.000 104.54035 15 PHE B N 1
ATOM 3514 C CA . PHE B 1 28 ? 120.40900 121.54200 118.15900 1.000 105.70127 15 PHE B CA 1
ATOM 3515 C C . PHE B 1 28 ? 121.47100 120.66400 117.51000 1.000 109.68706 15 PHE B C 1
ATOM 3516 O O . PHE B 1 28 ? 121.31500 120.23100 116.36400 1.000 110.38052 15 PHE B O 1
ATOM 3524 N N . LYS B 1 29 ? 122.54700 120.40200 118.24100 1.000 111.26253 16 LYS B N 1
ATOM 3525 C CA . LYS B 1 29 ? 123.61600 119.51800 117.78300 1.000 111.62989 16 LYS B CA 1
ATOM 3526 C C . LYS B 1 29 ? 123.80800 118.42000 118.81800 1.000 113.10921 16 LYS B C 1
ATOM 3527 O O . LYS B 1 29 ? 124.33100 118.69700 119.91700 1.000 116.08012 16 LYS B O 1
ATOM 3533 N N . PRO B 1 30 ? 123.40600 117.18600 118.52800 1.000 109.88985 17 PRO B N 1
ATOM 3534 C CA . PRO B 1 30 ? 123.55900 116.11100 119.51100 1.000 109.35675 17 PRO B CA 1
ATOM 3535 C C . PRO B 1 30 ? 125.01900 115.74400 119.72400 1.000 116.69011 17 PRO B C 1
ATOM 3536 O O . PRO B 1 30 ? 125.89100 116.02200 118.89900 1.000 118.13584 17 PRO B O 1
ATOM 3540 N N . LEU B 1 31 ? 125.27500 115.11200 120.87300 1.000 118.02713 18 LEU B N 1
ATOM 3541 C CA . LEU B 1 31 ? 126.63400 114.69700 121.20500 1.000 115.00016 18 LEU B CA 1
ATOM 3542 C C . LEU B 1 31 ? 127.15600 113.66800 120.21200 1.000 116.62712 18 LEU B C 1
ATOM 3543 O O . LEU B 1 31 ? 128.31700 113.73100 119.79100 1.000 118.65008 18 LEU B O 1
ATOM 3548 N N . ARG B 1 32 ? 126.31700 112.71300 119.82500 1.000 114.23706 19 ARG B N 1
ATOM 3549 C CA . ARG B 1 32 ? 126.68200 111.68600 118.86300 1.000 114.55718 19 ARG B CA 1
ATOM 3550 C C . ARG B 1 32 ? 125.75900 111.78600 117.65800 1.000 116.51069 19 ARG B C 1
ATOM 3551 O O . ARG B 1 32 ? 124.54800 111.97300 117.80900 1.000 120.00995 19 ARG B O 1
ATOM 3559 N N . GLU B 1 33 ? 126.33900 111.67200 116.46600 1.000 115.68533 20 GLU B N 1
ATOM 3560 C CA . GLU B 1 33 ? 125.58000 111.87100 115.23900 1.000 117.53054 20 GLU B CA 1
ATOM 3561 C C . GLU B 1 33 ? 124.49400 110.81300 115.09900 1.000 114.53708 20 GLU B C 1
ATOM 3562 O O . GLU B 1 33 ? 124.75200 109.61600 115.25800 1.000 116.61060 20 GLU B O 1
ATOM 3568 N N . GLY B 1 34 ? 123.27700 111.25800 114.79600 1.000 108.58533 21 GLY B N 1
ATOM 3569 C CA . GLY B 1 34 ? 122.16600 110.36500 114.56100 1.000 104.80734 21 GLY B CA 1
ATOM 3570 C C . GLY B 1 34 ? 121.47300 109.84700 115.80000 1.000 101.82856 21 GLY B C 1
ATOM 3571 O O . GLY B 1 34 ? 120.49900 109.09500 115.67000 1.000 100.73961 21 GLY B O 1
ATOM 3572 N N . GLU B 1 35 ? 121.93000 110.22200 116.99200 1.000 104.84473 22 GLU B N 1
ATOM 3573 C CA . GLU B 1 35 ? 121.35600 109.72700 118.23500 1.000 102.32842 22 GLU B CA 1
ATOM 3574 C C . GLU B 1 35 ? 121.04000 110.89200 119.15700 1.000 104.41359 22 GLU B C 1
ATOM 3575 O O . GLU B 1 35 ? 121.87400 111.78200 119.35000 1.000 107.83076 22 GLU B O 1
ATOM 3581 N N . VAL B 1 36 ? 119.83600 110.88000 119.72100 1.000 102.32073 23 VAL B N 1
ATOM 3582 C CA . VAL B 1 36 ? 119.42100 111.83600 120.73900 1.000 102.07292 23 VAL B CA 1
ATOM 3583 C C . VAL B 1 36 ? 119.03400 111.04800 121.98000 1.000 104.21742 23 VAL B C 1
ATOM 3584 O O . VAL B 1 36 ? 118.10900 110.22700 121.93600 1.000 105.49619 23 VAL B O 1
ATOM 3588 N N . LYS B 1 37 ? 119.72700 111.30200 123.08300 1.000 105.30518 24 LYS B N 1
ATOM 3589 C CA . LYS B 1 37 ? 119.41800 110.67700 124.36300 1.000 101.93049 24 LYS B CA 1
ATOM 3590 C C . LYS B 1 37 ? 118.61900 111.67400 125.19100 1.000 102.42643 24 LYS B C 1
ATOM 3591 O O . LYS B 1 37 ? 119.14300 112.71800 125.59300 1.000 104.29516 24 LYS B O 1
ATOM 3597 N N . MET B 1 38 ? 117.35700 111.35200 125.44700 1.000 99.23208 25 MET B N 1
ATOM 3598 C CA . MET B 1 38 ? 116.44500 112.24200 126.14800 1.000 97.82406 25 MET B CA 1
ATOM 3599 C C . MET B 1 38 ? 116.04500 111.61900 127.47600 1.000 99.17943 25 MET B C 1
ATOM 3600 O O . MET B 1 38 ? 115.80700 110.41100 127.55900 1.000 101.26419 25 MET B O 1
ATOM 3605 N N . TYR B 1 39 ? 115.98800 112.44600 128.51500 1.000 100.23377 26 TYR B N 1
ATOM 3606 C CA . TYR B 1 39 ? 115.58600 112.00800 129.84300 1.000 97.56231 26 TYR B CA 1
ATOM 3607 C C . TYR B 1 39 ? 114.45400 112.89600 130.32800 1.000 103.40236 26 TYR B C 1
ATOM 3608 O O . TYR B 1 39 ? 114.56800 114.12400 130.29400 1.000 112.32283 26 TYR B O 1
ATOM 3617 N N . VAL B 1 40 ? 113.36800 112.27600 130.77900 1.000 103.19123 27 VAL B N 1
ATOM 3618 C CA . VAL B 1 40 ? 112.19000 112.99300 131.25200 1.000 102.54300 27 VAL B CA 1
ATOM 3619 C C . VAL B 1 40 ? 111.90700 112.56100 132.68200 1.000 107.72934 27 VAL B C 1
ATOM 3620 O O . VAL B 1 40 ? 111.78000 111.36300 132.95900 1.000 112.69698 27 VAL B O 1
ATOM 3624 N N . CYS B 1 41 ? 111.80700 113.53300 133.58500 1.000 108.78578 28 CYS B N 1
ATOM 3625 C CA . CYS B 1 41 ? 111.44000 113.23200 134.96100 1.000 115.06717 28 CYS B CA 1
ATOM 3626 C C . CYS B 1 41 ? 110.01400 112.70600 135.00600 1.000 113.47134 28 CYS B C 1
ATOM 3627 O O . CYS B 1 41 ? 109.07700 113.38700 134.57800 1.000 115.87605 28 CYS B O 1
ATOM 3630 N N . GLY B 1 42 ? 109.85200 111.49200 135.52400 1.000 113.64578 29 GLY B N 1
ATOM 3631 C CA . GLY B 1 42 ? 108.56000 110.85700 135.54900 1.000 113.75113 29 GLY B CA 1
ATOM 3632 C C . GLY B 1 42 ? 107.69200 111.37000 136.67300 1.000 116.05611 29 GLY B C 1
ATOM 3633 O O . GLY B 1 42 ? 108.09100 112.21300 137.48700 1.000 119.01674 29 GLY B O 1
ATOM 3634 N N . PRO B 1 43 ? 106.47100 110.85200 136.73000 1.000 112.82403 30 PRO B N 1
ATOM 3635 C CA . PRO B 1 43 ? 105.52000 111.30400 137.74500 1.000 120.45745 30 PRO B CA 1
ATOM 3636 C C . PRO B 1 43 ? 105.69800 110.56000 139.06000 1.000 128.97296 30 PRO B C 1
ATOM 3637 O O . PRO B 1 43 ? 106.23000 109.45000 139.11900 1.000 130.88448 30 PRO B O 1
ATOM 3641 N N . THR B 1 44 ? 105.23600 111.20300 140.12800 1.000 132.72461 31 THR B N 1
ATOM 3642 C CA . THR B 1 44 ? 105.16800 110.56600 141.43800 1.000 136.31923 31 THR B CA 1
ATOM 3643 C C . THR B 1 44 ? 103.88300 109.75200 141.49900 1.000 137.04703 31 THR B C 1
ATOM 3644 O O . THR B 1 44 ? 102.78500 110.31600 141.53800 1.000 138.17991 31 THR B O 1
ATOM 3648 N N . VAL B 1 45 ? 104.01400 108.42800 141.50500 1.000 133.61628 32 VAL B N 1
ATOM 3649 C CA . VAL B 1 45 ? 102.85700 107.55200 141.36900 1.000 131.37829 32 VAL B CA 1
ATOM 3650 C C . VAL B 1 45 ? 102.21300 107.30700 142.72500 1.000 136.10014 32 VAL B C 1
ATOM 3651 O O . VAL B 1 45 ? 102.49200 106.30300 143.39000 1.000 140.37672 32 VAL B O 1
ATOM 3655 N N . TYR B 1 46 ? 101.34300 108.22300 143.14000 1.000 135.66457 33 TYR B N 1
ATOM 3656 C CA . TYR B 1 46 ? 100.50800 108.00900 144.31200 1.000 137.14166 33 TYR B CA 1
ATOM 3657 C C . TYR B 1 46 ? 99.05500 108.39100 144.09200 1.000 138.63271 33 TYR B C 1
ATOM 3658 O O . TYR B 1 46 ? 98.22900 108.09600 144.96100 1.000 141.99243 33 TYR B O 1
ATOM 3667 N N . ASP B 1 47 ? 98.71400 109.03800 142.98100 1.000 136.28424 34 ASP B N 1
ATOM 3668 C CA . ASP B 1 47 ? 97.34700 109.44700 142.70200 1.000 134.94064 34 ASP B CA 1
ATOM 3669 C C . ASP B 1 47 ? 97.15900 109.48800 141.19200 1.000 132.54362 34 ASP B C 1
ATOM 3670 O O . ASP B 1 47 ? 98.11700 109.36600 140.42400 1.000 129.63029 34 ASP B O 1
ATOM 3675 N N . TYR B 1 48 ? 95.90900 109.65900 140.77200 1.000 129.89266 35 TYR B N 1
ATOM 3676 C CA . TYR B 1 48 ? 95.59500 109.64600 139.35100 1.000 119.51078 35 TYR B CA 1
ATOM 3677 C C . TYR B 1 48 ? 96.24400 110.84000 138.65300 1.000 119.40297 35 TYR B C 1
ATOM 3678 O O . TYR B 1 48 ? 96.27000 111.94400 139.20500 1.000 124.65322 35 TYR B O 1
ATOM 3687 N N . PRO B 1 49 ? 96.78400 110.64700 137.45300 1.000 114.56048 36 PRO B N 1
ATOM 3688 C CA . PRO B 1 49 ? 97.41000 111.76400 136.73800 1.000 115.20169 36 PRO B CA 1
ATOM 3689 C C . PRO B 1 49 ? 96.39800 112.84000 136.37800 1.000 117.38086 36 PRO B C 1
ATOM 3690 O O . PRO B 1 49 ? 95.23300 112.56200 136.08700 1.000 121.90573 36 PRO B O 1
ATOM 3694 N N . HIS B 1 50 ? 96.86300 114.08500 136.39200 1.000 113.57648 37 HIS B N 1
ATOM 3695 C CA . HIS B 1 50 ? 96.04500 115.24000 136.06400 1.000 113.56152 37 HIS B CA 1
ATOM 3696 C C . HIS B 1 50 ? 96.50300 115.83400 134.73300 1.000 113.51858 37 HIS B C 1
ATOM 3697 O O . HIS B 1 50 ? 97.36200 115.27900 134.04100 1.000 114.12328 37 HIS B O 1
ATOM 3704 N N . LEU B 1 51 ? 95.91700 116.97800 134.37000 1.000 114.91451 38 LEU B N 1
ATOM 3705 C CA . LEU B 1 51 ? 96.16800 117.56100 133.05800 1.000 110.29829 38 LEU B CA 1
ATOM 3706 C C . LEU B 1 51 ? 97.58700 118.09700 132.91100 1.000 109.79202 38 LEU B C 1
ATOM 3707 O O . LEU B 1 51 ? 98.07500 118.20600 131.78300 1.000 113.88643 38 LEU B O 1
ATOM 3712 N N . GLY B 1 52 ? 98.26000 118.43500 134.01100 1.000 106.68570 39 GLY B N 1
ATOM 3713 C CA . GLY B 1 52 ? 99.63900 118.88700 133.90200 1.000 105.31084 39 GLY B CA 1
ATOM 3714 C C . GLY B 1 52 ? 100.56700 117.79800 133.39900 1.000 104.68129 39 GLY B C 1
ATOM 3715 O O . GLY B 1 52 ? 101.41300 118.03900 132.52900 1.000 105.79845 39 GLY B O 1
ATOM 3716 N N . HIS B 1 53 ? 100.41500 116.58300 133.92900 1.000 104.98132 40 HIS B N 1
ATOM 3717 C CA . HIS B 1 53 ? 101.19500 115.45600 133.43200 1.000 105.98453 40 HIS B CA 1
ATOM 3718 C C . HIS B 1 53 ? 100.88500 115.18800 131.96800 1.000 104.13023 40 HIS B C 1
ATOM 3719 O O . HIS B 1 53 ? 101.79300 114.92200 131.17200 1.000 107.07958 40 HIS B O 1
ATOM 3726 N N . ALA B 1 54 ? 99.60600 115.25900 131.59500 1.000 102.58438 41 ALA B N 1
ATOM 3727 C CA . ALA B 1 54 ? 99.23500 115.05300 130.20100 1.000 99.25984 41 ALA B CA 1
ATOM 3728 C C . ALA B 1 54 ? 99.89400 116.08700 129.30300 1.000 96.91946 41 ALA B C 1
ATOM 3729 O O . ALA B 1 54 ? 100.45100 115.74200 128.25800 1.000 99.36030 41 ALA B O 1
ATOM 3731 N N . ARG B 1 55 ? 99.87700 117.35600 129.71200 1.000 96.02472 42 ARG B N 1
ATOM 3732 C CA . ARG B 1 55 ? 100.48400 118.40700 128.90400 1.000 95.62111 42 ARG B CA 1
ATOM 3733 C C . ARG B 1 55 ? 101.98100 118.18000 128.74900 1.000 98.09131 42 ARG B C 1
ATOM 3734 O O . ARG B 1 55 ? 102.51400 118.21100 127.63100 1.000 102.25680 42 ARG B O 1
ATOM 3742 N N . THR B 1 56 ? 102.66900 117.90500 129.86000 1.000 97.91454 43 THR B N 1
ATOM 3743 C CA . THR B 1 56 ? 104.11600 117.72400 129.81000 1.000 97.01475 43 THR B CA 1
ATOM 3744 C C . THR B 1 56 ? 104.49100 116.53500 128.93400 1.000 98.21644 43 THR B C 1
ATOM 3745 O O . THR B 1 56 ? 105.35100 116.64200 128.04800 1.000 100.02615 43 THR B O 1
ATOM 3749 N N . TYR B 1 57 ? 103.83400 115.39600 129.14700 1.000 98.86542 44 TYR B N 1
ATOM 3750 C CA . TYR B 1 57 ? 104.23200 114.18800 128.44200 1.000 95.27542 44 TYR B CA 1
ATOM 3751 C C . TYR B 1 57 ? 103.77300 114.19100 126.99200 1.000 96.59189 44 TYR B C 1
ATOM 3752 O O . TYR B 1 57 ? 104.45900 113.62400 126.14200 1.000 97.76296 44 TYR B O 1
ATOM 3761 N N . ILE B 1 58 ? 102.65900 114.85100 126.67200 1.000 95.35361 45 ILE B N 1
ATOM 3762 C CA . ILE B 1 58 ? 102.27600 115.00000 125.27400 1.000 90.72722 45 ILE B CA 1
ATOM 3763 C C . ILE B 1 58 ? 103.25100 115.92000 124.55200 1.000 92.17940 45 ILE B C 1
ATOM 3764 O O . ILE B 1 58 ? 103.63800 115.65500 123.40800 1.000 98.28520 45 ILE B O 1
ATOM 3769 N N . ALA B 1 59 ? 103.68300 117.00300 125.20800 1.000 90.16803 46 ALA B N 1
ATOM 3770 C CA . ALA B 1 59 ? 104.67100 117.87900 124.58900 1.000 90.03447 46 ALA B CA 1
ATOM 3771 C C . ALA B 1 59 ? 105.97600 117.13900 124.32700 1.000 93.21531 46 ALA B C 1
ATOM 3772 O O . ALA B 1 59 ? 106.55600 117.24800 123.23800 1.000 94.55580 46 ALA B O 1
ATOM 3774 N N . PHE B 1 60 ? 106.44300 116.35400 125.30000 1.000 93.93866 47 PHE B N 1
ATOM 3775 C CA . PHE B 1 60 ? 107.69500 115.63400 125.09200 1.000 92.95933 47 PHE B CA 1
ATOM 3776 C C . PHE B 1 60 ? 107.53300 114.48300 124.10600 1.000 95.56363 47 PHE B C 1
ATOM 3777 O O . PHE B 1 60 ? 108.48300 114.14900 123.39000 1.000 101.15132 47 PHE B O 1
ATOM 3785 N N . ASP B 1 61 ? 106.34400 113.88300 124.02900 1.000 93.07481 48 ASP B N 1
ATOM 3786 C CA . ASP B 1 61 ? 106.09300 112.87200 123.01000 1.000 91.64177 48 ASP B CA 1
ATOM 3787 C C . ASP B 1 61 ? 106.12400 113.48000 121.61600 1.000 92.37276 48 ASP B C 1
ATOM 3788 O O . ASP B 1 61 ? 106.64500 112.87100 120.67900 1.000 95.19524 48 ASP B O 1
ATOM 3793 N N . VAL B 1 62 ? 105.56600 114.68100 121.45900 1.000 93.38480 49 VAL B N 1
ATOM 3794 C CA . VAL B 1 62 ? 105.63000 115.35800 120.16800 1.000 91.46479 49 VAL B CA 1
ATOM 3795 C C . VAL B 1 62 ? 107.07000 115.72300 119.82800 1.000 90.29134 49 VAL B C 1
ATOM 3796 O O . VAL B 1 62 ? 107.49500 115.61700 118.67100 1.000 93.57539 49 VAL B O 1
ATOM 3800 N N . ILE B 1 63 ? 107.84700 116.14300 120.82900 1.000 86.71201 50 ILE B N 1
ATOM 3801 C CA . ILE B 1 63 ? 109.26100 116.42700 120.59100 1.000 85.63996 50 ILE B CA 1
ATOM 3802 C C . ILE B 1 63 ? 109.98500 115.17200 120.11900 1.000 90.01853 50 ILE B C 1
ATOM 3803 O O . ILE B 1 63 ? 110.77000 115.21300 119.16400 1.000 93.51431 50 ILE B O 1
ATOM 3808 N N . ARG B 1 64 ? 109.72900 114.03800 120.77500 1.000 91.33511 51 ARG B N 1
ATOM 3809 C CA . ARG B 1 64 ? 110.36700 112.78700 120.37600 1.000 90.29660 51 ARG B CA 1
ATOM 3810 C C . ARG B 1 64 ? 109.93600 112.36500 118.97700 1.000 92.97742 51 ARG B C 1
ATOM 3811 O O . ARG B 1 64 ? 110.75800 111.89500 118.18100 1.000 95.09647 51 ARG B O 1
ATOM 3819 N N . ARG B 1 65 ? 108.64900 112.51900 118.66200 1.000 90.80115 52 ARG B N 1
ATOM 3820 C CA . ARG B 1 65 ? 108.15700 112.15800 117.33700 1.000 88.12325 52 ARG B CA 1
ATOM 3821 C C . ARG B 1 65 ? 108.80300 113.01500 116.25900 1.000 88.31049 52 ARG B C 1
ATOM 3822 O O . ARG B 1 65 ? 109.16900 112.50700 115.19400 1.000 94.02633 52 ARG B O 1
ATOM 3830 N N . TYR B 1 66 ? 108.95400 114.31500 116.51400 1.000 85.62166 53 TYR B N 1
ATOM 3831 C CA . TYR B 1 66 ? 109.60200 115.17500 115.53000 1.000 87.87422 53 TYR B CA 1
ATOM 3832 C C . TYR B 1 66 ? 111.08200 114.84200 115.39100 1.000 92.36388 53 TYR B C 1
ATOM 3833 O O . TYR B 1 66 ? 111.62200 114.85600 114.27900 1.000 98.97631 53 TYR B O 1
ATOM 3842 N N . LEU B 1 67 ? 111.75700 114.55100 116.50500 1.000 89.23713 54 LEU B N 1
ATOM 3843 C CA . LEU B 1 67 ? 113.17100 114.19800 116.43100 1.000 87.78279 54 LEU B CA 1
ATOM 3844 C C . LEU B 1 67 ? 113.37800 112.90900 115.64700 1.000 89.80808 54 LEU B C 1
ATOM 3845 O O . LEU B 1 67 ? 114.32100 112.80300 114.85500 1.000 90.70660 54 LEU B O 1
ATOM 3850 N N . GLU B 1 68 ? 112.50900 111.91900 115.85200 1.000 90.02210 55 GLU B N 1
ATOM 3851 C CA . GLU B 1 68 ? 112.59700 110.69400 115.06600 1.000 89.87981 55 GLU B CA 1
ATOM 3852 C C . GLU B 1 68 ? 112.21200 110.93500 113.61300 1.000 94.54555 55 GLU B C 1
ATOM 3853 O O . GLU B 1 68 ? 112.73100 110.26400 112.71400 1.000 97.24154 55 GLU B O 1
ATOM 3859 N N . HIS B 1 69 ? 111.30900 111.88400 113.36500 1.000 93.90230 56 HIS B N 1
ATOM 3860 C CA . HIS B 1 69 ? 110.91300 112.20400 112.00000 1.000 87.91678 56 HIS B CA 1
ATOM 3861 C C . HIS B 1 69 ? 112.05100 112.84800 111.22100 1.000 90.79582 56 HIS B C 1
ATOM 3862 O O . HIS B 1 69 ? 112.09500 112.74400 109.99100 1.000 97.24506 56 HIS B O 1
ATOM 3869 N N . LYS B 1 70 ? 112.97600 113.50700 111.91200 1.000 89.73408 57 LYS B N 1
ATOM 3870 C CA . LYS B 1 70 ? 114.11200 114.15500 111.27600 1.000 91.60350 57 LYS B CA 1
ATOM 3871 C C . LYS B 1 70 ? 115.27600 113.20600 111.03100 1.000 95.74673 57 LYS B C 1
ATOM 3872 O O . LYS B 1 70 ? 116.30900 113.63900 110.51100 1.000 101.45296 57 LYS B O 1
ATOM 3878 N N . GLY B 1 71 ? 115.14100 111.93300 111.39600 1.000 93.85953 58 GLY B N 1
ATOM 3879 C CA . GLY B 1 71 ? 116.17900 110.94800 111.17100 1.000 93.72883 58 GLY B CA 1
ATOM 3880 C C . GLY B 1 71 ? 116.99000 110.57300 112.39000 1.000 94.83538 58 GLY B C 1
ATOM 3881 O O . GLY B 1 71 ? 117.86100 109.70200 112.28400 1.000 100.19694 58 GLY B O 1
ATOM 3882 N N . TYR B 1 72 ? 116.74700 111.19500 113.53900 1.000 91.35300 59 TYR B N 1
ATOM 3883 C CA . TYR B 1 72 ? 117.46500 110.83700 114.75100 1.000 89.14244 59 TYR B CA 1
ATOM 3884 C C . TYR B 1 72 ? 116.90300 109.55700 115.35400 1.000 92.98177 59 TYR B C 1
ATOM 3885 O O . TYR B 1 72 ? 115.71000 109.26200 115.24200 1.000 96.80929 59 TYR B O 1
ATOM 3894 N N . THR B 1 73 ? 117.78100 108.79100 115.99300 1.000 93.76395 60 THR B N 1
ATOM 3895 C CA . THR B 1 73 ? 117.37000 107.67800 116.83700 1.000 92.46081 60 THR B CA 1
ATOM 3896 C C . THR B 1 73 ? 117.30500 108.18400 118.27100 1.000 95.27084 60 THR B C 1
ATOM 3897 O O . THR B 1 73 ? 118.32600 108.58800 118.83500 1.000 99.80332 60 THR B O 1
ATOM 3901 N N . VAL B 1 74 ? 116.11200 108.17900 118.85400 1.000 93.88041 61 VAL B N 1
ATOM 3902 C CA . VAL B 1 74 ? 115.87800 108.79900 120.15200 1.000 94.00657 61 VAL B CA 1
ATOM 3903 C C . VAL B 1 74 ? 115.75600 107.70200 121.19700 1.000 96.50130 61 VAL B C 1
ATOM 3904 O O . VAL B 1 74 ? 114.87000 106.84300 121.11300 1.000 100.70087 61 VAL B O 1
ATOM 3908 N N . LEU B 1 75 ? 116.65200 107.73200 122.17700 1.000 96.38854 62 LEU B N 1
ATOM 3909 C CA . LEU B 1 75 ? 116.58300 106.86400 123.34900 1.000 93.60668 62 LEU B CA 1
ATOM 3910 C C . LEU B 1 75 ? 116.03200 107.70800 124.49100 1.000 96.98597 62 LEU B C 1
ATOM 3911 O O . LEU B 1 75 ? 116.73600 108.55600 125.04300 1.000 100.78953 62 LEU B O 1
ATOM 3916 N N . MET B 1 76 ? 114.76700 107.49000 124.83400 1.000 96.56156 63 MET B N 1
ATOM 3917 C CA . MET B 1 76 ? 114.08900 108.27200 125.85700 1.000 96.82697 63 MET B CA 1
ATOM 3918 C C . MET B 1 76 ? 113.93400 107.43700 127.11800 1.000 99.68835 63 MET B C 1
ATOM 3919 O O . MET B 1 76 ? 113.43600 106.30800 127.06500 1.000 103.71878 63 MET B O 1
ATOM 3924 N N . VAL B 1 77 ? 114.36500 107.99600 128.24400 1.000 98.77580 64 VAL B N 1
ATOM 3925 C CA . VAL B 1 77 ? 114.28300 107.33900 129.54300 1.000 98.47797 64 VAL B CA 1
ATOM 3926 C C . VAL B 1 77 ? 113.40800 108.19100 130.44900 1.000 104.29926 64 VAL B C 1
ATOM 3927 O O . VAL B 1 77 ? 113.69100 109.37800 130.65800 1.000 108.71677 64 VAL B O 1
ATOM 3931 N N . MET B 1 78 ? 112.35100 107.58900 130.98500 1.000 101.80813 65 MET B N 1
ATOM 3932 C CA . MET B 1 78 ? 111.47100 108.23800 131.94800 1.000 100.80886 65 MET B CA 1
ATOM 3933 C C . MET B 1 78 ? 111.50900 107.43700 133.23800 1.000 105.10425 65 MET B C 1
ATOM 3934 O O . MET B 1 78 ? 111.18500 106.24500 133.23900 1.000 111.72249 65 MET B O 1
ATOM 3939 N N . ASN B 1 79 ? 111.89700 108.08500 134.32700 1.000 107.49886 66 ASN B N 1
ATOM 3940 C CA . ASN B 1 79 ? 112.05200 107.39500 135.59500 1.000 112.92656 66 ASN B CA 1
ATOM 3941 C C . ASN B 1 79 ? 110.72200 107.31000 136.33400 1.000 115.38476 66 ASN B C 1
ATOM 3942 O O . ASN B 1 79 ? 109.73900 107.96700 135.98500 1.000 119.22775 66 ASN B O 1
ATOM 3947 N N . PHE B 1 80 ? 110.70200 106.47900 137.37000 1.000 114.84771 67 PHE B N 1
ATOM 3948 C CA . PHE B 1 80 ? 109.54100 106.34500 138.23400 1.000 117.27966 67 PHE B CA 1
ATOM 3949 C C . PHE B 1 80 ? 109.99200 106.44200 139.68100 1.000 128.02898 67 PHE B C 1
ATOM 3950 O O . PHE B 1 80 ? 110.84100 105.66200 140.12300 1.000 133.44980 67 PHE B O 1
ATOM 3958 N N . THR B 1 81 ? 109.42800 107.40000 140.41200 1.000 131.47019 68 THR B N 1
ATOM 3959 C CA . THR B 1 81 ? 109.70000 107.53700 141.84100 1.000 136.17744 68 THR B CA 1
ATOM 3960 C C . THR B 1 81 ? 108.63200 106.73900 142.57400 1.000 138.28387 68 THR B C 1
ATOM 3961 O O . THR B 1 81 ? 107.59000 107.26700 142.96600 1.000 144.26265 68 THR B O 1
ATOM 3965 N N . ASP B 1 82 ? 108.88900 105.44300 142.75300 1.000 132.97111 69 ASP B N 1
ATOM 3966 C CA . ASP B 1 82 ? 107.89000 104.57900 143.36500 1.000 137.22124 69 ASP B CA 1
ATOM 3967 C C . ASP B 1 82 ? 107.90700 104.64300 144.88700 1.000 143.70559 69 ASP B C 1
ATOM 3968 O O . ASP B 1 82 ? 106.95900 104.17000 145.52400 1.000 147.73790 69 ASP B O 1
ATOM 3973 N N . ILE B 1 83 ? 108.95000 105.21400 145.48600 1.000 142.89317 70 ILE B N 1
ATOM 3974 C CA . ILE B 1 83 ? 109.01200 105.41900 146.92800 1.000 145.93618 70 ILE B CA 1
ATOM 3975 C C . ILE B 1 83 ? 109.22400 106.90500 147.18800 1.000 149.80143 70 ILE B C 1
ATOM 3976 O O . ILE B 1 83 ? 110.13600 107.51700 146.62200 1.000 146.62604 70 ILE B O 1
ATOM 3981 N N . ASP B 1 84 ? 108.35600 107.48800 148.01200 1.000 155.35082 71 ASP B N 1
ATOM 3982 C CA . ASP B 1 84 ? 108.41000 108.91100 148.31000 1.000 156.61919 71 ASP B CA 1
ATOM 3983 C C . ASP B 1 84 ? 107.63000 109.15900 149.59300 1.000 159.35092 71 ASP B C 1
ATOM 3984 O O . ASP B 1 84 ? 106.71100 108.41000 149.93200 1.000 160.00423 71 ASP B O 1
ATOM 3989 N N . ASP B 1 85 ? 108.00700 110.22900 150.30200 1.000 160.94025 72 ASP B N 1
ATOM 3990 C CA . ASP B 1 85 ? 107.32800 110.56200 151.55200 1.000 159.44138 72 ASP B CA 1
ATOM 3991 C C . ASP B 1 85 ? 105.85000 110.85500 151.31900 1.000 158.33165 72 ASP B C 1
ATOM 3992 O O . ASP B 1 85 ? 105.00500 110.52700 152.16200 1.000 158.43776 72 ASP B O 1
ATOM 3997 N N . LYS B 1 86 ? 105.52000 111.48400 150.18600 1.000 158.69306 73 LYS B N 1
ATOM 3998 C CA . LYS B 1 86 ? 104.11700 111.67500 149.83900 1.000 159.26488 73 LYS B CA 1
ATOM 3999 C C . LYS B 1 86 ? 103.43300 110.34600 149.54400 1.000 156.70898 73 LYS B C 1
ATOM 4000 O O . LYS B 1 86 ? 102.26000 110.15700 149.89400 1.000 157.31539 73 LYS B O 1
ATOM 4006 N N . ILE B 1 87 ? 104.14900 109.41100 148.91800 1.000 154.23815 74 ILE B N 1
ATOM 4007 C CA . ILE B 1 87 ? 103.59500 108.08000 148.69600 1.000 151.54998 74 ILE B CA 1
ATOM 4008 C C . ILE B 1 87 ? 103.36800 107.36700 150.02200 1.000 154.44713 74 ILE B C 1
ATOM 4009 O O . ILE B 1 87 ? 102.34800 106.69700 150.21100 1.000 156.44911 74 ILE B O 1
ATOM 4014 N N . ILE B 1 88 ? 104.31200 107.49100 150.95800 1.000 155.09287 75 ILE B N 1
ATOM 4015 C CA . ILE B 1 88 ? 104.12900 106.88500 152.27400 1.000 155.93705 75 ILE B CA 1
ATOM 4016 C C . ILE B 1 88 ? 102.93300 107.50800 152.98200 1.000 159.13298 75 ILE B C 1
ATOM 4017 O O . ILE B 1 88 ? 102.16300 106.81600 153.65800 1.000 160.43107 75 ILE B O 1
ATOM 4022 N N . LYS B 1 89 ? 102.75800 108.82400 152.83700 1.000 159.64259 76 LYS B N 1
ATOM 4023 C CA . LYS B 1 89 ? 101.61100 109.49400 153.44200 1.000 160.44397 76 LYS B CA 1
ATOM 4024 C C . LYS B 1 89 ? 100.30200 108.96300 152.87100 1.000 160.55324 76 LYS B C 1
ATOM 4025 O O . LYS B 1 89 ? 99.36200 108.65800 153.61500 1.000 161.59512 76 LYS B O 1
ATOM 4031 N N . ARG B 1 90 ? 100.22700 108.84200 151.54400 1.000 158.61453 77 ARG B N 1
ATOM 4032 C CA . ARG B 1 90 ? 99.01500 108.31800 150.92100 1.000 158.25027 77 ARG B CA 1
ATOM 4033 C C . ARG B 1 90 ? 98.76600 106.87300 151.33300 1.000 159.62327 77 ARG B C 1
ATOM 4034 O O . ARG B 1 90 ? 97.61800 106.46800 151.54800 1.000 160.81629 77 ARG B O 1
ATOM 4042 N N . ALA B 1 91 ? 99.83200 106.08000 151.44800 1.000 159.64473 78 ALA B N 1
ATOM 4043 C CA . ALA B 1 91 ? 99.68600 104.68900 151.85900 1.000 158.15409 78 ALA B CA 1
ATOM 4044 C C . ALA B 1 91 ? 99.17800 104.58300 153.29000 1.000 160.62927 78 ALA B C 1
ATOM 4045 O O . ALA B 1 91 ? 98.36000 103.70800 153.60000 1.000 161.72793 78 ALA B O 1
ATOM 4047 N N . ARG B 1 92 ? 99.66300 105.45200 154.18100 1.000 161.70165 79 ARG B N 1
ATOM 4048 C CA . ARG B 1 92 ? 99.15100 105.46500 155.54800 1.000 163.77599 79 ARG B CA 1
ATOM 4049 C C . ARG B 1 92 ? 97.69700 105.91600 155.58500 1.000 164.96496 79 ARG B C 1
ATOM 4050 O O . ARG B 1 92 ? 96.90500 105.40700 156.38600 1.000 164.88019 79 ARG B O 1
ATOM 4058 N N . GLU B 1 93 ? 97.33200 106.87800 154.73400 1.000 164.75193 80 GLU B N 1
ATOM 4059 C CA . GLU B 1 93 ? 95.94100 107.31900 154.68000 1.000 163.88328 80 GLU B CA 1
ATOM 4060 C C . GLU B 1 93 ? 95.02200 106.19800 154.21000 1.000 162.13425 80 GLU B C 1
ATOM 4061 O O . GLU B 1 93 ? 93.94900 105.98400 154.78500 1.000 161.90551 80 GLU B O 1
ATOM 4067 N N . THR B 1 94 ? 95.43100 105.46600 153.17600 1.000 162.60903 81 THR B N 1
ATOM 4068 C CA . THR B 1 94 ? 94.60600 104.41300 152.60000 1.000 163.93647 81 THR B CA 1
ATOM 4069 C C . THR B 1 94 ? 94.74500 103.07600 153.31600 1.000 163.18942 81 THR B C 1
ATOM 4070 O O . THR B 1 94 ? 94.00100 102.14400 152.99400 1.000 161.12724 81 THR B O 1
ATOM 4074 N N . GLY B 1 95 ? 95.66400 102.95700 154.27000 1.000 163.15116 82 GLY B N 1
ATOM 4075 C CA . GLY B 1 95 ? 95.88000 101.68300 154.93100 1.000 162.96596 82 GLY B CA 1
ATOM 4076 C C . GLY B 1 95 ? 96.44100 100.60900 154.02800 1.000 163.37921 82 GLY B C 1
ATOM 4077 O O . GLY B 1 95 ? 96.19500 99.42200 154.25900 1.000 162.80664 82 GLY B O 1
ATOM 4078 N N . GLU B 1 96 ? 97.18700 100.99700 152.99800 1.000 162.42600 83 GLU B N 1
ATOM 4079 C CA . GLU B 1 96 ? 97.75100 100.07500 152.02700 1.000 158.29656 83 GLU B CA 1
ATOM 4080 C C . GLU B 1 96 ? 99.27100 100.12800 152.09900 1.000 159.48403 83 GLU B C 1
ATOM 4081 O O . GLU B 1 96 ? 99.85700 101.11400 152.55200 1.000 159.91357 83 GLU B O 1
ATOM 4087 N N . ASP B 1 97 ? 99.90800 99.05000 151.65200 1.000 159.85587 84 ASP B N 1
ATOM 4088 C CA . ASP B 1 97 ? 101.36100 99.03000 151.59100 1.000 156.99379 84 ASP B CA 1
ATOM 4089 C C . ASP B 1 97 ? 101.84700 100.02800 150.54300 1.000 154.31734 84 ASP B C 1
ATOM 4090 O O . ASP B 1 97 ? 101.25200 100.13500 149.46600 1.000 154.41585 84 ASP B O 1
ATOM 4095 N N . PRO B 1 98 ? 102.91200 100.78200 150.83300 1.000 151.01788 85 PRO B N 1
ATOM 4096 C CA . PRO B 1 98 ? 103.38300 101.77900 149.85500 1.000 150.20064 85 PRO B CA 1
ATOM 4097 C C . PRO B 1 98 ? 103.76000 101.18500 148.51100 1.000 147.13178 85 PRO B C 1
ATOM 4098 O O . PRO B 1 98 ? 103.47200 101.78800 147.46900 1.000 147.09873 85 PRO B O 1
ATOM 4102 N N . LYS B 1 99 ? 104.38400 100.00600 148.50200 1.000 145.33334 86 LYS B N 1
ATOM 4103 C CA . LYS B 1 99 ? 104.82300 99.41900 147.24100 1.000 146.01839 86 LYS B CA 1
ATOM 4104 C C . LYS B 1 99 ? 103.63800 99.01500 146.37300 1.000 146.41568 86 LYS B C 1
ATOM 4105 O O . LYS B 1 99 ? 103.66100 99.21300 145.15300 1.000 145.04079 86 LYS B O 1
ATOM 4111 N N . GLU B 1 100 ? 102.59600 98.44500 146.98200 1.000 147.95176 87 GLU B N 1
ATOM 4112 C CA . GLU B 1 100 ? 101.43200 98.02400 146.20900 1.000 148.62024 87 GLU B CA 1
ATOM 4113 C C . GLU B 1 100 ? 100.69900 99.22000 145.61300 1.000 145.62244 87 GLU B C 1
ATOM 4114 O O . GLU B 1 100 ? 100.29000 99.18400 144.44700 1.000 145.66324 87 GLU B O 1
ATOM 4120 N N . LEU B 1 101 ? 100.52700 100.28800 146.39500 1.000 144.56188 88 LEU B N 1
ATOM 4121 C CA . LEU B 1 101 ? 99.91700 101.50200 145.86100 1.000 142.03074 88 LEU B CA 1
ATOM 4122 C C . LEU B 1 101 ? 100.76700 102.09500 144.74600 1.000 138.21553 88 LEU B C 1
ATOM 4123 O O . LEU B 1 101 ? 100.23600 102.54800 143.72200 1.000 137.14581 88 LEU B O 1
ATOM 4128 N N . ALA B 1 102 ? 102.09000 102.09500 144.92700 1.000 136.94722 89 ALA B N 1
ATOM 4129 C CA . ALA B 1 102 ? 102.98100 102.61500 143.89700 1.000 134.89294 89 ALA B CA 1
ATOM 4130 C C . ALA B 1 102 ? 102.84200 101.82500 142.60400 1.000 132.43035 89 ALA B C 1
ATOM 4131 O O . ALA B 1 102 ? 102.74900 102.40600 141.52000 1.000 130.39429 89 ALA B O 1
ATOM 4133 N N . GLU B 1 103 ? 102.81300 100.49500 142.70000 1.000 134.11295 90 GLU B N 1
ATOM 4134 C CA . GLU B 1 103 ? 102.67600 99.66400 141.50700 1.000 133.11614 90 GLU B CA 1
ATOM 4135 C C . GLU B 1 103 ? 101.31800 99.86300 140.84300 1.000 132.43966 90 GLU B C 1
ATOM 4136 O O . GLU B 1 103 ? 101.22300 99.92900 139.60800 1.000 132.75164 90 GLU B O 1
ATOM 4142 N N . ARG B 1 104 ? 100.25600 99.96700 141.64500 1.000 131.94203 91 ARG B N 1
ATOM 4143 C CA . ARG B 1 104 ? 98.92500 100.17300 141.08800 1.000 128.11456 91 ARG B CA 1
ATOM 4144 C C . ARG B 1 104 ? 98.84600 101.48800 140.32600 1.000 126.89603 91 ARG B C 1
ATOM 4145 O O . ARG B 1 104 ? 98.30300 101.54100 139.21600 1.000 127.89033 91 ARG B O 1
ATOM 4153 N N . PHE B 1 105 ? 99.40500 102.55800 140.89000 1.000 126.29533 92 PHE B N 1
ATOM 4154 C CA . PHE B 1 105 ? 99.37100 103.82600 140.17400 1.000 124.55606 92 PHE B CA 1
ATOM 4155 C C . PHE B 1 105 ? 100.37600 103.88200 139.03200 1.000 122.85426 92 PHE B C 1
ATOM 4156 O O . PHE B 1 105 ? 100.16500 104.64400 138.08600 1.000 123.00873 92 PHE B O 1
ATOM 4164 N N . ILE B 1 106 ? 101.42900 103.06200 139.06400 1.000 124.46491 93 ILE B N 1
ATOM 4165 C CA . ILE B 1 106 ? 102.27000 102.89000 137.88200 1.000 122.30442 93 ILE B CA 1
ATOM 4166 C C . ILE B 1 106 ? 101.44400 102.32300 136.74000 1.000 118.40646 93 ILE B C 1
ATOM 4167 O O . ILE B 1 106 ? 101.49600 102.80600 135.60200 1.000 115.07753 93 ILE B O 1
ATOM 4172 N N . LYS B 1 107 ? 100.66200 101.28500 137.03600 1.000 121.68694 94 LYS B N 1
ATOM 4173 C CA . LYS B 1 107 ? 99.80900 100.68200 136.01700 1.000 120.02690 94 LYS B CA 1
ATOM 4174 C C . LYS B 1 107 ? 98.76200 101.67400 135.52100 1.000 120.48128 94 LYS B C 1
ATOM 4175 O O . LYS B 1 107 ? 98.48600 101.75000 134.31600 1.000 120.06503 94 LYS B O 1
ATOM 4181 N N . ILE B 1 108 ? 98.18500 102.45700 136.43500 1.000 122.75385 95 ILE B N 1
ATOM 4182 C CA . ILE B 1 108 ? 97.19000 103.45700 136.04600 1.000 119.37158 95 ILE B CA 1
ATOM 4183 C C . ILE B 1 108 ? 97.81300 104.51500 135.13900 1.000 114.63428 95 ILE B C 1
ATOM 4184 O O . ILE B 1 108 ? 97.22100 104.91400 134.12800 1.000 114.56677 95 ILE B O 1
ATOM 4189 N N . PHE B 1 109 ? 99.01700 104.98300 135.48100 1.000 114.18846 96 PHE B N 1
ATOM 4190 C CA . PHE B 1 109 ? 99.68600 105.98400 134.65800 1.000 109.59990 96 PHE B CA 1
ATOM 4191 C C . PHE B 1 109 ? 100.03400 105.42800 133.28500 1.000 111.72660 96 PHE B C 1
ATOM 4192 O O . PHE B 1 109 ? 99.91500 106.13300 132.27500 1.000 113.01221 96 PHE B O 1
ATOM 4200 N N . LEU B 1 110 ? 100.47900 104.17200 133.22700 1.000 114.82750 97 LEU B N 1
ATOM 4201 C CA . LEU B 1 110 ? 100.77000 103.56300 131.93500 1.000 110.16441 97 LEU B CA 1
ATOM 4202 C C . LEU B 1 110 ? 99.51100 103.45000 131.08800 1.000 111.97677 97 LEU B C 1
ATOM 4203 O O . LEU B 1 110 ? 99.54300 103.71600 129.88200 1.000 112.29568 97 LEU B O 1
ATOM 4208 N N . GLU B 1 111 ? 98.38800 103.07300 131.70500 1.000 116.11526 98 GLU B N 1
ATOM 4209 C CA . GLU B 1 111 ? 97.13300 103.00700 130.96500 1.000 113.05925 98 GLU B CA 1
ATOM 4210 C C . GLU B 1 111 ? 96.72400 104.38200 130.45000 1.000 110.31220 98 GLU B C 1
ATOM 4211 O O . GLU B 1 111 ? 96.25800 104.51400 129.31200 1.000 109.92319 98 GLU B O 1
ATOM 4217 N N . ASP B 1 112 ? 96.89700 105.42000 131.27300 1.000 112.87456 99 ASP B N 1
ATOM 4218 C CA . ASP B 1 112 ? 96.52500 106.76800 130.85100 1.000 107.15559 99 ASP B CA 1
ATOM 4219 C C . ASP B 1 112 ? 97.39800 107.25700 129.70300 1.000 103.84790 99 ASP B C 1
ATOM 4220 O O . ASP B 1 112 ? 96.89800 107.88200 128.76000 1.000 103.14024 99 ASP B O 1
ATOM 4225 N N . MET B 1 113 ? 98.70300 106.99000 129.76300 1.000 107.05792 100 MET B N 1
ATOM 4226 C CA . MET B 1 113 ? 99.57900 107.40000 128.67100 1.000 104.73419 100 MET B CA 1
ATOM 4227 C C . MET B 1 113 ? 99.30700 106.60300 127.40400 1.000 106.46447 100 MET B C 1
ATOM 4228 O O . MET B 1 113 ? 99.42000 107.14300 126.29900 1.000 103.45063 100 MET B O 1
ATOM 4233 N N . GLU B 1 114 ? 98.94800 105.32400 127.53800 1.000 109.74864 101 GLU B N 1
ATOM 4234 C CA . GLU B 1 114 ? 98.57600 104.54300 126.36500 1.000 107.63635 101 GLU B CA 1
ATOM 4235 C C . GLU B 1 114 ? 97.29000 105.07000 125.74200 1.000 108.39010 101 GLU B C 1
ATOM 4236 O O . GLU B 1 114 ? 97.14800 105.08200 124.51400 1.000 108.54143 101 GLU B O 1
ATOM 4242 N N . ALA B 1 115 ? 96.34200 105.50800 126.57400 1.000 109.12201 102 ALA B N 1
ATOM 4243 C CA . ALA B 1 115 ? 95.10300 106.07400 126.05100 1.000 105.17595 102 ALA B CA 1
ATOM 4244 C C . ALA B 1 115 ? 95.36100 107.36100 125.27800 1.000 101.84876 102 ALA B C 1
ATOM 4245 O O . ALA B 1 115 ? 94.76000 107.58700 124.22200 1.000 101.68404 102 ALA B O 1
ATOM 4247 N N . LEU B 1 116 ? 96.25300 108.21200 125.78100 1.000 101.03665 103 LEU B N 1
ATOM 4248 C CA . LEU B 1 116 ? 96.56400 109.48800 125.14700 1.000 97.80404 103 LEU B CA 1
ATOM 4249 C C . LEU B 1 116 ? 97.47700 109.35200 123.93600 1.000 100.89516 103 LEU B C 1
ATOM 4250 O O . LEU B 1 116 ? 98.01700 110.36500 123.47900 1.000 101.94410 103 LEU B O 1
ATOM 4255 N N . LYS B 1 117 ? 97.67100 108.13700 123.42000 1.000 103.40540 104 LYS B N 1
ATOM 4256 C CA . LYS B 1 117 ? 98.48400 107.89600 122.22700 1.000 103.59664 104 LYS B CA 1
ATOM 4257 C C . LYS B 1 117 ? 99.91300 108.40200 122.39900 1.000 102.14638 104 LYS B C 1
ATOM 4258 O O . LYS B 1 117 ? 100.54800 108.84100 121.43800 1.000 106.19460 104 LYS B O 1
ATOM 4264 N N . VAL B 1 118 ? 100.42900 108.34000 123.62000 1.000 101.46660 105 VAL B N 1
ATOM 4265 C CA . VAL B 1 118 ? 101.80600 108.71900 123.90700 1.000 102.58463 105 VAL B CA 1
ATOM 4266 C C . VAL B 1 118 ? 102.68300 107.48300 123.77700 1.000 107.73779 105 VAL B C 1
ATOM 4267 O O . VAL B 1 118 ? 102.41000 106.45000 124.40100 1.000 111.47498 105 VAL B O 1
ATOM 4271 N N . LYS B 1 119 ? 103.72600 107.58000 122.96300 1.000 107.18329 106 LYS B N 1
ATOM 4272 C CA . LYS B 1 119 ? 104.62100 106.44700 122.77300 1.000 106.77152 106 LYS B CA 1
ATOM 4273 C C . LYS B 1 119 ? 105.34300 106.14000 124.07800 1.000 107.19573 106 LYS B C 1
ATOM 4274 O O . LYS B 1 119 ? 105.87300 107.05600 124.71700 1.000 110.27502 106 LYS B O 1
ATOM 4280 N N . PRO B 1 120 ? 105.38300 104.88300 124.50800 1.000 104.09226 107 PRO B N 1
ATOM 4281 C CA . PRO B 1 120 ? 106.05100 104.55900 125.77000 1.000 104.23302 107 PRO B CA 1
ATOM 4282 C C . PRO B 1 120 ? 107.54600 104.80800 125.68900 1.000 105.45857 107 PRO B C 1
ATOM 4283 O O . PRO B 1 120 ? 108.17000 104.66600 124.63500 1.000 106.81898 107 PRO B O 1
ATOM 4287 N N . ALA B 1 121 ? 108.11900 105.18900 126.82600 1.000 105.51920 108 ALA B N 1
ATOM 4288 C CA . ALA B 1 121 ? 109.55200 105.41000 126.89200 1.000 103.47617 108 ALA B CA 1
ATOM 4289 C C . ALA B 1 121 ? 110.29500 104.08600 126.76500 1.000 104.04020 108 ALA B C 1
ATOM 4290 O O . ALA B 1 121 ? 109.75500 103.00800 127.02800 1.000 106.59596 108 ALA B O 1
ATOM 4292 N N . ASP B 1 122 ? 111.55600 104.17800 126.34600 1.000 103.27792 109 ASP B N 1
ATOM 4293 C CA . ASP B 1 122 ? 112.34500 102.97400 126.11700 1.000 98.97371 109 ASP B CA 1
ATOM 4294 C C . ASP B 1 122 ? 112.65500 102.26100 127.42600 1.000 97.92955 109 ASP B C 1
ATOM 4295 O O . ASP B 1 122 ? 112.53900 101.03500 127.51800 1.000 105.59193 109 ASP B O 1
ATOM 4300 N N . ILE B 1 123 ? 113.04600 103.01100 128.45100 1.000 92.34115 110 ILE B N 1
ATOM 4301 C CA . ILE B 1 123 ? 113.38600 102.45600 129.75400 1.000 93.74898 110 ILE B CA 1
ATOM 4302 C C . ILE B 1 123 ? 112.57000 103.17600 130.81700 1.000 99.86931 110 ILE B C 1
ATOM 4303 O O . ILE B 1 123 ? 112.38900 104.39600 130.75200 1.000 102.86127 110 ILE B O 1
ATOM 4308 N N . TYR B 1 124 ? 112.07800 102.41600 131.79800 1.000 101.68395 111 TYR B N 1
ATOM 4309 C CA . TYR B 1 124 ? 111.32000 102.95100 132.92700 1.000 103.69738 111 TYR B CA 1
ATOM 4310 C C . TYR B 1 124 ? 111.99600 102.50400 134.21700 1.000 110.43904 111 TYR B C 1
ATOM 4311 O O . TYR B 1 124 ? 111.51100 101.58900 134.89900 1.000 121.25791 111 TYR B O 1
ATOM 4320 N N . PRO B 1 125 ? 113.11400 103.12200 134.58600 1.000 104.27866 112 PRO B N 1
ATOM 4321 C CA . PRO B 1 125 ? 113.80000 102.72000 135.81600 1.000 109.96034 112 PRO B CA 1
ATOM 4322 C C . PRO B 1 125 ? 112.99100 103.07400 137.05200 1.000 115.75862 112 PRO B C 1
ATOM 4323 O O . PRO B 1 125 ? 112.24300 104.05400 137.07900 1.000 117.10520 112 PRO B O 1
ATOM 4327 N N . ARG B 1 126 ? 113.15100 102.25600 138.08800 1.000 116.77644 113 ARG B N 1
ATOM 4328 C CA . ARG B 1 126 ? 112.44300 102.42200 139.34600 1.000 121.03834 113 ARG B CA 1
ATOM 4329 C C . ARG B 1 126 ? 113.44100 102.67100 140.46800 1.000 126.43909 113 ARG B C 1
ATOM 4330 O O . ARG B 1 126 ? 114.57900 102.19400 140.42400 1.000 129.36470 113 ARG B O 1
ATOM 4338 N N . VAL B 1 127 ? 113.01000 103.43300 141.47600 1.000 127.36692 114 VAL B N 1
ATOM 4339 C CA . VAL B 1 127 ? 113.89400 103.73900 142.59600 1.000 128.94685 114 VAL B CA 1
ATOM 4340 C C . VAL B 1 127 ? 114.17900 102.48700 143.41400 1.000 132.51281 114 VAL B C 1
ATOM 4341 O O . VAL B 1 127 ? 115.31600 102.25500 143.84100 1.000 138.21406 114 VAL B O 1
ATOM 4345 N N . THR B 1 128 ? 113.15900 101.65700 143.64400 1.000 130.41623 115 THR B N 1
ATOM 4346 C CA . THR B 1 128 ? 113.35600 100.45000 144.43800 1.000 133.91982 115 THR B CA 1
ATOM 4347 C C . THR B 1 128 ? 114.25700 99.43600 143.74500 1.000 134.71466 115 THR B C 1
ATOM 4348 O O . THR B 1 128 ? 114.76500 98.52600 144.40800 1.000 138.83132 115 THR B O 1
ATOM 4352 N N . ASP B 1 129 ? 114.46200 99.56500 142.43800 1.000 131.90874 116 ASP B N 1
ATOM 4353 C CA . ASP B 1 129 ? 115.33800 98.66900 141.69600 1.000 133.50524 116 ASP B CA 1
ATOM 4354 C C . ASP B 1 129 ? 116.74500 99.22200 141.51400 1.000 132.83179 116 ASP B C 1
ATOM 4355 O O . ASP B 1 129 ? 117.57400 98.56300 140.87800 1.000 134.81825 116 ASP B O 1
ATOM 4360 N N . HIS B 1 130 ? 117.03800 100.40700 142.04600 1.000 129.06736 117 HIS B N 1
ATOM 4361 C CA . HIS B 1 130 ? 118.34300 101.03600 141.86300 1.000 127.99707 117 HIS B CA 1
ATOM 4362 C C . HIS B 1 130 ? 118.86300 101.58900 143.18000 1.000 134.11840 117 HIS B C 1
ATOM 4363 O O . HIS B 1 130 ? 119.50600 102.64300 143.21900 1.000 139.57462 117 HIS B O 1
ATOM 4370 N N . ILE B 1 131 ? 118.59700 100.88300 144.28000 1.000 135.91817 118 ILE B N 1
ATOM 4371 C CA . ILE B 1 131 ? 119.06100 101.34500 145.58400 1.000 140.86770 118 ILE B CA 1
ATOM 4372 C C . ILE B 1 131 ? 120.58200 101.27900 145.67000 1.000 145.42531 118 ILE B C 1
ATOM 4373 O O . ILE B 1 131 ? 121.23000 102.21400 146.15600 1.000 146.64709 118 ILE B O 1
ATOM 4378 N N . ASP B 1 132 ? 121.17600 100.18200 145.19200 1.000 145.84538 119 ASP B N 1
ATOM 4379 C CA . ASP B 1 132 ? 122.62300 100.01600 145.29800 1.000 146.65696 119 ASP B CA 1
ATOM 4380 C C . ASP B 1 132 ? 123.36900 101.05100 144.46600 1.000 146.83513 119 ASP B C 1
ATOM 4381 O O . ASP B 1 132 ? 124.41100 101.56100 144.89200 1.000 150.41776 119 ASP B O 1
ATOM 4386 N N . ASP B 1 133 ? 122.85900 101.37100 143.27600 1.000 143.66084 120 ASP B N 1
ATOM 4387 C CA . ASP B 1 133 ? 123.48500 102.41100 142.46500 1.000 145.74044 120 ASP B CA 1
ATOM 4388 C C . ASP B 1 133 ? 123.40500 103.77100 143.14900 1.000 149.71577 120 ASP B C 1
ATOM 4389 O O . ASP B 1 133 ? 124.36000 104.55400 143.09800 1.000 153.98577 120 ASP B O 1
ATOM 4394 N N . ILE B 1 134 ? 122.27300 104.07100 143.78600 1.000 148.71541 121 ILE B N 1
ATOM 4395 C CA . ILE B 1 134 ? 122.14800 105.32000 144.53300 1.000 149.60295 121 ILE B CA 1
ATOM 4396 C C . ILE B 1 134 ? 123.14800 105.35700 145.68200 1.000 153.79444 121 ILE B C 1
ATOM 4397 O O . ILE B 1 134 ? 123.77900 106.39000 145.94300 1.000 156.91769 121 ILE B O 1
ATOM 4402 N N . ILE B 1 135 ? 123.30400 104.23700 146.39100 1.000 151.44905 122 ILE B N 1
ATOM 4403 C CA . ILE B 1 135 ? 124.26400 104.17900 147.49200 1.000 153.02679 122 ILE B CA 1
ATOM 4404 C C . ILE B 1 135 ? 125.68100 104.39000 146.97600 1.000 156.45377 122 ILE B C 1
ATOM 4405 O O . ILE B 1 135 ? 126.48400 105.10100 147.59300 1.000 159.66211 122 ILE B O 1
ATOM 4410 N N . GLU B 1 136 ? 126.01100 103.77700 145.83800 1.000 155.25390 123 GLU B N 1
ATOM 4411 C CA . GLU B 1 136 ? 127.32800 103.97200 145.24000 1.000 157.30155 123 GLU B CA 1
ATOM 4412 C C . GLU B 1 136 ? 127.54500 105.42700 144.84300 1.000 159.99661 123 GLU B C 1
ATOM 4413 O O . GLU B 1 136 ? 128.63600 105.97700 145.03800 1.000 164.29417 123 GLU B O 1
ATOM 4419 N N . PHE B 1 137 ? 126.51400 106.06900 144.29100 1.000 157.05666 124 PHE B N 1
ATOM 4420 C CA . PHE B 1 137 ? 126.63100 107.47300 143.91000 1.000 158.59596 124 PHE B CA 1
ATOM 4421 C C . PHE B 1 137 ? 126.85000 108.35700 145.13200 1.000 161.20476 124 PHE B C 1
ATOM 4422 O O . PHE B 1 137 ? 127.68300 109.27200 145.10500 1.000 164.25316 124 PHE B O 1
ATOM 4430 N N . ILE B 1 138 ? 126.11500 108.09400 146.21400 1.000 159.18494 125 ILE B N 1
ATOM 4431 C CA . ILE B 1 138 ? 126.28800 108.87400 147.43400 1.000 159.83679 125 ILE B CA 1
ATOM 4432 C C . ILE B 1 138 ? 127.67500 108.65500 148.02000 1.000 163.02492 125 ILE B C 1
ATOM 4433 O O . ILE B 1 138 ? 128.30600 109.60100 148.50400 1.000 166.91754 125 ILE B O 1
ATOM 4438 N N . GLY B 1 139 ? 128.17900 107.42000 147.98300 1.000 163.02495 126 GLY B N 1
ATOM 4439 C CA . GLY B 1 139 ? 129.53300 107.17400 148.45100 1.000 165.47864 126 GLY B CA 1
ATOM 4440 C C . GLY B 1 139 ? 130.57300 107.89700 147.61800 1.000 167.96779 126 GLY B C 1
ATOM 4441 O O . GLY B 1 139 ? 131.55000 108.42700 148.15100 1.000 172.56011 126 GLY B O 1
ATOM 4442 N N . LYS B 1 140 ? 130.37700 107.92600 146.29900 1.000 165.98919 127 LYS B N 1
ATOM 4443 C CA . LYS B 1 140 ? 131.29600 108.65000 145.42900 1.000 167.80470 127 LYS B CA 1
ATOM 4444 C C . LYS B 1 140 ? 131.25400 110.14700 145.71300 1.000 170.55890 127 LYS B C 1
ATOM 4445 O O . LYS B 1 140 ? 132.28300 110.82900 145.64700 1.000 173.78949 127 LYS B O 1
ATOM 4451 N N . LEU B 1 141 ? 130.06800 110.67700 146.02200 1.000 168.46772 128 LEU B N 1
ATOM 4452 C CA . LEU B 1 141 ? 129.96700 112.08000 146.41400 1.000 168.33452 128 LEU B CA 1
ATOM 4453 C C . LEU B 1 141 ? 130.68500 112.33800 147.73400 1.000 171.80833 128 LEU B C 1
ATOM 4454 O O . LEU B 1 141 ? 131.36500 113.35900 147.88900 1.000 173.76451 128 LEU B O 1
ATOM 4459 N N . LYS B 1 142 ? 130.54500 111.42200 148.69500 1.000 172.25415 129 LYS B N 1
ATOM 4460 C CA . LYS B 1 142 ? 131.15600 111.61800 150.00700 1.000 172.35086 129 LYS B CA 1
ATOM 4461 C C . LYS B 1 142 ? 132.67700 111.55300 149.92400 1.000 174.65491 129 LYS B C 1
ATOM 4462 O O . LYS B 1 142 ? 133.37700 112.39100 150.50300 1.000 175.63601 129 LYS B O 1
ATOM 4468 N N . GLU B 1 143 ? 133.20700 110.56300 149.20600 1.000 176.74272 130 GLU B N 1
ATOM 4469 C CA . GLU B 1 143 ? 134.65200 110.43600 149.06300 1.000 177.52053 130 GLU B CA 1
ATOM 4470 C C . GLU B 1 143 ? 135.25200 111.52200 148.18200 1.000 175.68224 130 GLU B C 1
ATOM 4471 O O . GLU B 1 143 ? 136.48000 111.66300 148.15000 1.000 174.96698 130 GLU B O 1
ATOM 4477 N N . LYS B 1 144 ? 134.42300 112.28400 147.47200 1.000 176.75313 131 LYS B N 1
ATOM 4478 C CA . LYS B 1 144 ? 134.86500 113.43500 146.70100 1.000 177.62801 131 LYS B CA 1
ATOM 4479 C C . LYS B 1 144 ? 134.72800 114.74200 147.47000 1.000 176.69805 131 LYS B C 1
ATOM 4480 O O . LYS B 1 144 ? 134.97300 115.81100 146.90300 1.000 174.66764 131 LYS B O 1
ATOM 4486 N N . GLY B 1 145 ? 134.34600 114.68100 148.74100 1.000 178.33990 132 GLY B N 1
ATOM 4487 C CA . GLY B 1 145 ? 134.17400 115.88100 149.54000 1.000 178.48925 132 GLY B CA 1
ATOM 4488 C C . GLY B 1 145 ? 133.02700 116.76900 149.10700 1.000 179.56285 132 GLY B C 1
ATOM 4489 O O . GLY B 1 145 ? 133.17700 117.99700 149.07800 1.000 181.77532 132 GLY B O 1
ATOM 4490 N N . TYR B 1 146 ? 131.88000 116.17800 148.76900 1.000 178.52538 133 TYR B N 1
ATOM 4491 C CA . TYR B 1 146 ? 130.69200 116.93800 148.41100 1.000 176.54579 133 TYR B CA 1
ATOM 4492 C C . TYR B 1 146 ? 129.49200 116.63100 149.29500 1.000 176.29903 133 TYR B C 1
ATOM 4493 O O . TYR B 1 146 ? 128.43700 117.25000 149.11500 1.000 177.90622 133 TYR B O 1
ATOM 4502 N N . ALA B 1 147 ? 129.61500 115.70300 150.24200 1.000 174.36818 134 ALA B N 1
ATOM 4503 C CA . ALA B 1 147 ? 128.50800 115.34300 151.11400 1.000 174.59185 134 ALA B CA 1
ATOM 4504 C C . ALA B 1 147 ? 129.03300 115.08600 152.51800 1.000 175.20314 134 ALA B C 1
ATOM 4505 O O . ALA B 1 147 ? 130.20300 114.75300 152.71500 1.000 174.06241 134 ALA B O 1
ATOM 4507 N N . TYR B 1 148 ? 128.14700 115.24400 153.49800 1.000 176.42001 135 TYR B N 1
ATOM 4508 C CA . TYR B 1 148 ? 128.48000 115.00400 154.89300 1.000 176.32292 135 TYR B CA 1
ATOM 4509 C C . TYR B 1 148 ? 127.36500 114.20100 155.54900 1.000 176.45151 135 TYR B C 1
ATOM 4510 O O . TYR B 1 148 ? 126.27100 114.04800 155.00100 1.000 177.40915 135 TYR B O 1
ATOM 4519 N N . GLU B 1 149 ? 127.66000 113.66900 156.73000 1.000 176.12496 136 GLU B N 1
ATOM 4520 C CA . GLU B 1 149 ? 126.70500 112.87500 157.49200 1.000 178.21510 136 GLU B CA 1
ATOM 4521 C C . GLU B 1 149 ? 126.08700 113.74800 158.57600 1.000 180.52404 136 GLU B C 1
ATOM 4522 O O . GLU B 1 149 ? 126.80500 114.30400 159.41400 1.000 181.95193 136 GLU B O 1
ATOM 4528 N N . GLY B 1 150 ? 124.76000 113.86800 158.55600 1.000 180.71210 137 GLY B N 1
ATOM 4529 C CA . GLY B 1 150 ? 124.03800 114.64300 159.53900 1.000 180.39616 137 GLY B CA 1
ATOM 4530 C C . GLY B 1 150 ? 123.44700 113.77600 160.63700 1.000 181.06074 137 GLY B C 1
ATOM 4531 O O . GLY B 1 150 ? 123.73500 112.58400 160.76200 1.000 181.57393 137 GLY B O 1
ATOM 4532 N N . SER B 1 151 ? 122.59200 114.40400 161.44700 1.000 180.94838 138 SER B N 1
ATOM 4533 C CA . SER B 1 151 ? 121.95500 113.68300 162.54300 1.000 181.62672 138 SER B CA 1
ATOM 4534 C C . SER B 1 151 ? 120.91500 112.69100 162.03800 1.000 180.65064 138 SER B C 1
ATOM 4535 O O . SER B 1 151 ? 120.70600 111.64500 162.66400 1.000 179.88290 138 SER B O 1
ATOM 4538 N N . ASP B 1 152 ? 120.25500 112.99100 160.91900 1.000 179.76570 139 ASP B N 1
ATOM 4539 C CA . ASP B 1 152 ? 119.20100 112.13000 160.39500 1.000 177.96503 139 ASP B CA 1
ATOM 4540 C C . ASP B 1 152 ? 119.48100 111.66300 158.97000 1.000 175.92636 139 ASP B C 1
ATOM 4541 O O . ASP B 1 152 ? 118.55400 111.23900 158.27200 1.000 174.01541 139 ASP B O 1
ATOM 4546 N N . GLY B 1 153 ? 120.72500 111.73200 158.51900 1.000 174.50698 140 GLY B N 1
ATOM 4547 C CA . GLY B 1 153 ? 121.06300 111.19300 157.21900 1.000 170.88920 140 GLY B CA 1
ATOM 4548 C C . GLY B 1 153 ? 122.27500 111.88200 156.62200 1.000 172.17976 140 GLY B C 1
ATOM 4549 O O . GLY B 1 153 ? 123.02600 112.57700 157.30500 1.000 175.17305 140 GLY B O 1
ATOM 4550 N N . ILE B 1 154 ? 122.43600 111.66300 155.32100 1.000 169.74674 141 ILE B N 1
ATOM 4551 C CA . ILE B 1 154 ? 123.53000 112.21700 154.53300 1.000 171.27887 141 ILE B CA 1
ATOM 4552 C C . ILE B 1 154 ? 122.99200 113.38400 153.72000 1.000 170.64577 141 ILE B C 1
ATOM 4553 O O . ILE B 1 154 ? 121.96500 113.25200 153.04100 1.000 170.08817 141 ILE B O 1
ATOM 4558 N N . TYR B 1 155 ? 123.69800 114.51400 153.76600 1.000 172.43380 142 TYR B N 1
ATOM 4559 C CA . TYR B 1 155 ? 123.28800 115.73700 153.09200 1.000 172.34681 142 TYR B CA 1
ATOM 4560 C C . TYR B 1 155 ? 124.38900 116.22200 152.16000 1.000 173.68578 142 TYR B C 1
ATOM 4561 O O . TYR B 1 155 ? 125.57200 116.21300 152.51600 1.000 176.22068 142 TYR B O 1
ATOM 4570 N N . PHE B 1 156 ? 123.98400 116.65500 150.96800 1.000 173.45072 143 PHE B N 1
ATOM 4571 C CA . PHE B 1 156 ? 124.89800 117.26200 150.00900 1.000 175.95594 143 PHE B CA 1
ATOM 4572 C C . PHE B 1 156 ? 125.16000 118.71100 150.40000 1.000 180.80819 143 PHE B C 1
ATOM 4573 O O . PHE B 1 156 ? 124.23500 119.43400 150.78300 1.000 182.21575 143 PHE B O 1
ATOM 4581 N N . GLU B 1 157 ? 126.41700 119.13600 150.30600 1.000 183.50878 144 GLU B N 1
ATOM 4582 C CA . GLU B 1 157 ? 126.80700 120.49700 150.65000 1.000 186.59788 144 GLU B CA 1
ATOM 4583 C C . GLU B 1 157 ? 126.83400 121.35100 149.39000 1.000 187.45393 144 GLU B C 1
ATOM 4584 O O . GLU B 1 157 ? 127.56500 121.04500 148.44200 1.000 187.08573 144 GLU B O 1
ATOM 4590 N N . VAL B 1 158 ? 126.04600 122.42600 149.38900 1.000 189.12794 145 VAL B N 1
ATOM 4591 C CA . VAL B 1 158 ? 125.93300 123.25000 148.19100 1.000 189.27230 145 VAL B CA 1
ATOM 4592 C C . VAL B 1 158 ? 127.15400 124.14500 148.01500 1.000 190.41906 145 VAL B C 1
ATOM 4593 O O . VAL B 1 158 ? 127.54200 124.45100 146.88100 1.000 190.20602 145 VAL B O 1
ATOM 4597 N N . LYS B 1 159 ? 127.78500 124.57000 149.11200 1.000 190.55845 146 LYS B N 1
ATOM 4598 C CA . LYS B 1 159 ? 128.89500 125.51100 149.01600 1.000 191.06065 146 LYS B CA 1
ATOM 4599 C C . LYS B 1 159 ? 130.10400 124.92500 148.29800 1.000 191.55384 146 LYS B C 1
ATOM 4600 O O . LYS B 1 159 ? 130.91700 125.68600 147.76300 1.000 190.92495 146 LYS B O 1
ATOM 4606 N N . LYS B 1 160 ? 130.24500 123.59800 148.27500 1.000 191.43556 147 LYS B N 1
ATOM 4607 C CA . LYS B 1 160 ? 131.35700 122.99300 147.55100 1.000 189.28566 147 LYS B CA 1
ATOM 4608 C C . LYS B 1 160 ? 131.19100 123.13700 146.04300 1.000 189.10283 147 LYS B C 1
ATOM 4609 O O . LYS B 1 160 ? 132.18400 123.10500 145.30600 1.000 187.58878 147 LYS B O 1
ATOM 4615 N N . PHE B 1 161 ? 129.95600 123.29600 145.56800 1.000 190.46647 148 PHE B N 1
ATOM 4616 C CA . PHE B 1 161 ? 129.69300 123.45200 144.14700 1.000 189.44109 148 PHE B CA 1
ATOM 4617 C C . PHE B 1 161 ? 129.43900 124.92100 143.84600 1.000 190.57339 148 PHE B C 1
ATOM 4618 O O . PHE B 1 161 ? 128.37900 125.44500 144.22100 1.000 190.69469 148 PHE B O 1
ATOM 4626 N N . PRO B 1 162 ? 130.36100 125.62300 143.18100 1.000 190.68538 149 PRO B N 1
ATOM 4627 C CA . PRO B 1 162 ? 130.18100 127.06600 142.96400 1.000 192.02848 149 PRO B CA 1
ATOM 4628 C C . PRO B 1 162 ? 129.16900 127.39200 141.87700 1.000 190.79604 149 PRO B C 1
ATOM 4629 O O . PRO B 1 162 ? 128.52400 128.44400 141.91900 1.000 191.08499 149 PRO B O 1
ATOM 4633 N N . GLU B 1 163 ? 129.01900 126.50000 140.90000 1.000 189.56089 150 GLU B N 1
ATOM 4634 C CA . GLU B 1 163 ? 128.14400 126.73900 139.75800 1.000 187.81919 150 GLU B CA 1
ATOM 4635 C C . GLU B 1 163 ? 126.67400 126.49700 140.06600 1.000 186.41800 150 GLU B C 1
ATOM 4636 O O . GLU B 1 163 ? 125.86100 126.46100 139.13600 1.000 184.78016 150 GLU B O 1
ATOM 4642 N N . TYR B 1 164 ? 126.31500 126.32700 141.33400 1.000 186.69468 151 TYR B N 1
ATOM 4643 C CA . TYR B 1 164 ? 124.91700 126.13900 141.69300 1.000 185.21998 151 TYR B CA 1
ATOM 4644 C C . TYR B 1 164 ? 124.12600 127.40500 141.39200 1.000 186.50125 151 TYR B C 1
ATOM 4645 O O . TYR B 1 164 ? 124.56300 128.51500 141.71000 1.000 190.46000 151 TYR B O 1
ATOM 4654 N N . GLY B 1 165 ? 122.96000 127.23600 140.77700 1.000 183.66855 152 GLY B N 1
ATOM 4655 C CA . GLY B 1 165 ? 122.10500 128.34900 140.43100 1.000 182.88697 152 GLY B CA 1
ATOM 4656 C C . GLY B 1 165 ? 122.21400 128.84000 139.00500 1.000 180.64323 152 GLY B C 1
ATOM 4657 O O . GLY B 1 165 ? 121.60100 129.86200 138.67600 1.000 182.74492 152 GLY B O 1
ATOM 4658 N N . LYS B 1 166 ? 122.97300 128.15400 138.15100 1.000 177.48201 153 LYS B N 1
ATOM 4659 C CA . LYS B 1 166 ? 123.13200 128.59600 136.77200 1.000 174.30852 153 LYS B CA 1
ATOM 4660 C C . LYS B 1 166 ? 121.92000 128.28000 135.90800 1.000 171.55390 153 LYS B C 1
ATOM 4661 O O . LYS B 1 166 ? 121.77200 128.87200 134.83300 1.000 165.80485 153 LYS B O 1
ATOM 4667 N N . LEU B 1 167 ? 121.05400 127.36600 136.34700 1.000 172.38826 154 LEU B N 1
ATOM 4668 C CA . LEU B 1 167 ? 119.86100 127.01400 135.58300 1.000 167.94515 154 LEU B CA 1
ATOM 4669 C C . LEU B 1 167 ? 118.67200 127.89100 135.96600 1.000 170.11889 154 LEU B C 1
ATOM 4670 O O . LEU B 1 167 ? 118.10100 128.58100 135.11600 1.000 165.92728 154 LEU B O 1
ATOM 4675 N N . SER B 1 168 ? 118.29100 127.87200 137.24400 1.000 173.31330 155 SER B N 1
ATOM 4676 C CA . SER B 1 168 ? 117.13000 128.62700 137.69900 1.000 178.26132 155 SER B CA 1
ATOM 4677 C C . SER B 1 168 ? 117.44300 130.09000 137.98200 1.000 183.38834 155 SER B C 1
ATOM 4678 O O . SER B 1 168 ? 116.51200 130.89100 138.11700 1.000 184.65365 155 SER B O 1
ATOM 4681 N N . GLY B 1 169 ? 118.71900 130.45700 138.07700 1.000 183.66493 156 GLY B N 1
ATOM 4682 C CA . GLY B 1 169 ? 119.09200 131.81400 138.41000 1.000 188.10120 156 GLY B CA 1
ATOM 4683 C C . GLY B 1 169 ? 119.01000 132.16100 139.88000 1.000 195.06458 156 GLY B C 1
ATOM 4684 O O . GLY B 1 169 ? 119.23200 133.32500 140.23700 1.000 198.36494 156 GLY B O 1
ATOM 4685 N N . VAL B 1 170 ? 118.70200 131.19700 140.74200 1.000 197.19248 157 VAL B N 1
ATOM 4686 C CA . VAL B 1 170 ? 118.54800 131.45900 142.16800 1.000 203.35034 157 VAL B CA 1
ATOM 4687 C C . VAL B 1 170 ? 119.92500 131.57000 142.81000 1.000 208.91611 157 VAL B C 1
ATOM 4688 O O . VAL B 1 170 ? 120.78000 130.69500 142.63300 1.000 205.32685 157 VAL B O 1
ATOM 4692 N N . LYS B 1 171 ? 120.14100 132.65000 143.55600 1.000 214.82182 158 LYS B N 1
ATOM 4693 C CA . LYS B 1 171 ? 121.39900 132.85300 144.25700 1.000 217.39813 158 LYS B CA 1
ATOM 4694 C C . LYS B 1 171 ? 121.39100 132.12600 145.59600 1.000 220.39107 158 LYS B C 1
ATOM 4695 O O . LYS B 1 171 ? 120.33700 131.87800 146.18900 1.000 220.82579 158 LYS B O 1
ATOM 4701 N N . ILE B 1 172 ? 122.59000 131.77900 146.06900 1.000 221.68466 159 ILE B N 1
ATOM 4702 C CA . ILE B 1 172 ? 122.71200 131.08700 147.34800 1.000 223.53355 159 ILE B CA 1
ATOM 4703 C C . ILE B 1 172 ? 122.27900 131.99400 148.49300 1.000 226.67675 159 ILE B C 1
ATOM 4704 O O . ILE B 1 172 ? 121.62700 131.54900 149.44500 1.000 225.38662 159 ILE B O 1
ATOM 4709 N N . GLU B 1 173 ? 122.63200 133.28100 148.41800 1.000 228.52098 160 GLU B N 1
ATOM 4710 C CA . GLU B 1 173 ? 122.30700 134.20600 149.49900 1.000 227.94047 160 GLU B CA 1
ATOM 4711 C C . GLU B 1 173 ? 120.80300 134.39300 149.65600 1.000 228.73453 160 GLU B C 1
ATOM 4712 O O . GLU B 1 173 ? 120.32600 134.64800 150.76800 1.000 227.45813 160 GLU B O 1
ATOM 4718 N N . ASP B 1 174 ? 120.04300 134.27500 148.56400 1.000 230.02812 161 ASP B N 1
ATOM 4719 C CA . ASP B 1 174 ? 118.59400 134.41700 148.65800 1.000 229.93764 161 ASP B CA 1
ATOM 4720 C C . ASP B 1 174 ? 117.95900 133.24000 149.38700 1.000 228.73656 161 ASP B C 1
ATOM 4721 O O . ASP B 1 174 ? 116.92700 133.40600 150.04700 1.000 228.05287 161 ASP B O 1
ATOM 4726 N N . LEU B 1 175 ? 118.55400 132.05000 149.27900 1.000 228.17231 162 LEU B N 1
ATOM 4727 C CA . LEU B 1 175 ? 118.00000 130.88500 149.95900 1.000 226.59873 162 LEU B CA 1
ATOM 4728 C C . LEU B 1 175 ? 118.24100 130.94000 151.46200 1.000 227.96534 162 LEU B C 1
ATOM 4729 O O . LEU B 1 175 ? 117.45100 130.38700 152.23500 1.000 227.48139 162 LEU B O 1
ATOM 4734 N N . GLN B 1 176 ? 119.31400 131.59600 151.89200 1.000 227.94328 163 GLN B N 1
ATOM 4735 C CA . GLN B 1 176 ? 119.62700 131.70200 153.31300 1.000 224.66254 163 GLN B CA 1
ATOM 4736 C C . GLN B 1 176 ? 118.68700 132.67700 154.01200 1.000 224.61686 163 GLN B C 1
ATOM 4737 O O . GLN B 1 176 ? 118.20600 132.40900 155.11300 1.000 221.92909 163 GLN B O 1
ATOM 4743 N N . GLY B 1 186 ? 119.34800 118.15400 160.88200 1.000 175.21593 173 GLY B N 1
ATOM 4744 C CA . GLY B 1 186 ? 120.75800 117.83200 160.75300 1.000 179.03906 173 GLY B CA 1
ATOM 4745 C C . GLY B 1 186 ? 121.42400 118.48300 159.55600 1.000 183.32365 173 GLY B C 1
ATOM 4746 O O . GLY B 1 186 ? 122.34000 117.91800 158.96000 1.000 184.86418 173 GLY B O 1
ATOM 4747 N N . LYS B 1 187 ? 120.96400 119.67900 159.20600 1.000 183.73264 174 LYS B N 1
ATOM 4748 C CA . LYS B 1 187 ? 121.49400 120.42400 158.07300 1.000 186.15294 174 LYS B CA 1
ATOM 4749 C C . LYS B 1 187 ? 122.51400 121.44200 158.56200 1.000 190.47968 174 LYS B C 1
ATOM 4750 O O . LYS B 1 187 ? 122.24800 122.19000 159.50800 1.000 190.46281 174 LYS B O 1
ATOM 4756 N N . LYS B 1 188 ? 123.68200 121.46500 157.91800 1.000 191.54420 175 LYS B N 1
ATOM 4757 C CA . LYS B 1 188 ? 124.66600 122.49400 158.23800 1.000 193.48237 175 LYS B CA 1
ATOM 4758 C C . LYS B 1 188 ? 124.21200 123.85800 157.73800 1.000 196.57463 175 LYS B C 1
ATOM 4759 O O . LYS B 1 188 ? 124.40200 124.87200 158.42000 1.000 198.61763 175 LYS B O 1
ATOM 4765 N N . ASN B 1 189 ? 123.60900 123.90400 156.55500 1.000 196.88007 176 ASN B N 1
ATOM 4766 C CA . ASN B 1 189 ? 123.12200 125.13800 155.96400 1.000 198.53238 176 ASN B CA 1
ATOM 4767 C C . ASN B 1 189 ? 121.68600 124.95400 155.50000 1.000 198.45724 176 ASN B C 1
ATOM 4768 O O . ASN B 1 189 ? 121.28100 123.84100 155.15000 1.000 196.96111 176 ASN B O 1
ATOM 4773 N N . PRO B 1 190 ? 120.88900 126.02700 155.49700 1.000 200.20051 177 PRO B N 1
ATOM 4774 C CA . PRO B 1 190 ? 119.50300 125.90000 155.01500 1.000 200.13164 177 PRO B CA 1
ATOM 4775 C C . PRO B 1 190 ? 119.40100 125.45300 153.56800 1.000 199.35859 177 PRO B C 1
ATOM 4776 O O . PRO B 1 190 ? 118.45800 124.73300 153.21800 1.000 198.32380 177 PRO B O 1
ATOM 4780 N N . GLU B 1 191 ? 120.34200 125.85300 152.71100 1.000 200.45396 178 GLU B N 1
ATOM 4781 C CA . GLU B 1 191 ? 120.27300 125.49700 151.30000 1.000 199.85901 178 GLU B CA 1
ATOM 4782 C C . GLU B 1 191 ? 120.68700 124.05800 151.02700 1.000 197.26261 178 GLU B C 1
ATOM 4783 O O . GLU B 1 191 ? 120.45900 123.57000 149.91500 1.000 194.88322 178 GLU B O 1
ATOM 4789 N N . ASP B 1 192 ? 121.28700 123.37300 151.99600 1.000 196.42282 179 ASP B N 1
ATOM 4790 C CA . ASP B 1 192 ? 121.63600 121.97300 151.81100 1.000 191.23698 179 ASP B CA 1
ATOM 4791 C C . ASP B 1 192 ? 120.37700 121.12400 151.69200 1.000 187.75172 179 ASP B C 1
ATOM 4792 O O . ASP B 1 192 ? 119.31300 121.47100 152.21300 1.000 190.57705 179 ASP B O 1
ATOM 4797 N N . PHE B 1 193 ? 120.50500 120.00000 150.99500 1.000 179.94335 180 PHE B N 1
ATOM 4798 C CA . PHE B 1 193 ? 119.37900 119.11800 150.73900 1.000 176.50303 180 PHE B CA 1
ATOM 4799 C C . PHE B 1 193 ? 119.77000 117.68100 151.04800 1.000 173.99099 180 PHE B C 1
ATOM 4800 O O . PHE B 1 193 ? 120.94900 117.31800 151.05300 1.000 174.08319 180 PHE B O 1
ATOM 4808 N N . ALA B 1 194 ? 118.75400 116.86400 151.30400 1.000 173.06448 181 ALA B N 1
ATOM 4809 C CA . ALA B 1 194 ? 118.96700 115.49400 151.74300 1.000 169.62338 181 ALA B CA 1
ATOM 4810 C C . ALA B 1 194 ? 119.41300 114.61500 150.58300 1.000 165.78841 181 ALA B C 1
ATOM 4811 O O . ALA B 1 194 ? 118.79500 114.61600 149.51400 1.000 165.75261 181 ALA B O 1
ATOM 4813 N N . LEU B 1 195 ? 120.49200 113.86700 150.80100 1.000 165.50778 182 LEU B N 1
ATOM 4814 C CA . LEU B 1 195 ? 120.92200 112.80400 149.90400 1.000 162.52720 182 LEU B CA 1
ATOM 4815 C C . LEU B 1 195 ? 120.41300 111.44200 150.34500 1.000 161.59880 182 LEU B C 1
ATOM 4816 O O . LEU B 1 195 ? 120.00500 110.63200 149.50800 1.000 158.48049 182 LEU B O 1
ATOM 4821 N N . TRP B 1 196 ? 120.43100 111.17900 151.64800 1.000 163.47351 183 TRP B N 1
ATOM 4822 C CA . TRP B 1 196 ? 119.91000 109.94200 152.21400 1.000 158.92441 183 TRP B CA 1
ATOM 4823 C C . TRP B 1 196 ? 119.23800 110.28100 153.53300 1.000 161.00592 183 TRP B C 1
ATOM 4824 O O . TRP B 1 196 ? 119.83900 110.95500 154.37100 1.000 163.82664 183 TRP B O 1
ATOM 4835 N N . LYS B 1 197 ? 118.00500 109.82500 153.72200 1.000 158.91682 184 LYS B N 1
ATOM 4836 C CA . LYS B 1 197 ? 117.23400 110.15000 154.91500 1.000 160.04506 184 LYS B CA 1
ATOM 4837 C C . LYS B 1 197 ? 117.05900 108.89000 155.75000 1.000 161.73667 184 LYS B C 1
ATOM 4838 O O . LYS B 1 197 ? 116.53800 107.88500 155.25800 1.000 160.83216 184 LYS B O 1
ATOM 4844 N N . LYS B 1 198 ? 117.49000 108.95100 157.00800 1.000 164.74585 185 LYS B N 1
ATOM 4845 C CA . LYS B 1 198 ? 117.39800 107.79500 157.88800 1.000 164.17612 185 LYS B CA 1
ATOM 4846 C C . LYS B 1 198 ? 115.94100 107.41700 158.11700 1.000 164.65745 185 LYS B C 1
ATOM 4847 O O . LYS B 1 198 ? 115.06200 108.27800 158.19900 1.000 163.89960 185 LYS B O 1
ATOM 4853 N N . ALA B 1 199 ? 115.69100 106.11500 158.22000 1.000 166.81842 186 ALA B N 1
ATOM 4854 C CA . ALA B 1 199 ? 114.32700 105.60900 158.19900 1.000 168.63004 186 ALA B CA 1
ATOM 4855 C C . ALA B 1 199 ? 113.60400 105.91200 159.50400 1.000 168.83888 186 ALA B C 1
ATOM 4856 O O . ALA B 1 199 ? 114.08800 105.57800 160.59000 1.000 168.79624 186 ALA B O 1
ATOM 4858 N N . LYS B 1 200 ? 112.44200 106.54700 159.39100 1.000 169.01107 187 LYS B N 1
ATOM 4859 C CA . LYS B 1 200 ? 111.54300 106.68100 160.52200 1.000 169.38119 187 LYS B CA 1
ATOM 4860 C C . LYS B 1 200 ? 110.84700 105.34700 160.78000 1.000 171.32846 187 LYS B C 1
ATOM 4861 O O . LYS B 1 200 ? 110.73200 104.51600 159.87400 1.000 171.22054 187 LYS B O 1
ATOM 4867 N N . PRO B 1 201 ? 110.38800 105.10700 162.00800 1.000 172.81666 188 PRO B N 1
ATOM 4868 C CA . PRO B 1 201 ? 109.62600 103.88100 162.27000 1.000 175.51431 188 PRO B CA 1
ATOM 4869 C C . PRO B 1 201 ? 108.37700 103.81800 161.40300 1.000 175.36504 188 PRO B C 1
ATOM 4870 O O . PRO B 1 201 ? 107.69000 104.82000 161.19500 1.000 173.78664 188 PRO B O 1
ATOM 4874 N N . GLY B 1 202 ? 108.09100 102.62200 160.89100 1.000 174.37907 189 GLY B N 1
ATOM 4875 C CA . GLY B 1 202 ? 106.94500 102.40200 160.03600 1.000 173.78664 189 GLY B CA 1
ATOM 4876 C C . GLY B 1 202 ? 107.17300 102.66900 158.56300 1.000 173.02762 189 GLY B C 1
ATOM 4877 O O . GLY B 1 202 ? 106.27800 102.38900 157.75600 1.000 171.90595 189 GLY B O 1
ATOM 4878 N N . GLU B 1 203 ? 108.34300 103.20400 158.18100 1.000 171.71750 190 GLU B N 1
ATOM 4879 C CA . GLU B 1 203 ? 108.63700 103.48400 156.78500 1.000 167.87765 190 GLU B CA 1
ATOM 4880 C C . GLU B 1 203 ? 109.44200 102.35100 156.16200 1.000 167.27333 190 GLU B C 1
ATOM 4881 O O . GLU B 1 203 ? 110.17300 101.64300 156.86000 1.000 168.12132 190 GLU B O 1
ATOM 4887 N N . PRO B 1 204 ? 109.31900 102.15100 154.85000 1.000 164.71051 191 PRO B N 1
ATOM 4888 C CA . PRO B 1 204 ? 110.23000 101.22900 154.16300 1.000 162.23775 191 PRO B CA 1
ATOM 4889 C C . PRO B 1 204 ? 111.66900 101.71000 154.28000 1.000 162.51916 191 PRO B C 1
ATOM 4890 O O . PRO B 1 204 ? 111.94600 102.91100 154.24900 1.000 162.09442 191 PRO B O 1
ATOM 4894 N N . LYS B 1 205 ? 112.58900 100.75900 154.41800 1.000 161.40905 192 LYS B N 1
ATOM 4895 C CA . LYS B 1 205 ? 113.98900 101.08100 154.64300 1.000 160.27317 192 LYS B CA 1
ATOM 4896 C C . LYS B 1 205 ? 114.86800 100.15100 153.82200 1.000 158.26717 192 LYS B C 1
ATOM 4897 O O . LYS B 1 205 ? 114.47300 99.03700 153.46800 1.000 155.72981 192 LYS B O 1
ATOM 4903 N N . TRP B 1 206 ? 116.07500 100.62900 153.52600 1.000 158.27236 193 TRP B N 1
ATOM 4904 C CA . TRP B 1 206 ? 117.08000 99.85600 152.81400 1.000 157.98426 193 TRP B CA 1
ATOM 4905 C C . TRP B 1 206 ? 118.41000 99.97800 153.53800 1.000 159.41517 193 TRP B C 1
ATOM 4906 O O . TRP B 1 206 ? 118.76200 101.05600 154.02700 1.000 160.33431 193 TRP B O 1
ATOM 4917 N N . ASP B 1 207 ? 119.14500 98.87200 153.60300 1.000 160.75648 194 ASP B N 1
ATOM 4918 C CA . ASP B 1 207 ? 120.43500 98.86900 154.27700 1.000 161.13838 194 ASP B CA 1
ATOM 4919 C C . ASP B 1 207 ? 121.44300 99.71600 153.51200 1.000 160.03098 194 ASP B C 1
ATOM 4920 O O . ASP B 1 207 ? 121.44700 99.74600 152.27800 1.000 159.81416 194 ASP B O 1
ATOM 4925 N N . SER B 1 208 ? 122.29800 100.40900 154.25300 1.000 160.03380 195 SER B N 1
ATOM 4926 C CA . SER B 1 208 ? 123.31500 101.27100 153.67200 1.000 160.65297 195 SER B CA 1
ATOM 4927 C C . SER B 1 208 ? 124.44700 101.41500 154.67500 1.000 163.13196 195 SER B C 1
ATOM 4928 O O . SER B 1 208 ? 124.25600 101.16300 155.87100 1.000 165.79426 195 SER B O 1
ATOM 4931 N N . PRO B 1 209 ? 125.64100 101.80700 154.22400 1.000 162.07614 196 PRO B N 1
ATOM 4932 C CA . PRO B 1 209 ? 126.74100 102.03300 155.17500 1.000 164.62749 196 PRO B CA 1
ATOM 4933 C C . PRO B 1 209 ? 126.45700 103.13600 156.17800 1.000 165.65535 196 PRO B C 1
ATOM 4934 O O . PRO B 1 209 ? 127.10500 103.17700 157.23100 1.000 165.14688 196 PRO B O 1
ATOM 4938 N N . TRP B 1 210 ? 125.51200 104.02800 155.88900 1.000 165.66484 197 TRP B N 1
ATOM 4939 C CA . TRP B 1 210 ? 125.16700 105.12700 156.77800 1.000 166.26167 197 TRP B CA 1
ATOM 4940 C C . TRP B 1 210 ? 123.88700 104.86700 157.56000 1.000 167.64336 197 TRP B C 1
ATOM 4941 O O . TRP B 1 210 ? 123.32600 105.80200 158.14000 1.000 168.19437 197 TRP B O 1
ATOM 4952 N N . GLY B 1 211 ? 123.41400 103.62700 157.58700 1.000 167.24062 198 GLY B N 1
ATOM 4953 C CA . GLY B 1 211 ? 122.21300 103.27400 158.31000 1.000 164.85076 198 GLY B CA 1
ATOM 4954 C C . GLY B 1 211 ? 121.02300 103.07300 157.38600 1.000 163.84430 198 GLY B C 1
ATOM 4955 O O . GLY B 1 211 ? 121.01900 103.48000 156.22200 1.000 164.37145 198 GLY B O 1
ATOM 4956 N N . GLU B 1 212 ? 119.99200 102.43100 157.92600 1.000 162.72734 199 GLU B N 1
ATOM 4957 C CA . GLU B 1 212 ? 118.78900 102.16100 157.15100 1.000 163.07070 199 GLU B CA 1
ATOM 4958 C C . GLU B 1 212 ? 118.06700 103.46200 156.83100 1.000 162.47492 199 GLU B C 1
ATOM 4959 O O . GLU B 1 212 ? 117.91400 104.33000 157.69600 1.000 162.39267 199 GLU B O 1
ATOM 4965 N N . GLY B 1 213 ? 117.62200 103.59800 155.58900 1.000 161.03481 200 GLY B N 1
ATOM 4966 C CA . GLY B 1 213 ? 116.95700 104.81700 155.18200 1.000 158.79932 200 GLY B CA 1
ATOM 4967 C C . GLY B 1 213 ? 116.46800 104.73400 153.75600 1.000 154.94987 200 GLY B C 1
ATOM 4968 O O . GLY B 1 213 ? 116.38100 103.65300 153.17000 1.000 154.96593 200 GLY B O 1
ATOM 4969 N N . ARG B 1 214 ? 116.14700 105.90000 153.20600 1.000 153.46889 201 ARG B N 1
ATOM 4970 C CA . ARG B 1 214 ? 115.61000 106.04200 151.86400 1.000 152.25814 201 ARG B CA 1
ATOM 4971 C C . ARG B 1 214 ? 116.37800 107.10900 151.09900 1.000 150.84933 201 ARG B C 1
ATOM 4972 O O . ARG B 1 214 ? 116.90600 108.05400 151.69500 1.000 152.73262 201 ARG B O 1
ATOM 4980 N N . PRO B 1 215 ? 116.46000 106.98100 149.77800 1.000 149.82155 202 PRO B N 1
ATOM 4981 C CA . PRO B 1 215 ? 117.08600 108.03400 148.97300 1.000 151.58374 202 PRO B CA 1
ATOM 4982 C C . PRO B 1 215 ? 116.22700 109.28800 148.93100 1.000 152.90228 202 PRO B C 1
ATOM 4983 O O . PRO B 1 215 ? 115.01700 109.26000 149.16000 1.000 154.09168 202 PRO B O 1
ATOM 4987 N N . GLY B 1 216 ? 116.88200 110.40800 148.63400 1.000 153.97434 203 GLY B N 1
ATOM 4988 C CA . GLY B 1 216 ? 116.17100 111.64900 148.42200 1.000 155.65721 203 GLY B CA 1
ATOM 4989 C C . GLY B 1 216 ? 115.49000 111.69300 147.06800 1.000 159.26096 203 GLY B C 1
ATOM 4990 O O . GLY B 1 216 ? 115.64400 110.80800 146.22700 1.000 158.48560 203 GLY B O 1
ATOM 4991 N N . TRP B 1 217 ? 114.72000 112.76000 146.85200 1.000 162.42299 204 TRP B N 1
ATOM 4992 C CA . TRP B 1 217 ? 113.95800 112.88800 145.61600 1.000 165.22159 204 TRP B CA 1
ATOM 4993 C C . TRP B 1 217 ? 114.80200 113.36100 144.44100 1.000 163.16064 204 TRP B C 1
ATOM 4994 O O . TRP B 1 217 ? 114.33600 113.28900 143.29900 1.000 162.33455 204 TRP B O 1
ATOM 5005 N N . HIS B 1 218 ? 116.01800 113.84200 144.68500 1.000 160.35052 205 HIS B N 1
ATOM 5006 C CA . HIS B 1 218 ? 116.85100 114.40100 143.62800 1.000 160.63642 205 HIS B CA 1
ATOM 5007 C C . HIS B 1 218 ? 117.91500 113.44000 143.12000 1.000 157.18471 205 HIS B C 1
ATOM 5008 O O . HIS B 1 218 ? 118.31000 113.53400 141.95400 1.000 154.43348 205 HIS B O 1
ATOM 5015 N N . ILE B 1 219 ? 118.38900 112.52300 143.96600 1.000 155.32247 206 ILE B N 1
ATOM 5016 C CA . ILE B 1 219 ? 119.47500 111.62900 143.57600 1.000 150.97942 206 ILE B CA 1
ATOM 5017 C C . ILE B 1 219 ? 119.01900 110.62700 142.52000 1.000 148.16797 206 ILE B C 1
ATOM 5018 O O . ILE B 1 219 ? 119.81700 110.19600 141.67500 1.000 146.11253 206 ILE B O 1
ATOM 5023 N N . GLU B 1 220 ? 117.73700 110.24900 142.53900 1.000 148.05739 207 GLU B N 1
ATOM 5024 C CA . GLU B 1 220 ? 117.25700 109.16800 141.68300 1.000 143.37145 207 GLU B CA 1
ATOM 5025 C C . GLU B 1 220 ? 117.41400 109.51500 140.20900 1.000 140.91812 207 GLU B C 1
ATOM 5026 O O . GLU B 1 220 ? 117.88000 108.69200 139.41100 1.000 139.38249 207 GLU B O 1
ATOM 5032 N N . CYS B 1 221 ? 117.01800 110.73100 139.82700 1.000 138.67591 208 CYS B N 1
ATOM 5033 C CA . CYS B 1 221 ? 117.07300 111.11000 138.42000 1.000 137.26253 208 CYS B CA 1
ATOM 5034 C C . CYS B 1 221 ? 118.50500 111.11000 137.90600 1.000 136.65018 208 CYS B C 1
ATOM 5035 O O . CYS B 1 221 ? 118.78400 110.56800 136.83100 1.000 137.56771 208 CYS B O 1
ATOM 5038 N N . SER B 1 222 ? 119.43200 111.68600 138.67600 1.000 137.12744 209 SER B N 1
ATOM 5039 C CA . SER B 1 222 ? 120.82800 111.70800 138.25600 1.000 134.13781 209 SER B CA 1
ATOM 5040 C C . SER B 1 222 ? 121.39100 110.29800 138.14500 1.000 131.49765 209 SER B C 1
ATOM 5041 O O . SER B 1 222 ? 122.07400 109.97300 137.16600 1.000 132.12712 209 SER B O 1
ATOM 5044 N N . VAL B 1 223 ? 121.10200 109.44200 139.12800 1.000 132.42207 210 VAL B N 1
ATOM 5045 C CA . VAL B 1 223 ? 121.65000 108.08800 139.11000 1.000 134.19287 210 VAL B CA 1
ATOM 5046 C C . VAL B 1 223 ? 121.13500 107.32100 137.89900 1.000 130.71857 210 VAL B C 1
ATOM 5047 O O . VAL B 1 223 ? 121.91300 106.72500 137.14600 1.000 129.70343 210 VAL B O 1
ATOM 5051 N N . MET B 1 224 ? 119.81800 107.33800 137.68500 1.000 128.62087 211 MET B N 1
ATOM 5052 C CA . MET B 1 224 ? 119.24700 106.57600 136.57900 1.000 124.40515 211 MET B CA 1
ATOM 5053 C C . MET B 1 224 ? 119.69600 107.12400 135.23100 1.000 123.95132 211 MET B C 1
ATOM 5054 O O . MET B 1 224 ? 119.98100 106.35300 134.30600 1.000 123.70837 211 MET B O 1
ATOM 5059 N N . SER B 1 225 ? 119.75700 108.45100 135.09500 1.000 124.71874 212 SER B N 1
ATOM 5060 C CA . SER B 1 225 ? 120.20400 109.04900 133.84300 1.000 121.46924 212 SER B CA 1
ATOM 5061 C C . SER B 1 225 ? 121.64800 108.67400 133.54000 1.000 124.31838 212 SER B C 1
ATOM 5062 O O . SER B 1 225 ? 121.97400 108.27900 132.41700 1.000 123.94981 212 SER B O 1
ATOM 5065 N N . SER B 1 226 ? 122.53500 108.79300 134.53100 1.000 126.52198 213 SER B N 1
ATOM 5066 C CA . SER B 1 226 ? 123.92400 108.40600 134.31900 1.000 126.60646 213 SER B CA 1
ATOM 5067 C C . SER B 1 226 ? 124.05500 106.91600 134.03900 1.000 125.36145 213 SER B C 1
ATOM 5068 O O . SER B 1 226 ? 124.96800 106.49900 133.31700 1.000 128.87762 213 SER B O 1
ATOM 5071 N N . LYS B 1 227 ? 123.16400 106.09800 134.60200 1.000 121.52179 214 LYS B N 1
ATOM 5072 C CA . LYS B 1 227 ? 123.26200 104.65800 134.39500 1.000 118.38993 214 LYS B CA 1
ATOM 5073 C C . LYS B 1 227 ? 122.83600 104.26400 132.98600 1.000 119.72950 214 LYS B C 1
ATOM 5074 O O . LYS B 1 227 ? 123.49300 103.44300 132.33500 1.000 118.83139 214 LYS B O 1
ATOM 5080 N N . TYR B 1 228 ? 121.72700 104.82300 132.50100 1.000 119.51436 215 TYR B N 1
ATOM 5081 C CA . TYR B 1 228 ? 121.13100 104.32600 131.26700 1.000 115.31833 215 TYR B CA 1
ATOM 5082 C C . TYR B 1 228 ? 121.40800 105.18400 130.04000 1.000 115.17669 215 TYR B C 1
ATOM 5083 O O . TYR B 1 228 ? 121.26500 104.68600 128.91800 1.000 114.33835 215 TYR B O 1
ATOM 5092 N N . LEU B 1 229 ? 121.80000 106.44500 130.20900 1.000 116.48642 216 LEU B N 1
ATOM 5093 C CA . LEU B 1 229 ? 122.03100 107.34100 129.08500 1.000 118.29327 216 LEU B CA 1
ATOM 5094 C C . LEU B 1 229 ? 123.49800 107.72600 128.93800 1.000 120.23103 216 LEU B C 1
ATOM 5095 O O . LEU B 1 229 ? 123.81400 108.69700 128.24500 1.000 122.51006 216 LEU B O 1
ATOM 5100 N N . GLY B 1 230 ? 124.39700 106.99100 129.57400 1.000 119.66527 217 GLY B N 1
ATOM 5101 C CA . GLY B 1 230 ? 125.80500 107.29800 129.47800 1.000 122.29288 217 GLY B CA 1
ATOM 5102 C C . GLY B 1 230 ? 126.23000 108.38900 130.43700 1.000 126.78553 217 GLY B C 1
ATOM 5103 O O . GLY B 1 230 ? 125.47900 108.85000 131.30200 1.000 123.38146 217 GLY B O 1
ATOM 5104 N N . GLU B 1 231 ? 127.48700 108.80500 130.26900 1.000 133.89829 218 GLU B N 1
ATOM 5105 C CA . GLU B 1 231 ? 128.05200 109.82900 131.14100 1.000 137.69476 218 GLU B CA 1
ATOM 5106 C C . GLU B 1 231 ? 127.35300 111.17000 130.95100 1.000 132.70449 218 GLU B C 1
ATOM 5107 O O . GLU B 1 231 ? 127.07700 111.87700 131.92700 1.000 135.30587 218 GLU B O 1
ATOM 5113 N N . SER B 1 232 ? 127.06200 111.53700 129.70600 1.000 128.62607 219 SER B N 1
ATOM 5114 C CA . SER B 1 232 ? 126.37600 112.78400 129.40400 1.000 125.63962 219 SER B CA 1
ATOM 5115 C C . SER B 1 232 ? 125.44900 112.55400 128.22200 1.000 122.27293 219 SER B C 1
ATOM 5116 O O . SER B 1 232 ? 125.83400 111.91200 127.24100 1.000 125.18515 219 SER B O 1
ATOM 5119 N N . PHE B 1 233 ? 124.23500 113.08000 128.31900 1.000 119.31563 220 PHE B N 1
ATOM 5120 C CA . PHE B 1 233 ? 123.22800 112.92300 127.28000 1.000 119.50168 220 PHE B CA 1
ATOM 5121 C C . PHE B 1 233 ? 122.77100 114.29300 126.78500 1.000 119.57022 220 PHE B C 1
ATOM 5122 O O . PHE B 1 233 ? 123.23900 115.33600 127.24500 1.000 122.62637 220 PHE B O 1
ATOM 5130 N N . ASP B 1 234 ? 121.84500 114.27600 125.82700 1.000 114.68564 221 ASP B N 1
ATOM 5131 C CA . ASP B 1 234 ? 121.48600 115.47500 125.07600 1.000 110.60745 221 ASP B CA 1
ATOM 5132 C C . ASP B 1 234 ? 120.40900 116.30600 125.76800 1.000 109.30784 221 ASP B C 1
ATOM 5133 O O . ASP B 1 234 ? 120.63300 117.47700 126.09000 1.000 113.86888 221 ASP B O 1
ATOM 5138 N N . ILE B 1 235 ? 119.23900 115.71800 126.00000 1.000 106.03553 222 ILE B N 1
ATOM 5139 C CA . ILE B 1 235 ? 118.05900 116.45600 126.43300 1.000 103.71698 222 ILE B CA 1
ATOM 5140 C C . ILE B 1 235 ? 117.60700 115.93100 127.78700 1.000 106.07550 222 ILE B C 1
ATOM 5141 O O . ILE B 1 235 ? 117.42500 114.72200 127.96100 1.000 111.88574 222 ILE B O 1
ATOM 5146 N N . HIS B 1 236 ? 117.42900 116.84100 128.73900 1.000 103.57791 223 HIS B N 1
ATOM 5147 C CA . HIS B 1 236 ? 116.76900 116.55300 130.00300 1.000 103.79310 223 HIS B CA 1
ATOM 5148 C C . HIS B 1 236 ? 115.49000 117.37500 130.06400 1.000 104.44790 223 HIS B C 1
ATOM 5149 O O . HIS B 1 236 ? 115.52100 118.59000 129.84700 1.000 109.64493 223 HIS B O 1
ATOM 5156 N N . GLY B 1 237 ? 114.36700 116.71400 130.35600 1.000 104.23123 224 GLY B N 1
ATOM 5157 C CA . GLY B 1 237 ? 113.06900 117.34400 130.30600 1.000 101.60966 224 GLY B CA 1
ATOM 5158 C C . GLY B 1 237 ? 112.31700 117.23800 131.62400 1.000 111.91515 224 GLY B C 1
ATOM 5159 O O . GLY B 1 237 ? 112.68000 116.47200 132.52400 1.000 118.88307 224 GLY B O 1
ATOM 5160 N N . GLY B 1 238 ? 111.25600 118.02800 131.72200 1.000 113.35305 225 GLY B N 1
ATOM 5161 C CA . GLY B 1 238 ? 110.42600 118.03000 132.90800 1.000 119.03549 225 GLY B CA 1
ATOM 5162 C C . GLY B 1 238 ? 109.50200 119.22700 132.90600 1.000 122.63187 225 GLY B C 1
ATOM 5163 O O . GLY B 1 238 ? 109.45400 120.00800 131.95100 1.000 120.57932 225 GLY B O 1
ATOM 5164 N N . GLY B 1 239 ? 108.76400 119.35800 134.00600 1.000 127.44581 226 GLY B N 1
ATOM 5165 C CA . GLY B 1 239 ? 107.86400 120.47800 134.16500 1.000 130.22723 226 GLY B CA 1
ATOM 5166 C C . GLY B 1 239 ? 108.59000 121.76000 134.52100 1.000 133.74805 226 GLY B C 1
ATOM 5167 O O . GLY B 1 239 ? 109.77700 121.77300 134.84600 1.000 138.47640 226 GLY B O 1
ATOM 5168 N N . ASN B 1 240 ? 107.84900 122.86800 134.45200 1.000 131.84354 227 ASN B N 1
ATOM 5169 C CA . ASN B 1 240 ? 108.43500 124.15900 134.79700 1.000 136.73925 227 ASN B CA 1
ATOM 5170 C C . ASN B 1 240 ? 108.69300 124.27300 136.29200 1.000 142.95476 227 ASN B C 1
ATOM 5171 O O . ASN B 1 240 ? 109.59800 125.00400 136.71000 1.000 145.01728 227 ASN B O 1
ATOM 5176 N N . ASP B 1 241 ? 107.91200 123.56600 137.11100 1.000 146.45502 228 ASP B N 1
ATOM 5177 C CA . ASP B 1 241 ? 108.15500 123.55300 138.54800 1.000 148.74295 228 ASP B CA 1
ATOM 5178 C C . ASP B 1 241 ? 109.41900 122.78600 138.91000 1.000 151.28544 228 ASP B C 1
ATOM 5179 O O . ASP B 1 241 ? 109.91400 122.92800 140.03300 1.000 155.01573 228 ASP B O 1
ATOM 5184 N N . LEU B 1 242 ? 109.94600 121.98000 137.99200 1.000 150.44386 229 LEU B N 1
ATOM 5185 C CA . LEU B 1 242 ? 111.15000 121.20300 138.25000 1.000 152.58437 229 LEU B CA 1
ATOM 5186 C C . LEU B 1 242 ? 112.43100 121.98100 137.98600 1.000 154.78656 229 LEU B C 1
ATOM 5187 O O . LEU B 1 242 ? 113.51600 121.44200 138.22500 1.000 157.04207 229 LEU B O 1
ATOM 5192 N N . ILE B 1 243 ? 112.33800 123.22300 137.50200 1.000 152.85061 230 ILE B N 1
ATOM 5193 C CA . ILE B 1 243 ? 113.53900 124.02700 137.28800 1.000 151.58049 230 ILE B CA 1
ATOM 5194 C C . ILE B 1 243 ? 114.27700 124.22400 138.60500 1.000 161.27983 230 ILE B C 1
ATOM 5195 O O . ILE B 1 243 ? 115.50200 124.07000 138.68500 1.000 165.77621 230 ILE B O 1
ATOM 5200 N N . PHE B 1 244 ? 113.53900 124.56200 139.66000 1.000 162.52165 231 PHE B N 1
ATOM 5201 C CA . PHE B 1 244 ? 114.08300 124.65500 141.00300 1.000 167.37245 231 PHE B CA 1
ATOM 5202 C C . PHE B 1 244 ? 113.10600 123.97500 141.95200 1.000 167.85179 231 PHE B C 1
ATOM 5203 O O . PHE B 1 244 ? 111.88600 124.18500 141.83800 1.000 165.97281 231 PHE B O 1
ATOM 5211 N N . PRO B 1 245 ? 113.58400 123.15900 142.89700 1.000 170.46262 232 PRO B N 1
ATOM 5212 C CA . PRO B 1 245 ? 114.98100 122.78500 143.15000 1.000 169.89735 232 PRO B CA 1
ATOM 5213 C C . PRO B 1 245 ? 115.44300 121.55300 142.37600 1.000 167.99442 232 PRO B C 1
ATOM 5214 O O . PRO B 1 245 ? 116.64400 121.31900 142.27700 1.000 169.36539 232 PRO B O 1
ATOM 5218 N N . HIS B 1 246 ? 114.50900 120.76400 141.83500 1.000 166.63635 233 HIS B N 1
ATOM 5219 C CA . HIS B 1 246 ? 114.82500 119.42300 141.34300 1.000 165.72903 233 HIS B CA 1
ATOM 5220 C C . HIS B 1 246 ? 115.97900 119.42900 140.34400 1.000 164.04538 233 HIS B C 1
ATOM 5221 O O . HIS B 1 246 ? 117.01000 118.78300 140.56400 1.000 165.63367 233 HIS B O 1
ATOM 5228 N N . HIS B 1 247 ? 115.83500 120.17300 139.24600 1.000 159.20927 234 HIS B N 1
ATOM 5229 C CA . HIS B 1 247 ? 116.82500 120.08700 138.17900 1.000 156.29373 234 HIS B CA 1
ATOM 5230 C C . HIS B 1 247 ? 118.12000 120.80600 138.53100 1.000 158.76618 234 HIS B C 1
ATOM 5231 O O . HIS B 1 247 ? 119.19500 120.36800 138.10900 1.000 158.18943 234 HIS B O 1
ATOM 5238 N N . GLU B 1 248 ? 118.05100 121.89400 139.29800 1.000 163.17718 235 GLU B N 1
ATOM 5239 C CA . GLU B 1 248 ? 119.27700 122.51500 139.78700 1.000 166.81384 235 GLU B CA 1
ATOM 5240 C C . GLU B 1 248 ? 120.04000 121.55800 140.69600 1.000 168.82656 235 GLU B C 1
ATOM 5241 O O . GLU B 1 248 ? 121.27200 121.46300 140.62600 1.000 169.30037 235 GLU B O 1
ATOM 5247 N N . ASN B 1 249 ? 119.31600 120.83900 141.55500 1.000 168.49191 236 ASN B N 1
ATOM 5248 C CA . ASN B 1 249 ? 119.93600 119.82300 142.39900 1.000 166.73038 236 ASN B CA 1
ATOM 5249 C C . ASN B 1 249 ? 120.57300 118.72200 141.55900 1.000 164.39618 236 ASN B C 1
ATOM 5250 O O . ASN B 1 249 ? 121.66800 118.24000 141.87500 1.000 164.06936 236 ASN B O 1
ATOM 5255 N N . GLU B 1 250 ? 119.88700 118.28800 140.49700 1.000 162.85823 237 GLU B N 1
ATOM 5256 C CA . GLU B 1 250 ? 120.46100 117.27300 139.61700 1.000 159.09416 237 GLU B CA 1
ATOM 5257 C C . GLU B 1 250 ? 121.73500 117.77800 138.95100 1.000 159.57495 237 GLU B C 1
ATOM 5258 O O . GLU B 1 250 ? 122.72300 117.04300 138.84400 1.000 159.36190 237 GLU B O 1
ATOM 5264 N N . ILE B 1 251 ? 121.72400 119.03000 138.48800 1.000 160.43410 238 ILE B N 1
ATOM 5265 C CA . ILE B 1 251 ? 122.92500 119.63000 137.91200 1.000 160.53152 238 ILE B CA 1
ATOM 5266 C C . ILE B 1 251 ? 124.06300 119.59800 138.92100 1.000 165.72823 238 ILE B C 1
ATOM 5267 O O . ILE B 1 251 ? 125.18500 119.18000 138.60700 1.000 166.28967 238 ILE B O 1
ATOM 5272 N N . ALA B 1 252 ? 123.78500 120.03100 140.15300 1.000 167.11019 239 ALA B N 1
ATOM 5273 C CA . ALA B 1 252 ? 124.82600 120.07500 141.17400 1.000 167.99050 239 ALA B CA 1
ATOM 5274 C C . ALA B 1 252 ? 125.38800 118.68500 141.44200 1.000 169.17821 239 ALA B C 1
ATOM 5275 O O . ALA B 1 252 ? 126.60900 118.48800 141.43500 1.000 172.47573 239 ALA B O 1
ATOM 5277 N N . GLN B 1 253 ? 124.50900 117.70100 141.64700 1.000 165.92515 240 GLN B N 1
ATOM 5278 C CA . GLN B 1 253 ? 124.96100 116.34500 141.94400 1.000 163.66084 240 GLN B CA 1
ATOM 5279 C C . GLN B 1 253 ? 125.79800 115.78000 140.80400 1.000 166.16007 240 GLN B C 1
ATOM 5280 O O . GLN B 1 253 ? 126.89200 115.24600 141.02500 1.000 168.99015 240 GLN B O 1
ATOM 5286 N N . SER B 1 254 ? 125.30300 115.89900 139.57000 1.000 165.72706 241 SER B N 1
ATOM 5287 C CA . SER B 1 254 ? 125.97800 115.26100 138.44700 1.000 164.34382 241 SER B CA 1
ATOM 5288 C C . SER B 1 254 ? 127.30700 115.93600 138.13400 1.000 167.95634 241 SER B C 1
ATOM 5289 O O . SER B 1 254 ? 128.30500 115.25400 137.87700 1.000 170.28332 241 SER B O 1
ATOM 5292 N N . GLU B 1 255 ? 127.35000 117.27000 138.15200 1.000 167.21043 242 GLU B N 1
ATOM 5293 C CA . GLU B 1 255 ? 128.60000 117.95500 137.86400 1.000 169.43209 242 GLU B CA 1
ATOM 5294 C C . GLU B 1 255 ? 129.58500 117.88600 139.02300 1.000 172.19080 242 GLU B C 1
ATOM 5295 O O . GLU B 1 255 ? 130.78600 118.07400 138.80400 1.000 173.21829 242 GLU B O 1
ATOM 5301 N N . ALA B 1 256 ? 129.11600 117.61900 140.24500 1.000 172.19498 243 ALA B N 1
ATOM 5302 C CA . ALA B 1 256 ? 130.04500 117.35100 141.33400 1.000 173.94239 243 ALA B CA 1
ATOM 5303 C C . ALA B 1 256 ? 130.62900 115.95000 141.22200 1.000 174.45576 243 ALA B C 1
ATOM 5304 O O . ALA B 1 256 ? 131.82100 115.74500 141.47700 1.000 176.51884 243 ALA B O 1
ATOM 5306 N N . CYS B 1 257 ? 129.80400 114.97300 140.84100 1.000 173.31178 244 CYS B N 1
ATOM 5307 C CA . CYS B 1 257 ? 130.28300 113.59700 140.76800 1.000 173.01999 244 CYS B CA 1
ATOM 5308 C C . CYS B 1 257 ? 131.18100 113.37700 139.55600 1.000 173.71381 244 CYS B C 1
ATOM 5309 O O . CYS B 1 257 ? 132.16400 112.63200 139.63500 1.000 173.19814 244 CYS B O 1
ATOM 5312 N N . PHE B 1 258 ? 130.86500 114.01200 138.42800 1.000 174.74188 245 PHE B N 1
ATOM 5313 C CA . PHE B 1 258 ? 131.55500 113.72500 137.17600 1.000 173.64195 245 PHE B CA 1
ATOM 5314 C C . PHE B 1 258 ? 132.60300 114.76300 136.80100 1.000 173.94966 245 PHE B C 1
ATOM 5315 O O . PHE B 1 258 ? 133.59900 114.41300 136.16000 1.000 173.32469 245 PHE B O 1
ATOM 5323 N N . GLY B 1 259 ? 132.41100 116.02400 137.17900 1.000 173.92856 246 GLY B N 1
ATOM 5324 C CA . GLY B 1 259 ? 133.39900 117.04600 136.90500 1.000 174.99000 246 GLY B CA 1
ATOM 5325 C C . GLY B 1 259 ? 133.36700 117.63200 135.51200 1.000 174.69831 246 GLY B C 1
ATOM 5326 O O . GLY B 1 259 ? 134.30400 118.34700 135.13900 1.000 175.35274 246 GLY B O 1
ATOM 5327 N N . HIS B 1 260 ? 132.32800 117.35400 134.72800 1.000 172.02574 247 HIS B N 1
ATOM 5328 C CA . HIS B 1 260 ? 132.19800 117.91600 133.39100 1.000 168.72965 247 HIS B CA 1
ATOM 5329 C C . HIS B 1 260 ? 130.72500 118.20500 133.12900 1.000 166.16496 247 HIS B C 1
ATOM 5330 O O . HIS B 1 260 ? 129.87700 118.06500 134.01400 1.000 166.34301 247 HIS B O 1
ATOM 5337 N N . GLU B 1 261 ? 130.42600 118.61700 131.89900 1.000 160.95163 248 GLU B N 1
ATOM 5338 C CA . GLU B 1 261 ? 129.05200 118.92000 131.52800 1.000 152.82906 248 GLU B CA 1
ATOM 5339 C C . GLU B 1 261 ? 128.21100 117.64900 131.52500 1.000 149.44706 248 GLU B C 1
ATOM 5340 O O . GLU B 1 261 ? 128.67000 116.58300 131.10700 1.000 150.69673 248 GLU B O 1
ATOM 5346 N N . TRP B 1 262 ? 126.97100 117.76900 131.99200 1.000 144.20963 249 TRP B N 1
ATOM 5347 C CA . TRP B 1 262 ? 126.08200 116.62700 132.15500 1.000 137.29678 249 TRP B CA 1
ATOM 5348 C C . TRP B 1 262 ? 124.94500 116.60500 131.14500 1.000 133.57323 249 TRP B C 1
ATOM 5349 O O . TRP B 1 262 ? 124.69800 115.57100 130.51800 1.000 132.98851 249 TRP B O 1
ATOM 5360 N N . VAL B 1 263 ? 124.24100 117.72000 130.96800 1.000 130.90965 250 VAL B N 1
ATOM 5361 C CA . VAL B 1 263 ? 123.13500 117.81400 130.02200 1.000 123.16730 250 VAL B CA 1
ATOM 5362 C C . VAL B 1 263 ? 123.38400 119.00400 129.10800 1.000 121.58109 250 VAL B C 1
ATOM 5363 O O . VAL B 1 263 ? 123.72600 120.09400 129.58000 1.000 125.16047 250 VAL B O 1
ATOM 5367 N N . LYS B 1 264 ? 123.21200 118.79500 127.80300 1.000 118.19138 251 LYS B N 1
ATOM 5368 C CA . LYS B 1 264 ? 123.47600 119.85800 126.84100 1.000 118.07561 251 LYS B CA 1
ATOM 5369 C C . LYS B 1 264 ? 122.28400 120.79600 126.68900 1.000 117.16151 251 LYS B C 1
ATOM 5370 O O . LYS B 1 264 ? 122.45700 122.01900 126.66800 1.000 119.78723 251 LYS B O 1
ATOM 5376 N N . TYR B 1 265 ? 121.07300 120.25100 126.58500 1.000 112.49685 252 TYR B N 1
ATOM 5377 C CA . TYR B 1 265 ? 119.87200 121.05000 126.37500 1.000 106.16337 252 TYR B CA 1
ATOM 5378 C C . TYR B 1 265 ? 118.84700 120.72900 127.45100 1.000 107.03663 252 TYR B C 1
ATOM 5379 O O . TYR B 1 265 ? 118.56000 119.55700 127.70900 1.000 111.53063 252 TYR B O 1
ATOM 5388 N N . TRP B 1 266 ? 118.29300 121.76900 128.06800 1.000 107.72148 253 TRP B N 1
ATOM 5389 C CA . TRP B 1 266 ? 117.25300 121.63500 129.08100 1.000 109.12194 253 TRP B CA 1
ATOM 5390 C C . TRP B 1 266 ? 115.94200 122.16300 128.51600 1.000 111.76978 253 TRP B C 1
ATOM 5391 O O . TRP B 1 266 ? 115.86400 123.32500 128.10300 1.000 117.67307 253 TRP B O 1
ATOM 5402 N N . LEU B 1 267 ? 114.91900 121.31400 128.50100 1.000 106.37974 254 LEU B N 1
ATOM 5403 C CA . LEU B 1 267 ? 113.60000 121.67500 128.00400 1.000 103.20774 254 LEU B CA 1
ATOM 5404 C C . LEU B 1 267 ? 112.59200 121.55300 129.13500 1.000 108.66914 254 LEU B C 1
ATOM 5405 O O . LEU B 1 267 ? 112.53200 120.52000 129.80700 1.000 115.50649 254 LEU B O 1
ATOM 5410 N N . HIS B 1 268 ? 111.80300 122.60500 129.34300 1.000 109.81334 255 HIS B N 1
ATOM 5411 C CA . HIS B 1 268 ? 110.79000 122.62500 130.39000 1.000 113.38786 255 HIS B CA 1
ATOM 5412 C C . HIS B 1 268 ? 109.45900 123.05500 129.79900 1.000 112.23515 255 HIS B C 1
ATOM 5413 O O . HIS B 1 268 ? 109.37200 124.10600 129.15700 1.000 113.17505 255 HIS B O 1
ATOM 5420 N N . THR B 1 269 ? 108.42800 122.24800 130.02000 1.000 110.24149 256 THR B N 1
ATOM 5421 C CA . THR B 1 269 ? 107.08400 122.60800 129.60100 1.000 103.56501 256 THR B CA 1
ATOM 5422 C C . THR B 1 269 ? 106.47900 123.61200 130.57200 1.000 110.31451 256 THR B C 1
ATOM 5423 O O . THR B 1 269 ? 106.72800 123.56800 131.77900 1.000 117.81512 256 THR B O 1
ATOM 5427 N N . GLY B 1 270 ? 105.67400 124.52100 130.03400 1.000 107.62185 257 GLY B N 1
ATOM 5428 C CA . GLY B 1 270 ? 105.05000 125.53500 130.85400 1.000 110.19094 257 GLY B CA 1
ATOM 5429 C C . GLY B 1 270 ? 103.95400 124.97100 131.73700 1.000 112.44644 257 GLY B C 1
ATOM 5430 O O . GLY B 1 270 ? 103.47500 123.85000 131.56500 1.000 110.99331 257 GLY B O 1
ATOM 5431 N N . PHE B 1 271 ? 103.55000 125.78000 132.71200 1.000 114.75187 258 PHE B N 1
ATOM 5432 C CA . PHE B 1 271 ? 102.50800 125.37100 133.63700 1.000 114.77274 258 PHE B CA 1
ATOM 5433 C C . PHE B 1 271 ? 101.15200 125.32600 132.94100 1.000 115.84234 258 PHE B C 1
ATOM 5434 O O . PHE B 1 271 ? 100.95000 125.90400 131.87000 1.000 115.92788 258 PHE B O 1
ATOM 5442 N N . VAL B 1 272 ? 100.21500 124.62400 133.56900 1.000 114.69466 259 VAL B N 1
ATOM 5443 C CA . VAL B 1 272 ? 98.82200 124.60400 133.14200 1.000 110.79172 259 VAL B CA 1
ATOM 5444 C C . VAL B 1 272 ? 98.01600 125.39100 134.16300 1.000 113.29754 259 VAL B C 1
ATOM 5445 O O . VAL B 1 272 ? 98.04500 125.07900 135.35900 1.000 119.06184 259 VAL B O 1
ATOM 5449 N N . MET B 1 273 ? 97.30500 126.41000 133.69700 1.000 114.74280 260 MET B N 1
ATOM 5450 C CA . MET B 1 273 ? 96.61700 127.34400 134.57500 1.000 120.96438 260 MET B CA 1
ATOM 5451 C C . MET B 1 273 ? 95.12700 127.03400 134.62700 1.000 125.11902 260 MET B C 1
ATOM 5452 O O . MET B 1 273 ? 94.52200 126.66100 133.61800 1.000 124.17301 260 MET B O 1
ATOM 5457 N N . VAL B 1 274 ? 94.54500 127.18500 135.81300 1.000 128.13357 261 VAL B N 1
ATOM 5458 C CA . VAL B 1 274 ? 93.10700 127.06000 136.02200 1.000 127.21058 261 VAL B CA 1
ATOM 5459 C C . VAL B 1 274 ? 92.62000 128.35500 136.65400 1.000 134.43112 261 VAL B C 1
ATOM 5460 O O . VAL B 1 274 ? 92.99400 128.67400 137.78900 1.000 136.37714 261 VAL B O 1
ATOM 5464 N N . LYS B 1 275 ? 91.78000 129.09100 135.92600 1.000 137.85441 262 LYS B N 1
ATOM 5465 C CA . LYS B 1 275 ? 91.26700 130.38500 136.37900 1.000 142.14310 262 LYS B CA 1
ATOM 5466 C C . LYS B 1 275 ? 92.40400 131.32200 136.78000 1.000 141.94827 262 LYS B C 1
ATOM 5467 O O . LYS B 1 275 ? 92.32600 132.04100 137.77800 1.000 141.53387 262 LYS B O 1
ATOM 5473 N N . GLY B 1 276 ? 93.47700 131.31200 135.99200 1.000 138.71738 263 GLY B N 1
ATOM 5474 C CA . GLY B 1 276 ? 94.59200 132.20700 136.21000 1.000 138.40140 263 GLY B CA 1
ATOM 5475 C C . GLY B 1 276 ? 95.57100 131.79100 137.28600 1.000 140.51641 263 GLY B C 1
ATOM 5476 O O . GLY B 1 276 ? 96.52800 132.53200 137.54300 1.000 144.08630 263 GLY B O 1
ATOM 5477 N N . GLU B 1 277 ? 95.37300 130.64100 137.92200 1.000 138.77797 264 GLU B N 1
ATOM 5478 C CA . GLU B 1 277 ? 96.28400 130.15600 138.94700 1.000 139.24083 264 GLU B CA 1
ATOM 5479 C C . GLU B 1 277 ? 96.83300 128.79400 138.54500 1.000 138.04082 264 GLU B C 1
ATOM 5480 O O . GLU B 1 277 ? 96.21600 128.06000 137.76600 1.000 136.01341 264 GLU B O 1
ATOM 5486 N N . LYS B 1 278 ? 98.00200 128.46700 139.08700 1.000 137.30216 265 LYS B N 1
ATOM 5487 C CA . LYS B 1 278 ? 98.68500 127.23000 138.73500 1.000 135.38297 265 LYS B CA 1
ATOM 5488 C C . LYS B 1 278 ? 97.87500 126.01800 139.17900 1.000 136.94654 265 LYS B C 1
ATOM 5489 O O . LYS B 1 278 ? 97.35200 125.98400 140.29700 1.000 139.80845 265 LYS B O 1
ATOM 5495 N N . MET B 1 279 ? 97.77100 125.02000 138.30400 1.000 136.82701 266 MET B N 1
ATOM 5496 C CA . MET B 1 279 ? 97.05000 123.79500 138.62800 1.000 138.30719 266 MET B CA 1
ATOM 5497 C C . MET B 1 279 ? 97.97000 122.82400 139.35500 1.000 142.79101 266 MET B C 1
ATOM 5498 O O . MET B 1 279 ? 99.01300 122.42900 138.82400 1.000 143.62794 266 MET B O 1
ATOM 5503 N N . SER B 1 280 ? 97.57900 122.43700 140.56600 1.000 147.94440 267 SER B N 1
ATOM 5504 C CA . SER B 1 280 ? 98.28100 121.40800 141.31700 1.000 150.95515 267 SER B CA 1
ATOM 5505 C C . SER B 1 280 ? 97.32000 120.83500 142.34700 1.000 149.68974 267 SER B C 1
ATOM 5506 O O . SER B 1 280 ? 96.33500 121.47600 142.72400 1.000 147.40659 267 SER B O 1
ATOM 5509 N N . LYS B 1 281 ? 97.62200 119.61800 142.80400 1.000 150.01718 268 LYS B N 1
ATOM 5510 C CA . LYS B 1 281 ? 96.75700 118.95300 143.77200 1.000 150.19032 268 LYS B CA 1
ATOM 5511 C C . LYS B 1 281 ? 96.80100 119.60000 145.14900 1.000 152.62471 268 LYS B C 1
ATOM 5512 O O . LYS B 1 281 ? 95.94700 119.28400 145.98600 1.000 152.98607 268 LYS B O 1
ATOM 5518 N N . SER B 1 282 ? 97.76700 120.48600 145.40800 1.000 152.54053 269 SER B N 1
ATOM 5519 C CA . SER B 1 282 ? 97.78600 121.20700 146.67700 1.000 152.00481 269 SER B CA 1
ATOM 5520 C C . SER B 1 282 ? 96.55900 122.10200 146.82200 1.000 152.64670 269 SER B C 1
ATOM 5521 O O . SER B 1 282 ? 95.95400 122.16600 147.89900 1.000 152.94333 269 SER B O 1
ATOM 5524 N N . LEU B 1 283 ? 96.17300 122.79700 145.75100 1.000 150.64944 270 LEU B N 1
ATOM 5525 C CA . LEU B 1 283 ? 95.01100 123.67700 145.78800 1.000 150.28536 270 LEU B CA 1
ATOM 5526 C C . LEU B 1 283 ? 93.70100 122.96300 145.47800 1.000 149.86281 270 LEU B C 1
ATOM 5527 O O . LEU B 1 283 ? 92.63600 123.57100 145.62900 1.000 147.90230 270 LEU B O 1
ATOM 5532 N N . GLY B 1 284 ? 93.74600 121.70500 145.04600 1.000 148.62592 271 GLY B N 1
ATOM 5533 C CA . GLY B 1 284 ? 92.53300 120.96300 144.76600 1.000 147.31641 271 GLY B CA 1
ATOM 5534 C C . GLY B 1 284 ? 91.81200 121.35700 143.49800 1.000 145.94524 271 GLY B C 1
ATOM 5535 O O . GLY B 1 284 ? 90.68200 120.90500 143.28200 1.000 144.32573 271 GLY B O 1
ATOM 5536 N N . ASN B 1 285 ? 92.42500 122.18700 142.65200 1.000 146.15376 272 ASN B N 1
ATOM 5537 C CA . ASN B 1 285 ? 91.81700 122.63600 141.40600 1.000 142.50179 272 ASN B CA 1
ATOM 5538 C C . ASN B 1 285 ? 92.24800 121.79900 140.21000 1.000 138.12058 272 ASN B C 1
ATOM 5539 O O . ASN B 1 285 ? 92.29200 122.31000 139.08300 1.000 135.32920 272 ASN B O 1
ATOM 5544 N N . PHE B 1 286 ? 92.56600 120.52700 140.42600 1.000 138.02039 273 PHE B N 1
ATOM 5545 C CA . PHE B 1 286 ? 93.10200 119.66100 139.38700 1.000 134.61442 273 PHE B CA 1
ATOM 5546 C C . PHE B 1 286 ? 92.00600 118.77900 138.80700 1.000 129.74938 273 PHE B C 1
ATOM 5547 O O . PHE B 1 286 ? 91.13500 118.29300 139.53200 1.000 132.29096 273 PHE B O 1
ATOM 5555 N N . VAL B 1 287 ? 92.05200 118.58900 137.49100 1.000 122.79086 274 VAL B N 1
ATOM 5556 C CA . VAL B 1 287 ? 91.16900 117.67400 136.77800 1.000 118.53917 274 VAL B CA 1
ATOM 5557 C C . VAL B 1 287 ? 92.00600 116.50300 136.28100 1.000 118.01916 274 VAL B C 1
ATOM 5558 O O . VAL B 1 287 ? 93.06900 116.70200 135.68000 1.000 119.07280 274 VAL B O 1
ATOM 5562 N N . THR B 1 288 ? 91.53900 115.28700 136.54400 1.000 115.20992 275 THR B N 1
ATOM 5563 C CA . THR B 1 288 ? 92.29200 114.10200 136.17000 1.000 112.04105 275 THR B CA 1
ATOM 5564 C C . THR B 1 288 ? 92.16600 113.83400 134.67400 1.000 113.92344 275 THR B C 1
ATOM 5565 O O . THR B 1 288 ? 91.24000 114.30000 134.00600 1.000 118.04030 275 THR B O 1
ATOM 5569 N N . ILE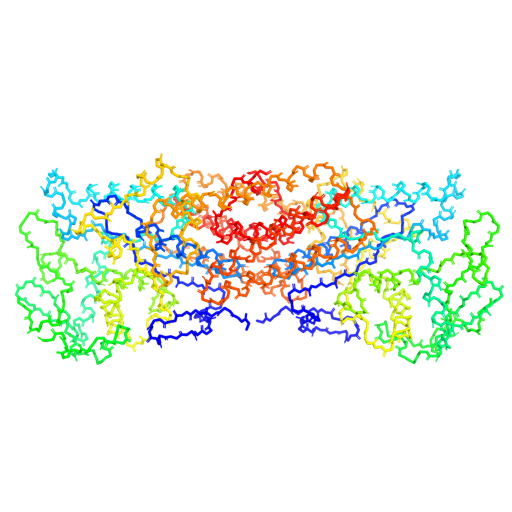 B 1 289 ? 93.12600 113.07100 134.14900 1.000 110.10663 276 ILE B N 1
ATOM 5570 C CA . ILE B 1 289 ? 93.09500 112.70900 132.73600 1.000 105.06024 276 ILE B CA 1
ATOM 5571 C C . ILE B 1 289 ? 91.89300 111.82300 132.43800 1.000 108.75058 276 ILE B C 1
ATOM 5572 O O . ILE B 1 289 ? 91.27600 111.93000 131.37200 1.000 113.98367 276 ILE B O 1
ATOM 5577 N N . ARG B 1 290 ? 91.54300 110.93400 133.37000 1.000 108.52095 277 ARG B N 1
ATOM 5578 C CA . ARG B 1 290 ? 90.44200 110.00700 133.13200 1.000 109.86810 277 ARG B CA 1
ATOM 5579 C C . ARG B 1 290 ? 89.10100 110.72400 133.05400 1.000 113.29962 277 ARG B C 1
ATOM 5580 O O . ARG B 1 290 ? 88.21900 110.29700 132.30300 1.000 116.74653 277 ARG B O 1
ATOM 5588 N N . GLU B 1 291 ? 88.92400 111.81000 133.80500 1.000 111.31765 278 GLU B N 1
ATOM 5589 C CA . GLU B 1 291 ? 87.69300 112.58300 133.67500 1.000 112.59758 278 GLU B CA 1
ATOM 5590 C C . GLU B 1 291 ? 87.58000 113.20000 132.28600 1.000 113.60460 278 GLU B C 1
ATOM 5591 O O . GLU B 1 291 ? 86.52100 113.13300 131.64800 1.000 115.91242 278 GLU B O 1
ATOM 5597 N N . LEU B 1 292 ? 88.67200 113.78300 131.78900 1.000 109.41650 279 LEU B N 1
ATOM 5598 C CA . LEU B 1 292 ? 88.65900 114.34700 130.44400 1.000 106.85581 279 LEU B CA 1
ATOM 5599 C C . LEU B 1 292 ? 88.43000 113.26500 129.39700 1.000 108.66983 279 LEU B C 1
ATOM 5600 O O . LEU B 1 292 ? 87.73100 113.49400 128.40400 1.000 113.01037 279 LEU B O 1
ATOM 5605 N N . LEU B 1 293 ? 89.00300 112.07700 129.60500 1.000 107.05046 280 LEU B N 1
ATOM 5606 C CA . LEU B 1 293 ? 88.73300 110.95600 128.71100 1.000 106.26407 280 LEU B CA 1
ATOM 5607 C C . LEU B 1 293 ? 87.26400 110.56300 128.74400 1.000 109.91386 280 LEU B C 1
ATOM 5608 O O . LEU B 1 293 ? 86.69400 110.20300 127.70800 1.000 111.89769 280 LEU B O 1
ATOM 5613 N N . LYS B 1 294 ? 86.64200 110.62100 129.92100 1.000 110.74263 281 LYS B N 1
ATOM 5614 C CA . LYS B 1 294 ? 85.20800 110.39900 130.03100 1.000 112.97427 281 LYS B CA 1
ATOM 5615 C C . LYS B 1 294 ? 84.40800 111.49900 129.35100 1.000 110.28846 281 LYS B C 1
ATOM 5616 O O . LYS B 1 294 ? 83.25000 111.27200 128.98500 1.000 110.21227 281 LYS B O 1
ATOM 5622 N N . ARG B 1 295 ? 84.99400 112.68200 129.17400 1.000 110.43715 282 ARG B N 1
ATOM 5623 C CA . ARG B 1 295 ? 84.30600 113.77500 128.49900 1.000 110.24470 282 ARG B CA 1
ATOM 5624 C C . ARG B 1 295 ? 84.79200 114.02800 127.07800 1.000 109.87617 282 ARG B C 1
ATOM 5625 O O . ARG B 1 295 ? 84.02300 114.54700 126.26400 1.000 108.95450 282 ARG B O 1
ATOM 5633 N N . TYR B 1 296 ? 86.03300 113.67500 126.74800 1.000 110.39373 283 TYR B N 1
ATOM 5634 C CA . TYR B 1 296 ? 86.59300 113.99300 125.44200 1.000 105.23574 283 TYR B CA 1
ATOM 5635 C C . TYR B 1 296 ? 87.41500 112.82000 124.92600 1.000 109.50743 283 TYR B C 1
ATOM 5636 O O . TYR B 1 296 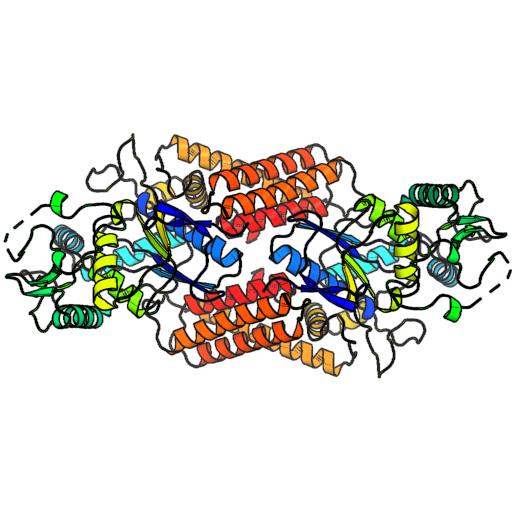? 87.77600 111.90600 125.67000 1.000 114.41891 283 TYR B O 1
ATOM 5645 N N . GLU B 1 297 ? 87.70300 112.85700 123.62800 1.000 105.54337 284 GLU B N 1
ATOM 5646 C CA . GLU B 1 297 ? 88.55100 111.86700 122.98900 1.000 102.99820 284 GLU B CA 1
ATOM 5647 C C . GLU B 1 297 ? 90.02300 112.19000 123.22300 1.000 100.93938 284 GLU B C 1
ATOM 5648 O O . GLU B 1 297 ? 90.38600 113.34700 123.44700 1.000 102.03992 284 GLU B O 1
ATOM 5654 N N . PRO B 1 298 ? 90.89500 111.17600 123.18400 1.000 101.17177 285 PRO B N 1
ATOM 5655 C CA . PRO B 1 298 ? 92.32800 111.44600 123.39900 1.000 99.47165 285 PRO B CA 1
ATOM 5656 C C . PRO B 1 298 ? 92.92000 112.42800 122.40400 1.000 96.97677 285 PRO B C 1
ATOM 5657 O O . PRO B 1 298 ? 93.75500 113.26100 122.78200 1.000 96.85685 285 PRO B O 1
ATOM 5661 N N . GLU B 1 299 ? 92.51000 112.35700 121.13500 1.000 95.83669 286 GLU B N 1
ATOM 5662 C CA . GLU B 1 299 ? 93.07100 113.26700 120.14300 1.000 94.84330 286 GLU B CA 1
ATOM 5663 C C . GLU B 1 299 ? 92.61100 114.69700 120.37300 1.000 95.81196 286 GLU B C 1
ATOM 5664 O O . GLU B 1 299 ? 93.34400 115.63700 120.05600 1.000 97.77176 286 GLU B O 1
ATOM 5670 N N . VAL B 1 300 ? 91.41400 114.88500 120.92800 1.000 94.67510 287 VAL B N 1
ATOM 5671 C CA . VAL B 1 300 ? 90.97500 116.22900 121.28400 1.000 89.28425 287 VAL B CA 1
ATOM 5672 C C . VAL B 1 300 ? 91.87400 116.81300 122.36700 1.000 90.55787 287 VAL B C 1
ATOM 5673 O O . VAL B 1 300 ? 92.26700 117.98400 122.30300 1.000 93.67685 287 VAL B O 1
ATOM 5677 N N . ILE B 1 301 ? 92.22400 116.00700 123.37100 1.000 90.76705 288 ILE B N 1
ATOM 5678 C CA . ILE B 1 301 ? 93.11600 116.47800 124.42500 1.000 88.94176 288 ILE B CA 1
ATOM 5679 C C . ILE B 1 301 ? 94.50100 116.77000 123.86300 1.000 88.51830 288 ILE B C 1
ATOM 5680 O O . ILE B 1 301 ? 95.13200 117.77100 124.22400 1.000 93.66875 288 ILE B O 1
ATOM 5685 N N . ARG B 1 302 ? 94.99900 115.90500 122.97500 1.000 87.34354 289 ARG B N 1
ATOM 5686 C CA . ARG B 1 302 ? 96.29400 116.16300 122.35200 1.000 87.92127 289 ARG B CA 1
ATOM 5687 C C . ARG B 1 302 ? 96.27300 117.45900 121.55300 1.000 91.50974 289 ARG B C 1
ATOM 5688 O O . ARG B 1 302 ? 97.21700 118.25200 121.61900 1.000 96.29390 289 ARG B O 1
ATOM 5696 N N . PHE B 1 303 ? 95.20200 117.69100 120.79200 1.000 88.91655 290 PHE B N 1
ATOM 5697 C CA . PHE B 1 303 ? 95.09000 118.91800 120.01400 1.000 84.16238 290 PHE B CA 1
ATOM 5698 C C . PHE B 1 303 ? 95.03700 120.13900 120.92000 1.000 89.78444 290 PHE B C 1
ATOM 5699 O O . PHE B 1 303 ? 95.66900 121.16200 120.63200 1.000 96.26441 290 PHE B O 1
ATOM 5707 N N . PHE B 1 304 ? 94.29200 120.04900 122.02400 1.000 91.03382 291 PHE B N 1
ATOM 5708 C CA . PHE B 1 304 ? 94.21900 121.16400 122.96300 1.000 90.25783 291 PHE B CA 1
ATOM 5709 C C . PHE B 1 304 ? 95.58000 121.45400 123.58000 1.000 89.86857 291 PHE B C 1
ATOM 5710 O O . PHE B 1 304 ? 95.94200 122.61800 123.78300 1.000 93.63023 291 PHE B O 1
ATOM 5718 N N . VAL B 1 305 ? 96.34400 120.40800 123.89400 1.000 90.17698 292 VAL B N 1
ATOM 5719 C CA . VAL B 1 305 ? 97.69300 120.60800 124.41600 1.000 88.89468 292 VAL B CA 1
ATOM 5720 C C . VAL B 1 305 ? 98.58400 121.25600 123.36300 1.000 89.29648 292 VAL B C 1
ATOM 5721 O O . VAL B 1 305 ? 99.37100 122.15900 123.66700 1.000 93.16815 292 VAL B O 1
ATOM 5725 N N . LEU B 1 306 ? 98.46900 120.81700 122.11000 1.000 90.06615 293 LEU B N 1
ATOM 5726 C CA . LEU B 1 306 ? 99.31400 121.31700 121.03300 1.000 91.24592 293 LEU B CA 1
ATOM 5727 C C . LEU B 1 306 ? 98.85300 122.65600 120.47400 1.000 94.21558 293 LEU B C 1
ATOM 5728 O O . LEU B 1 306 ? 99.53700 123.21100 119.60800 1.000 97.10447 293 LEU B O 1
ATOM 5733 N N . GLN B 1 307 ? 97.71600 123.18600 120.93200 1.000 94.48404 294 GLN B N 1
ATOM 5734 C CA . GLN B 1 307 ? 97.28300 124.50000 120.46800 1.000 93.40637 294 GLN B CA 1
ATOM 5735 C C . GLN B 1 307 ? 98.26100 125.58900 120.88000 1.000 100.03906 294 GLN B C 1
ATOM 5736 O O . GLN B 1 307 ? 98.35800 126.62200 120.20900 1.000 107.69364 294 GLN B O 1
ATOM 5742 N N . LYS B 1 308 ? 98.99000 125.38200 121.97200 1.000 98.45079 295 LYS B N 1
ATOM 5743 C CA . LYS B 1 308 ? 99.91600 126.37200 122.49100 1.000 98.46387 295 LYS B CA 1
ATOM 5744 C C . LYS B 1 308 ? 101.33400 125.82100 122.48700 1.000 100.82394 295 LYS B C 1
ATOM 5745 O O . LYS B 1 308 ? 101.55600 124.60700 122.49400 1.000 101.86344 295 LYS B O 1
ATOM 5751 N N . HIS B 1 309 ? 102.29500 126.74000 122.47400 1.000 100.71726 296 HIS B N 1
ATOM 5752 C CA . HIS B 1 309 ? 103.69600 126.36600 122.58100 1.000 99.20358 296 HIS B CA 1
ATOM 5753 C C . HIS B 1 309 ? 103.95000 125.68500 123.92000 1.000 101.93758 296 HIS B C 1
ATOM 5754 O O . HIS B 1 309 ? 103.35100 126.03300 124.94100 1.000 105.91582 296 HIS B O 1
ATOM 5761 N N . TYR B 1 310 ? 104.84600 124.69500 123.91000 1.000 99.14481 297 TYR B N 1
ATOM 5762 C CA . TYR B 1 310 ? 105.05100 123.88800 125.10900 1.000 96.55665 297 TYR B CA 1
ATOM 5763 C C . TYR B 1 310 ? 105.64200 124.70600 126.25000 1.000 99.72935 297 TYR B C 1
ATOM 5764 O O . TYR B 1 310 ? 105.41500 124.38400 127.42100 1.000 103.10145 297 TYR B O 1
ATOM 5773 N N . ARG B 1 311 ? 106.39200 125.76100 125.93800 1.000 98.62912 298 ARG B N 1
ATOM 5774 C CA . ARG B 1 311 ? 106.94000 126.62400 126.97600 1.000 99.32157 298 ARG B CA 1
ATOM 5775 C C . ARG B 1 311 ? 105.93800 127.65500 127.47800 1.000 98.30348 298 ARG B C 1
ATOM 5776 O O . ARG B 1 311 ? 106.17000 128.26000 128.53000 1.000 100.32964 298 ARG B O 1
ATOM 5784 N N . SER B 1 312 ? 104.84200 127.87100 126.75700 1.000 99.39222 299 SER B N 1
ATOM 5785 C CA . SER B 1 312 ? 103.84900 128.84800 127.17000 1.000 99.51879 299 SER B CA 1
ATOM 5786 C C . SER B 1 312 ? 102.85300 128.23200 128.15000 1.000 99.50092 299 SER B C 1
ATOM 5787 O O . SER B 1 312 ? 102.58900 127.02800 128.10500 1.000 100.41502 299 SER B O 1
ATOM 5790 N N . PRO B 1 313 ? 102.29100 129.03900 129.04700 1.000 100.42939 300 PRO B N 1
ATOM 5791 C CA . PRO B 1 313 ? 101.26600 128.52600 129.96000 1.000 102.31201 300 PRO B CA 1
ATOM 5792 C C . PRO B 1 313 ? 100.01100 128.10900 129.21100 1.000 106.46979 300 PRO B C 1
ATOM 5793 O O . PRO B 1 313 ? 99.65200 128.68400 128.18100 1.000 111.97565 300 PRO B O 1
ATOM 5797 N N . LEU B 1 314 ? 99.33800 127.09600 129.74700 1.000 104.23647 301 LEU B N 1
ATOM 5798 C CA . LEU B 1 314 ? 98.11600 126.56300 129.16000 1.000 104.10059 301 LEU B CA 1
ATOM 5799 C C . LEU B 1 314 ? 96.95000 126.85500 130.09400 1.000 107.89222 301 LEU B C 1
ATOM 5800 O O . LEU B 1 314 ? 96.97400 126.46000 131.26400 1.000 111.38622 301 LEU B O 1
ATOM 5805 N N . GLU B 1 315 ? 95.93600 127.54000 129.57700 1.000 109.79676 302 GLU B N 1
ATOM 5806 C CA . GLU B 1 315 ? 94.74100 127.85900 130.34600 1.000 111.67271 302 GLU B CA 1
ATOM 5807 C C . GLU B 1 315 ? 93.70500 126.76200 130.14200 1.000 109.75412 302 GLU B C 1
ATOM 5808 O O . GLU B 1 315 ? 93.22100 126.55900 129.02300 1.000 111.39443 302 GLU B O 1
ATOM 5814 N N . TYR B 1 316 ? 93.36300 126.06000 131.21900 1.000 109.50313 303 TYR B N 1
ATOM 5815 C CA . TYR B 1 316 ? 92.37000 124.99300 131.15100 1.000 108.03089 303 TYR B CA 1
ATOM 5816 C C . TYR B 1 316 ? 90.97700 125.59400 131.27500 1.000 111.16861 303 TYR B C 1
ATOM 5817 O O . TYR B 1 316 ? 90.57400 126.03200 132.35700 1.000 116.52816 303 TYR B O 1
ATOM 5826 N N . THR B 1 317 ? 90.24500 125.62200 130.16700 1.000 110.74312 304 THR B N 1
ATOM 5827 C CA . THR B 1 317 ? 88.84500 126.00700 130.15900 1.000 111.94189 304 THR B CA 1
ATOM 5828 C C . THR B 1 317 ? 88.05700 124.97100 129.37500 1.000 114.65328 304 THR B C 1
ATOM 5829 O O . THR B 1 317 ? 88.57700 124.34500 128.44800 1.000 117.29356 304 THR B O 1
ATOM 5833 N N . GLU B 1 318 ? 86.79300 124.79000 129.75900 1.000 113.37835 305 GLU B N 1
ATOM 5834 C CA . GLU B 1 318 ? 85.93300 123.88200 129.01100 1.000 117.02580 305 GLU B CA 1
ATOM 5835 C C . GLU B 1 318 ? 85.68500 124.40900 127.60400 1.000 117.96627 305 GLU B C 1
ATOM 5836 O O . GLU B 1 318 ? 85.59900 123.63000 126.64700 1.000 117.93033 305 GLU B O 1
ATOM 5842 N N . GLU B 1 319 ? 85.58100 125.73200 127.45900 1.000 119.05032 306 GLU B N 1
ATOM 5843 C CA . GLU B 1 319 ? 85.42100 126.32400 126.13700 1.000 122.20961 306 GLU B CA 1
ATOM 5844 C C . GLU B 1 319 ? 86.65400 126.10400 125.27100 1.000 119.97471 306 GLU B C 1
ATOM 5845 O O . GLU B 1 319 ? 86.52800 125.92400 124.05600 1.000 121.22737 306 GLU B O 1
ATOM 5851 N N . GLY B 1 320 ? 87.84800 126.11400 125.86800 1.000 115.64660 307 GLY B N 1
ATOM 5852 C CA . GLY B 1 320 ? 89.04300 125.81000 125.09800 1.000 111.50347 307 GLY B CA 1
ATOM 5853 C C . GLY B 1 320 ? 89.04100 124.38900 124.56800 1.000 110.66800 307 GLY B C 1
ATOM 5854 O O . GLY B 1 320 ? 89.40500 124.14600 123.41300 1.000 112.45751 307 GLY B O 1
ATOM 5855 N N . LEU B 1 321 ? 88.62000 123.43300 125.39800 1.000 108.10405 308 LEU B N 1
ATOM 5856 C CA . LEU B 1 321 ? 88.50700 122.05400 124.93800 1.000 105.70495 308 LEU B CA 1
ATOM 5857 C C . LEU B 1 321 ? 87.44000 121.92000 123.86000 1.000 109.71223 308 LEU B C 1
ATOM 5858 O O . LEU B 1 321 ? 87.61500 121.16100 122.90100 1.000 111.64295 308 LEU B O 1
ATOM 5863 N N . GLN B 1 322 ? 86.32900 122.64900 123.99500 1.000 110.20775 309 GLN B N 1
ATOM 5864 C CA . GLN B 1 322 ? 85.30200 122.61500 122.95800 1.000 106.91237 309 GLN B CA 1
ATOM 5865 C C . GLN B 1 322 ? 85.82500 123.17500 121.64100 1.000 108.01767 309 GLN B C 1
ATOM 5866 O O . GLN B 1 322 ? 85.53400 122.63300 120.56900 1.000 110.51440 309 GLN B O 1
ATOM 5872 N N . HIS B 1 323 ? 86.59700 124.26100 121.70000 1.000 109.74061 310 HIS B N 1
ATOM 5873 C CA . HIS B 1 323 ? 87.16700 124.83000 120.48200 1.000 110.87811 310 HIS B CA 1
ATOM 5874 C C . HIS B 1 323 ? 88.17500 123.88000 119.84600 1.000 106.98142 310 HIS B C 1
ATOM 5875 O O . HIS B 1 323 ? 88.21600 123.74200 118.61700 1.000 108.30995 310 HIS B O 1
ATOM 5882 N N . ALA B 1 324 ? 89.00000 123.22400 120.66500 1.000 102.97512 311 ALA B N 1
ATOM 5883 C CA . ALA B 1 324 ? 89.93000 122.23600 120.12800 1.000 100.39699 311 ALA B CA 1
ATOM 5884 C C . ALA B 1 324 ? 89.18100 121.08000 119.47800 1.000 100.76413 311 ALA B C 1
ATOM 5885 O O . ALA B 1 324 ? 89.57500 120.59700 118.41000 1.000 103.28015 311 ALA B O 1
ATOM 5887 N N . LYS B 1 325 ? 88.09100 120.63300 120.10500 1.000 97.49890 312 LYS B N 1
ATOM 5888 C CA . LYS B 1 325 ? 87.27700 119.57200 119.52600 1.000 97.76015 312 LYS B CA 1
ATOM 5889 C C . LYS B 1 325 ? 86.67900 120.00100 118.19300 1.000 101.15227 312 LYS B C 1
ATOM 5890 O O . LYS B 1 325 ? 86.66300 119.22300 117.23500 1.000 105.14004 312 LYS B O 1
ATOM 5896 N N . ASN B 1 326 ? 86.18300 121.23600 118.11400 1.000 99.99733 313 ASN B N 1
ATOM 5897 C CA . ASN B 1 326 ? 85.60200 121.72000 116.86500 1.000 98.18453 313 ASN B CA 1
ATOM 5898 C C . ASN B 1 326 ? 86.65000 121.81900 115.76200 1.000 98.01627 313 ASN B C 1
ATOM 5899 O O . ASN B 1 326 ? 86.38700 121.44600 114.61300 1.000 100.89717 313 ASN B O 1
ATOM 5904 N N . ASN B 1 327 ? 87.84600 122.31500 116.08800 1.000 95.66539 314 ASN B N 1
ATOM 5905 C CA . ASN B 1 327 ? 88.89800 122.40200 115.07900 1.000 95.97383 314 ASN B CA 1
ATOM 5906 C C . ASN B 1 327 ? 89.33800 121.01700 114.61400 1.000 99.60744 314 ASN B C 1
ATOM 5907 O O . ASN B 1 327 ? 89.55600 120.79300 113.41300 1.000 105.16242 314 ASN B O 1
ATOM 5912 N N . LEU B 1 328 ? 89.46600 120.07100 115.54400 1.000 97.45613 315 LEU B N 1
ATOM 5913 C CA . LEU B 1 328 ? 89.84100 118.71900 115.15400 1.000 95.11666 315 LEU B CA 1
ATOM 5914 C C . LEU B 1 328 ? 88.74700 118.06700 114.32000 1.000 100.87811 315 LEU B C 1
ATOM 5915 O O . LEU B 1 328 ? 89.03800 117.29300 113.40300 1.000 104.73374 315 LEU B O 1
ATOM 5920 N N . GLN B 1 329 ? 87.48100 118.37300 114.61400 1.000 99.16580 316 GLN B N 1
ATOM 5921 C CA . GLN B 1 329 ? 86.39300 117.86700 113.78700 1.000 96.58467 316 GLN B CA 1
ATOM 5922 C C . GLN B 1 329 ? 86.42100 118.48000 112.39400 1.000 98.18195 316 GLN B C 1
ATOM 5923 O O . GLN B 1 329 ? 86.09400 117.80200 111.41600 1.000 100.04616 316 GLN B O 1
ATOM 5929 N N . ARG B 1 330 ? 86.80400 119.75300 112.28300 1.000 98.27043 317 ARG B N 1
ATOM 5930 C CA . ARG B 1 330 ? 86.98100 120.35400 110.96400 1.000 96.68051 317 ARG B CA 1
ATOM 5931 C C . ARG B 1 330 ? 88.07400 119.64100 110.18000 1.000 96.39833 317 ARG B C 1
ATOM 5932 O O . ARG B 1 330 ? 87.91700 119.36100 108.98400 1.000 101.54463 317 ARG B O 1
ATOM 5940 N N . LEU B 1 331 ? 89.19200 119.33600 110.84100 1.000 93.81683 318 LEU B N 1
ATOM 5941 C CA . LEU B 1 331 ? 90.25900 118.59800 110.16700 1.000 92.90928 318 LEU B CA 1
ATOM 5942 C C . LEU B 1 331 ? 89.80100 117.19700 109.77100 1.000 94.75540 318 LEU B C 1
ATOM 5943 O O . LEU B 1 331 ? 90.15300 116.70200 108.69200 1.000 98.69095 318 LEU B O 1
ATOM 5948 N N . TYR B 1 332 ? 89.01200 116.54600 110.62900 1.000 96.05780 319 TYR B N 1
ATOM 5949 C CA . TYR B 1 332 ? 88.46800 115.23400 110.29200 1.000 98.13332 319 TYR B CA 1
ATOM 5950 C C . TYR B 1 332 ? 87.54700 115.31300 109.08400 1.000 100.17317 319 TYR B C 1
ATOM 5951 O O . TYR B 1 332 ? 87.56800 114.43200 108.21900 1.000 104.31530 319 TYR B O 1
ATOM 5960 N N . ASN B 1 333 ? 86.71600 116.35500 109.01700 1.000 97.91716 320 ASN B N 1
ATOM 5961 C CA . ASN B 1 333 ? 85.84700 116.53700 107.86000 1.000 97.85433 320 ASN B CA 1
ATOM 5962 C C . ASN B 1 333 ? 86.66300 116.75500 106.59600 1.000 97.67153 320 ASN B C 1
ATOM 5963 O O . ASN B 1 333 ? 86.32200 116.23300 105.53000 1.000 101.45913 320 ASN B O 1
ATOM 5968 N N . THR B 1 334 ? 87.74900 117.52400 106.69700 1.000 95.05047 321 THR B N 1
ATOM 5969 C CA . THR B 1 334 ? 88.62300 117.72300 105.54400 1.000 93.63723 321 THR B CA 1
ATOM 5970 C C . THR B 1 334 ? 89.21500 116.40100 105.06900 1.000 95.15227 321 THR B C 1
ATOM 5971 O O . THR B 1 334 ? 89.22200 116.10100 103.86700 1.000 100.56185 321 THR B O 1
ATOM 5975 N N . LEU B 1 335 ? 89.70700 115.58800 106.00700 1.000 94.67307 322 LEU B N 1
ATOM 5976 C CA . LEU B 1 335 ? 90.29000 114.30200 105.63400 1.000 94.51939 322 LEU B CA 1
ATOM 5977 C C . LEU B 1 335 ? 89.24400 113.37300 105.03100 1.000 99.84599 322 LEU B C 1
ATOM 5978 O O . LEU B 1 335 ? 89.53000 112.64400 104.07400 1.000 105.15509 322 LEU B O 1
ATOM 5983 N N . GLU B 1 336 ? 88.02700 113.38500 105.57600 1.000 100.28304 323 GLU B N 1
ATOM 5984 C CA . GLU B 1 336 ? 86.96300 112.55500 105.02500 1.000 103.38690 323 GLU B CA 1
ATOM 5985 C C . GLU B 1 336 ? 86.58800 113.00200 103.61900 1.000 104.28502 323 GLU B C 1
ATOM 5986 O O . GLU B 1 336 ? 86.32100 112.16700 102.74800 1.000 108.32263 323 GLU B O 1
ATOM 5992 N N . ASN B 1 337 ? 86.56000 114.31500 103.37800 1.000 101.35059 324 ASN B N 1
ATOM 5993 C CA . ASN B 1 337 ? 86.28300 114.81100 102.03500 1.000 100.13213 324 ASN B CA 1
ATOM 5994 C C . ASN B 1 337 ? 87.37200 114.38700 101.06000 1.000 100.69108 324 ASN B C 1
ATOM 5995 O O . ASN B 1 337 ? 87.08000 114.00500 99.92100 1.000 104.17206 324 ASN B O 1
ATOM 6000 N N . ILE B 1 338 ? 88.63400 114.44100 101.49100 1.000 98.29876 325 ILE B N 1
ATOM 6001 C CA . ILE B 1 338 ? 89.72400 113.97600 100.63600 1.000 95.73590 325 ILE B CA 1
ATOM 6002 C C . ILE B 1 338 ? 89.56000 112.49300 100.32500 1.000 100.34491 325 ILE B C 1
ATOM 6003 O O . ILE B 1 338 ? 89.73200 112.05900 99.17800 1.000 105.08028 325 ILE B O 1
ATOM 6008 N N . ARG B 1 339 ? 89.21900 111.69300 101.33800 1.000 101.86724 326 ARG B N 1
ATOM 6009 C CA . ARG B 1 339 ? 89.03600 110.26000 101.12300 1.000 104.74417 326 ARG B CA 1
ATOM 6010 C C . ARG B 1 339 ? 87.89500 109.98300 100.15300 1.000 106.47709 326 ARG B C 1
ATOM 6011 O O . ARG B 1 339 ? 88.01300 109.11500 99.28000 1.000 111.20657 326 ARG B O 1
ATOM 6019 N N . VAL B 1 340 ? 86.78300 110.70400 100.29100 1.000 105.63775 327 VAL B N 1
ATOM 6020 C CA . VAL B 1 340 ? 85.65100 110.50100 99.39300 1.000 107.54930 327 VAL B CA 1
ATOM 6021 C C . VAL B 1 340 ? 86.01200 110.91700 97.97300 1.000 110.56712 327 VAL B C 1
ATOM 6022 O O . VAL B 1 340 ? 85.66400 110.23300 97.00400 1.000 114.80087 327 VAL B O 1
ATOM 6026 N N . ALA B 1 341 ? 86.72400 112.03700 97.82600 1.000 108.06623 328 ALA B N 1
ATOM 6027 C CA . ALA B 1 341 ? 87.08600 112.51000 96.49500 1.000 103.31404 328 ALA B CA 1
ATOM 6028 C C . ALA B 1 341 ? 88.11200 111.60400 95.83000 1.000 106.59036 328 ALA B C 1
ATOM 6029 O O . ALA B 1 341 ? 88.16600 111.53700 94.59800 1.000 114.74762 328 ALA B O 1
ATOM 6031 N N . LEU B 1 342 ? 88.93200 110.90500 96.61800 1.000 102.99015 329 LEU B N 1
ATOM 6032 C CA . LEU B 1 342 ? 89.93600 110.02300 96.03200 1.000 101.43526 329 LEU B CA 1
ATOM 6033 C C . LEU B 1 342 ? 89.32600 108.82300 95.32100 1.000 105.98678 329 LEU B C 1
ATOM 6034 O O . LEU B 1 342 ? 90.00100 108.20900 94.48800 1.000 106.24372 329 LEU B O 1
ATOM 6039 N N . ARG B 1 343 ? 88.07600 108.47000 95.62700 1.000 108.36473 330 ARG B N 1
ATOM 6040 C CA . ARG B 1 343 ? 87.45500 107.33500 94.95400 1.000 112.38936 330 ARG B CA 1
ATOM 6041 C C . ARG B 1 343 ? 87.16800 107.63400 93.48800 1.000 116.04586 330 ARG B C 1
ATOM 6042 O O . ARG B 1 343 ? 87.28500 106.74200 92.64100 1.000 120.27158 330 ARG B O 1
ATOM 6050 N N . ASN B 1 344 ? 86.79800 108.87300 93.16800 1.000 115.70592 331 ASN B N 1
ATOM 6051 C CA . ASN B 1 344 ? 86.51500 109.27000 91.79500 1.000 116.19727 331 ASN B CA 1
ATOM 6052 C C . ASN B 1 344 ? 87.59300 110.17600 91.21600 1.000 113.45437 331 ASN B C 1
ATOM 6053 O O . ASN B 1 344 ? 87.40600 110.72600 90.12600 1.000 112.59520 331 ASN B O 1
ATOM 6058 N N . ALA B 1 345 ? 88.71000 110.34700 91.91500 1.000 112.73082 332 ALA B N 1
ATOM 6059 C CA . ALA B 1 345 ? 89.78800 111.18100 91.40500 1.000 109.21329 332 ALA B CA 1
ATOM 6060 C C . ALA B 1 345 ? 90.49000 110.49100 90.24400 1.000 110.62531 332 ALA B C 1
ATOM 6061 O O . ALA B 1 345 ? 90.71400 109.27800 90.26200 1.000 114.42173 332 ALA B O 1
ATOM 6063 N N . GLU B 1 346 ? 90.84100 111.27400 89.23200 1.000 109.75209 333 GLU B N 1
ATOM 6064 C CA . GLU B 1 346 ? 91.49500 110.77300 88.03300 1.000 110.16078 333 GLU B CA 1
ATOM 6065 C C . GLU B 1 346 ? 92.93400 111.26700 87.97100 1.000 109.42813 333 GLU B C 1
ATOM 6066 O O . GLU B 1 346 ? 93.33600 112.18800 88.68700 1.000 108.30267 333 GLU B O 1
ATOM 6072 N N . ILE B 1 347 ? 93.71800 110.63300 87.09500 1.000 108.47971 334 ILE B N 1
ATOM 6073 C CA . ILE B 1 347 ? 95.10400 111.04700 86.92200 1.000 107.01844 334 ILE B CA 1
ATOM 6074 C C . ILE B 1 347 ? 95.16000 112.37800 86.18100 1.000 105.62706 334 ILE B C 1
ATOM 6075 O O . ILE B 1 347 ? 94.19900 112.81000 85.53400 1.000 105.84821 334 ILE B O 1
ATOM 6080 N N . SER B 1 348 ? 96.31200 113.03200 86.27400 1.000 102.20993 335 SER B N 1
ATOM 6081 C CA . SER B 1 348 ? 96.50500 114.35300 85.69600 1.000 100.44267 335 SER B CA 1
ATOM 6082 C C . SER B 1 348 ? 97.31200 114.23800 84.41000 1.000 102.63443 335 SER B C 1
ATOM 6083 O O . SER B 1 348 ? 98.49300 113.87800 84.44400 1.000 109.58591 335 SER B O 1
ATOM 6086 N N . TYR B 1 349 ? 96.67600 114.55000 83.28400 1.000 100.37980 336 TYR B N 1
ATOM 6087 C CA . TYR B 1 349 ? 97.40100 114.74100 82.03800 1.000 98.35056 336 TYR B CA 1
ATOM 6088 C C . TYR B 1 349 ? 97.84200 116.18300 81.84800 1.000 100.57931 336 TYR B C 1
ATOM 6089 O O . TYR B 1 349 ? 98.73200 116.44600 81.03300 1.000 108.13215 336 TYR B O 1
ATOM 6098 N N . THR B 1 350 ? 97.23600 117.11100 82.58200 1.000 99.31028 337 THR B N 1
ATOM 6099 C CA . THR B 1 350 ? 97.62100 118.51300 82.56400 1.000 96.84792 337 THR B CA 1
ATOM 6100 C C . THR B 1 350 ? 97.13900 119.14400 83.86100 1.000 100.09547 337 THR B C 1
ATOM 6101 O O . THR B 1 350 ? 96.27000 118.60100 84.54800 1.000 103.04863 337 THR B O 1
ATOM 6105 N N . TRP B 1 351 ? 97.71600 120.29300 84.19200 1.000 97.88421 338 TRP B N 1
ATOM 6106 C CA . TRP B 1 351 ? 97.35600 121.03000 85.39500 1.000 96.15687 338 TRP B CA 1
ATOM 6107 C C . TRP B 1 351 ? 96.93300 122.44200 85.02100 1.000 102.15879 338 TRP B C 1
ATOM 6108 O O . TRP B 1 351 ? 97.67100 123.15400 84.33200 1.000 104.14920 338 TRP B O 1
ATOM 6119 N N . GLY B 1 352 ? 95.75200 122.84100 85.47900 1.000 103.80515 339 GLY B N 1
ATOM 6120 C CA . GLY B 1 352 ? 95.29000 124.19800 85.30800 1.000 100.89656 339 GLY B CA 1
ATOM 6121 C C . GLY B 1 352 ? 95.83600 125.10600 86.39000 1.000 105.75570 339 GLY B C 1
ATOM 6122 O O . GLY B 1 352 ? 96.68300 124.72800 87.20100 1.000 109.12347 339 GLY B O 1
ATOM 6123 N N . GLU B 1 353 ? 95.32900 126.33800 86.39800 1.000 106.39104 340 GLU B N 1
ATOM 6124 C CA . GLU B 1 353 ? 95.77000 127.29200 87.40800 1.000 112.14917 340 GLU B CA 1
ATOM 6125 C C . GLU B 1 353 ? 95.29300 126.89500 88.79800 1.000 109.07365 340 GLU B C 1
ATOM 6126 O O . GLU B 1 353 ? 95.99300 127.14800 89.78300 1.000 108.82891 340 GLU B O 1
ATOM 6132 N N . LEU B 1 354 ? 94.11600 126.27500 88.89900 1.000 104.07429 341 LEU B N 1
ATOM 6133 C CA . LEU B 1 354 ? 93.62400 125.83400 90.20000 1.000 100.59835 341 LEU B CA 1
ATOM 6134 C C . LEU B 1 354 ? 94.51000 124.74200 90.79000 1.000 100.25455 341 LEU B C 1
ATOM 6135 O O . LEU B 1 354 ? 94.83100 124.77200 91.98600 1.000 101.85050 341 LEU B O 1
ATOM 6140 N N . GLU B 1 355 ? 94.91900 123.77100 89.96900 1.000 98.37430 342 GLU B N 1
ATOM 6141 C CA . GLU B 1 355 ? 95.79000 122.71000 90.46300 1.000 94.37453 342 GLU B CA 1
ATOM 6142 C C . GLU B 1 355 ? 97.14000 123.26400 90.89800 1.000 96.22507 342 GLU B C 1
ATOM 6143 O O . GLU B 1 355 ? 97.67000 122.87100 91.94300 1.000 98.89826 342 GLU B O 1
ATOM 6149 N N . PHE B 1 356 ? 97.71100 124.17800 90.11200 1.000 96.87523 343 PHE B N 1
ATOM 6150 C CA . PHE B 1 356 ? 98.99500 124.76400 90.48400 1.000 98.24508 343 PHE B CA 1
ATOM 6151 C C . PHE B 1 356 ? 98.87800 125.60700 91.74600 1.000 99.49931 343 PHE B C 1
ATOM 6152 O O . PHE B 1 356 ? 99.77400 125.58300 92.59400 1.000 102.72078 343 PHE B O 1
ATOM 6160 N N . LYS B 1 357 ? 97.78500 126.36000 91.89100 1.000 98.17249 344 LYS B N 1
ATOM 6161 C CA . LYS B 1 357 ? 97.58800 127.14100 93.10700 1.000 96.80056 344 LYS B CA 1
ATOM 6162 C C . LYS B 1 357 ? 97.47800 126.23900 94.32800 1.000 94.12003 344 LYS B C 1
ATOM 6163 O O . LYS B 1 357 ? 98.10400 126.50100 95.36400 1.000 98.45904 344 LYS B O 1
ATOM 6169 N N . THR B 1 358 ? 96.69900 125.15900 94.22100 1.000 91.40858 345 THR B N 1
ATOM 6170 C CA . THR B 1 358 ? 96.56600 124.23900 95.34400 1.000 89.24788 345 THR B CA 1
ATOM 6171 C C . THR B 1 358 ? 97.89600 123.57400 95.67200 1.000 92.95385 345 THR B C 1
ATOM 6172 O O . THR B 1 358 ? 98.24900 123.42600 96.84800 1.000 96.68111 345 THR B O 1
ATOM 6176 N N . TYR B 1 359 ? 98.65000 123.16900 94.64700 1.000 90.58201 346 TYR B N 1
ATOM 6177 C CA . TYR B 1 359 ? 99.95400 122.56000 94.88500 1.000 89.97699 346 TYR B CA 1
ATOM 6178 C C . TYR B 1 359 ? 100.90400 123.53700 95.55900 1.000 93.47608 346 TYR B C 1
ATOM 6179 O O . TYR B 1 359 ? 101.65900 123.15600 96.45900 1.000 97.16845 346 TYR B O 1
ATOM 6188 N N . GLU B 1 360 ? 100.89400 124.79900 95.12500 1.000 91.16535 347 GLU B N 1
ATOM 6189 C CA . GLU B 1 360 ? 101.75900 125.79400 95.74400 1.000 93.95551 347 GLU B CA 1
ATOM 6190 C C . GLU B 1 360 ? 101.39600 126.00000 97.20400 1.000 96.46234 347 GLU B C 1
ATOM 6191 O O . GLU B 1 360 ? 102.28000 126.09900 98.06300 1.000 102.58347 347 GLU B O 1
ATOM 6197 N N . ILE B 1 361 ? 100.09900 126.04900 97.51300 1.000 95.38051 348 ILE B N 1
ATOM 6198 C CA . ILE B 1 361 ? 99.70400 126.23600 98.90400 1.000 91.82989 348 ILE B CA 1
ATOM 6199 C C . ILE B 1 361 ? 100.09000 125.02100 99.74000 1.000 91.38113 348 ILE B C 1
ATOM 6200 O O . ILE B 1 361 ? 100.53100 125.16100 100.88300 1.000 94.26737 348 ILE B O 1
ATOM 6205 N N . ILE B 1 362 ? 99.94600 123.81400 99.18800 1.000 90.69357 349 ILE B N 1
ATOM 6206 C CA . ILE B 1 362 ? 100.32500 122.61200 99.93100 1.000 89.13274 349 ILE B CA 1
ATOM 6207 C C . ILE B 1 362 ? 101.82900 122.58500 100.18900 1.000 91.50659 349 ILE B C 1
ATOM 6208 O O . ILE B 1 362 ? 102.28100 122.26800 101.29900 1.000 94.24666 349 ILE B O 1
ATOM 6213 N N . ARG B 1 363 ? 102.62600 122.90800 99.16900 1.000 90.53369 350 ARG B N 1
ATOM 6214 C CA . ARG B 1 363 ? 104.07500 122.93100 99.32800 1.000 93.22592 350 ARG B CA 1
ATOM 6215 C C . ARG B 1 363 ? 104.49500 123.96900 100.36000 1.000 98.16264 350 ARG B C 1
ATOM 6216 O O . ARG B 1 363 ? 105.32900 123.69500 101.23400 1.000 103.17030 350 ARG B O 1
ATOM 6224 N N . GLU B 1 364 ? 103.92100 125.17200 100.27800 1.000 95.19118 351 GLU B N 1
ATOM 6225 C CA . GLU B 1 364 ? 104.25900 126.20600 101.24500 1.000 95.43337 351 GLU B CA 1
ATOM 6226 C C . GLU B 1 364 ? 103.79100 125.83000 102.64200 1.000 97.74022 351 GLU B C 1
ATOM 6227 O O . GLU B 1 364 ? 104.45000 126.17600 103.62400 1.000 102.42568 351 GLU B O 1
ATOM 6233 N N . GLY B 1 365 ? 102.67300 125.11300 102.75100 1.000 95.27111 352 GLY B N 1
ATOM 6234 C CA . GLY B 1 365 ? 102.22400 124.66100 104.05400 1.000 93.01193 352 GLY B CA 1
ATOM 6235 C C . GLY B 1 365 ? 103.16600 123.65100 104.67300 1.000 92.15149 352 GLY B C 1
ATOM 6236 O O . GLY B 1 365 ? 103.45100 123.71400 105.87000 1.000 95.27877 352 GLY B O 1
ATOM 6237 N N . LYS B 1 366 ? 103.66800 122.70800 103.87100 1.000 88.78823 353 LYS B N 1
ATOM 6238 C CA . LYS B 1 366 ? 104.65900 121.77000 104.39400 1.000 88.68726 353 LYS B CA 1
ATOM 6239 C C . LYS B 1 366 ? 105.93700 122.49400 104.79800 1.000 89.62417 353 LYS B C 1
ATOM 6240 O O . LYS B 1 366 ? 106.52600 122.20100 105.84900 1.000 94.21809 353 LYS B O 1
ATOM 6246 N N . ARG B 1 367 ? 106.37800 123.44900 103.97600 1.000 88.71873 354 ARG B N 1
ATOM 6247 C CA . ARG B 1 367 ? 107.58700 124.19700 104.29900 1.000 90.68198 354 ARG B CA 1
ATOM 6248 C C . ARG B 1 367 ? 107.41600 124.97500 105.59700 1.000 94.12712 354 ARG B C 1
ATOM 6249 O O . ARG B 1 367 ? 108.31000 124.98600 106.45000 1.000 97.23376 354 ARG B O 1
ATOM 6257 N N . LYS B 1 368 ? 106.26400 125.62900 105.77000 1.000 92.47108 355 LYS B N 1
ATOM 6258 C CA . LYS B 1 368 ? 106.02100 126.39000 106.99000 1.000 89.20842 355 LYS B CA 1
ATOM 6259 C C . LYS B 1 368 ? 105.83200 125.47800 108.19300 1.000 90.22691 355 LYS B C 1
ATOM 6260 O O . LYS B 1 368 ? 106.19400 125.85500 109.31000 1.000 94.42674 355 LYS B O 1
ATOM 6266 N N . PHE B 1 369 ? 105.28700 124.27800 107.98800 1.000 87.83054 356 PHE B N 1
ATOM 6267 C CA . PHE B 1 369 ? 105.19500 123.30900 109.07300 1.000 87.54252 356 PHE B CA 1
ATOM 6268 C C . PHE B 1 369 ? 106.58100 122.91400 109.56000 1.000 91.95203 356 PHE B C 1
ATOM 6269 O O . PHE B 1 369 ? 106.84900 122.89600 110.76800 1.000 95.90589 356 PHE B O 1
ATOM 6277 N N . TYR B 1 370 ? 107.48400 122.60400 108.62700 1.000 92.50194 357 TYR B N 1
ATOM 6278 C CA . TYR B 1 370 ? 108.84000 122.23900 109.02500 1.000 89.88600 357 TYR B CA 1
ATOM 6279 C C . TYR B 1 370 ? 109.57200 123.42200 109.64400 1.000 91.41368 357 TYR B C 1
ATOM 6280 O O . TYR B 1 370 ? 110.33200 123.25300 110.60300 1.000 95.90871 357 TYR B O 1
ATOM 6289 N N . GLU B 1 371 ? 109.34800 124.62800 109.12000 1.000 88.37518 358 GLU B N 1
ATOM 6290 C CA . GLU B 1 371 ? 109.98900 125.81100 109.68400 1.000 89.63923 358 GLU B CA 1
ATOM 6291 C C . GLU B 1 371 ? 109.49600 126.08900 111.09900 1.000 93.05139 358 GLU B C 1
ATOM 6292 O O . GLU B 1 371 ? 110.27800 126.49400 111.96600 1.000 100.21854 358 GLU B O 1
ATOM 6298 N N . ALA B 1 372 ? 108.20000 125.88700 111.34800 1.000 88.71792 359 ALA B N 1
ATOM 6299 C CA . ALA B 1 372 ? 107.65600 126.10700 112.68200 1.000 87.30878 359 ALA B CA 1
ATOM 6300 C C . ALA B 1 372 ? 108.14100 125.04900 113.66000 1.000 92.48069 359 ALA B C 1
ATOM 6301 O O . ALA B 1 372 ? 108.51100 125.36900 114.79500 1.000 95.44854 359 ALA B O 1
ATOM 6303 N N . MET B 1 373 ? 108.14600 123.78100 113.24400 1.000 90.78902 360 MET B N 1
ATOM 6304 C CA . MET B 1 373 ? 108.62200 122.72800 114.13000 1.000 88.42674 360 MET B CA 1
ATOM 6305 C C . MET B 1 373 ? 110.12300 122.80900 114.36500 1.000 94.27912 360 MET B C 1
ATOM 6306 O O . MET B 1 373 ? 110.60400 122.31200 115.38800 1.000 99.07410 360 MET B O 1
ATOM 6311 N N . ASP B 1 374 ? 110.87300 123.42200 113.44700 1.000 94.77792 361 ASP B N 1
ATOM 6312 C CA . ASP B 1 374 ? 112.29100 123.65900 113.67500 1.000 92.76488 361 ASP B CA 1
ATOM 6313 C C . ASP B 1 374 ? 112.54500 124.84200 114.59600 1.000 92.67245 361 ASP B C 1
ATOM 6314 O O . ASP B 1 374 ? 113.66800 124.99700 115.08700 1.000 100.61434 361 ASP B O 1
ATOM 6319 N N . ASP B 1 375 ? 111.53800 125.68000 114.83600 1.000 91.20912 362 ASP B N 1
ATOM 6320 C CA . ASP B 1 375 ? 111.68800 126.85900 115.68500 1.000 96.76946 362 ASP B CA 1
ATOM 6321 C C . ASP B 1 375 ? 111.18400 126.51400 117.08300 1.000 100.77099 362 ASP B C 1
ATOM 6322 O O . ASP B 1 375 ? 110.09800 126.91400 117.50200 1.000 105.17909 362 ASP B O 1
ATOM 6327 N N . ASP B 1 376 ? 112.00500 125.75600 117.81100 1.000 96.04219 363 ASP B N 1
ATOM 6328 C CA . ASP B 1 376 ? 111.72000 125.37500 119.19500 1.000 92.62627 363 ASP B CA 1
ATOM 6329 C C . ASP B 1 376 ? 110.39000 124.63200 119.30800 1.000 94.80086 363 ASP B C 1
ATOM 6330 O O . ASP B 1 376 ? 109.62000 124.83800 120.24800 1.000 100.71775 363 ASP B O 1
ATOM 6335 N N . PHE B 1 377 ? 110.12000 123.76000 118.33500 1.000 92.61820 364 PHE B N 1
ATOM 6336 C CA . PHE B 1 377 ? 108.92600 122.91200 118.33200 1.000 94.72742 364 PHE B CA 1
ATOM 6337 C C . PHE B 1 377 ? 107.64800 123.73600 118.46700 1.000 97.70607 364 PHE B C 1
ATOM 6338 O O . PHE B 1 377 ? 106.74900 123.40000 119.24100 1.000 99.83785 364 PHE B O 1
ATOM 6346 N N . ASN B 1 378 ? 107.56200 124.82500 117.70600 1.000 95.18479 365 ASN B N 1
ATOM 6347 C CA . ASN B 1 378 ? 106.39600 125.69600 117.76600 1.000 93.75973 365 ASN B CA 1
ATOM 6348 C C . ASN B 1 378 ? 105.20200 125.02600 117.10100 1.000 94.30638 365 ASN B C 1
ATOM 6349 O O . ASN B 1 378 ? 105.02900 125.11800 115.88200 1.000 97.01063 365 ASN B O 1
ATOM 6354 N N . THR B 1 379 ? 104.36900 124.35300 117.89500 1.000 95.63247 366 THR B N 1
ATOM 6355 C CA . THR B 1 379 ? 103.23100 123.63400 117.33800 1.000 94.29020 366 THR B CA 1
ATOM 6356 C C . THR B 1 379 ? 102.09600 124.56100 116.92100 1.000 95.27194 366 THR B C 1
ATOM 6357 O O . THR B 1 379 ? 101.25400 124.15500 116.11500 1.000 98.63540 366 THR B O 1
ATOM 6361 N N . ALA B 1 380 ? 1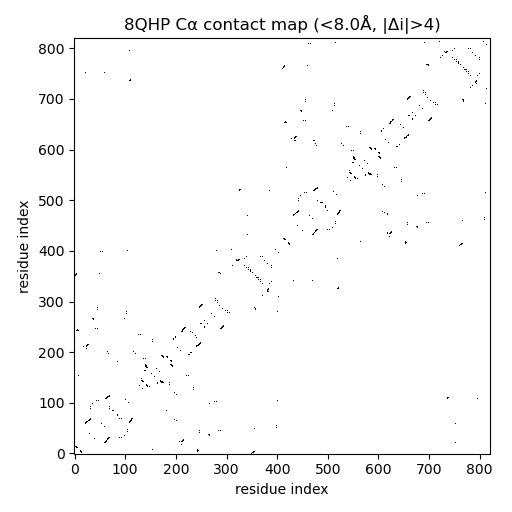02.04600 125.78700 117.44600 1.000 93.22498 367 ALA B N 1
ATOM 6362 C CA . ALA B 1 380 ? 100.96500 126.69800 117.08300 1.000 93.04364 367 ALA B CA 1
ATOM 6363 C C . ALA B 1 380 ? 101.07400 127.13200 115.62500 1.000 95.98452 367 ALA B C 1
ATOM 6364 O O . ALA B 1 380 ? 100.09000 127.08500 114.87600 1.000 97.33719 367 ALA B O 1
ATOM 6366 N N . GLU B 1 381 ? 102.26700 127.55400 115.20100 1.000 94.29855 368 GLU B N 1
ATOM 6367 C CA . GLU B 1 381 ? 102.45900 127.93600 113.80700 1.000 96.42720 368 GLU B CA 1
ATOM 6368 C C . GLU B 1 381 ? 102.31300 126.73300 112.88400 1.000 97.44485 368 GLU B C 1
ATOM 6369 O O . GLU B 1 381 ? 101.80300 126.85700 111.76300 1.000 101.49293 368 GLU B O 1
ATOM 6375 N N . ALA B 1 382 ? 102.75200 125.55800 113.34000 1.000 91.55389 369 ALA B N 1
ATOM 6376 C CA . ALA B 1 382 ? 102.56300 124.34600 112.55300 1.000 89.65395 369 ALA B CA 1
ATOM 6377 C C . ALA B 1 382 ? 101.08300 124.04700 112.35400 1.000 94.43475 369 ALA B C 1
ATOM 6378 O O . ALA B 1 382 ? 100.65800 123.68700 111.25100 1.000 97.74754 369 ALA B O 1
ATOM 6380 N N . LEU B 1 383 ? 100.27700 124.20900 113.40500 1.000 93.91634 370 LEU B N 1
ATOM 6381 C CA . LEU B 1 383 ? 98.83900 124.00500 113.26700 1.000 89.92927 370 LEU B CA 1
ATOM 6382 C C . LEU B 1 383 ? 98.20500 125.06300 112.37600 1.000 91.72453 370 LEU B C 1
ATOM 6383 O O . LEU B 1 383 ? 97.25300 124.76700 111.64900 1.000 95.69311 370 LEU B O 1
ATOM 6388 N N . LYS B 1 384 ? 98.70700 126.29800 112.42100 1.000 92.26617 371 LYS B N 1
ATOM 6389 C CA . LYS B 1 384 ? 98.19900 127.31500 111.50600 1.000 91.94666 371 LYS B CA 1
ATOM 6390 C C . LYS B 1 384 ? 98.48500 126.93800 110.05800 1.000 89.92496 371 LYS B C 1
ATOM 6391 O O . LYS B 1 384 ? 97.62400 127.09700 109.18300 1.000 95.33623 371 LYS B O 1
ATOM 6397 N N . ALA B 1 385 ? 99.68400 126.41800 109.78800 1.000 86.56658 372 ALA B N 1
ATOM 6398 C CA . ALA B 1 385 ? 99.99500 125.93900 108.44300 1.000 88.58887 372 ALA B CA 1
ATOM 6399 C C . ALA B 1 385 ? 99.09800 124.77000 108.05400 1.000 88.80578 372 ALA B C 1
ATOM 6400 O O . ALA B 1 385 ? 98.64800 124.67500 106.90400 1.000 92.45255 372 ALA B O 1
ATOM 6402 N N . VAL B 1 386 ? 98.83100 123.86800 109.00100 1.000 88.59156 373 VAL B N 1
ATOM 6403 C CA . VAL B 1 386 ? 97.95600 122.73000 108.72700 1.000 87.65195 373 VAL B CA 1
ATOM 6404 C C . VAL B 1 386 ? 96.56100 123.20800 108.35100 1.000 88.55369 373 VAL B C 1
ATOM 6405 O O . VAL B 1 386 ? 95.95300 122.71000 107.39600 1.000 91.95248 373 VAL B O 1
ATOM 6409 N N . PHE B 1 387 ? 96.03100 124.17900 109.09500 1.000 85.61690 374 PHE B N 1
ATOM 6410 C CA . PHE B 1 387 ? 94.70500 124.69900 108.78400 1.000 85.96673 374 PHE B CA 1
ATOM 6411 C C . PHE B 1 387 ? 94.69500 125.45700 107.46500 1.000 91.71868 374 PHE B C 1
ATOM 6412 O O . PHE B 1 387 ? 93.69300 125.42500 106.74500 1.000 95.77697 374 PHE B O 1
ATOM 6420 N N . GLU B 1 388 ? 95.79500 126.13000 107.12600 1.000 91.63223 375 GLU B N 1
ATOM 6421 C CA . GLU B 1 388 ? 95.88500 126.78000 105.82300 1.000 89.89647 375 GLU B CA 1
ATOM 6422 C C . GLU B 1 388 ? 95.81500 125.75400 104.69800 1.000 90.91167 375 GLU B C 1
ATOM 6423 O O . GLU B 1 388 ? 95.09000 125.93800 103.71300 1.000 95.34372 375 GLU B O 1
ATOM 6429 N N . VAL B 1 389 ? 96.54700 124.64800 104.84400 1.000 88.71433 376 VAL B N 1
ATOM 6430 C CA . VAL B 1 389 ? 96.50600 123.59200 103.83400 1.000 84.08723 376 VAL B CA 1
ATOM 6431 C C . VAL B 1 389 ? 95.11200 122.98200 103.75200 1.000 87.26465 376 VAL B C 1
ATOM 6432 O O . VAL B 1 389 ? 94.60700 122.69300 102.66000 1.000 90.45813 376 VAL B O 1
ATOM 6436 N N . ALA B 1 390 ? 94.47400 122.76500 104.90300 1.000 87.47085 377 ALA B N 1
ATOM 6437 C CA . ALA B 1 390 ? 93.13600 122.18200 104.90900 1.000 86.89447 377 ALA B CA 1
ATOM 6438 C C . ALA B 1 390 ? 92.12600 123.09900 104.23100 1.000 90.07843 377 ALA B C 1
ATOM 6439 O O . ALA B 1 390 ? 91.27500 122.63500 103.46300 1.000 94.07573 377 ALA B O 1
ATOM 6441 N N . ASN B 1 391 ? 92.20600 124.40300 104.49900 1.000 90.99002 378 ASN B N 1
ATOM 6442 C CA . ASN B 1 391 ? 91.31800 125.35000 103.83400 1.000 91.68814 378 ASN B CA 1
ATOM 6443 C C . ASN B 1 391 ? 91.56900 125.37200 102.33400 1.000 92.37332 378 ASN B C 1
ATOM 6444 O O . ASN B 1 391 ? 90.62300 125.42500 101.54000 1.000 95.41540 378 ASN B O 1
ATOM 6449 N N . ALA B 1 392 ? 92.83900 125.32100 101.92700 1.000 88.79043 379 ALA B N 1
ATOM 6450 C CA . ALA B 1 392 ? 93.15100 125.31100 100.50200 1.000 86.10624 379 ALA B CA 1
ATOM 6451 C C . ALA B 1 392 ? 92.59500 124.07000 99.82000 1.000 87.12944 379 ALA B C 1
ATOM 6452 O O . ALA B 1 392 ? 92.04600 124.15400 98.71700 1.000 92.68269 379 ALA B O 1
ATOM 6454 N N . ILE B 1 393 ? 92.72300 122.90800 100.45900 1.000 84.23984 380 ILE B N 1
ATOM 6455 C CA . ILE B 1 393 ? 92.24500 121.68800 99.82000 1.000 83.60471 380 ILE B CA 1
ATOM 6456 C C . ILE B 1 393 ? 90.71800 121.62700 99.82600 1.000 88.42664 380 ILE B C 1
ATOM 6457 O O . ILE B 1 393 ? 90.11600 121.09100 98.89000 1.000 92.73837 380 ILE B O 1
ATOM 6462 N N . ASN B 1 394 ? 90.06100 122.19000 100.84600 1.000 88.57846 381 ASN B N 1
ATOM 6463 C CA . ASN B 1 394 ? 88.60500 122.28900 100.80500 1.000 87.58687 381 ASN B CA 1
ATOM 6464 C C . ASN B 1 394 ? 88.15100 123.21200 99.68200 1.000 94.20069 381 ASN B C 1
ATOM 6465 O O . ASN B 1 394 ? 87.19100 122.90400 98.96700 1.000 98.46190 381 ASN B O 1
ATOM 6470 N N . LYS B 1 395 ? 88.83900 124.34200 99.50600 1.000 96.07231 382 LYS B N 1
ATOM 6471 C CA . LYS B 1 395 ? 88.53200 125.23800 98.39800 1.000 95.54008 382 LYS B CA 1
ATOM 6472 C C . LYS B 1 395 ? 88.72300 124.53500 97.06100 1.000 96.97787 382 LYS B C 1
ATOM 6473 O O . LYS B 1 395 ? 87.89000 124.66500 96.15500 1.000 102.73276 382 LYS B O 1
ATOM 6479 N N . TYR B 1 396 ? 89.81000 123.77200 96.93000 1.000 94.14375 383 TYR B N 1
ATOM 6480 C CA . TYR B 1 396 ? 90.06900 123.03900 95.69700 1.000 93.80802 383 TYR B CA 1
ATOM 6481 C C . TYR B 1 396 ? 88.96600 122.02900 95.41500 1.000 96.09295 383 TYR B C 1
ATOM 6482 O O . TYR B 1 396 ? 88.43800 121.96800 94.30100 1.000 101.87171 383 TYR B O 1
ATOM 6491 N N . LEU B 1 397 ? 88.59100 121.23500 96.42000 1.000 94.84986 384 LEU B N 1
ATOM 6492 C CA . LEU B 1 397 ? 87.52500 120.25900 96.22500 1.000 95.17051 384 LEU B CA 1
ATOM 6493 C C . LEU B 1 397 ? 86.18600 120.92200 95.94300 1.000 98.66430 384 LEU B C 1
ATOM 6494 O O . LEU B 1 397 ? 85.33800 120.31900 95.27800 1.000 99.84366 384 LEU B O 1
ATOM 6499 N N . THR B 1 398 ? 85.97400 122.14100 96.43700 1.000 98.27689 385 THR B N 1
ATOM 6500 C CA . THR B 1 398 ? 84.76200 122.87500 96.09400 1.000 101.84701 385 THR B CA 1
ATOM 6501 C C . THR B 1 398 ? 84.77500 123.30200 94.63100 1.000 107.22003 385 THR B C 1
ATOM 6502 O O . THR B 1 398 ? 83.78200 123.12900 93.91500 1.000 110.57587 385 THR B O 1
ATOM 6506 N N . GLU B 1 399 ? 85.89700 123.85300 94.16500 1.000 106.74743 386 GLU B N 1
ATOM 6507 C CA . GLU B 1 399 ? 85.95500 124.45200 92.83700 1.000 107.47549 386 GLU B CA 1
ATOM 6508 C C . GLU B 1 399 ? 86.41100 123.49200 91.74300 1.000 111.09238 386 GLU B C 1
ATOM 6509 O O . GLU B 1 399 ? 86.30700 123.83900 90.56100 1.000 116.07078 386 GLU B O 1
ATOM 6515 N N . ALA B 1 400 ? 86.91000 122.30800 92.08900 1.000 111.45053 387 ALA B N 1
ATOM 6516 C CA . ALA B 1 400 ? 87.34100 121.34400 91.08300 1.000 111.92107 387 ALA B CA 1
ATOM 6517 C C . ALA B 1 400 ? 86.14300 120.55300 90.57500 1.000 116.66830 387 ALA B C 1
ATOM 6518 O O . ALA B 1 400 ? 85.46400 119.87700 91.35400 1.000 118.53175 387 ALA B O 1
ATOM 6520 N N . ASN B 1 401 ? 85.88300 120.63500 89.26900 1.000 117.56891 388 ASN B N 1
ATOM 6521 C CA . ASN B 1 401 ? 84.83000 119.81400 88.68100 1.000 121.97515 388 ASN B CA 1
ATOM 6522 C C . ASN B 1 401 ? 85.19600 118.33500 88.72900 1.000 123.81080 388 ASN B C 1
ATOM 6523 O O . ASN B 1 401 ? 84.33400 117.48500 88.97900 1.000 123.63396 388 ASN B O 1
ATOM 6528 N N . LYS B 1 402 ? 86.46500 118.01000 88.49500 1.000 122.69229 389 LYS B N 1
ATOM 6529 C CA . LYS B 1 402 ? 86.96600 116.64200 88.62200 1.000 119.28447 389 LYS B CA 1
ATOM 6530 C C . LYS B 1 402 ? 88.32000 116.70500 89.31500 1.000 114.75809 389 LYS B C 1
ATOM 6531 O O . LYS B 1 402 ? 89.32900 117.06300 88.68700 1.000 113.42087 389 LYS B O 1
ATOM 6537 N N . PRO B 1 403 ? 88.38100 116.38400 90.60700 1.000 108.99474 390 PRO B N 1
ATOM 6538 C CA . PRO B 1 403 ? 89.64300 116.52400 91.34100 1.000 101.22154 390 PRO B CA 1
ATOM 6539 C C . PRO B 1 403 ? 90.72600 115.61500 90.78600 1.000 102.29934 390 PRO B C 1
ATOM 6540 O O . PRO B 1 403 ? 90.46000 114.49700 90.34100 1.000 107.96782 390 PRO B O 1
ATOM 6544 N N . LYS B 1 404 ? 91.95800 116.11300 90.81700 1.000 99.95600 391 LYS B N 1
ATOM 6545 C CA . LYS B 1 404 ? 93.11400 115.35300 90.37100 1.000 94.19894 391 LYS B CA 1
ATOM 6546 C C . LYS B 1 404 ? 93.62600 114.47200 91.50000 1.000 97.81592 391 LYS B C 1
ATOM 6547 O O . LYS B 1 404 ? 93.60300 114.86300 92.67000 1.000 101.91967 391 LYS B O 1
ATOM 6553 N N . GLU B 1 405 ? 94.09200 113.27500 91.14000 1.000 98.49181 392 GLU B N 1
ATOM 6554 C CA . GLU B 1 405 ? 94.57500 112.34500 92.15200 1.000 97.51719 392 GLU B CA 1
ATOM 6555 C C . GLU B 1 405 ? 95.89400 112.80400 92.75800 1.000 97.90761 392 GLU B C 1
ATOM 6556 O O . GLU B 1 405 ? 96.15100 112.54400 93.93700 1.000 101.76800 392 GLU B O 1
ATOM 6562 N N . SER B 1 406 ? 96.74000 113.47700 91.97500 1.000 97.32257 393 SER B N 1
ATOM 6563 C CA . SER B 1 406 ? 98.04700 113.88900 92.48100 1.000 94.15138 393 SER B CA 1
ATOM 6564 C C . SER B 1 406 ? 97.92200 114.94200 93.57700 1.000 93.54128 393 SER B C 1
ATOM 6565 O O . SER B 1 406 ? 98.64000 114.88400 94.58200 1.000 96.78162 393 SER B O 1
ATOM 6568 N N . ILE B 1 407 ? 97.02200 115.91100 93.40400 1.000 92.68645 394 ILE B N 1
ATOM 6569 C CA . ILE B 1 407 ? 96.84700 116.95500 94.41100 1.000 91.97254 394 ILE B CA 1
ATOM 6570 C C . ILE B 1 407 ? 96.34800 116.35500 95.72000 1.000 92.34513 394 ILE B C 1
ATOM 6571 O O . ILE B 1 407 ? 96.85000 116.67400 96.80500 1.000 94.90084 394 ILE B O 1
ATOM 6576 N N . LEU B 1 408 ? 95.35400 115.46900 95.63500 1.000 90.46014 395 LEU B N 1
ATOM 6577 C CA . LEU B 1 408 ? 94.84100 114.82000 96.83400 1.000 86.80522 395 LEU B CA 1
ATOM 6578 C C . LEU B 1 408 ? 95.90100 113.93700 97.47700 1.000 89.74660 395 LEU B C 1
ATOM 6579 O O . LEU B 1 408 ? 95.97800 113.84800 98.70700 1.000 94.54455 395 LEU B O 1
ATOM 6584 N N . ARG B 1 409 ? 96.73000 113.27900 96.66400 1.000 89.16298 396 ARG B N 1
ATOM 6585 C CA . ARG B 1 409 ? 97.79800 112.45400 97.21800 1.000 90.67283 396 ARG B CA 1
ATOM 6586 C C . ARG B 1 409 ? 98.81800 113.30300 97.96400 1.000 94.52577 396 ARG B C 1
ATOM 6587 O O . ARG B 1 409 ? 99.28900 112.91300 99.03700 1.000 99.36957 396 ARG B O 1
ATOM 6595 N N . LYS B 1 410 ? 99.17400 114.46500 97.41400 1.000 91.27401 397 LYS B N 1
ATOM 6596 C CA . LYS B 1 410 ? 100.10200 115.35100 98.11100 1.000 91.76490 397 LYS B CA 1
ATOM 6597 C C . LYS B 1 410 ? 99.49800 115.88000 99.40600 1.000 95.02462 397 LYS B C 1
ATOM 6598 O O . LYS B 1 410 ? 100.18900 115.97400 100.43100 1.000 98.60553 397 LYS B O 1
ATOM 6604 N N . ALA B 1 411 ? 98.20900 116.22900 99.38200 1.000 92.81976 398 ALA B N 1
ATOM 6605 C CA . ALA B 1 411 ? 97.55100 116.67300 100.60700 1.000 87.77280 398 ALA B CA 1
ATOM 6606 C C . ALA B 1 411 ? 97.54800 115.56900 101.65700 1.000 89.67021 398 ALA B C 1
ATOM 6607 O O . ALA B 1 411 ? 97.81000 115.82400 102.83900 1.000 94.51506 398 ALA B O 1
ATOM 6609 N N . LEU B 1 412 ? 97.26900 114.33200 101.24200 1.000 87.81755 399 LEU B N 1
ATOM 6610 C CA . LEU B 1 412 ? 97.29000 113.21700 102.18000 1.000 86.15765 399 LEU B CA 1
ATOM 6611 C C . LEU B 1 412 ? 98.69100 112.94400 102.70400 1.000 88.87144 399 LEU B C 1
ATOM 6612 O O . LEU B 1 412 ? 98.84300 112.55900 103.86300 1.000 93.23342 399 LEU B O 1
ATOM 6617 N N . GLU B 1 413 ? 99.72100 113.12200 101.87700 1.000 89.12006 400 GLU B N 1
ATOM 6618 C CA . GLU B 1 413 ? 101.08700 112.95900 102.36600 1.000 90.28779 400 GLU B CA 1
ATOM 6619 C C . GLU B 1 413 ? 101.42700 114.01300 103.41300 1.000 92.05019 400 GLU B C 1
ATOM 6620 O O . GLU B 1 413 ? 102.04800 113.70400 104.44000 1.000 97.63337 400 GLU B O 1
ATOM 6626 N N . PHE B 1 414 ? 101.02300 115.26200 103.17500 1.000 87.85426 401 PHE B N 1
ATOM 6627 C CA . PHE B 1 414 ? 101.25500 116.30200 104.17400 1.000 85.97061 401 PHE B CA 1
ATOM 6628 C C . PHE B 1 414 ? 100.51700 115.99300 105.47100 1.000 88.65636 401 PHE B C 1
ATOM 6629 O O . PHE B 1 414 ? 101.08100 116.12500 106.56600 1.000 89.91540 401 PHE B O 1
ATOM 6637 N N . PHE B 1 415 ? 99.25800 115.56500 105.37200 1.000 87.17592 402 PHE B N 1
ATOM 6638 C CA . PHE B 1 415 ? 98.50900 115.24700 106.58200 1.000 85.64010 402 PHE B CA 1
ATOM 6639 C C . PHE B 1 415 ? 99.04300 113.99200 107.26100 1.000 91.61877 402 PHE B C 1
ATOM 6640 O O . PHE B 1 415 ? 98.92300 113.85500 108.47900 1.000 96.32684 402 PHE B O 1
ATOM 6648 N N . LYS B 1 416 ? 99.65500 113.08100 106.50300 1.000 92.26299 403 LYS B N 1
ATOM 6649 C CA . LYS B 1 416 ? 100.31300 111.92800 107.10600 1.000 91.96585 403 LYS B CA 1
ATOM 6650 C C . LYS B 1 416 ? 101.54800 112.34900 107.88900 1.000 92.62172 403 LYS B C 1
ATOM 6651 O O . LYS B 1 416 ? 101.81600 111.81700 108.97100 1.000 96.79406 403 LYS B O 1
ATOM 6657 N N . ILE B 1 417 ? 102.31200 113.30300 107.35600 1.000 89.76938 404 ILE B N 1
ATOM 6658 C CA . ILE B 1 417 ? 103.43900 113.84700 108.11000 1.000 91.11988 404 ILE B CA 1
ATOM 6659 C C . ILE B 1 417 ? 102.94600 114.50700 109.39200 1.000 93.17513 404 ILE B C 1
ATOM 6660 O O . ILE B 1 417 ? 103.53000 114.32800 110.47000 1.000 94.87908 404 ILE B O 1
ATOM 6665 N N . VAL B 1 418 ? 101.85800 115.27400 109.29400 1.000 94.09767 405 VAL B N 1
ATOM 6666 C CA . VAL B 1 418 ? 101.29600 115.92200 110.47800 1.000 91.34154 405 VAL B CA 1
ATOM 6667 C C . VAL B 1 418 ? 100.82500 114.87900 111.48500 1.000 91.69564 405 VAL B C 1
ATOM 6668 O O . VAL B 1 418 ? 100.99300 115.04500 112.69700 1.000 93.62119 405 VAL B O 1
ATOM 6672 N N . SER B 1 419 ? 100.22500 113.79200 111.00000 1.000 92.12069 406 SER B N 1
ATOM 6673 C CA . SER B 1 419 ? 99.77300 112.72300 111.88200 1.000 93.78761 406 SER B CA 1
ATOM 6674 C C . SER B 1 419 ? 100.94300 112.05000 112.58600 1.000 94.83145 406 SER B C 1
ATOM 6675 O O . SER B 1 419 ? 100.86500 111.74300 113.78000 1.000 96.36093 406 SER B O 1
ATOM 6678 N N . GLU B 1 420 ? 102.03200 111.80300 111.85700 1.000 95.23540 407 GLU B N 1
ATOM 6679 C CA . GLU B 1 420 ? 103.19900 111.17200 112.46100 1.000 94.03505 407 GLU B CA 1
ATOM 6680 C C . GLU B 1 420 ? 103.83700 112.07400 113.50900 1.000 92.54442 407 GLU B C 1
ATOM 6681 O O . GLU B 1 420 ? 104.28100 111.59500 114.55800 1.000 95.24082 407 GLU B O 1
ATOM 6687 N N . VAL B 1 421 ? 103.89300 113.37900 113.24900 1.000 92.35318 408 VAL B N 1
ATOM 6688 C CA . VAL B 1 421 ? 104.57200 114.27800 114.17700 1.000 89.51171 408 VAL B CA 1
ATOM 6689 C C . VAL B 1 421 ? 103.70200 114.57200 115.39500 1.000 91.87927 408 VAL B C 1
ATOM 6690 O O . VAL B 1 421 ? 104.15800 114.46700 116.53800 1.000 92.63044 408 VAL B O 1
ATOM 6694 N N . PHE B 1 422 ? 102.44100 114.94200 115.17700 1.000 93.28012 409 PHE B N 1
ATOM 6695 C CA . PHE B 1 422 ? 101.56800 115.37400 116.26000 1.000 88.87159 409 PHE B CA 1
ATOM 6696 C C . PHE B 1 422 ? 100.81500 114.23600 116.93300 1.000 92.73522 409 PHE B C 1
ATOM 6697 O O . PHE B 1 422 ? 100.26100 114.44200 118.01800 1.000 98.11638 409 PHE B O 1
ATOM 6705 N N . GLY B 1 423 ? 100.77700 113.05100 116.33400 1.000 93.60097 410 GLY B N 1
ATOM 6706 C CA . GLY B 1 423 ? 100.03800 111.95800 116.93000 1.000 97.95500 410 GLY B CA 1
ATOM 6707 C C . GLY B 1 423 ? 98.53700 112.06300 116.80800 1.000 100.03821 410 GLY B C 1
ATOM 6708 O O . GLY B 1 423 ? 97.81800 111.46800 117.61500 1.000 104.53002 410 GLY B O 1
ATOM 6709 N N . VAL B 1 424 ? 98.03800 112.80300 115.82100 1.000 98.76963 411 VAL B N 1
ATOM 6710 C CA . VAL B 1 424 ? 96.60500 112.92200 115.58000 1.000 99.12052 411 VAL B CA 1
ATOM 6711 C C . VAL B 1 424 ? 96.28900 112.22400 114.26600 1.000 103.67757 411 VAL B C 1
ATOM 6712 O O . VAL B 1 424 ? 97.19200 111.71100 113.59800 1.000 105.87389 411 VAL B O 1
ATOM 6716 N N . PHE B 1 425 ? 95.00900 112.17600 113.90100 1.000 104.42486 412 PHE B N 1
ATOM 6717 C CA . PHE B 1 425 ? 94.54700 111.53700 112.66900 1.000 103.30506 412 PHE B CA 1
ATOM 6718 C C . PHE B 1 425 ? 94.91300 110.05700 112.61100 1.000 110.92498 412 PHE B C 1
ATOM 6719 O O . PHE B 1 425 ? 95.02100 109.48800 111.52000 1.000 115.36992 412 PHE B O 1
ATOM 6727 N N . GLU B 1 426 ? 95.11400 109.42300 113.77000 1.000 112.62356 413 GLU B N 1
ATOM 6728 C CA . GLU B 1 426 ? 95.58500 108.04100 113.79800 1.000 116.03444 413 GLU B CA 1
ATOM 6729 C C . GLU B 1 426 ? 94.59600 107.10200 113.11900 1.000 121.60997 413 GLU B C 1
ATOM 6730 O O . GLU B 1 426 ? 94.99100 106.21100 112.35800 1.000 125.78112 413 GLU B O 1
ATOM 6736 N N . ASP B 1 427 ? 93.30400 107.27200 113.40600 1.000 122.80089 414 ASP B N 1
ATOM 6737 C CA . ASP B 1 427 ? 92.28800 106.38900 112.84100 1.000 125.73513 414 ASP B CA 1
ATOM 6738 C C . ASP B 1 427 ? 92.22800 106.49800 111.32400 1.000 125.96493 414 ASP B C 1
ATOM 6739 O O . ASP B 1 427 ? 92.06200 105.48900 110.62900 1.000 130.14803 414 ASP B O 1
ATOM 6744 N N . TYR B 1 428 ? 92.32400 107.71800 110.79300 1.000 121.01013 415 TYR B N 1
ATOM 6745 C CA . TYR B 1 428 ? 92.18000 107.91200 109.35400 1.000 119.28493 415 TYR B CA 1
ATOM 6746 C C . TYR B 1 428 ? 93.28200 107.20300 108.57600 1.000 123.48673 415 TYR B C 1
ATOM 6747 O O . TYR B 1 428 ? 93.01700 106.57800 107.54100 1.000 126.48812 415 TYR B O 1
ATOM 6756 N N . PHE B 1 429 ? 94.52300 107.29700 109.05100 1.000 121.39567 416 PHE B N 1
ATOM 6757 C CA . PHE B 1 429 ? 95.66000 106.73600 108.33800 1.000 118.70827 416 PHE B CA 1
ATOM 6758 C C . PHE B 1 429 ? 95.95300 105.29200 108.71600 1.000 126.45673 416 PHE B C 1
ATOM 6759 O O . PHE B 1 429 ? 96.67200 104.60800 107.98000 1.000 130.06186 416 PHE B O 1
ATOM 6767 N N . ARG B 1 430 ? 95.41900 104.81300 109.84000 1.000 129.33183 417 ARG B N 1
ATOM 6768 C CA . ARG B 1 430 ? 95.59800 103.41000 110.19300 1.000 134.06265 417 ARG B CA 1
ATOM 6769 C C . ARG B 1 430 ? 94.78500 102.50100 109.28000 1.000 138.45600 417 ARG B C 1
ATOM 6770 O O . ARG B 1 430 ? 95.26700 101.44200 108.86000 1.000 140.26393 417 ARG B O 1
ATOM 6778 N N . GLU B 1 431 ? 93.54800 102.89000 108.97900 1.000 137.96386 418 GLU B N 1
ATOM 6779 C CA . GLU B 1 431 ? 92.67400 102.12700 108.09200 1.000 142.91836 418 GLU B CA 1
ATOM 6780 C C . GLU B 1 431 ? 93.23600 102.08600 106.67600 1.000 142.40921 418 GLU B C 1
ATOM 6781 O O . GLU B 1 431 ? 93.84800 101.09700 106.26500 1.000 143.22131 418 GLU B O 1
#

B-factor: mean 126.9, std 31.92, range [78.03, 230.03]

Radius of gyration: 32.25 Å; Cα contacts (8 Å, |Δi|>4): 1373; chains: 2; bounding box: 51×52×110 Å

Solvent-accessible surface area: 32832 Å² total; per-residue (Å²): 113,38,6,97,0,44,4,8,44,62,106,97,98,45,92,11,120,28,86,88,121,17,2,0,26,0,0,0,8,16,9,42,3,30,37,85,6,21,0,15,38,0,1,17,9,0,5,1,0,2,2,0,27,1,0,24,39,78,15,38,7,1,3,3,0,5,2,0,12,4,6,13,52,89,0,5,119,51,2,176,117,75,70,52,75,25,128,96,0,0,63,109,5,3,131,24,2,38,69,2,9,134,35,0,58,11,33,48,4,0,0,4,0,20,0,37,88,5,14,113,47,0,23,118,16,0,24,71,0,60,136,96,31,56,12,22,94,13,90,56,0,0,23,0,40,0,117,97,12,122,93,18,14,66,0,27,50,48,135,34,126,107,57,111,57,97,132,36,90,13,6,22,23,0,0,32,68,29,126,138,84,17,39,98,58,110,20,110,35,30,89,0,7,2,1,116,15,1,6,6,0,5,0,0,20,97,7,6,34,100,40,0,0,0,0,0,0,13,48,69,38,25,55,64,32,0,0,2,0,4,0,0,0,21,3,2,37,66,78,109,1,4,62,5,1,1,6,0,7,55,6,45,24,195,67,72,82,10,23,42,105,107,50,29,64,22,30,0,92,56,0,54,161,106,17,115,30,9,6,0,0,2,9,1,6,57,92,26,8,82,39,68,4,73,33,60,64,134,18,0,74,115,0,80,77,30,1,92,121,2,67,72,3,0,75,70,0,68,78,18,55,185,118,22,72,52,2,70,66,13,37,143,36,18,55,85,1,1,55,58,3,19,51,2,15,63,78,0,33,100,8,0,21,57,0,3,35,6,28,81,0,8,118,2,0,31,84,0,3,85,7,0,51,77,0,35,118,99,14,144,106,20,32,43,2,0,0,26,7,0,36,49,3,0,75,20,1,5,54,0,1,0,2,2,36,102,33,43,145,138,102,50,7,71,0,51,5,16,49,61,118,99,93,48,119,16,146,18,91,102,128,17,2,0,38,0,0,1,8,17,8,44,3,21,43,88,7,20,0,15,39,0,2,17,9,0,4,2,1,2,2,0,29,0,0,23,39,78,18,38,9,1,1,5,0,7,2,0,11,1,9,7,51,102,0,4,101,62,2,157,118,67,72,55,78,20,69,107,0,0,105,95,9,6,125,23,4,41,70,6,13,138,42,0,57,12,37,46,4,0,0,6,0,31,0,25,89,7,12,114,42,0,24,110,15,0,18,92,0,50,155,98,34,49,17,22,99,16,90,58,0,0,15,0,42,0,108,94,11,108,94,18,10,74,1,27,44,41,138,39,127,108,60,120,52,94,143,22,90,14,6,23,24,0,0,31,69,30,112,136,84,35,39,118,66,113,20,111,32,33,82,0,6,4,2,105,10,1,1,2,0,5,0,0,24,100,5,0,29,92,37,1,3,0,0,0,0,10,48,86,41,33,63,63,30,0,0,2,0,2,0,0,0,23,2,5,46,62,84,103,0,6,54,3,0,1,6,0,5,47,9,38,13,189,60,74,85,14,32,51,104,102,52,33,65,18,34,2,93,64,0,50,166,104,11,117,23,11,9,0,0,1,10,1,5,58,86,24,9,85,37,67,2,77,36,64,75,130,21,0,72,113,1,96,80,30,1,94,119,2,68,73,4,1,86,73,0,63,74,18,54,176,127,21,61,56,2,76,67,12,36,137,40,19,47,102,4,2,58,57,4,17,53,0,13,72,66,0,33,98,8,0,24,56,0,3,33,7,32,81,0,5,129,0,0,29,80,0,3,83,10,0,48,111,0,34,113,103,13,141,118,22,34,40,2,0,0,30,9,0,34,42,0,0,67,19,1,3,60,0,1,0,2,2,50,112,26,49,141,161

Foldseek 3Di:
DFFWAQFLLVRGIDHADWPDPQEAEAEEEADAQQDFAFLQNVLFQLQVLLVVLVSVVVRHDYQYEYEQEQDDPVLVVSCVVVVHASRVSSVVSVVNVVVLCVQLLRDDHPYYHYQVVCVVLLLVLLVLLVVLPQWDAAPFAIKGDDVVQVCQCSRVVDDPVVQAVPDTSPIFHQWGADDPPHDWDDHPNHTTGGGPASRSLSVCCVPVNLAGEEYEYAPVCSPPRVSSSQSSSCSNPVDGHYHGYYHFYFEDEPRHGADPVVPNTHGSVNVVVPDRSLLSLQLSLLAQRNDYRYDDPVSSVVSVVVLVLVVVLLVLLVVLLVQADADPDDDPLLVVLVVLLVVLLVQLVVCCSHNHNSNSNVVSLVSNSVSSVVSSVPDPHHHNVSSVSNVVSVVSVCSSSVPCCVVVVD/DAFWAQFLLVRGIDHADWPDPQEAEEEEEADAQQDFAFLQNVLFQLQVLLVVLVCVVVRHDYQYEYEYEQDDPVLLVSCVVVVHDSNVSSVVSVVNVVVLCVQLLRDDHPYYHYQVVCVVLLLVLLVLCVVLPQWDAAPFGIKGDCVVQPCQCSRVVDDPVVQAVDPTSPIDHQWGEDDPPGDWDDHPNHTTGGDPQSVRLSVCCVPVPLAGEEYEYAPVCSPPRVSSSQRSSCSSRVDGHYHGYYHFYFEDEPRHGDDVVVPPTHGSVVVVVVDHSQLSLQLSLLFQRNDYHYDDPVSSVVSVVVLVLVVVLLVLLVVLLVQADADPDDDPLLVVLVVLLVVLLVQLVVCCSHNHNSNSNVVSLVSNSVSSVVSSVPPPHHHNVSSVSNVVSVVSVCSSSVPPCVVVVD

Nearest PDB structures (foldseek):
  8qhp-assembly1_B  TM=1.002E+00  e=8.410E-78  Pyrococcus furiosus DSM 3638
  3tqo-assembly1_A  TM=9.586E-01  e=1.784E-46  Coxiella burnetii
  1u0b-assembly1_B  TM=9.064E-01  e=4.549E-45  Escherichia coli
  1li7-assembly1_A  TM=9.147E-01  e=1.613E-43  Escherichia coli
  8hfo-assembly1_A  TM=8.456E-01  e=1.569E-34  Mycolicibacterium smegmatis MC2 155

Organism: Pyrococcus furiosus (strain ATCC 43587 / DSM 3638 / JCM 8422 / Vc1) (NCBI:txid186497)

Secondary structure (DSSP, 8-state):
---EEEETTTTEEEE---SBTTEEEEEE---BTTS--BHHHHHHHHHHHHHHHHHHHTT-EEEEEE-BB---HHHHHHHHHHT--TTHHHHHHHHHHHHHHHHTTPPPPSB--BGGG-HHHHHHHHHHHHHTTSEEE-SSEEEE-GGG-TTTTTTT---HHHH---SSTT-EEEEEEPPTTS--B--TT-SEEE-SSHHHHHHHHHHH-S-EEEEEEEGGGGTTHHHHHHHHHHHHHSS--EEEEEEEPPEEETTEE--TTTT---BHHHHHTTS-HHHHHHHHHTS-TTS-EE--HHHHHHHHHHHHHHHHHHHHHHHHTTS-B--SS--HHHHHHHHHHHHHHHHHHHHHHBTT-HHHHHHHHHHHHHHHHHHHHH-SS-BHHHHHHHHHHHHHHHHHH--SHHHHH-/---EEEETTTTEEEE---SBTTEEEEEE---BTTS--BHHHHHHHHHHHHHHHHHHHTT-EEEEEE-BB---HHHHHHHHHHT--HHHHHHHHHHHHHHHHHHTTPPPPSB--BSTT-HHHHHHHHHHHHHTTSEEE-SSEEEE-STT-TTTTTTT---HHHH---SSTT-EEEEEEPPTTS--B--TT-SEEE-TTHHHHHHHHHHS-SSEEEEEEEGGGIIIIIHHHHHHHHHHHSS--EEEEEEEPPEEETTEE--TTTT---BHHHHHHHS-HHHHHHHHHTS-TTS-EE--HHHHHHHHHHHHHHHHHHHHHHHHHHH-B--S---HHHHHHHHHHHHHHHHHHHHHHBTT-HHHHHHHHHHHHHHHHHHHHH-SS-BHHHHHHHHHHHHHHHHHH---HHHHH-

InterPro domains:
  IPR009080 Aminoacyl-tRNA synthetase, class Ia, anticodon-binding [SSF47323] (315-474)
  IPR014729 Rossmann-like alpha/beta/alpha sandwich fold [G3DSA:3.40.50.620] (1-304)
  IPR015273 Cysteinyl-tRNA synthetase, class Ia, DALR [PF09190] (355-413)
  IPR015273 Cysteinyl-tRNA synthetase, class Ia, DALR [SM00840] (355-416)
  IPR015803 Cysteine-tRNA ligase [MF_00041] (2-475)
  IPR015803 Cysteine-tRNA ligase [TIGR00435] (2-474)
  IPR024909 Cysteinyl-tRNA synthetase/mycothiol ligase [PR00983] (25-36)
  IPR024909 Cysteinyl-tRNA synthetase/mycothiol ligase [PR00983] (61-70)
  IPR024909 Cysteinyl-tRNA synthetase/mycothiol ligase [PR00983] (190-208)
  IPR024909 Cysteinyl-tRNA synthetase/mycothiol ligase [PR00983] (221-242)
  IPR024909 Cysteinyl-tRNA synthetase/mycothiol ligase [PTHR10890] (2-475)
  IPR032678 tRNA synthetases class I, catalytic domain [PF01406] (15-312)
  IPR032678 tRNA synthetases class I, catalytic domain [cd00672] (3-304)

Sequence (820 aa):
GGLKVYNTLTKQKEEFKPLREGEVKMYVCGPTVYDYPHLGHARTYIAFDVIRRYLEHKGYTVLMVMNFTDIDDKIIKRARETGEDPKELAERFIKIFLEDMEALKVKPADIYPRVTDHIDDIIEFIGKLKEKGYAYEGSDGIYFEVKKFPEYGKLSGVKIEDLQGKKNPEDFALWKKAKPGEPKWDSPWGEGRPGWHIECSVMSSKYLGESFDIHGGGNDLIFPHHENEIAQSEACFGHEWVKYWLHTGFVMVKGEKMSKSLGNFVTIRELLKRYEPEVIRFFVLQKHYRSPLEYTEEGLQHAKNNLQRLYNTLENIRVALRNAEISYTWGELEFKTYEIIREGKRKFYEAMDDDFNTAEALKAVFEVANAINKYLTEANKPKESILRKALEFFKIVSEVFGVFEDYFREGGLKVYNTLTKQKEEFKPLREGEVKMYVCGPTVYDYPHLGHARTYIAFDVIRRYLEHKGYTVLMVMNFTDIDDKIIKRARETGEDPKELAERFIKIFLEDMEALKVKPADIYPRVTDHIDDIIEFIGKLKEKGYAYEGSDGIYFEVKKFPEYGKLSGVKIEDLQGKKNPEDFALWKKAKPGEPKWDSPWGEGRPGWHIECSVMSSKYLGESFDIHGGGNDLIFPHHENEIAQSEACFGHEWVKYWLHTGFVMVKGEKMSKSLGNFVTIRELLKRYEPEVIRFFVLQKHYRSPLEYTEEGLQHAKNNLQRLYNTLENIRVALRNAEISYTWGELEFKTYEIIREGKRKFYEAMDDDFNTAEALKAVFEVANAINKYLTEANKPKESILRKALEFFKIVSEVFGVFEDYFRE